Protein AF-0000000073125463 (afdb_homodimer)

Organism: Hermetia illucens (NCBI:txid343691)

Solvent-accessible surface area (backbone atoms only — not comparable to full-atom values): 39031 Å² total; per-residue (Å²): 129,81,50,65,68,53,72,70,48,73,52,80,91,77,78,71,81,51,48,43,25,21,77,52,45,24,38,53,46,69,70,24,28,59,39,28,39,52,67,58,56,46,65,82,36,69,66,45,46,49,49,52,51,44,36,33,44,39,50,26,28,67,40,20,37,83,50,52,45,38,45,70,40,69,13,24,45,64,44,36,55,47,32,54,44,44,43,72,50,44,75,64,38,35,32,32,26,42,26,63,40,42,66,30,52,52,50,45,54,41,37,45,45,51,38,31,43,72,40,80,48,70,35,57,89,66,37,61,74,48,70,64,62,52,49,54,49,42,74,72,61,60,28,51,33,38,38,40,51,36,24,31,65,40,48,13,38,25,47,79,57,52,49,62,49,20,53,52,25,59,73,63,67,22,46,30,35,39,41,24,37,54,25,52,57,33,44,92,58,46,32,55,85,23,47,45,24,31,41,32,29,28,27,15,20,33,51,13,13,66,44,38,40,7,47,36,38,36,24,71,70,43,47,50,53,46,75,64,49,93,62,77,48,45,46,66,94,45,26,59,71,61,49,28,30,48,66,40,35,80,75,53,76,70,44,92,80,73,62,60,29,48,49,59,48,40,12,40,39,44,22,40,25,53,48,47,72,61,30,66,69,53,40,20,48,42,17,39,53,32,31,50,52,42,53,50,50,40,47,58,34,67,47,48,60,51,41,72,54,72,84,35,45,23,38,24,22,46,29,30,41,57,54,88,81,51,54,66,67,56,28,27,47,44,28,32,73,74,64,34,30,45,49,32,64,32,36,72,87,27,50,89,43,26,38,26,41,19,26,22,42,73,45,33,35,66,69,50,38,55,48,49,54,52,43,52,51,51,22,45,53,74,60,32,88,65,86,62,46,71,78,75,87,121,129,80,49,64,67,51,72,70,47,72,52,80,91,75,78,70,81,52,48,44,25,22,75,52,44,22,39,52,46,70,70,24,29,58,41,28,39,53,66,59,56,46,66,83,35,69,64,45,48,49,49,52,52,44,37,31,45,38,49,28,30,66,40,20,37,83,49,50,46,38,44,69,41,68,14,26,45,67,44,37,55,47,32,55,45,43,44,70,49,45,75,65,39,35,33,32,28,41,25,64,39,42,66,32,51,52,50,47,54,43,37,44,46,51,37,31,42,73,42,80,49,69,32,58,88,67,38,62,75,51,71,65,62,52,48,53,48,41,73,73,60,59,26,51,33,38,38,38,51,36,23,32,66,42,48,15,38,24,46,80,57,53,49,63,48,21,53,52,24,59,74,61,66,24,47,32,35,39,40,25,38,55,25,51,57,34,44,92,58,45,33,55,85,22,49,44,22,30,42,30,29,27,27,15,21,30,51,13,13,65,44,40,41,8,46,36,38,36,25,70,70,44,47,49,54,45,75,63,49,92,63,76,47,47,47,65,94,46,26,58,70,60,49,27,30,48,65,40,35,79,75,52,77,70,45,94,79,74,62,60,30,48,49,60,48,38,12,42,39,44,22,41,26,53,48,47,72,61,28,67,70,53,41,21,48,41,17,41,52,32,31,50,52,43,52,51,51,40,46,56,35,67,47,47,60,53,41,74,54,73,84,35,44,23,37,23,22,45,30,30,42,58,54,88,83,52,54,66,65,56,28,27,48,46,28,32,74,75,66,34,30,45,50,31,64,32,36,70,88,27,50,88,43,26,38,27,41,19,27,24,41,74,44,31,35,66,69,50,39,55,48,49,55,52,43,52,52,52,21,44,54,74,60,32,85,66,85,64,46,72,77,76,88,120

Foldseek 3Di:
DDDDDDPVVVDDDDDDDFQEFALDQGAADPQLVVLLPDDFDFCPDPVNLVLQVLLQVLLCQLQVHPFLLKGKAQFFLVSQLLLLLLLQDAAAFEEEFEDQDDVSVVSQVSNVVRRYNYHYQYDDHLDGDDPVSVLVVCVVGLGQEYEEEQADSQRQFGPDVLLVVLVSCVVSVHAYEYECASAGLQADHNCVNSNHAKYKYGCRFQLNADGRMIIMGGHPSSVVSSVPDPDHRPDQSSNSVLVSLCSCSPVDHHDDRDTRGSSSSSSSSSSSVVSVVCDSVNSNVLLQVLQVLLQVLCVLFVWAWSNDDPVGGRSFKTKTFDDPFFDVVQLQCQLCVPPSYGWDAHDGPRHPTTIMTGQHHPCSHNVNSVVVSVSSSVSRVVRGPDHTHDDPPD/DDDDDDPVVVDDDDDDDFQEFALDQGAADPQLVVLLPDDFDFCPDPVNLVLQVLLQVLLCQLQVHPFLLKGKAQFFLVSQLLLLLLLQDAAAFEEEFEAQDDVSVVSQVSNVVRRYNYHYQYDDHLDGDDPVSVLVVCVVGLGQEYEEEQADSQRQFGPDVLLVVLVSCVVSVHAYEYECASAGLQADHNCVNSNHAKYKYGCRFQLNADGRMIIMGGHPSSVVSSVPDPDHRPDQSSNSVLVSLCSCSPVDHHDDRDGRGSSSSSSSSSSSVVSVVCDSVNSNVLLQVLQVLLQVLCVLFVWAWSNDDPVGGRSFKTKTFDDPFFDVVQLQVQLCVPPSYGWDAHDDPRHPTTIMTGQHHPCSHNVNSVVVSVSSSVSRVVRGPDHTHDDPPD

InterPro domains:
  IPR000192 Aminotransferase class V domain [PF00266] (41-335)
  IPR015421 Pyridoxal phosphate-dependent transferase, major domain [G3DSA:3.40.640.10] (29-278)
  IPR015422 Pyridoxal phosphate-dependent transferase, small domain [G3DSA:3.90.1150.10] (15-377)
  IPR015424 Pyridoxal phosphate-dependent transferase [SSF53383] (4-380)
  IPR020578 Aminotransferase class-V, pyridoxal-phosphate binding site [PS00595] (196-216)
  IPR024169 Serine-pyruvate aminotransferase/2-aminoethylphosphonate-pyruvate transaminase [PIRSF000524] (14-380)

Secondary structure (DSSP, 8-state):
--PPPPGGGGSPP-----B--SSSPPPPPHHHHHHHTSPP--TTSHHHHHHHHHHHHHHHHHHT---SEEEEESS-HHHHHHHHHHHH--TT-EEEEEESSHHHHHHHHHHHHTT-EEEEEEPPTT-PPPHHHHHHHHHHH--SEEEEESEETTTTEE---HHHHHHHHHHTT-EEEEE-TTTBTTB---TTTTT-SEEE--TTTTS-PPSS-EEEEE-HHHHHHHHT-SS--S-GGG-HHHHHHHTTSSSPPP-------HHHHHHHHHHHHHHHHH-HHHHHHHHHHHHHHHHHHHHHTT--BS--SGGGB-TTEEEEEPPTT--HHHHHHHHHHHH-B--EE--GGGTTTEEEEE--GGG-SHHHHHHHHHHHHHHHHHH-----------/---PPPGGGGSPP-----B--SSSPPPPPHHHHHHHTSPPPPTTSHHHHHHHHHHHHHHHHHHT---SEEEEESS-HHHHHHHHHHHH--TT-EEEEEESSHHHHHHHHHHHHTT-EEEEEEPPTT-PPPHHHHHHHHHHH--SEEEEESEETTTTEE---HHHHHHHHHHTT-EEEEE-TTTBTTB---TTTTT-SEEE--TTTTS-PPSS-EEEEE-HHHHHHHHT-SS--S-GGG-HHHHHHHTTSSSPPP-------HHHHHHHHHHHHHHHHH-HHHHHHHHHHHHHHHHHHHHHTT--BS--SGGGB-TTEEEEEPPTT--HHHHHHHHHHHH-B--EE--GGGTTTEEEEE--GGG-SHHHHHHHHHHHHHHHHHH--PPPPP----

Radius of gyration: 26.58 Å; Cα contacts (8 Å, |Δi|>4): 1885; chains: 2; bounding box: 55×84×75 Å

Nearest PDB structures (foldseek):
  6mfb-assembly1_B  TM=9.899E-01  e=1.142E-53  Aedes aegypti
  2yob-assembly1_B  TM=9.908E-01  e=1.128E-50  Homo sapiens
  4cbs-assembly1_A-2  TM=9.908E-01  e=1.337E-50  Homo sapiens
  6rv0-assembly1_A-2  TM=9.888E-01  e=7.707E-50  Homo sapiens
  5luc-assembly1_A  TM=9.894E-01  e=1.519E-49  Homo sapiens

Structure (mmCIF, N/CA/C/O backbone):
data_AF-0000000073125463-model_v1
#
loop_
_entity.id
_entity.type
_entity.pdbx_description
1 polymer 'Alanine--glyoxylate aminotransferase'
#
loop_
_atom_site.group_PDB
_atom_site.id
_atom_site.type_symbol
_atom_site.label_atom_id
_atom_site.label_alt_id
_atom_site.label_comp_id
_atom_site.label_asym_id
_atom_site.label_entity_id
_atom_site.label_seq_id
_atom_site.pdbx_PDB_ins_code
_atom_site.Cartn_x
_atom_site.Cartn_y
_atom_site.Cartn_z
_atom_site.occupancy
_atom_site.B_iso_or_equiv
_atom_site.auth_seq_id
_atom_site.auth_comp_id
_atom_site.auth_asym_id
_atom_site.auth_atom_id
_atom_site.pdbx_PDB_model_num
ATOM 1 N N . MET A 1 1 ? -27.359 14.625 9.305 1 57.28 1 MET A N 1
ATOM 2 C CA . MET A 1 1 ? -27.469 13.297 9.906 1 57.28 1 MET A CA 1
ATOM 3 C C . MET A 1 1 ? -26.109 12.828 10.422 1 57.28 1 MET A C 1
ATOM 5 O O . MET A 1 1 ? -25.094 13.031 9.766 1 57.28 1 MET A O 1
ATOM 9 N N . GLU A 1 2 ? -26.125 12.57 11.734 1 86.56 2 GLU A N 1
ATOM 10 C CA . GLU A 1 2 ? -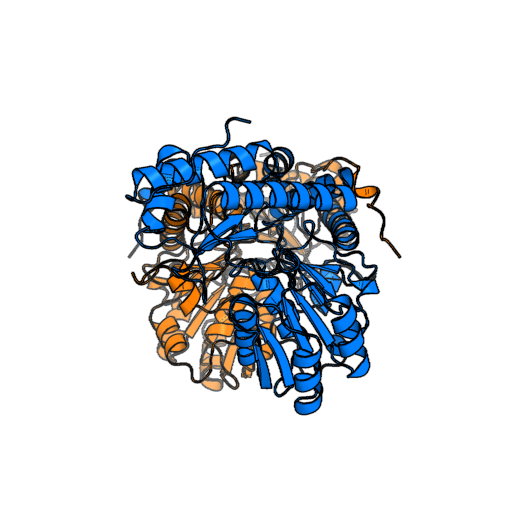24.922 12.094 12.406 1 86.56 2 GLU A CA 1
ATOM 11 C C . GLU A 1 2 ? -24.844 10.57 12.375 1 86.56 2 GLU A C 1
ATOM 13 O O . GLU A 1 2 ? -25.797 9.891 12.758 1 86.56 2 GLU A O 1
ATOM 18 N N . VAL A 1 3 ? -24.062 9.953 11.617 1 95.75 3 VAL A N 1
ATOM 19 C CA . VAL A 1 3 ? -23.766 8.523 11.617 1 95.75 3 VAL A CA 1
ATOM 20 C C . VAL A 1 3 ? -23.312 8.086 13.008 1 95.75 3 VAL A C 1
ATOM 22 O O . VAL A 1 3 ? -22.328 8.602 13.531 1 95.75 3 VAL A O 1
ATOM 25 N N . PRO A 1 4 ? -24.094 7.215 13.633 1 96.75 4 PRO A N 1
ATOM 26 C CA . PRO A 1 4 ? -23.688 6.738 14.953 1 96.75 4 PRO A CA 1
ATOM 27 C C . PRO A 1 4 ? -22.531 5.742 14.883 1 96.75 4 PRO A C 1
ATOM 29 O O . PRO A 1 4 ? -22.281 5.16 13.828 1 96.75 4 PRO A O 1
ATOM 32 N N . PRO A 1 5 ? -21.812 5.551 16 1 96.94 5 PRO A N 1
ATOM 33 C CA . PRO A 1 5 ? -20.797 4.488 16 1 96.94 5 PRO A CA 1
ATOM 34 C C . PRO A 1 5 ? -21.391 3.109 15.727 1 96.94 5 PRO A C 1
ATOM 36 O O . PRO A 1 5 ? -22.438 2.76 16.281 1 96.94 5 PRO A O 1
ATOM 39 N N . PRO A 1 6 ? -20.797 2.361 14.891 1 97.44 6 PRO A N 1
ATOM 40 C CA . PRO A 1 6 ? -21.375 1.062 14.539 1 97.44 6 PRO A CA 1
ATOM 41 C C . PRO A 1 6 ? -21.266 0.039 15.664 1 97.44 6 PRO A C 1
ATOM 43 O O . PRO A 1 6 ? -20.234 -0.056 16.312 1 97.44 6 PRO A O 1
ATOM 46 N N . ALA A 1 7 ? -22.266 -0.805 15.797 1 96.88 7 ALA A N 1
ATOM 47 C CA . ALA A 1 7 ? -22.312 -1.836 16.828 1 96.88 7 ALA A CA 1
ATOM 48 C C . ALA A 1 7 ? -21.297 -2.943 16.547 1 96.88 7 ALA A C 1
ATOM 50 O O . ALA A 1 7 ? -20.781 -3.568 17.484 1 96.88 7 ALA A O 1
ATOM 51 N N . THR A 1 8 ? -20.969 -3.127 15.352 1 96.62 8 THR A N 1
ATOM 52 C CA . THR A 1 8 ? -20.078 -4.215 14.953 1 96.62 8 THR A CA 1
ATOM 53 C C . THR A 1 8 ? -18.688 -4.023 15.531 1 96.62 8 THR A C 1
ATOM 55 O O . THR A 1 8 ? -17.969 -4.996 15.781 1 96.62 8 THR A O 1
ATOM 58 N N . LEU A 1 9 ? -18.328 -2.834 15.805 1 97.5 9 LEU A N 1
ATOM 59 C CA . LEU A 1 9 ? -16.984 -2.543 16.281 1 97.5 9 LEU A CA 1
ATOM 60 C C . LEU A 1 9 ? -16.906 -2.615 17.797 1 97.5 9 LEU A C 1
ATOM 62 O O . LEU A 1 9 ? -15.844 -2.398 18.375 1 97.5 9 LEU A O 1
ATOM 66 N N . ARG A 1 10 ? -18.016 -2.938 18.438 1 96.62 10 ARG A N 1
ATOM 67 C CA . ARG A 1 10 ? -18 -3.164 19.875 1 96.62 10 ARG A CA 1
ATOM 68 C C . ARG A 1 10 ? -17.547 -4.578 20.203 1 96.62 10 ARG A C 1
ATOM 70 O O . ARG A 1 10 ? -17.141 -4.859 21.344 1 96.62 10 ARG A O 1
ATOM 77 N N . LYS A 1 11 ? -17.594 -5.406 19.25 1 96.31 11 LYS A N 1
ATOM 78 C CA . LYS A 1 11 ? -17.156 -6.785 19.438 1 96.31 11 LYS A CA 1
ATOM 79 C C . LYS A 1 11 ? -15.641 -6.898 19.297 1 96.31 11 LYS A C 1
ATOM 81 O O . LYS A 1 11 ? -15.023 -6.148 18.547 1 96.31 11 LYS A O 1
ATOM 86 N N . PRO A 1 12 ? -15.062 -7.82 20.062 1 96.31 12 PRO A N 1
ATOM 87 C CA . PRO A 1 12 ? -13.617 -8.008 19.922 1 96.31 12 PRO A CA 1
ATOM 88 C C . PRO A 1 12 ? -13.211 -8.555 18.562 1 96.31 12 PRO A C 1
ATOM 90 O O . PRO A 1 12 ? -14.008 -9.234 17.906 1 96.31 12 PRO A O 1
ATOM 93 N N . LEU A 1 13 ? -11.984 -8.211 18.141 1 97.38 13 LEU A N 1
ATOM 94 C CA . LEU A 1 13 ? -11.414 -8.797 16.938 1 97.38 13 LEU A CA 1
ATOM 95 C C . LEU A 1 13 ? -11.234 -10.305 17.094 1 97.38 13 LEU A C 1
ATOM 97 O O . LEU A 1 13 ? -10.68 -10.766 18.094 1 97.38 13 LEU A O 1
ATOM 101 N N . MET A 1 14 ? -11.742 -11.008 16.156 1 95 14 MET A N 1
ATOM 102 C CA . MET A 1 14 ? -11.602 -12.461 16.156 1 95 14 MET A CA 1
ATOM 103 C C . MET A 1 14 ? -10.875 -12.93 14.898 1 95 14 MET A C 1
ATOM 105 O O . MET A 1 14 ? -11.367 -12.734 13.781 1 95 14 MET A O 1
ATOM 109 N N . VAL A 1 15 ? -9.75 -13.578 15.125 1 97.62 15 VAL A N 1
ATOM 110 C CA . VAL A 1 15 ? -8.953 -14.07 14.008 1 97.62 15 VAL A CA 1
ATOM 111 C C . VAL A 1 15 ? -8.594 -15.539 14.234 1 97.62 15 VAL A C 1
ATOM 113 O O . VAL A 1 15 ? -7.727 -15.852 15.062 1 97.62 15 VAL A O 1
ATOM 116 N N . PRO A 1 16 ? -9.188 -16.391 13.516 1 97.25 16 PRO A N 1
ATOM 117 C CA . PRO A 1 16 ? -8.812 -17.797 13.656 1 97.25 16 PRO A CA 1
ATOM 118 C C . PRO A 1 16 ? -7.453 -18.109 13.031 1 97.25 16 PRO A C 1
ATOM 120 O O . PRO A 1 16 ? -7.004 -17.406 12.133 1 97.25 16 PRO A O 1
ATOM 123 N N . SER A 1 17 ? -6.832 -19.156 13.555 1 97.19 17 SER A N 1
ATOM 124 C CA . SER A 1 17 ? -5.609 -19.672 12.953 1 97.19 17 SER A CA 1
ATOM 125 C C . SER A 1 17 ? -5.922 -20.688 11.852 1 97.19 17 SER A C 1
ATOM 127 O O . SER A 1 17 ? -6.551 -21.719 12.109 1 97.19 17 SER A O 1
ATOM 129 N N . LYS A 1 18 ? -5.547 -20.391 10.688 1 98.12 18 LYS A N 1
ATOM 130 C CA . LYS A 1 18 ? -5.82 -21.234 9.531 1 98.12 18 LYS A CA 1
ATOM 131 C C . LYS A 1 18 ? -4.527 -21.625 8.812 1 98.12 18 LYS A C 1
ATOM 133 O O . LYS A 1 18 ? -3.521 -20.922 8.914 1 98.12 18 LYS A O 1
ATOM 138 N N . THR A 1 19 ? -4.512 -22.766 8.195 1 98.25 19 THR A N 1
ATOM 139 C CA . THR A 1 19 ? -3.418 -23.172 7.32 1 98.25 19 THR A CA 1
ATOM 140 C C . THR A 1 19 ? -3.674 -22.703 5.887 1 98.25 19 THR A C 1
ATOM 142 O O . THR A 1 19 ? -4.539 -23.25 5.199 1 98.25 19 THR A O 1
ATOM 145 N N . LEU A 1 20 ? -2.885 -21.75 5.461 1 98.38 20 LEU A N 1
ATOM 146 C CA . LEU A 1 20 ? -3.102 -21.094 4.18 1 98.38 20 LEU A CA 1
ATOM 147 C C . LEU A 1 20 ? -2.342 -21.797 3.062 1 98.38 20 LEU A C 1
ATOM 149 O O . LEU A 1 20 ? -1.293 -21.328 2.623 1 98.38 20 LEU A O 1
ATOM 153 N N . MET A 1 21 ? -2.926 -22.828 2.547 1 98.06 21 MET A N 1
ATOM 154 C CA . MET A 1 21 ? -2.262 -23.672 1.551 1 98.06 21 MET A CA 1
ATOM 155 C C . MET A 1 21 ? -2.836 -23.422 0.161 1 98.06 21 MET A C 1
ATOM 157 O O . MET A 1 21 ? -2.916 -24.344 -0.657 1 98.06 21 MET A O 1
ATOM 161 N N . GLY A 1 22 ? -3.389 -22.266 -0.116 1 96.94 22 GLY A N 1
ATOM 162 C CA . GLY A 1 22 ? -3.723 -21.812 -1.459 1 96.94 22 GLY A CA 1
ATOM 163 C C . GLY A 1 22 ? -2.564 -21.141 -2.164 1 96.94 22 GLY A C 1
ATOM 164 O O . GLY A 1 22 ? -1.41 -21.281 -1.758 1 96.94 22 GLY A O 1
ATOM 165 N N . PRO A 1 23 ? -2.854 -20.391 -3.236 1 96.69 23 PRO A N 1
ATOM 166 C CA . PRO A 1 23 ? -1.792 -19.734 -4 1 96.69 23 PRO A CA 1
ATOM 167 C C . PRO A 1 23 ? -1.311 -18.438 -3.344 1 96.69 23 PRO A C 1
ATOM 169 O O . PRO A 1 23 ? -0.677 -17.609 -3.998 1 96.69 23 PRO A O 1
ATOM 172 N N . GLY A 1 24 ? -1.638 -18.203 -2.111 1 94.62 24 GLY A N 1
ATOM 173 C CA . GLY A 1 24 ? -1.271 -17 -1.376 1 94.62 24 GLY A CA 1
ATOM 174 C C . GLY A 1 24 ? -2.471 -16.219 -0.888 1 94.62 24 GLY A C 1
ATOM 175 O O . GLY A 1 24 ? -3.518 -16.203 -1.538 1 94.62 24 GLY A O 1
ATOM 176 N N . PRO A 1 25 ? -2.307 -15.641 0.273 1 97.12 25 PRO A N 1
ATOM 177 C CA . PRO A 1 25 ? -1.099 -15.523 1.094 1 97.12 25 PRO A CA 1
ATOM 178 C C . PRO A 1 25 ? -0.744 -16.828 1.804 1 97.12 25 PRO A C 1
ATOM 180 O O . PRO A 1 25 ? -1.589 -17.719 1.925 1 97.12 25 PRO A O 1
ATOM 183 N N . SER A 1 26 ? 0.52 -16.922 2.148 1 98.25 26 SER A N 1
ATOM 184 C CA . SER A 1 26 ? 0.998 -18.047 2.949 1 98.25 26 SER A CA 1
ATOM 185 C C . SER A 1 26 ? 1.127 -17.656 4.418 1 98.25 26 SER A C 1
ATOM 187 O O . SER A 1 26 ? 1.075 -16.484 4.766 1 98.25 26 SER A O 1
ATOM 189 N N . ASN A 1 27 ? 1.217 -18.656 5.262 1 98.44 27 ASN A N 1
ATOM 190 C CA . ASN A 1 27 ? 1.396 -18.359 6.68 1 98.44 27 ASN A CA 1
ATOM 191 C C . ASN A 1 27 ? 2.721 -17.656 6.945 1 98.44 27 ASN A C 1
ATOM 193 O O . ASN A 1 27 ? 3.727 -17.938 6.293 1 98.44 27 ASN A O 1
ATOM 197 N N . CYS A 1 28 ? 2.678 -16.734 7.848 1 98.31 28 CYS A N 1
ATOM 198 C CA . CYS A 1 28 ? 3.906 -16.141 8.352 1 98.31 28 CYS A CA 1
ATOM 199 C C . CYS A 1 28 ? 4.531 -17 9.445 1 98.31 28 CYS A C 1
ATOM 201 O O . CYS A 1 28 ? 3.82 -17.672 10.188 1 98.31 28 CYS A O 1
ATOM 203 N N . SER A 1 29 ? 5.832 -16.969 9.523 1 98.38 29 SER A N 1
ATOM 204 C CA . SER A 1 29 ? 6.484 -17.594 10.664 1 98.38 29 SER A CA 1
ATOM 205 C C . SER A 1 29 ? 6.211 -16.812 11.953 1 98.38 29 SER A C 1
ATOM 207 O O . SER A 1 29 ? 5.828 -15.648 11.906 1 98.38 29 SER A O 1
ATOM 209 N N . GLN A 1 30 ? 6.445 -17.5 13.078 1 98.06 30 GLN A N 1
ATOM 210 C CA . GLN A 1 30 ? 6.289 -16.812 14.359 1 98.06 30 GLN A CA 1
ATOM 211 C C . GLN A 1 30 ? 7.246 -15.633 14.477 1 98.06 30 GLN A C 1
ATOM 213 O O . GLN A 1 30 ? 6.895 -14.602 15.055 1 98.06 30 GLN A O 1
ATOM 218 N N . ARG A 1 31 ? 8.461 -15.805 13.945 1 98 31 ARG A N 1
ATOM 219 C CA . ARG A 1 31 ? 9.453 -14.734 13.93 1 98 31 ARG A CA 1
ATOM 220 C C . ARG A 1 31 ? 8.914 -13.492 13.234 1 98 31 ARG A C 1
ATOM 222 O O . ARG A 1 31 ? 9.07 -12.375 13.734 1 98 31 ARG A O 1
ATOM 229 N N . VAL A 1 32 ? 8.297 -13.664 12.125 1 98.69 32 VAL A N 1
ATOM 230 C CA . VAL A 1 32 ? 7.715 -12.562 11.359 1 98.69 32 VAL A CA 1
ATOM 231 C C . VAL A 1 32 ? 6.547 -11.961 12.141 1 98.69 32 VAL A C 1
ATOM 233 O O . VAL A 1 32 ? 6.457 -10.742 12.281 1 98.69 32 VAL A O 1
ATOM 236 N N . LEU A 1 33 ? 5.648 -12.797 12.68 1 98.62 33 LEU A N 1
ATOM 237 C CA . LEU A 1 33 ? 4.488 -12.312 13.414 1 98.62 33 LEU A CA 1
ATOM 238 C C . LEU A 1 33 ? 4.918 -11.492 14.633 1 98.62 33 LEU A C 1
ATOM 240 O O . LEU A 1 33 ? 4.34 -10.445 14.914 1 98.62 33 LEU A O 1
ATOM 244 N N . ASP A 1 34 ? 5.914 -11.953 15.305 1 98.25 34 ASP A N 1
ATOM 245 C CA . ASP A 1 34 ? 6.418 -11.25 16.484 1 98.25 34 ASP A CA 1
ATOM 246 C C . ASP A 1 34 ? 6.945 -9.867 16.109 1 98.25 34 ASP A C 1
ATOM 248 O O . ASP A 1 34 ? 6.789 -8.906 16.875 1 98.25 34 ASP A O 1
ATOM 252 N N . ALA A 1 35 ? 7.582 -9.766 14.977 1 98.69 35 ALA A N 1
ATOM 253 C CA . ALA A 1 35 ? 8.18 -8.5 14.547 1 98.69 35 ALA A CA 1
ATOM 254 C C . ALA A 1 35 ? 7.105 -7.449 14.297 1 98.69 35 ALA A C 1
ATOM 256 O O . ALA A 1 35 ? 7.352 -6.25 14.453 1 98.69 35 ALA A O 1
ATOM 257 N N . LEU A 1 36 ? 5.938 -7.863 13.93 1 98.69 36 LEU A N 1
ATOM 258 C CA . LEU A 1 36 ? 4.879 -6.961 13.492 1 98.69 36 LEU A CA 1
ATOM 259 C C . LEU A 1 36 ? 4.336 -6.145 14.656 1 98.69 36 LEU A C 1
ATOM 261 O O . LEU A 1 36 ? 3.768 -5.07 14.461 1 98.69 36 LEU A O 1
ATOM 265 N N . SER A 1 37 ? 4.484 -6.594 15.875 1 97.88 37 SER A N 1
ATOM 266 C CA . SER A 1 37 ? 3.914 -5.926 17.047 1 97.88 37 SER A CA 1
ATOM 267 C C . SER A 1 37 ? 4.895 -4.922 17.641 1 97.88 37 SER A C 1
ATOM 269 O O . SER A 1 37 ? 4.633 -4.34 18.688 1 97.88 37 SER A O 1
ATOM 271 N N . ASN A 1 38 ? 6.102 -4.762 17 1 98.19 38 ASN A N 1
ATOM 272 C CA . ASN A 1 38 ? 7.023 -3.719 17.438 1 98.19 38 ASN A CA 1
ATOM 273 C C . ASN A 1 38 ? 6.398 -2.33 17.312 1 98.19 38 ASN A C 1
ATOM 275 O O . ASN A 1 38 ? 5.5 -2.119 16.5 1 98.19 38 ASN A O 1
ATOM 279 N N . PRO A 1 39 ? 6.891 -1.396 18.156 1 97.38 39 PRO A N 1
ATOM 280 C CA . PRO A 1 39 ? 6.383 -0.027 18.047 1 97.38 39 PRO A CA 1
ATOM 281 C C . PRO A 1 39 ? 6.723 0.617 16.703 1 97.38 39 PRO A C 1
ATOM 283 O O . PRO A 1 39 ? 7.746 0.29 16.094 1 97.38 39 PRO A O 1
ATOM 286 N N . LEU A 1 40 ? 5.906 1.556 16.312 1 97.19 40 LEU A N 1
ATOM 287 C CA . LEU A 1 40 ? 6.133 2.244 15.047 1 97.19 40 LEU A CA 1
ATOM 288 C C . LEU A 1 40 ? 7.371 3.127 15.117 1 97.19 40 LEU A C 1
ATOM 290 O O . LEU A 1 40 ? 7.648 3.73 16.156 1 97.19 40 LEU A O 1
ATOM 294 N N . LEU A 1 41 ? 8.055 3.141 14.094 1 96.06 41 LEU A N 1
ATOM 295 C CA . LEU A 1 41 ? 9.117 4.109 13.883 1 96.06 41 LEU A CA 1
ATOM 296 C C . LEU A 1 41 ? 8.688 5.191 12.898 1 96.06 41 LEU A C 1
ATOM 298 O O . LEU A 1 41 ? 7.852 4.941 12.023 1 96.06 41 LEU A O 1
ATOM 302 N N . GLY A 1 42 ? 9.242 6.363 13.109 1 93.31 42 GLY A N 1
ATOM 303 C CA . GLY A 1 42 ? 9.094 7.344 12.047 1 93.31 42 GLY A CA 1
ATOM 304 C C . GLY A 1 42 ? 9.766 6.926 10.75 1 93.31 42 GLY A C 1
ATOM 305 O O . GLY A 1 42 ? 10.828 6.309 10.766 1 93.31 42 GLY A O 1
ATOM 306 N N . HIS A 1 43 ? 9.18 7.332 9.68 1 84.19 43 HIS A N 1
ATOM 307 C CA . HIS A 1 43 ? 9.602 6.867 8.359 1 84.19 43 HIS A CA 1
ATOM 308 C C . HIS A 1 43 ? 10.961 7.434 7.98 1 84.19 43 HIS A C 1
ATOM 310 O O . HIS A 1 43 ? 11.641 6.891 7.105 1 84.19 43 HIS A O 1
ATOM 316 N N . MET A 1 44 ? 11.391 8.469 8.672 1 86.12 44 MET A N 1
ATOM 317 C CA . MET A 1 44 ? 12.688 9.055 8.344 1 86.12 44 MET A CA 1
ATOM 318 C C . MET A 1 44 ? 13.672 8.859 9.492 1 86.12 44 MET A C 1
ATOM 320 O O . MET A 1 44 ? 14.781 9.398 9.461 1 86.12 44 MET A O 1
ATOM 324 N N . HIS A 1 45 ? 13.297 8.102 10.5 1 93.38 45 HIS A N 1
ATOM 325 C CA . HIS A 1 45 ? 14.219 7.77 11.586 1 93.38 45 HIS A CA 1
ATOM 326 C C . HIS A 1 45 ? 15.375 6.902 11.086 1 93.38 45 HIS A C 1
ATOM 328 O O . HIS A 1 45 ? 15.172 6.023 10.242 1 93.38 45 HIS A O 1
ATOM 334 N N . PRO A 1 46 ? 16.531 7.117 11.633 1 93.94 46 PRO A N 1
ATOM 335 C CA . PRO A 1 46 ? 17.703 6.352 11.18 1 93.94 46 PRO A CA 1
ATOM 336 C C . PRO A 1 46 ? 17.484 4.844 11.273 1 93.94 46 PRO A C 1
ATOM 338 O O . PRO A 1 46 ? 17.938 4.094 10.406 1 93.94 46 PRO A O 1
ATOM 341 N N . GLU A 1 47 ? 16.812 4.398 12.328 1 96.62 47 GLU A N 1
ATOM 342 C CA . GLU A 1 47 ? 16.578 2.969 12.5 1 96.62 47 GLU A CA 1
ATOM 343 C C . GLU A 1 47 ? 15.695 2.42 11.391 1 96.62 47 GLU A C 1
ATOM 345 O O . GLU A 1 47 ? 15.906 1.307 10.906 1 96.62 47 GLU A O 1
ATOM 350 N N . CYS A 1 48 ? 14.703 3.184 10.992 1 96.31 48 CYS A N 1
ATOM 351 C CA . CYS A 1 48 ? 13.836 2.771 9.898 1 96.31 48 CYS A CA 1
ATOM 352 C C . CYS A 1 48 ? 14.617 2.705 8.586 1 96.31 48 CYS A C 1
ATOM 354 O O . CYS A 1 48 ? 14.469 1.749 7.82 1 96.31 48 CYS A O 1
ATOM 356 N N . LEU A 1 49 ? 15.406 3.705 8.344 1 95.19 49 LEU A N 1
ATOM 357 C CA . LEU A 1 49 ? 16.203 3.756 7.129 1 95.19 49 LEU A CA 1
ATOM 358 C C . LEU A 1 49 ? 17.203 2.6 7.086 1 95.19 49 LEU A C 1
ATOM 360 O O . LEU A 1 49 ? 17.4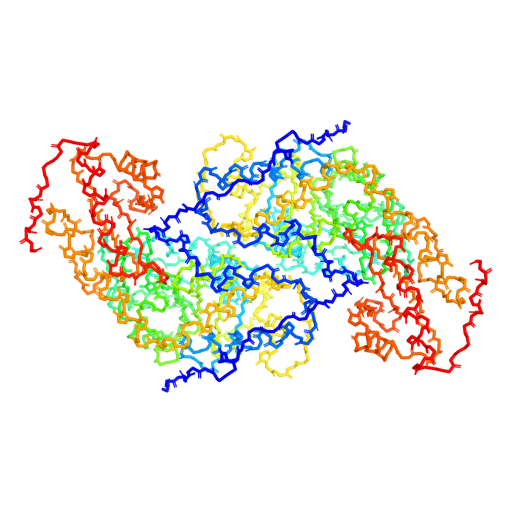84 2.055 6.016 1 95.19 49 LEU A O 1
ATOM 364 N N . GLU A 1 50 ? 17.734 2.254 8.227 1 96.88 50 GLU A N 1
ATOM 365 C CA . GLU A 1 50 ? 18.625 1.107 8.305 1 96.88 50 GLU A CA 1
ATOM 366 C C . GLU A 1 50 ? 17.906 -0.185 7.934 1 96.88 50 GLU A C 1
ATOM 368 O O . GLU A 1 50 ? 18.453 -1.024 7.215 1 96.88 50 GLU A O 1
ATOM 373 N N . ILE A 1 51 ? 16.75 -0.316 8.422 1 98.31 51 ILE A N 1
ATOM 374 C CA . ILE A 1 51 ? 15.945 -1.484 8.086 1 98.31 51 ILE A CA 1
ATOM 375 C C . ILE A 1 51 ? 15.695 -1.525 6.582 1 98.31 51 ILE A C 1
ATOM 377 O O . ILE A 1 51 ? 15.766 -2.59 5.961 1 98.31 51 ILE A O 1
ATOM 381 N N . MET A 1 52 ? 15.391 -0.365 5.996 1 97.94 52 MET A N 1
ATOM 382 C CA . MET A 1 52 ? 15.195 -0.277 4.551 1 97.94 52 MET A CA 1
ATOM 383 C C . MET A 1 52 ? 16.453 -0.7 3.805 1 97.94 52 MET A C 1
ATOM 385 O O . MET A 1 52 ? 16.375 -1.401 2.795 1 97.94 52 MET A O 1
ATOM 389 N N . ASP A 1 53 ? 17.578 -0.311 4.324 1 97.31 53 ASP A N 1
ATOM 390 C CA . ASP A 1 53 ? 18.844 -0.707 3.717 1 97.31 53 ASP A CA 1
ATOM 391 C C . ASP A 1 53 ? 19.031 -2.221 3.777 1 97.31 53 ASP A C 1
ATOM 393 O O . ASP A 1 53 ? 19.469 -2.838 2.803 1 97.31 53 ASP A O 1
ATOM 397 N N . GLU A 1 54 ? 18.766 -2.789 4.906 1 98.62 54 GLU A N 1
ATOM 398 C CA . GLU A 1 54 ? 18.875 -4.234 5.082 1 98.62 54 GLU A CA 1
ATOM 399 C C . GLU A 1 54 ? 17.938 -4.98 4.129 1 98.62 54 GLU A C 1
ATOM 401 O O . GLU A 1 54 ? 18.328 -6.008 3.561 1 98.62 54 GLU A O 1
ATOM 406 N N . ILE A 1 55 ? 16.797 -4.426 3.979 1 98.81 55 ILE A N 1
ATOM 407 C CA . ILE A 1 55 ? 15.812 -5.027 3.088 1 98.81 55 ILE A CA 1
ATOM 408 C C . ILE A 1 55 ? 16.328 -4.988 1.649 1 98.81 55 ILE A C 1
ATOM 410 O O . ILE A 1 55 ? 16.234 -5.98 0.922 1 98.81 55 ILE A O 1
ATOM 414 N N . LYS A 1 56 ? 16.859 -3.854 1.216 1 98.69 56 LYS A N 1
ATOM 415 C CA . LYS A 1 56 ? 17.422 -3.754 -0.13 1 98.69 56 LYS A CA 1
ATOM 416 C C . LYS A 1 56 ? 18.453 -4.848 -0.378 1 98.69 56 LYS A C 1
ATOM 418 O O . LYS A 1 56 ? 18.453 -5.488 -1.43 1 98.69 56 LYS A O 1
ATOM 423 N N . GLU A 1 57 ? 19.281 -5.082 0.584 1 98.56 57 GLU A N 1
ATOM 424 C CA . GLU A 1 57 ? 20.312 -6.109 0.444 1 98.56 57 GLU A CA 1
ATOM 425 C C . GLU A 1 57 ? 19.688 -7.5 0.349 1 98.56 57 GLU A C 1
ATOM 427 O O . GLU A 1 57 ? 20.125 -8.336 -0.441 1 98.56 57 GLU A O 1
ATOM 432 N N . GLY A 1 58 ? 18.719 -7.695 1.149 1 98.75 58 GLY A N 1
ATOM 433 C CA . GLY A 1 58 ? 18.031 -8.969 1.09 1 98.75 58 GLY A CA 1
ATOM 434 C C . GLY A 1 58 ? 17.344 -9.219 -0.244 1 98.75 58 GLY A C 1
ATOM 435 O O . GLY A 1 58 ? 17.375 -10.336 -0.759 1 98.75 58 GLY A O 1
ATOM 436 N N . ILE A 1 59 ? 16.75 -8.195 -0.784 1 98.88 59 ILE A N 1
ATOM 437 C CA . ILE A 1 59 ? 16.078 -8.305 -2.072 1 98.88 59 ILE A CA 1
ATOM 438 C C . ILE A 1 59 ? 17.109 -8.594 -3.168 1 98.88 59 ILE A C 1
ATOM 440 O O . ILE A 1 59 ? 16.859 -9.406 -4.059 1 98.88 59 ILE A O 1
ATOM 444 N N . LYS A 1 60 ? 18.203 -7.914 -3.102 1 98.81 60 LYS A N 1
ATOM 445 C CA . LYS A 1 60 ? 19.25 -8.164 -4.078 1 98.81 60 LYS A CA 1
ATOM 446 C C . LYS A 1 60 ? 19.703 -9.625 -4.043 1 98.81 60 LYS A C 1
ATOM 448 O O . LYS A 1 60 ? 19.922 -10.234 -5.09 1 98.81 60 LYS A O 1
ATOM 453 N N . TYR A 1 61 ? 19.859 -10.156 -2.859 1 98.75 61 TYR A N 1
ATOM 454 C CA . TYR A 1 61 ? 20.219 -11.555 -2.711 1 98.75 61 TYR A CA 1
ATOM 455 C C . TYR A 1 61 ? 19.172 -12.461 -3.332 1 98.75 61 TYR A C 1
ATOM 457 O O . TYR A 1 61 ? 19.484 -13.359 -4.121 1 98.75 61 TYR A O 1
ATOM 465 N N . MET A 1 62 ? 17.891 -12.211 -3.043 1 98.69 62 MET A N 1
ATOM 466 C CA . MET A 1 62 ? 16.797 -13.062 -3.508 1 98.69 62 MET A CA 1
ATOM 467 C C . MET A 1 62 ? 16.672 -13.008 -5.027 1 98.69 62 MET A C 1
ATOM 469 O O . MET A 1 62 ? 16.453 -14.039 -5.672 1 98.69 62 MET A O 1
ATOM 473 N N . PHE A 1 63 ? 16.844 -11.781 -5.613 1 98.81 63 PHE A N 1
ATOM 474 C CA . PHE A 1 63 ? 16.719 -11.609 -7.059 1 98.81 63 PHE A CA 1
ATOM 475 C C . PHE A 1 63 ? 18.031 -12 -7.75 1 98.81 63 PHE A C 1
ATOM 477 O O . PHE A 1 63 ? 18.062 -12.164 -8.969 1 98.81 63 PHE A O 1
ATOM 484 N N . GLN A 1 64 ? 19.141 -12.102 -6.91 1 98.69 64 GLN A N 1
ATOM 485 C CA . GLN A 1 64 ? 20.469 -12.312 -7.465 1 98.69 64 GLN A CA 1
ATOM 486 C C . GLN A 1 64 ? 20.828 -11.219 -8.461 1 98.69 64 GLN A C 1
ATOM 488 O O . GLN A 1 64 ? 21.203 -11.508 -9.602 1 98.69 64 GLN A O 1
ATOM 493 N N . THR A 1 65 ? 20.828 -9.992 -7.926 1 98.69 65 THR A N 1
ATOM 494 C CA . THR A 1 65 ? 21.094 -8.82 -8.75 1 98.69 65 THR A CA 1
ATOM 495 C C . THR A 1 65 ? 21.969 -7.816 -8 1 98.69 65 THR A C 1
ATOM 497 O O . THR A 1 65 ? 21.969 -7.797 -6.77 1 98.69 65 THR A O 1
ATOM 500 N N . LYS A 1 66 ? 22.656 -7.051 -8.734 1 98 66 LYS A N 1
ATOM 501 C CA . LYS A 1 66 ? 23.453 -5.957 -8.188 1 98 66 LYS A CA 1
ATOM 502 C C . LYS A 1 66 ? 22.859 -4.602 -8.555 1 98 66 LYS A C 1
ATOM 504 O O . LYS A 1 66 ? 23.484 -3.562 -8.328 1 98 66 LYS A O 1
ATOM 509 N N . ASN A 1 67 ? 21.672 -4.602 -9.102 1 98.5 67 ASN A N 1
ATOM 510 C CA . ASN A 1 67 ? 21.031 -3.359 -9.516 1 98.5 67 ASN A CA 1
ATOM 511 C C . ASN A 1 67 ? 20.953 -2.355 -8.367 1 98.5 67 ASN A C 1
ATOM 513 O O . ASN A 1 67 ? 20.469 -2.678 -7.285 1 98.5 67 ASN A O 1
ATOM 517 N N . PRO A 1 68 ? 21.359 -1.145 -8.586 1 98 68 PRO A N 1
ATOM 518 C CA . PRO A 1 68 ? 21.188 -0.144 -7.531 1 98 68 PRO A CA 1
ATOM 519 C C . PRO A 1 68 ? 19.719 0.19 -7.254 1 98 68 PRO A C 1
ATOM 521 O O . PRO A 1 68 ? 19.344 0.378 -6.098 1 98 68 PRO A O 1
ATOM 524 N N . ALA A 1 69 ? 18.953 0.26 -8.297 1 98.62 69 ALA A N 1
ATOM 525 C CA . ALA A 1 69 ? 17.531 0.58 -8.148 1 98.62 69 ALA A CA 1
ATOM 526 C C . ALA A 1 69 ? 16.75 -0.643 -7.691 1 98.62 69 ALA A C 1
ATOM 528 O O . ALA A 1 69 ? 15.953 -1.197 -8.453 1 98.62 69 ALA A O 1
ATOM 529 N N . THR A 1 70 ? 17.016 -1.102 -6.504 1 98.81 70 THR A N 1
ATOM 530 C CA . THR A 1 70 ? 16.344 -2.203 -5.824 1 98.81 70 THR A CA 1
ATOM 531 C C . THR A 1 70 ? 15.719 -1.726 -4.52 1 98.81 70 THR A C 1
ATOM 533 O O . THR A 1 70 ? 16.406 -1.21 -3.639 1 98.81 70 THR A O 1
ATOM 536 N N . PHE A 1 71 ? 14.391 -1.815 -4.457 1 98.75 71 PHE A N 1
ATOM 537 C CA . PHE A 1 71 ? 13.664 -1.286 -3.311 1 98.75 71 PHE A CA 1
ATOM 538 C C . PHE A 1 71 ? 12.289 -1.93 -3.197 1 98.75 71 PHE A C 1
ATOM 540 O O . PHE A 1 71 ? 12.078 -3.043 -3.682 1 98.75 71 PHE A O 1
ATOM 547 N N . CYS A 1 72 ? 11.359 -1.289 -2.453 1 98.69 72 CYS A N 1
ATOM 548 C CA . CYS A 1 72 ? 10 -1.805 -2.314 1 98.69 72 CYS A CA 1
ATOM 549 C C . CYS A 1 72 ? 8.977 -0.76 -2.736 1 98.69 72 CYS A C 1
ATOM 551 O O . CYS A 1 72 ? 9.203 0.44 -2.578 1 98.69 72 CYS A O 1
ATOM 553 N N . ILE A 1 73 ? 7.926 -1.326 -3.266 1 97.62 73 ILE A N 1
ATOM 554 C CA . ILE A 1 73 ? 6.707 -0.565 -3.523 1 97.62 73 ILE A CA 1
ATOM 555 C C . ILE A 1 73 ? 5.738 -0.732 -2.355 1 97.62 73 ILE A C 1
ATOM 557 O O . ILE A 1 73 ? 5.5 -1.851 -1.894 1 97.62 73 ILE A O 1
ATOM 561 N N . SER A 1 74 ? 5.219 0.416 -1.845 1 97.88 74 SER A N 1
ATOM 562 C CA . SER A 1 74 ? 4.199 0.357 -0.801 1 97.88 74 SER A CA 1
ATOM 563 C C . SER A 1 74 ? 2.836 -0 -1.378 1 97.88 74 SER A C 1
ATOM 565 O O . SER A 1 74 ? 1.934 0.84 -1.419 1 97.88 74 SER A O 1
ATOM 567 N N . ALA A 1 75 ? 2.643 -1.195 -1.78 1 97.81 75 ALA A N 1
ATOM 568 C CA . ALA A 1 75 ? 1.442 -1.766 -2.387 1 97.81 75 ALA A CA 1
ATOM 569 C C . ALA A 1 75 ? 1.552 -3.285 -2.496 1 97.81 75 ALA A C 1
ATOM 571 O O . ALA A 1 75 ? 2.602 -3.859 -2.199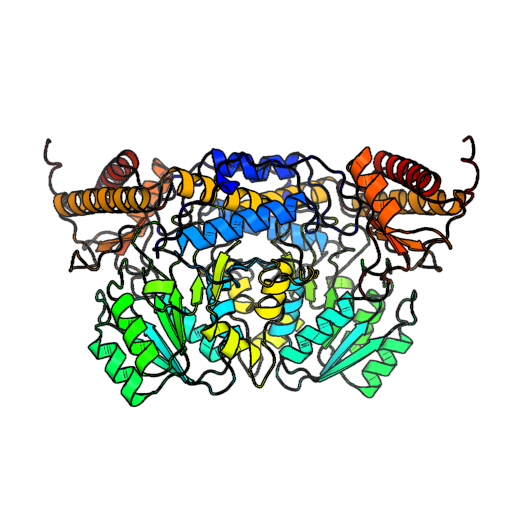 1 97.81 75 ALA A O 1
ATOM 572 N N . SER A 1 76 ? 0.479 -3.93 -2.873 1 96.69 76 SER A N 1
ATOM 573 C CA . SER A 1 76 ? 0.492 -5.375 -3.08 1 96.69 76 SER A CA 1
ATOM 574 C C . SER A 1 76 ? 1.272 -5.746 -4.336 1 96.69 76 SER A C 1
ATOM 576 O O . SER A 1 76 ? 1.775 -4.867 -5.043 1 96.69 76 SER A O 1
ATOM 578 N N . GLY A 1 77 ? 1.39 -7.043 -4.574 1 95.69 77 GLY A N 1
ATOM 579 C CA . GLY A 1 77 ? 2.1 -7.527 -5.75 1 95.69 77 GLY A CA 1
ATOM 580 C C . GLY A 1 77 ? 1.63 -6.879 -7.039 1 95.69 77 GLY A C 1
ATOM 581 O O . GLY A 1 77 ? 2.438 -6.59 -7.922 1 95.69 77 GLY A O 1
ATOM 582 N N . GLN A 1 78 ? 0.38 -6.613 -7.172 1 95.81 78 GLN A N 1
ATOM 583 C CA . GLN A 1 78 ? -0.165 -5.965 -8.359 1 95.81 78 GLN A CA 1
ATOM 584 C C . GLN A 1 78 ? 0.337 -4.527 -8.477 1 95.81 78 GLN A C 1
ATOM 586 O O . GLN A 1 78 ? 0.448 -3.994 -9.586 1 95.81 78 GLN A O 1
ATOM 591 N N . GLY A 1 79 ? 0.612 -3.967 -7.289 1 96.69 79 GLY A N 1
ATOM 592 C CA . GLY A 1 79 ? 1.258 -2.664 -7.324 1 96.69 79 GLY A CA 1
ATOM 593 C C . GLY A 1 79 ? 2.627 -2.695 -7.977 1 96.69 79 GLY A C 1
ATOM 594 O O . GLY A 1 79 ? 3.027 -1.733 -8.633 1 96.69 79 GLY A O 1
ATOM 595 N N . GLY A 1 80 ? 3.375 -3.781 -7.746 1 97.69 80 GLY A N 1
ATOM 596 C CA . GLY A 1 80 ? 4.645 -3.965 -8.43 1 97.69 80 GLY A CA 1
ATOM 597 C C . GLY A 1 80 ? 4.504 -4.078 -9.938 1 97.69 80 GLY A C 1
ATOM 598 O O . GLY A 1 80 ? 5.305 -3.516 -10.688 1 97.69 80 GLY A O 1
ATOM 599 N N . MET A 1 81 ? 3.5 -4.785 -10.359 1 98.5 81 MET A N 1
ATOM 600 C CA . MET A 1 81 ? 3.176 -4.918 -11.773 1 98.5 81 MET A CA 1
ATOM 601 C C . MET A 1 81 ? 2.885 -3.559 -12.398 1 98.5 81 MET A C 1
ATOM 603 O O . MET A 1 81 ? 3.463 -3.209 -13.43 1 98.5 81 MET A O 1
ATOM 607 N N . GLU A 1 82 ? 2.096 -2.779 -11.727 1 97.94 82 GLU A N 1
ATOM 608 C CA . GLU A 1 82 ? 1.728 -1.452 -12.203 1 97.94 82 GLU A CA 1
ATOM 609 C C . GLU A 1 82 ? 2.934 -0.517 -12.219 1 97.94 82 GLU A C 1
ATOM 611 O O . GLU A 1 82 ? 3.088 0.292 -13.141 1 97.94 82 GLU A O 1
ATOM 616 N N . ALA A 1 83 ? 3.676 -0.575 -11.164 1 98.69 83 ALA A N 1
ATOM 617 C CA . ALA A 1 83 ? 4.859 0.276 -11.062 1 98.69 83 ALA A CA 1
ATOM 618 C C . ALA A 1 83 ? 5.828 0.006 -12.203 1 98.69 83 ALA A C 1
ATOM 620 O O . ALA A 1 83 ? 6.398 0.938 -12.781 1 98.69 83 ALA A O 1
ATOM 621 N N . ALA A 1 84 ? 6.027 -1.282 -12.531 1 98.88 84 ALA A N 1
ATOM 622 C CA . ALA A 1 84 ? 6.898 -1.618 -13.656 1 98.88 84 ALA A CA 1
ATOM 623 C C . ALA A 1 84 ? 6.371 -1.016 -14.961 1 98.88 84 ALA A C 1
ATOM 625 O O . ALA A 1 84 ? 7.113 -0.359 -15.695 1 98.88 84 ALA A O 1
ATOM 626 N N . LEU A 1 85 ? 5.094 -1.137 -15.203 1 98.88 85 LEU A N 1
ATOM 627 C CA . LEU A 1 85 ? 4.504 -0.783 -16.484 1 98.88 85 LEU A CA 1
ATOM 628 C C . LEU A 1 85 ? 4.363 0.729 -16.625 1 98.88 85 LEU A C 1
ATOM 630 O O . LEU A 1 85 ? 4.66 1.292 -17.688 1 98.88 85 LEU A O 1
ATOM 634 N N . CYS A 1 86 ? 3.926 1.426 -15.539 1 98.69 86 CYS A N 1
ATOM 635 C CA . CYS A 1 86 ? 3.705 2.863 -15.656 1 98.69 86 CYS A CA 1
ATOM 636 C C . CYS A 1 86 ? 5.027 3.607 -15.82 1 98.69 86 CYS A C 1
ATOM 638 O O . CYS A 1 86 ? 5.062 4.699 -16.391 1 98.69 86 CYS A O 1
ATOM 640 N N . ASN A 1 87 ? 6.102 3.043 -15.359 1 98.94 87 ASN A N 1
ATOM 641 C CA . ASN A 1 87 ? 7.41 3.67 -15.516 1 98.94 87 ASN A CA 1
ATOM 642 C C . ASN A 1 87 ? 7.984 3.43 -16.906 1 98.94 87 ASN A C 1
ATOM 644 O O . ASN A 1 87 ? 8.633 4.309 -17.484 1 98.94 87 ASN A O 1
ATOM 648 N N . LEU A 1 88 ? 7.742 2.277 -17.484 1 98.94 88 LEU A N 1
ATOM 649 C CA . LEU A 1 88 ? 8.438 1.866 -18.703 1 98.94 88 LEU A CA 1
ATOM 650 C C . LEU A 1 88 ? 7.652 2.289 -19.953 1 98.94 88 LEU A C 1
ATOM 652 O O . LEU A 1 88 ? 8.234 2.463 -21.016 1 98.94 88 LEU A O 1
ATOM 656 N N . LEU A 1 89 ? 6.336 2.48 -19.828 1 98.75 89 LEU A N 1
ATOM 657 C CA . LEU A 1 89 ? 5.496 2.664 -21.016 1 98.75 89 LEU A CA 1
ATOM 658 C C . LEU A 1 89 ? 5.059 4.117 -21.156 1 98.75 89 LEU A C 1
ATOM 660 O O . LEU A 1 89 ? 4.789 4.785 -20.141 1 98.75 89 LEU A O 1
ATOM 664 N N . GLU A 1 90 ? 5.039 4.574 -22.297 1 98.19 90 GLU A N 1
ATOM 665 C CA . GLU A 1 90 ? 4.414 5.82 -22.734 1 98.19 90 GLU A CA 1
ATOM 666 C C . GLU A 1 90 ? 3.336 5.559 -23.781 1 98.19 90 GLU A C 1
ATOM 668 O O . GLU A 1 90 ? 3.215 4.441 -24.297 1 98.19 90 GLU A O 1
ATOM 673 N N . ASP A 1 91 ? 2.508 6.578 -24.047 1 97.31 91 ASP A N 1
ATOM 674 C CA . ASP A 1 91 ? 1.43 6.434 -25.031 1 97.31 91 ASP A CA 1
ATOM 675 C C . ASP A 1 91 ? 1.97 5.969 -26.375 1 97.31 91 ASP A C 1
ATOM 677 O O . ASP A 1 91 ? 2.91 6.559 -26.906 1 97.31 91 ASP A O 1
ATOM 681 N N . GLY A 1 92 ? 1.422 4.875 -26.875 1 98.12 92 GLY A N 1
ATOM 682 C CA . GLY A 1 92 ? 1.758 4.414 -28.219 1 98.12 92 GLY A CA 1
ATOM 683 C C . GLY A 1 92 ? 2.869 3.381 -28.234 1 98.12 92 GLY A C 1
ATOM 684 O O . GLY A 1 92 ? 3.082 2.703 -29.234 1 98.12 92 GLY A O 1
ATOM 685 N N . ASP A 1 93 ? 3.566 3.18 -27.141 1 98.69 93 ASP A N 1
ATOM 686 C CA . ASP A 1 93 ? 4.609 2.16 -27.094 1 98.69 93 ASP A CA 1
ATOM 687 C C . ASP A 1 93 ? 4.035 0.771 -27.359 1 98.69 93 ASP A C 1
ATOM 689 O O . ASP A 1 93 ? 2.961 0.429 -26.859 1 98.69 93 ASP A O 1
ATOM 693 N N . VAL A 1 94 ? 4.703 -0.008 -28.172 1 98.88 94 VAL A N 1
ATOM 694 C CA . VAL A 1 94 ? 4.309 -1.398 -28.375 1 98.88 94 VAL A CA 1
ATOM 695 C C . VAL A 1 94 ? 4.797 -2.25 -27.203 1 98.88 94 VAL A C 1
ATOM 697 O O . VAL A 1 94 ? 5.992 -2.264 -26.891 1 98.88 94 VAL A O 1
ATOM 700 N N . ALA A 1 95 ? 3.908 -2.875 -26.531 1 98.88 95 ALA A N 1
ATOM 701 C CA . ALA A 1 95 ? 4.219 -3.773 -25.422 1 98.88 95 ALA A CA 1
ATOM 702 C C . ALA A 1 95 ? 3.643 -5.164 -25.656 1 98.88 95 ALA A C 1
ATOM 704 O O . ALA A 1 95 ? 2.465 -5.305 -25.984 1 98.88 95 ALA A O 1
ATOM 705 N N . ALA A 1 96 ? 4.473 -6.184 -25.547 1 98.88 96 ALA A N 1
ATOM 706 C CA . ALA A 1 96 ? 4.047 -7.566 -25.75 1 98.88 96 ALA A CA 1
ATOM 707 C C . ALA A 1 96 ? 3.947 -8.312 -24.422 1 98.88 96 ALA A C 1
ATOM 709 O O . ALA A 1 96 ? 4.746 -8.086 -23.5 1 98.88 96 ALA A O 1
ATOM 710 N N . PHE A 1 97 ? 3.002 -9.203 -24.375 1 98.88 97 PHE A N 1
ATOM 711 C CA . PHE A 1 97 ? 2.729 -9.969 -23.172 1 98.88 97 PHE A CA 1
ATOM 712 C C . PHE A 1 97 ? 2.637 -11.461 -23.469 1 98.88 97 PHE A C 1
ATOM 714 O O . PHE A 1 97 ? 1.804 -11.883 -24.281 1 98.88 97 PHE A O 1
ATOM 721 N N . GLY A 1 98 ? 3.586 -12.234 -22.891 1 98.69 98 GLY A N 1
ATOM 722 C CA . GLY A 1 98 ? 3.418 -13.68 -22.875 1 98.69 98 GLY A CA 1
ATOM 723 C C . GLY A 1 98 ? 2.416 -14.156 -21.844 1 98.69 98 GLY A C 1
ATOM 724 O O . GLY A 1 98 ? 2.58 -13.898 -20.656 1 98.69 98 GLY A O 1
ATOM 725 N N . VAL A 1 99 ? 1.374 -14.875 -22.281 1 98.25 99 VAL A N 1
ATOM 726 C CA . VAL A 1 99 ? 0.273 -15.211 -21.391 1 98.25 99 VAL A CA 1
ATOM 727 C C . VAL A 1 99 ? 0.188 -16.719 -21.219 1 98.25 99 VAL A C 1
ATOM 729 O O . VAL A 1 99 ? -0.01 -17.453 -22.188 1 98.25 99 VAL A O 1
ATOM 732 N N . THR A 1 100 ? 0.375 -17.141 -19.953 1 97.81 100 THR A N 1
ATOM 733 C CA . THR A 1 100 ? 0.205 -18.547 -19.609 1 97.81 100 THR A CA 1
ATOM 734 C C . THR A 1 100 ? -0.905 -18.719 -18.578 1 97.81 100 THR A C 1
ATOM 736 O O . THR A 1 100 ? -1.234 -19.844 -18.188 1 97.81 100 THR A O 1
ATOM 739 N N . GLY A 1 101 ? -1.484 -17.656 -18.156 1 96.94 101 GLY A N 1
ATOM 740 C CA . GLY A 1 101 ? -2.545 -17.609 -17.172 1 96.94 101 GLY A CA 1
ATOM 741 C C . GLY A 1 101 ? -3.088 -16.219 -16.938 1 96.94 101 GLY A C 1
ATOM 742 O O . GLY A 1 101 ? -2.996 -15.352 -17.812 1 96.94 101 GLY A O 1
ATOM 743 N N . LEU A 1 102 ? -3.691 -16 -15.828 1 96.88 102 LEU A N 1
ATOM 744 C CA . LEU A 1 102 ? -4.445 -14.789 -15.531 1 96.88 102 LEU A CA 1
ATOM 745 C C . LEU A 1 102 ? -3.527 -13.57 -15.477 1 96.88 102 LEU A C 1
ATOM 747 O O . LEU A 1 102 ? -3.914 -12.477 -15.883 1 96.88 102 LEU A O 1
ATOM 751 N N . TRP A 1 103 ? -2.348 -13.711 -14.992 1 97.94 103 TRP A N 1
ATOM 752 C CA . TRP A 1 103 ? -1.53 -12.57 -14.602 1 97.94 103 TRP A CA 1
ATOM 753 C C . TRP A 1 103 ? -0.943 -11.875 -15.828 1 97.94 103 TRP A C 1
ATOM 755 O O . TRP A 1 103 ? -0.723 -10.664 -15.812 1 97.94 103 TRP A O 1
ATOM 765 N N . GLY A 1 104 ? -0.692 -12.625 -16.875 1 98.12 104 GLY A N 1
ATOM 766 C CA . GLY A 1 104 ? -0.332 -11.992 -18.141 1 98.12 104 GLY A CA 1
ATOM 767 C C . GLY A 1 104 ? -1.423 -11.094 -18.688 1 98.12 104 GLY A C 1
ATOM 768 O O . GLY A 1 104 ? -1.143 -10.008 -19.188 1 98.12 104 GLY A O 1
ATOM 769 N N . TYR A 1 105 ? -2.666 -11.578 -18.547 1 97.56 105 TYR A N 1
ATOM 770 C CA . TYR A 1 105 ? -3.807 -10.781 -19 1 97.56 105 TYR A CA 1
ATOM 771 C C . TYR A 1 105 ? -3.961 -9.531 -18.141 1 97.56 105 TYR A C 1
ATOM 773 O O . TYR A 1 105 ? -4.258 -8.453 -18.672 1 97.56 105 TYR A O 1
ATOM 781 N N . ARG A 1 106 ? -3.754 -9.688 -16.891 1 97.94 106 ARG A N 1
ATOM 782 C CA . ARG A 1 106 ? -3.852 -8.562 -15.977 1 97.94 106 ARG A CA 1
ATOM 783 C C . ARG A 1 106 ? -2.842 -7.473 -16.328 1 97.94 106 ARG A C 1
ATOM 785 O O . ARG A 1 106 ? -3.182 -6.289 -16.359 1 97.94 106 ARG A O 1
ATOM 792 N N . ALA A 1 107 ? -1.661 -7.875 -16.578 1 98.75 107 ALA A N 1
ATOM 793 C CA . ALA A 1 107 ? -0.611 -6.938 -16.969 1 98.75 107 ALA A CA 1
ATOM 794 C C . ALA A 1 107 ? -0.962 -6.227 -18.281 1 98.75 107 ALA A C 1
ATOM 796 O O . ALA A 1 107 ? -0.757 -5.016 -18.406 1 98.75 107 ALA A O 1
ATOM 797 N N . ALA A 1 108 ? -1.459 -6.988 -19.219 1 98.75 108 ALA A N 1
ATOM 798 C CA . ALA A 1 108 ? -1.848 -6.414 -20.5 1 98.75 108 ALA A CA 1
ATOM 799 C C . ALA A 1 108 ? -2.945 -5.371 -20.328 1 98.75 108 ALA A C 1
ATOM 801 O O . ALA A 1 108 ? -2.914 -4.316 -20.969 1 98.75 108 ALA A O 1
ATOM 802 N N . GLU A 1 109 ? -3.895 -5.699 -19.453 1 98.12 109 GLU A N 1
ATOM 803 C CA . GLU A 1 109 ? -4.98 -4.766 -19.172 1 98.12 109 GLU A CA 1
ATOM 804 C C . GLU A 1 109 ? -4.449 -3.463 -18.578 1 98.12 109 GLU A C 1
ATOM 806 O O . GLU A 1 109 ? -4.891 -2.377 -18.953 1 98.12 109 GLU A O 1
ATOM 811 N N . MET A 1 110 ? -3.523 -3.559 -17.703 1 98.56 110 MET A N 1
ATOM 812 C CA . MET A 1 110 ? -2.91 -2.385 -17.078 1 98.56 110 MET A CA 1
ATOM 813 C C . MET A 1 110 ? -2.162 -1.557 -18.125 1 98.56 110 MET A C 1
ATOM 815 O O . MET A 1 110 ? -2.262 -0.329 -18.125 1 98.56 110 MET A O 1
ATOM 819 N N . ALA A 1 111 ? -1.437 -2.238 -18.969 1 98.75 111 ALA A N 1
ATOM 820 C CA . ALA A 1 111 ? -0.654 -1.55 -20 1 98.75 111 ALA A CA 1
ATOM 821 C C . ALA A 1 111 ? -1.558 -0.769 -20.938 1 98.75 111 ALA A C 1
ATOM 823 O O . ALA A 1 111 ? -1.212 0.335 -21.375 1 98.75 111 ALA A O 1
ATOM 824 N N . LYS A 1 112 ? -2.699 -1.328 -21.266 1 98.44 112 LYS A N 1
ATOM 825 C CA . LYS A 1 112 ? -3.66 -0.639 -22.125 1 98.44 112 LYS A CA 1
ATOM 826 C C . LYS A 1 112 ? -4.113 0.674 -21.5 1 98.44 112 LYS A C 1
ATOM 828 O O . LYS A 1 112 ? -4.258 1.685 -22.188 1 98.44 112 LYS A O 1
ATOM 833 N N . ARG A 1 113 ? -4.309 0.625 -20.266 1 98.06 113 ARG A N 1
ATOM 834 C CA . ARG A 1 113 ? -4.746 1.815 -19.531 1 98.06 113 ARG A CA 1
ATOM 835 C C . ARG A 1 113 ? -3.678 2.902 -19.578 1 98.06 113 ARG A C 1
ATOM 837 O O . ARG A 1 113 ? -3.994 4.094 -19.547 1 98.06 113 ARG A O 1
ATOM 844 N N . TYR A 1 114 ? -2.441 2.482 -19.672 1 97.69 114 TYR A N 1
ATOM 845 C CA . TYR A 1 114 ? -1.342 3.441 -19.703 1 97.69 114 TYR A CA 1
ATOM 846 C C . TYR A 1 114 ? -1.057 3.883 -21.141 1 97.69 114 TYR A C 1
ATOM 848 O O . TYR A 1 114 ? -0.076 4.586 -21.391 1 97.69 114 TYR A O 1
ATOM 856 N N . GLY A 1 115 ? -1.867 3.408 -22.109 1 97.25 115 GLY A N 1
ATOM 857 C CA . GLY A 1 115 ? -1.813 3.916 -23.484 1 97.25 115 GLY A CA 1
ATOM 858 C C . GLY A 1 115 ? -0.926 3.088 -24.391 1 97.25 115 GLY A C 1
ATOM 859 O O . GLY A 1 115 ? -0.664 3.479 -25.531 1 97.25 115 GLY A O 1
ATOM 860 N N . ALA A 1 116 ? -0.505 1.924 -23.969 1 98.56 116 ALA A N 1
ATOM 861 C CA . ALA A 1 116 ? 0.37 1.083 -24.781 1 98.56 116 ALA A CA 1
ATOM 862 C C . ALA A 1 116 ? -0.412 0.395 -25.906 1 98.56 116 ALA A C 1
ATOM 864 O O . ALA A 1 116 ? -1.625 0.202 -25.797 1 98.56 116 ALA A O 1
ATOM 865 N N . ASP A 1 117 ? 0.275 0.15 -27 1 98.81 117 ASP A N 1
ATOM 866 C CA . ASP A 1 117 ? -0.197 -0.786 -28.031 1 98.81 117 ASP A CA 1
ATOM 867 C C . ASP A 1 117 ? 0.118 -2.227 -27.625 1 98.81 117 ASP A C 1
ATOM 869 O O . ASP A 1 117 ? 1.215 -2.723 -27.891 1 98.81 117 ASP A O 1
ATOM 873 N N . VAL A 1 118 ? -0.876 -2.93 -27.141 1 98.81 118 VAL A N 1
ATOM 874 C CA . VAL A 1 118 ? -0.684 -4.207 -26.469 1 98.81 118 VAL A CA 1
ATOM 875 C C . VAL A 1 118 ? -0.733 -5.344 -27.484 1 98.81 118 VAL A C 1
ATOM 877 O O . VAL A 1 118 ? -1.646 -5.41 -28.312 1 98.81 118 VAL A O 1
ATOM 880 N N . ARG A 1 119 ? 0.246 -6.23 -27.391 1 98.75 119 ARG A N 1
ATOM 881 C CA . ARG A 1 119 ? 0.315 -7.461 -28.172 1 98.75 119 ARG A CA 1
ATOM 882 C C . ARG A 1 119 ? 0.381 -8.688 -27.266 1 98.75 119 ARG A C 1
ATOM 884 O O . ARG A 1 119 ? 1.269 -8.781 -26.422 1 98.75 119 ARG A O 1
ATOM 891 N N . ILE A 1 120 ? -0.503 -9.625 -27.531 1 98.38 120 ILE A N 1
ATOM 892 C CA . ILE A 1 120 ? -0.564 -10.789 -26.656 1 98.38 120 ILE A CA 1
ATOM 893 C C . ILE A 1 120 ? -0.095 -12.023 -27.406 1 98.38 120 ILE A C 1
ATOM 895 O O . ILE A 1 120 ? -0.509 -12.258 -28.547 1 98.38 120 ILE A O 1
ATOM 899 N N . THR A 1 121 ? 0.807 -12.734 -26.875 1 97.81 121 THR A N 1
ATOM 900 C CA . THR A 1 121 ? 1.165 -14.094 -27.266 1 97.81 121 THR A CA 1
ATOM 901 C C . THR A 1 121 ? 0.716 -15.102 -26.219 1 97.81 121 THR A C 1
ATOM 903 O O . THR A 1 121 ? 1.31 -15.188 -25.141 1 97.81 121 THR A O 1
ATOM 906 N N . GLU A 1 122 ? -0.243 -15.836 -26.516 1 96.62 122 GLU A N 1
ATOM 907 C CA . GLU A 1 122 ? -0.847 -16.75 -25.547 1 96.62 122 GLU A CA 1
ATOM 908 C C . GLU A 1 122 ? -0.406 -18.188 -25.797 1 96.62 122 GLU A C 1
ATOM 910 O O . GLU A 1 122 ? -0.403 -18.656 -26.922 1 96.62 122 GLU A O 1
ATOM 915 N N . ALA A 1 123 ? -0.055 -18.859 -24.75 1 95.69 123 ALA A N 1
ATOM 916 C CA . ALA A 1 123 ? 0.257 -20.281 -24.828 1 95.69 123 ALA A CA 1
ATOM 917 C C . ALA A 1 123 ? -1.017 -21.109 -24.906 1 95.69 123 ALA A C 1
ATOM 919 O O . ALA A 1 123 ? -2.1 -20.641 -24.547 1 95.69 123 ALA A O 1
ATOM 920 N N . ARG A 1 124 ? -0.813 -22.328 -25.391 1 91.88 124 ARG A N 1
ATOM 921 C CA . ARG A 1 124 ? -1.92 -23.266 -25.266 1 91.88 124 ARG A CA 1
ATOM 922 C C . ARG A 1 124 ? -2.256 -23.531 -23.797 1 91.88 124 ARG A C 1
ATOM 924 O O . ARG A 1 124 ? -1.376 -23.484 -22.938 1 91.88 124 ARG A O 1
ATOM 931 N N . PHE A 1 125 ? -3.486 -23.797 -23.609 1 89.62 125 PHE A N 1
ATOM 932 C CA . PHE A 1 125 ? -3.979 -23.953 -22.25 1 89.62 125 PHE A CA 1
ATOM 933 C C . PHE A 1 125 ? -3.236 -25.078 -21.531 1 89.62 125 PHE A C 1
ATOM 935 O O . PHE A 1 125 ? -3.119 -26.188 -22.062 1 89.62 125 PHE A O 1
ATOM 942 N N . GLY A 1 126 ? -2.631 -24.766 -20.422 1 92.06 126 GLY A N 1
ATOM 943 C CA . GLY A 1 126 ? -1.9 -25.75 -19.625 1 92.06 126 GLY A CA 1
ATOM 944 C C . GLY A 1 126 ? -0.468 -25.938 -20.094 1 92.06 126 GLY A C 1
ATOM 945 O O . GLY A 1 126 ? 0.242 -26.812 -19.594 1 92.06 126 GLY A O 1
ATOM 946 N N . LYS A 1 127 ? -0.069 -25.078 -21.016 1 96.19 127 LYS A N 1
ATOM 947 C CA . LYS A 1 127 ? 1.295 -25.172 -21.531 1 96.19 127 LYS A CA 1
ATOM 948 C C . LYS A 1 127 ? 2.035 -23.844 -21.359 1 96.19 127 LYS A C 1
ATOM 950 O O . LYS A 1 127 ? 1.42 -22.812 -21.062 1 96.19 127 LYS A O 1
ATOM 955 N N . THR A 1 128 ? 3.344 -23.906 -21.516 1 97.81 128 THR A N 1
ATOM 956 C CA . THR A 1 128 ? 4.18 -22.719 -21.469 1 97.81 128 THR A CA 1
ATOM 957 C C . THR A 1 128 ? 4.449 -22.188 -22.875 1 97.81 128 THR A C 1
ATOM 959 O O . THR A 1 128 ? 4.074 -22.812 -23.859 1 97.81 128 THR A O 1
ATOM 962 N N . LEU A 1 129 ? 4.992 -21.031 -22.969 1 98.19 129 LEU A N 1
ATOM 963 C CA . LEU A 1 129 ? 5.406 -20.453 -24.25 1 98.19 129 LEU A CA 1
ATOM 964 C C . LEU A 1 129 ? 6.754 -21.016 -24.688 1 98.19 129 LEU A C 1
ATOM 966 O O . LEU A 1 129 ? 7.664 -21.172 -23.859 1 98.19 129 LEU A O 1
ATOM 970 N N . THR A 1 130 ? 6.844 -21.359 -25.953 1 97.5 130 THR A N 1
ATOM 971 C CA . THR A 1 130 ? 8.141 -21.719 -26.516 1 97.5 130 THR A CA 1
ATOM 972 C C . THR A 1 130 ? 8.93 -20.484 -26.938 1 97.5 130 THR A C 1
ATOM 974 O O . THR A 1 130 ? 8.359 -19.406 -27.094 1 97.5 130 THR A O 1
ATOM 977 N N . LEU A 1 131 ? 10.195 -20.703 -27.062 1 98 131 LEU A N 1
ATOM 978 C CA . LEU A 1 131 ? 11.023 -19.594 -27.547 1 98 131 LEU A CA 1
ATOM 979 C C . LEU A 1 131 ? 10.578 -19.141 -28.922 1 98 131 LEU A C 1
ATOM 981 O O . LEU A 1 131 ? 10.648 -17.969 -29.25 1 98 131 LEU A O 1
ATOM 985 N N . ASP A 1 132 ? 10.117 -20.078 -29.719 1 97.62 132 ASP A N 1
ATOM 986 C CA . ASP A 1 132 ? 9.656 -19.766 -31.062 1 97.62 132 ASP A CA 1
ATOM 987 C C . ASP A 1 132 ? 8.406 -18.891 -31.031 1 97.62 132 ASP A C 1
ATOM 989 O O . ASP A 1 132 ? 8.258 -17.984 -31.844 1 97.62 132 ASP A O 1
ATOM 993 N N . ASP A 1 133 ? 7.484 -19.203 -30.125 1 96.81 133 ASP A N 1
ATOM 994 C CA . ASP A 1 133 ? 6.301 -18.375 -29.953 1 96.81 133 ASP A CA 1
ATOM 995 C C . ASP A 1 133 ? 6.688 -16.906 -29.719 1 96.81 133 ASP A C 1
ATOM 997 O O . ASP A 1 133 ? 6.105 -16 -30.328 1 96.81 133 ASP A O 1
ATOM 1001 N N . ILE A 1 134 ? 7.672 -16.688 -28.906 1 98.19 134 ILE A N 1
ATOM 1002 C CA . ILE A 1 134 ? 8.086 -15.352 -28.484 1 98.19 134 ILE A CA 1
ATOM 1003 C C . ILE A 1 134 ? 8.852 -14.672 -29.625 1 98.19 134 ILE A C 1
ATOM 1005 O O . ILE A 1 134 ? 8.617 -13.5 -29.922 1 98.19 134 ILE A O 1
ATOM 1009 N N . LYS A 1 135 ? 9.695 -15.438 -30.25 1 98.25 135 LYS A N 1
ATOM 1010 C CA . LYS A 1 135 ? 10.484 -14.898 -31.344 1 98.25 135 LYS A CA 1
ATOM 1011 C C . LYS A 1 135 ? 9.578 -14.391 -32.469 1 98.25 135 LYS A C 1
ATOM 1013 O O . LYS A 1 135 ? 9.82 -13.312 -33.031 1 98.25 135 LYS A O 1
ATOM 1018 N N . GLU A 1 136 ? 8.633 -15.125 -32.781 1 97.88 136 GLU A N 1
ATOM 1019 C CA . GLU A 1 136 ? 7.695 -14.719 -33.844 1 97.88 136 GLU A CA 1
ATOM 1020 C C . GLU A 1 136 ? 7.008 -13.406 -33.469 1 97.88 136 GLU A C 1
ATOM 1022 O O . GLU A 1 136 ? 6.844 -12.531 -34.344 1 97.88 136 GLU A O 1
ATOM 1027 N N . SER A 1 137 ? 6.621 -13.32 -32.281 1 97.56 137 SER A N 1
ATOM 1028 C CA . SER A 1 137 ? 6 -12.086 -31.797 1 97.56 137 SER A CA 1
ATOM 1029 C C . SER A 1 137 ? 6.949 -10.898 -31.922 1 97.56 137 SER A C 1
ATOM 1031 O O . SER A 1 137 ? 6.535 -9.812 -32.344 1 97.56 137 SER A O 1
ATOM 1033 N N . PHE A 1 138 ? 8.188 -11.094 -31.609 1 98.25 138 PHE A N 1
ATOM 1034 C CA . PHE A 1 138 ? 9.18 -10.031 -31.672 1 98.25 138 PHE A CA 1
ATOM 1035 C C . PHE A 1 138 ? 9.422 -9.594 -33.094 1 98.25 138 PHE A C 1
ATOM 1037 O O . PHE A 1 138 ? 9.555 -8.406 -33.375 1 98.25 138 PHE A O 1
ATOM 1044 N N . GLU A 1 139 ? 9.453 -10.57 -34 1 98.12 139 GLU A N 1
ATOM 1045 C CA . GLU A 1 139 ? 9.703 -10.273 -35.406 1 98.12 139 GLU A CA 1
ATOM 1046 C C . GLU A 1 139 ? 8.562 -9.445 -36 1 98.12 139 GLU A C 1
ATOM 1048 O O . GLU A 1 139 ? 8.805 -8.547 -36.812 1 98.12 139 GLU A O 1
ATOM 1053 N N . VAL A 1 140 ? 7.453 -9.688 -35.531 1 98 140 VAL A N 1
ATOM 1054 C CA . VAL A 1 140 ? 6.273 -9.055 -36.094 1 98 140 VAL A CA 1
ATOM 1055 C C . VAL A 1 140 ? 6.043 -7.695 -35.438 1 98 140 VAL A C 1
ATOM 1057 O O . VAL A 1 140 ? 5.773 -6.703 -36.125 1 98 140 VAL A O 1
ATOM 1060 N N . HIS A 1 141 ? 6.242 -7.617 -34.125 1 98.06 141 HIS A N 1
ATOM 1061 C CA . HIS A 1 141 ? 5.707 -6.465 -33.406 1 98.06 141 HIS A CA 1
ATOM 1062 C C . HIS A 1 141 ? 6.824 -5.531 -32.938 1 98.06 141 HIS A C 1
ATOM 1064 O O . HIS A 1 141 ? 6.586 -4.355 -32.656 1 98.06 141 HIS A O 1
ATOM 1070 N N . ARG A 1 142 ? 8.023 -6.023 -32.75 1 98.12 142 ARG A N 1
ATOM 1071 C CA . ARG A 1 142 ? 9.172 -5.25 -32.281 1 98.12 142 ARG A CA 1
ATOM 1072 C C . ARG A 1 142 ? 8.812 -4.461 -31.016 1 98.12 142 ARG A C 1
ATOM 1074 O O . ARG A 1 142 ? 8.922 -3.232 -31 1 98.12 142 ARG A O 1
ATOM 1081 N N . PRO A 1 143 ? 8.461 -5.172 -30 1 98.75 143 PRO A N 1
ATOM 1082 C CA . PRO A 1 143 ? 7.98 -4.48 -28.797 1 98.75 143 PRO A CA 1
ATOM 1083 C C . PRO A 1 143 ? 9.094 -3.756 -28.047 1 98.75 143 PRO A C 1
ATOM 1085 O O . PRO A 1 143 ? 10.227 -4.238 -28 1 98.75 143 PRO A O 1
ATOM 1088 N N . LYS A 1 144 ? 8.734 -2.643 -27.438 1 98.75 144 LYS A N 1
ATOM 1089 C CA . LYS A 1 144 ? 9.617 -1.928 -26.516 1 98.75 144 LYS A CA 1
ATOM 1090 C C . LYS A 1 144 ? 9.781 -2.688 -25.203 1 98.75 144 LYS A C 1
ATOM 1092 O O . LYS A 1 144 ? 10.875 -2.723 -24.641 1 98.75 144 LYS A O 1
ATOM 1097 N N . VAL A 1 145 ? 8.688 -3.236 -24.766 1 98.88 145 VAL A N 1
ATOM 1098 C CA . VAL A 1 145 ? 8.633 -3.969 -23.516 1 98.88 145 VAL A CA 1
ATOM 1099 C C . VAL A 1 145 ? 8.023 -5.352 -23.734 1 98.88 145 VAL A C 1
ATOM 1101 O O . VAL A 1 145 ? 7.066 -5.496 -24.5 1 98.88 145 VAL A O 1
ATOM 1104 N N . PHE A 1 146 ? 8.602 -6.379 -23.141 1 98.94 146 PHE A N 1
ATOM 1105 C CA . PHE A 1 146 ? 8.039 -7.723 -23.094 1 98.94 146 PHE A CA 1
ATOM 1106 C C . PHE A 1 146 ? 7.848 -8.18 -21.656 1 98.94 146 PHE A C 1
ATOM 1108 O O . PHE A 1 146 ? 8.766 -8.094 -20.844 1 98.94 146 PHE A O 1
ATOM 1115 N N . PHE A 1 147 ? 6.637 -8.648 -21.359 1 98.94 147 PHE A N 1
ATOM 1116 C CA . PHE A 1 147 ? 6.254 -9.055 -20.016 1 98.94 147 PHE A CA 1
ATOM 1117 C C . PHE A 1 147 ? 5.973 -10.555 -19.969 1 98.94 147 PHE A C 1
ATOM 1119 O O . PHE A 1 147 ? 5.246 -11.086 -20.812 1 98.94 147 PHE A O 1
ATOM 1126 N N . LEU A 1 148 ? 6.578 -11.203 -18.922 1 98.75 148 LEU A N 1
ATOM 1127 C CA . LEU A 1 148 ? 6.363 -12.625 -18.703 1 98.75 148 LEU A CA 1
ATOM 1128 C C . LEU A 1 148 ? 6.176 -12.93 -17.219 1 98.75 148 LEU A C 1
ATOM 1130 O O . LEU A 1 148 ? 6.734 -12.242 -16.359 1 98.75 148 LEU A O 1
ATOM 1134 N N . VAL A 1 149 ? 5.379 -13.922 -16.969 1 98.75 149 VAL A N 1
ATOM 1135 C CA . VAL A 1 149 ? 5.223 -14.461 -15.625 1 98.75 149 VAL A CA 1
ATOM 1136 C C . VAL A 1 149 ? 6.031 -15.75 -15.484 1 98.75 149 VAL A C 1
ATOM 1138 O O . VAL A 1 149 ? 5.828 -16.703 -16.234 1 98.75 149 VAL A O 1
ATOM 1141 N N . GLN A 1 150 ? 6.949 -15.805 -14.523 1 98.88 150 GLN A N 1
ATOM 1142 C CA . GLN A 1 150 ? 7.738 -17.016 -14.383 1 98.88 150 GLN A CA 1
ATOM 1143 C C . GLN A 1 150 ? 6.895 -18.156 -13.82 1 98.88 150 GLN A C 1
ATOM 1145 O O . GLN A 1 150 ? 6.945 -19.281 -14.32 1 98.88 150 GLN A O 1
ATOM 1150 N N . GLY A 1 151 ? 6.273 -17.891 -12.68 1 98.69 151 GLY A N 1
ATOM 1151 C CA . GLY A 1 151 ? 5.34 -18.828 -12.086 1 98.69 151 GLY A CA 1
ATOM 1152 C C . GLY A 1 151 ? 3.922 -18.281 -12 1 98.69 151 GLY A C 1
ATOM 1153 O O . GLY A 1 151 ? 3.625 -17.438 -11.164 1 98.69 151 GLY A O 1
ATOM 1154 N N . ASP A 1 152 ? 3.02 -18.766 -12.836 1 98.31 152 ASP A N 1
ATOM 1155 C CA . ASP A 1 152 ? 1.639 -18.297 -12.82 1 98.31 152 ASP A CA 1
ATOM 1156 C C . ASP A 1 152 ? 0.785 -19.109 -11.859 1 98.31 152 ASP A C 1
ATOM 1158 O O . ASP A 1 152 ? 0.47 -20.266 -12.125 1 98.31 152 ASP A O 1
ATOM 1162 N N . SER A 1 153 ? 0.355 -18.5 -10.812 1 97.56 153 SER A N 1
ATOM 1163 C CA . SER A 1 153 ? -0.35 -19.203 -9.734 1 97.56 153 SER A CA 1
ATOM 1164 C C . SER A 1 153 ? -1.767 -19.578 -10.156 1 97.56 153 SER A C 1
ATOM 1166 O O . SER A 1 153 ? -2.424 -20.375 -9.492 1 97.56 153 SER A O 1
ATOM 1168 N N . SER A 1 154 ? -2.293 -18.969 -11.25 1 97.12 154 SER A N 1
ATOM 1169 C CA . SER A 1 154 ? -3.641 -19.297 -11.711 1 97.12 154 SER A CA 1
ATOM 1170 C C . SER A 1 154 ? -3.668 -20.625 -12.453 1 97.12 154 SER A C 1
ATOM 1172 O O . SER A 1 154 ? -4.711 -21.281 -12.523 1 97.12 154 SER A O 1
ATOM 1174 N N . THR A 1 155 ? -2.486 -21.062 -12.953 1 97.56 155 THR A N 1
ATOM 1175 C CA . THR A 1 155 ? -2.465 -22.281 -13.75 1 97.56 155 THR A CA 1
ATOM 1176 C C . THR A 1 155 ? -1.474 -23.281 -13.18 1 97.56 155 THR A C 1
ATOM 1178 O O . THR A 1 155 ? -1.508 -24.469 -13.531 1 97.56 155 THR A O 1
ATOM 1181 N N . GLY A 1 156 ? -0.582 -22.812 -12.328 1 98.19 156 GLY A N 1
ATOM 1182 C CA . GLY A 1 156 ? 0.45 -23.703 -11.797 1 98.19 156 GLY A CA 1
ATOM 1183 C C . GLY A 1 156 ? 1.591 -23.922 -12.766 1 98.19 156 GLY A C 1
ATOM 1184 O O . GLY A 1 156 ? 2.363 -24.875 -12.609 1 98.19 156 GLY A O 1
ATOM 1185 N N . LEU A 1 157 ? 1.73 -23.078 -13.797 1 98.5 157 LEU A N 1
ATOM 1186 C CA . LEU A 1 157 ? 2.754 -23.25 -14.82 1 98.5 157 LEU A CA 1
ATOM 1187 C C . LEU A 1 157 ? 4.031 -22.516 -14.438 1 98.5 157 LEU A C 1
ATOM 1189 O O . LEU A 1 157 ? 3.975 -21.406 -13.906 1 98.5 157 LEU A O 1
ATOM 1193 N N . LEU A 1 158 ? 5.137 -23.109 -14.695 1 98.75 158 LEU A N 1
ATOM 1194 C CA . LEU A 1 158 ? 6.465 -22.516 -14.578 1 98.75 158 LEU A CA 1
ATOM 1195 C C . LEU A 1 158 ? 7.066 -22.25 -15.961 1 98.75 158 LEU A C 1
ATOM 1197 O O . LEU A 1 158 ? 7.297 -23.188 -16.719 1 98.75 158 LEU A O 1
ATOM 1201 N N . GLN A 1 159 ? 7.203 -21 -16.297 1 98.56 159 GLN A N 1
ATOM 1202 C CA . GLN A 1 159 ? 7.969 -20.656 -17.5 1 98.56 159 GLN A CA 1
ATOM 1203 C C . GLN A 1 159 ? 9.461 -20.844 -17.266 1 98.56 159 GLN A C 1
ATOM 1205 O O . GLN A 1 159 ? 10.125 -19.969 -16.703 1 98.56 159 GLN A O 1
ATOM 1210 N N . GLY A 1 160 ? 10.062 -21.891 -17.828 1 97.25 160 GLY A N 1
ATOM 1211 C CA . GLY A 1 160 ? 11.391 -22.328 -17.438 1 97.25 160 GLY A CA 1
ATOM 1212 C C . GLY A 1 160 ? 12.484 -21.734 -18.312 1 97.25 160 GLY A C 1
ATOM 1213 O O . GLY A 1 160 ? 13.664 -21.797 -17.969 1 97.25 160 GLY A O 1
ATOM 1214 N N . ASN A 1 161 ? 12.188 -21.047 -19.391 1 97.88 161 ASN A N 1
ATOM 1215 C CA . ASN A 1 161 ? 13.203 -20.594 -20.344 1 97.88 161 ASN A CA 1
ATOM 1216 C C . ASN A 1 161 ? 13.461 -19.094 -20.234 1 97.88 161 ASN A C 1
ATOM 1218 O O . ASN A 1 161 ? 13.656 -18.422 -21.234 1 97.88 161 ASN A O 1
ATOM 1222 N N . ILE A 1 162 ? 13.422 -18.562 -19.016 1 98.62 162 ILE A N 1
ATOM 1223 C CA . ILE A 1 162 ? 13.578 -17.125 -18.781 1 98.62 162 ILE A CA 1
ATOM 1224 C C . ILE A 1 162 ? 14.945 -16.672 -19.297 1 98.62 162 ILE A C 1
ATOM 1226 O O . ILE A 1 162 ? 15.078 -15.578 -19.844 1 98.62 162 ILE A O 1
ATOM 1230 N N . ARG A 1 163 ? 16 -17.531 -19.109 1 98.31 163 ARG A N 1
ATOM 1231 C CA . ARG A 1 163 ? 17.359 -17.188 -19.547 1 98.31 163 ARG A CA 1
ATOM 1232 C C . ARG A 1 163 ? 17.375 -16.953 -21.062 1 98.31 163 ARG A C 1
ATOM 1234 O O . ARG A 1 163 ? 17.891 -15.922 -21.516 1 98.31 163 ARG A O 1
ATOM 1241 N N . GLU A 1 164 ? 16.844 -17.859 -21.797 1 98.69 164 GLU A N 1
ATOM 1242 C CA . GLU A 1 164 ? 16.812 -17.781 -23.25 1 98.69 164 GLU A CA 1
ATOM 1243 C C . GLU A 1 164 ? 15.969 -16.594 -23.719 1 98.69 164 GLU A C 1
ATOM 1245 O O . GLU A 1 164 ? 16.312 -15.93 -24.703 1 98.69 164 GLU A O 1
ATOM 1250 N N . VAL A 1 165 ? 14.906 -16.328 -23.031 1 98.81 165 VAL A N 1
ATOM 1251 C CA . VAL A 1 165 ? 14.047 -15.203 -23.359 1 98.81 165 VAL A CA 1
ATOM 1252 C C . VAL A 1 165 ? 14.797 -13.891 -23.125 1 98.81 165 VAL A C 1
ATOM 1254 O O . VAL A 1 165 ? 14.664 -12.945 -23.906 1 98.81 165 VAL A O 1
ATOM 1257 N N . GLY A 1 166 ? 15.531 -13.812 -22.016 1 98.81 166 GLY A N 1
ATOM 1258 C CA . GLY A 1 166 ? 16.359 -12.641 -21.766 1 98.81 166 GLY A CA 1
ATOM 1259 C C . GLY A 1 166 ? 17.328 -12.344 -22.891 1 98.81 166 GLY A C 1
ATOM 1260 O O . GLY A 1 166 ? 17.484 -11.188 -23.297 1 98.81 166 GLY A O 1
ATOM 1261 N N . GLU A 1 167 ? 17.938 -13.398 -23.422 1 98.75 167 GLU A N 1
ATOM 1262 C CA . GLU A 1 167 ? 18.828 -13.25 -24.562 1 98.75 167 GLU A CA 1
ATOM 1263 C C . GLU A 1 167 ? 18.094 -12.719 -25.781 1 98.75 167 GLU A C 1
ATOM 1265 O O . GLU A 1 167 ? 18.594 -11.867 -26.516 1 98.75 167 GLU A O 1
ATOM 1270 N N . LEU A 1 168 ? 16.953 -13.273 -26.016 1 98.69 168 LEU A N 1
ATOM 1271 C CA . LEU A 1 168 ? 16.125 -12.828 -27.141 1 98.69 168 LEU A CA 1
ATOM 1272 C C . LEU A 1 168 ? 15.758 -11.352 -27 1 98.69 168 LEU A C 1
ATOM 1274 O O . LEU A 1 168 ? 15.773 -10.609 -27.969 1 98.69 168 LEU A O 1
ATOM 1278 N N . CYS A 1 169 ? 15.391 -10.914 -25.781 1 98.81 169 CYS A N 1
ATOM 1279 C CA . CYS A 1 169 ? 15.039 -9.523 -25.516 1 98.81 169 CYS A CA 1
ATOM 1280 C C . CYS A 1 169 ? 16.219 -8.602 -25.828 1 98.81 169 CYS A C 1
ATOM 1282 O O . CYS A 1 169 ? 16.031 -7.5 -26.344 1 98.81 169 CYS A O 1
ATOM 1284 N N . ARG A 1 170 ? 17.453 -9.031 -25.531 1 98.56 170 ARG A N 1
ATOM 1285 C CA . ARG A 1 170 ? 18.641 -8.25 -25.859 1 98.56 170 ARG A CA 1
ATOM 1286 C C . ARG A 1 170 ? 18.797 -8.117 -27.375 1 98.56 170 ARG A C 1
ATOM 1288 O O . ARG A 1 170 ? 19.109 -7.031 -27.875 1 98.56 170 ARG A O 1
ATOM 1295 N N . LYS A 1 171 ? 18.594 -9.188 -28.016 1 98.38 171 LYS A N 1
ATOM 1296 C CA . LYS A 1 171 ? 18.75 -9.211 -29.469 1 98.38 171 LYS A CA 1
ATOM 1297 C C . LYS A 1 171 ? 17.781 -8.234 -30.141 1 98.38 171 LYS A C 1
ATOM 1299 O O . LYS A 1 171 ? 18.141 -7.586 -31.125 1 98.38 171 LYS A O 1
ATOM 1304 N N . TYR A 1 172 ? 16.641 -8.125 -29.609 1 98.38 172 TYR A N 1
ATOM 1305 C CA . TYR A 1 172 ? 15.625 -7.305 -30.234 1 98.38 172 TYR A CA 1
ATOM 1306 C C . TYR A 1 172 ? 15.508 -5.949 -29.547 1 98.38 172 TYR A C 1
ATOM 1308 O O . TYR A 1 172 ? 14.586 -5.18 -29.828 1 98.38 172 TYR A O 1
ATOM 1316 N N . ASN A 1 173 ? 16.375 -5.629 -28.578 1 98.12 173 ASN A N 1
ATOM 1317 C CA . ASN A 1 173 ? 16.406 -4.387 -27.812 1 98.12 173 ASN A CA 1
ATOM 1318 C C . ASN A 1 173 ? 15.07 -4.129 -27.109 1 98.12 173 ASN A C 1
ATOM 1320 O O . ASN A 1 173 ? 14.531 -3.023 -27.188 1 98.12 173 ASN A O 1
ATOM 1324 N N . CYS A 1 174 ? 14.539 -5.156 -26.547 1 98.5 174 CYS A N 1
ATOM 1325 C CA . CYS A 1 174 ? 13.281 -5.152 -25.812 1 98.5 174 CYS A CA 1
ATOM 1326 C C . CYS A 1 174 ? 13.523 -5.195 -24.312 1 98.5 174 CYS A C 1
ATOM 1328 O O . CYS A 1 174 ? 14.359 -5.965 -23.828 1 98.5 174 CYS A O 1
ATOM 1330 N N . ILE A 1 175 ? 12.875 -4.293 -23.547 1 98.94 175 ILE A N 1
ATOM 1331 C CA . ILE A 1 175 ? 12.977 -4.328 -22.094 1 98.94 175 ILE A CA 1
ATOM 1332 C C . ILE A 1 175 ? 12.203 -5.535 -21.562 1 98.94 175 ILE A C 1
ATOM 1334 O O . ILE A 1 175 ? 11.031 -5.73 -21.891 1 98.94 175 ILE A O 1
ATOM 1338 N N . PHE A 1 176 ? 12.859 -6.336 -20.734 1 98.94 176 PHE A N 1
ATOM 1339 C CA . PHE A 1 176 ? 12.297 -7.602 -20.266 1 98.94 176 PHE A CA 1
ATOM 1340 C C . PHE A 1 176 ? 11.797 -7.477 -18.828 1 98.94 176 PHE A C 1
ATOM 1342 O O . PHE A 1 176 ? 12.586 -7.234 -17.922 1 98.94 176 PHE A O 1
ATOM 1349 N N . VAL A 1 177 ? 10.5 -7.617 -18.625 1 99 177 VAL A N 1
ATOM 1350 C CA . VAL A 1 177 ? 9.867 -7.562 -17.297 1 99 177 VAL A CA 1
ATOM 1351 C C . VAL A 1 177 ? 9.383 -8.953 -16.906 1 99 177 VAL A C 1
ATOM 1353 O O . VAL A 1 177 ? 8.656 -9.609 -17.656 1 99 177 VAL A O 1
ATOM 1356 N N . VAL A 1 178 ? 9.758 -9.398 -15.664 1 98.94 178 VAL A N 1
ATOM 1357 C CA . VAL A 1 178 ? 9.359 -10.727 -15.219 1 98.94 178 VAL A CA 1
ATOM 1358 C C . VAL A 1 178 ? 8.633 -10.633 -13.883 1 98.94 178 VAL A C 1
ATOM 1360 O O . VAL A 1 178 ? 9.156 -10.047 -12.93 1 98.94 178 VAL A O 1
ATOM 1363 N N . ASP A 1 179 ? 7.43 -11.156 -13.859 1 98.94 179 ASP A N 1
ATOM 1364 C CA . ASP A 1 179 ? 6.664 -11.359 -12.633 1 98.94 179 ASP A CA 1
ATOM 1365 C C . ASP A 1 179 ? 7.113 -12.633 -11.914 1 98.94 179 ASP A C 1
ATOM 1367 O O . ASP A 1 179 ? 6.953 -13.734 -12.438 1 98.94 179 ASP A O 1
ATOM 1371 N N . THR A 1 180 ? 7.613 -12.445 -10.672 1 98.88 180 THR A N 1
ATOM 1372 C CA . THR A 1 180 ? 8.094 -13.594 -9.914 1 98.88 180 THR A CA 1
ATOM 1373 C C . THR A 1 180 ? 7.305 -13.75 -8.617 1 98.88 180 THR A C 1
ATOM 1375 O O . THR A 1 180 ? 7.809 -14.312 -7.641 1 98.88 180 THR A O 1
ATOM 1378 N N . VAL A 1 181 ? 6.113 -13.289 -8.562 1 98.81 181 VAL A N 1
ATOM 1379 C CA . VAL A 1 181 ? 5.293 -13.203 -7.359 1 98.81 181 VAL A CA 1
ATOM 1380 C C . VAL A 1 181 ? 5.125 -14.594 -6.75 1 98.81 181 VAL A C 1
ATOM 1382 O O . VAL A 1 181 ? 5.34 -14.781 -5.551 1 98.81 181 VAL A O 1
ATOM 1385 N N . ALA A 1 182 ? 4.855 -15.562 -7.547 1 98.5 182 ALA A N 1
ATOM 1386 C CA . ALA A 1 182 ? 4.539 -16.875 -7.012 1 98.5 182 ALA A CA 1
ATOM 1387 C C . ALA A 1 182 ? 5.723 -17.828 -7.164 1 98.5 182 ALA A C 1
ATOM 1389 O O . ALA A 1 182 ? 5.613 -19.031 -6.863 1 98.5 182 ALA A O 1
ATOM 1390 N N . SER A 1 183 ? 6.898 -17.328 -7.66 1 98.69 183 SER A N 1
ATOM 1391 C CA . SER A 1 183 ? 7.965 -18.281 -7.984 1 98.69 183 SER A CA 1
ATOM 1392 C C . SER A 1 183 ? 9.234 -17.969 -7.191 1 98.69 183 SER A C 1
ATOM 1394 O O . SER A 1 183 ? 9.984 -18.891 -6.84 1 98.69 183 SER A O 1
ATOM 1396 N N . LEU A 1 184 ? 9.539 -16.703 -6.855 1 98.69 184 LEU A N 1
ATOM 1397 C CA . LEU A 1 184 ? 10.82 -16.328 -6.27 1 98.69 184 LEU A CA 1
ATOM 1398 C C . LEU A 1 184 ? 11.031 -17.016 -4.93 1 98.69 184 LEU A C 1
ATOM 1400 O O . LEU A 1 184 ? 10.188 -16.922 -4.039 1 98.69 184 LEU A O 1
ATOM 1404 N N . GLY A 1 185 ? 12.133 -17.625 -4.801 1 98 185 GLY A N 1
ATOM 1405 C CA . GLY A 1 185 ? 12.469 -18.375 -3.604 1 98 185 GLY A CA 1
ATOM 1406 C C . GLY A 1 185 ? 12.109 -19.859 -3.707 1 98 185 GLY A C 1
ATOM 1407 O O . GLY A 1 185 ? 12.664 -20.688 -2.979 1 98 185 GLY A O 1
ATOM 1408 N N . GLY A 1 186 ? 11.117 -20.188 -4.594 1 98.25 186 GLY A N 1
ATOM 1409 C CA . GLY A 1 186 ? 10.719 -21.578 -4.809 1 98.25 186 GLY A CA 1
ATOM 1410 C C . GLY A 1 186 ? 11.375 -22.203 -6.027 1 98.25 186 GLY A C 1
ATOM 1411 O O . GLY A 1 186 ? 11.414 -23.422 -6.16 1 98.25 186 GLY A O 1
ATOM 1412 N N . VAL A 1 187 ? 11.82 -21.359 -6.922 1 98 187 VAL A N 1
ATOM 1413 C CA . VAL A 1 187 ? 12.531 -21.781 -8.125 1 98 187 VAL A CA 1
ATOM 1414 C C . VAL A 1 187 ? 13.711 -20.844 -8.375 1 98 187 VAL A C 1
ATOM 1416 O O . VAL A 1 187 ? 13.766 -19.734 -7.84 1 98 187 VAL A O 1
ATOM 1419 N N . GLU A 1 188 ? 14.633 -21.312 -9.133 1 97.62 188 GLU A N 1
ATOM 1420 C CA . GLU A 1 188 ? 15.812 -20.516 -9.445 1 97.62 188 GLU A CA 1
ATOM 1421 C C . GLU A 1 188 ? 15.43 -19.266 -10.25 1 97.62 188 GLU A C 1
ATOM 1423 O O . 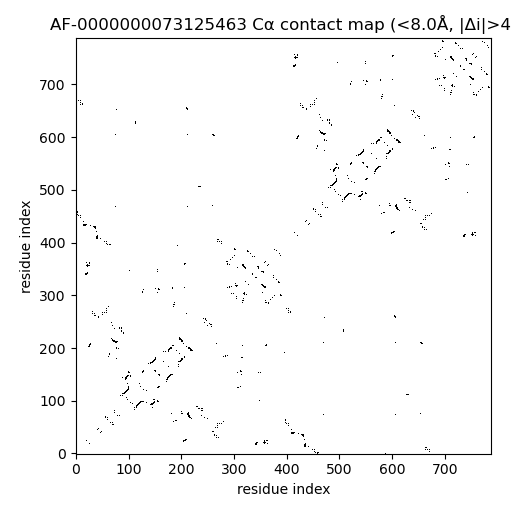GLU A 1 188 ? 14.578 -19.344 -11.141 1 97.62 188 GLU A O 1
ATOM 1428 N N . PHE A 1 189 ? 16.047 -18.188 -9.961 1 98.38 189 PHE A N 1
ATOM 1429 C CA . PHE A 1 189 ? 15.883 -16.922 -10.664 1 98.38 189 PHE A CA 1
ATOM 1430 C C . PHE A 1 189 ? 17.156 -16.078 -10.562 1 98.38 189 PHE A C 1
ATOM 1432 O O . PHE A 1 189 ? 17.578 -15.727 -9.461 1 98.38 189 PHE A O 1
ATOM 1439 N N . LEU A 1 190 ? 17.75 -15.852 -11.648 1 98.62 190 LEU A N 1
ATOM 1440 C CA . LEU A 1 190 ? 18.969 -15.062 -11.719 1 98.62 190 LEU A CA 1
ATOM 1441 C C . LEU A 1 190 ? 18.781 -13.82 -12.586 1 98.62 190 LEU A C 1
ATOM 1443 O O . LEU A 1 190 ? 19.078 -13.836 -13.781 1 98.62 190 LEU A O 1
ATOM 1447 N N . MET A 1 191 ? 18.391 -12.773 -11.938 1 98.75 191 MET A N 1
ATOM 1448 C CA . MET A 1 191 ? 17.922 -11.586 -12.641 1 98.75 191 MET A CA 1
ATOM 1449 C C . MET A 1 191 ? 19.016 -11.031 -13.555 1 98.75 191 MET A C 1
ATOM 1451 O O . MET A 1 191 ? 18.781 -10.812 -14.75 1 98.75 191 MET A O 1
ATOM 1455 N N . ASP A 1 192 ? 20.234 -10.797 -12.984 1 98.62 192 ASP A N 1
ATOM 1456 C CA . ASP A 1 192 ? 21.297 -10.203 -13.781 1 98.62 192 ASP A CA 1
ATOM 1457 C C . ASP A 1 192 ? 21.766 -11.156 -14.883 1 98.62 192 ASP A C 1
ATOM 1459 O O . ASP A 1 192 ? 21.844 -10.773 -16.047 1 98.62 192 ASP A O 1
ATOM 1463 N N . GLU A 1 193 ? 21.969 -12.398 -14.539 1 98.44 193 GLU A N 1
ATOM 1464 C CA . GLU A 1 193 ? 22.469 -13.383 -15.492 1 98.44 193 GLU A CA 1
ATOM 1465 C C . GLU A 1 193 ? 21.469 -13.625 -16.625 1 98.44 193 GLU A C 1
ATOM 1467 O O . GLU A 1 193 ? 21.859 -13.836 -17.766 1 98.44 193 GLU A O 1
ATOM 1472 N N . TRP A 1 194 ? 20.219 -13.625 -16.266 1 98.69 194 TRP A N 1
ATOM 1473 C CA . TRP A 1 194 ? 19.188 -13.938 -17.25 1 98.69 194 TRP A CA 1
ATOM 1474 C C . TRP A 1 194 ? 18.734 -12.68 -17.984 1 98.69 194 TRP A C 1
ATOM 1476 O O . TRP A 1 194 ? 17.75 -12.711 -18.734 1 98.69 194 TRP A O 1
ATOM 1486 N N . LYS A 1 195 ? 19.375 -11.539 -17.734 1 98.69 195 LYS A N 1
ATOM 1487 C CA . LYS A 1 195 ? 19.203 -10.281 -18.453 1 98.69 195 LYS A CA 1
ATOM 1488 C C . LYS A 1 195 ? 17.781 -9.758 -18.281 1 98.69 195 LYS A C 1
ATOM 1490 O O . LYS A 1 195 ? 17.188 -9.25 -19.234 1 98.69 195 LYS A O 1
ATOM 1495 N N . VAL A 1 196 ? 17.219 -10.016 -17.125 1 98.94 196 VAL A N 1
ATOM 1496 C CA . VAL A 1 196 ? 15.922 -9.438 -16.766 1 98.94 196 VAL A CA 1
ATOM 1497 C C . VAL A 1 196 ? 16.094 -7.965 -16.391 1 98.94 196 VAL A C 1
ATOM 1499 O O . VAL A 1 196 ? 16.969 -7.621 -15.586 1 98.94 196 VAL A O 1
ATOM 1502 N N . ASP A 1 197 ? 15.281 -7.078 -16.938 1 98.94 197 ASP A N 1
ATOM 1503 C CA . ASP A 1 197 ? 15.461 -5.645 -16.719 1 98.94 197 ASP A CA 1
ATOM 1504 C C . ASP A 1 197 ? 14.656 -5.16 -15.523 1 98.94 197 ASP A C 1
ATOM 1506 O O . ASP A 1 197 ? 15.047 -4.211 -14.844 1 98.94 197 ASP A O 1
ATOM 1510 N N . VAL A 1 198 ? 13.492 -5.746 -15.344 1 99 198 VAL A N 1
ATOM 1511 C CA . VAL A 1 198 ? 12.664 -5.453 -14.18 1 99 198 VAL A CA 1
ATOM 1512 C C . VAL A 1 198 ? 12.078 -6.746 -13.625 1 99 198 VAL A C 1
ATOM 1514 O O . VAL A 1 198 ? 11.586 -7.586 -14.383 1 99 198 VAL A O 1
ATOM 1517 N N . ALA A 1 199 ? 12.141 -6.926 -12.336 1 98.94 199 ALA A N 1
ATOM 1518 C CA . ALA A 1 199 ? 11.492 -8.031 -11.641 1 98.94 199 ALA A CA 1
ATOM 1519 C C . ALA A 1 199 ? 10.836 -7.559 -10.352 1 98.94 199 ALA A C 1
ATOM 1521 O O . ALA A 1 199 ? 11.32 -6.621 -9.703 1 98.94 199 ALA A O 1
ATOM 1522 N N . PHE A 1 200 ? 9.766 -8.117 -10.016 1 98.94 200 PHE A N 1
ATOM 1523 C CA . PHE A 1 200 ? 9.094 -7.863 -8.742 1 98.94 200 PHE A CA 1
ATOM 1524 C C . PHE A 1 200 ? 8.531 -9.156 -8.164 1 98.94 200 PHE A C 1
ATOM 1526 O O . PHE A 1 200 ? 8.43 -10.164 -8.859 1 98.94 200 PHE A O 1
ATOM 1533 N N . THR A 1 201 ? 8.211 -9.141 -6.887 1 98.75 201 THR A N 1
ATOM 1534 C CA . THR A 1 201 ? 7.637 -10.32 -6.25 1 98.75 201 THR A CA 1
ATOM 1535 C C . THR A 1 201 ? 6.68 -9.922 -5.133 1 98.75 201 THR A C 1
ATOM 1537 O O . THR A 1 201 ? 6.512 -8.734 -4.848 1 98.75 201 THR A O 1
ATOM 1540 N N . GLY A 1 202 ? 5.934 -10.898 -4.656 1 97.5 202 GLY A N 1
ATOM 1541 C CA . GLY A 1 202 ? 5.02 -10.672 -3.547 1 97.5 202 GLY A CA 1
ATOM 1542 C C . GLY A 1 202 ? 5.613 -11.055 -2.203 1 97.5 202 GLY A C 1
ATOM 1543 O O . GLY A 1 202 ? 6.207 -12.125 -2.062 1 97.5 202 GLY A O 1
ATOM 1544 N N . SER A 1 203 ? 5.426 -10.211 -1.245 1 98.38 203 SER A N 1
ATOM 1545 C CA . SER A 1 203 ? 5.957 -10.477 0.088 1 98.38 203 SER A CA 1
ATOM 1546 C C . SER A 1 203 ? 5.227 -11.648 0.746 1 98.38 203 SER A C 1
ATOM 1548 O O . SER A 1 203 ? 5.812 -12.375 1.549 1 98.38 203 SER A O 1
ATOM 1550 N N . GLN A 1 204 ? 3.992 -11.906 0.35 1 98.31 204 GLN A N 1
ATOM 1551 C CA . GLN A 1 204 ? 3.102 -12.781 1.099 1 98.31 204 GLN A CA 1
ATOM 1552 C C . GLN A 1 204 ? 3.074 -14.188 0.492 1 98.31 204 GLN A C 1
ATOM 1554 O O . GLN A 1 204 ? 2.156 -14.961 0.758 1 98.31 204 GLN A O 1
ATOM 1559 N N . LYS A 1 205 ? 3.932 -14.461 -0.348 1 98.25 205 LYS A N 1
ATOM 1560 C CA . LYS A 1 205 ? 3.984 -15.758 -1.021 1 98.25 205 LYS A CA 1
ATOM 1561 C C . LYS A 1 205 ? 5.098 -16.625 -0.451 1 98.25 205 LYS A C 1
ATOM 1563 O O . LYS A 1 205 ? 5.066 -17 0.725 1 98.25 205 LYS A O 1
ATOM 1568 N N . VAL A 1 206 ? 6.184 -16.844 -1.173 1 98.56 206 VAL A N 1
ATOM 1569 C CA . VAL A 1 206 ? 7.266 -17.703 -0.715 1 98.56 206 VAL A CA 1
ATOM 1570 C C . VAL A 1 206 ? 8.031 -17.016 0.415 1 98.56 206 VAL A C 1
ATOM 1572 O O . VAL A 1 206 ? 8.492 -17.672 1.353 1 98.56 206 VAL A O 1
ATOM 1575 N N . LEU A 1 207 ? 8.172 -15.672 0.385 1 98.31 207 LEU A N 1
ATOM 1576 C CA . LEU A 1 207 ? 8.906 -14.945 1.412 1 98.31 207 LEU A CA 1
ATOM 1577 C C . LEU A 1 207 ? 8.219 -15.078 2.768 1 98.31 207 LEU A C 1
ATOM 1579 O O . LEU A 1 207 ? 8.883 -15.031 3.809 1 98.31 207 LEU A O 1
ATOM 1583 N N . GLY A 1 208 ? 6.914 -15.117 2.744 1 98.31 208 GLY A N 1
ATOM 1584 C CA . GLY A 1 208 ? 6.188 -15.391 3.975 1 98.31 208 GLY A CA 1
ATOM 1585 C C . GLY A 1 208 ? 6.023 -14.164 4.852 1 98.31 208 GLY A C 1
ATOM 1586 O O . GLY A 1 208 ? 5.879 -14.281 6.07 1 98.31 208 GLY A O 1
ATOM 1587 N N . ALA A 1 209 ? 6.176 -12.977 4.336 1 98.69 209 ALA A N 1
ATOM 1588 C CA . ALA A 1 209 ? 5.852 -11.719 5.012 1 98.69 209 ALA A CA 1
ATOM 1589 C C . ALA A 1 209 ? 4.418 -11.297 4.727 1 98.69 209 ALA A C 1
ATOM 1591 O O . ALA A 1 209 ? 3.764 -11.852 3.838 1 98.69 209 ALA A O 1
ATOM 1592 N N . PRO A 1 210 ? 3.859 -10.352 5.473 1 98.25 210 PRO A N 1
ATOM 1593 C CA . PRO A 1 210 ? 2.506 -9.875 5.168 1 98.25 210 PRO A CA 1
ATOM 1594 C C . PRO A 1 210 ? 2.416 -9.188 3.809 1 98.25 210 PRO A C 1
ATOM 1596 O O . PRO A 1 210 ? 3.4 -8.609 3.34 1 98.25 210 PRO A O 1
ATOM 1599 N N . PRO A 1 211 ? 1.229 -9.266 3.195 1 98 211 PRO A N 1
ATOM 1600 C CA . PRO A 1 211 ? 1.041 -8.5 1.963 1 98 211 PRO A CA 1
ATOM 1601 C C . PRO A 1 211 ? 1.073 -6.992 2.197 1 98 211 PRO A C 1
ATOM 1603 O O . PRO A 1 211 ? 0.856 -6.531 3.32 1 98 211 PRO A O 1
ATOM 1606 N N . GLY A 1 212 ? 1.301 -6.223 1.151 1 98 212 GLY A N 1
ATOM 1607 C CA . GLY A 1 212 ? 1.209 -4.773 1.219 1 98 212 GLY A CA 1
ATOM 1608 C C . GLY A 1 212 ? 2.531 -4.078 0.951 1 98 212 GLY A C 1
ATOM 1609 O O . GLY A 1 212 ? 2.598 -2.846 0.925 1 98 212 GLY A O 1
ATOM 1610 N N . ILE A 1 213 ? 3.578 -4.805 0.765 1 98.56 213 ILE A N 1
ATOM 1611 C CA . ILE A 1 213 ? 4.898 -4.285 0.422 1 98.56 213 ILE A CA 1
ATOM 1612 C C . ILE A 1 213 ? 5.559 -5.191 -0.612 1 98.56 213 ILE A C 1
ATOM 1614 O O . ILE A 1 213 ? 5.641 -6.406 -0.419 1 98.56 213 ILE A O 1
ATOM 1618 N N . THR A 1 214 ? 6.02 -4.609 -1.713 1 98.69 214 THR A N 1
ATOM 1619 C CA . THR A 1 214 ? 6.406 -5.41 -2.871 1 98.69 214 THR A CA 1
ATOM 1620 C C . THR A 1 214 ? 7.848 -5.121 -3.271 1 98.69 214 THR A C 1
ATOM 1622 O O . THR A 1 214 ? 8.156 -4.023 -3.744 1 98.69 214 THR A O 1
ATOM 1625 N N . PRO A 1 215 ? 8.773 -6.105 -3.146 1 98.88 215 PRO A N 1
ATOM 1626 C CA . PRO A 1 215 ? 10.133 -5.953 -3.676 1 98.88 215 PRO A CA 1
ATOM 1627 C C . PRO A 1 215 ? 10.156 -5.793 -5.195 1 98.88 215 PRO A C 1
ATOM 1629 O O . PRO A 1 215 ? 9.406 -6.465 -5.902 1 98.88 215 PRO A O 1
ATOM 1632 N N . ILE A 1 216 ? 10.992 -4.898 -5.66 1 98.94 216 ILE A N 1
ATOM 1633 C CA . ILE A 1 216 ? 11.133 -4.664 -7.09 1 98.94 216 ILE A CA 1
ATOM 1634 C C . ILE A 1 216 ? 12.555 -4.203 -7.402 1 98.94 216 ILE A C 1
ATOM 1636 O O . ILE A 1 216 ? 13.227 -3.615 -6.551 1 98.94 216 ILE A O 1
ATOM 1640 N N . SER A 1 217 ? 13.047 -4.535 -8.539 1 98.94 217 SER A N 1
ATOM 1641 C CA . SER A 1 217 ? 14.367 -4.125 -8.984 1 98.94 217 SER A CA 1
ATOM 1642 C C . SER A 1 217 ? 14.352 -3.697 -10.453 1 98.94 217 SER A C 1
ATOM 1644 O O . SER A 1 217 ? 13.695 -4.328 -11.281 1 98.94 217 SER A O 1
ATOM 1646 N N . PHE A 1 218 ? 15.016 -2.592 -10.758 1 98.94 218 PHE A N 1
ATOM 1647 C CA . PHE A 1 218 ? 15.188 -2.059 -12.102 1 98.94 218 PHE A CA 1
ATOM 1648 C C . PHE A 1 218 ? 16.656 -2.111 -12.523 1 98.94 218 PHE A C 1
ATOM 1650 O O . PHE A 1 218 ? 17.531 -1.628 -11.805 1 98.94 218 PHE A O 1
ATOM 1657 N N . SER A 1 219 ? 16.938 -2.641 -13.672 1 98.88 219 SER A N 1
ATOM 1658 C CA . SER A 1 219 ? 18.297 -2.656 -14.203 1 98.88 219 SER A CA 1
ATOM 1659 C C . SER A 1 219 ? 18.703 -1.273 -14.688 1 98.88 219 SER A C 1
ATOM 1661 O O . SER A 1 219 ? 17.875 -0.385 -14.852 1 98.88 219 SER A O 1
ATOM 1663 N N . PRO A 1 220 ? 19.984 -1.101 -14.906 1 98.44 220 PRO A N 1
ATOM 1664 C CA . PRO A 1 220 ? 20.438 0.157 -15.508 1 98.44 220 PRO A CA 1
ATOM 1665 C C . PRO A 1 220 ? 19.766 0.427 -16.859 1 98.44 220 PRO A C 1
ATOM 1667 O O . PRO A 1 220 ? 19.469 1.579 -17.188 1 98.44 220 PRO A O 1
ATOM 1670 N N . ARG A 1 221 ? 19.531 -0.585 -17.656 1 98.69 221 ARG A N 1
ATOM 1671 C CA . ARG A 1 221 ? 18.859 -0.44 -18.938 1 98.69 221 ARG A CA 1
ATOM 1672 C C . ARG A 1 221 ? 17.438 0.069 -18.75 1 98.69 221 ARG A C 1
ATOM 1674 O O . ARG A 1 221 ? 16.984 0.96 -19.484 1 98.69 221 ARG A O 1
ATOM 1681 N N . ALA A 1 222 ? 16.734 -0.499 -17.781 1 98.88 222 ALA A N 1
ATOM 1682 C CA . ALA A 1 222 ? 15.383 -0.037 -17.484 1 98.88 222 ALA A CA 1
ATOM 1683 C C . ALA A 1 222 ? 15.398 1.406 -16.984 1 98.88 222 ALA A C 1
ATOM 1685 O O . ALA A 1 222 ? 14.57 2.219 -17.406 1 98.88 222 ALA A O 1
ATOM 1686 N N . MET A 1 223 ? 16.328 1.701 -16.125 1 98.75 223 MET A N 1
ATOM 1687 C CA . MET A 1 223 ? 16.422 3.057 -15.578 1 98.75 223 MET A CA 1
ATOM 1688 C C . MET A 1 223 ? 16.75 4.059 -16.688 1 98.75 223 MET A C 1
ATOM 1690 O O . MET A 1 223 ? 16.281 5.199 -16.656 1 98.75 223 MET A O 1
ATOM 1694 N N . HIS A 1 224 ? 17.562 3.619 -17.625 1 98.69 224 HIS A N 1
ATOM 1695 C CA . HIS A 1 224 ? 17.875 4.48 -18.766 1 98.69 224 HIS A CA 1
ATOM 1696 C C . HIS A 1 224 ? 16.594 4.836 -19.531 1 98.69 224 HIS A C 1
ATOM 1698 O O . HIS A 1 224 ? 16.391 5.996 -19.891 1 98.69 224 HIS A O 1
ATOM 1704 N N . VAL A 1 225 ? 15.766 3.895 -19.766 1 98.75 225 VAL A N 1
ATOM 1705 C CA . VAL A 1 225 ? 14.492 4.125 -20.438 1 98.75 225 VAL A CA 1
ATOM 1706 C C . VAL A 1 225 ? 13.648 5.109 -19.625 1 98.75 225 VAL A C 1
ATOM 1708 O O . VAL A 1 225 ? 13.078 6.051 -20.172 1 98.75 225 VAL A O 1
ATOM 1711 N N . ILE A 1 226 ? 13.602 4.941 -18.328 1 98.75 226 ILE A N 1
ATOM 1712 C CA . ILE A 1 226 ? 12.781 5.75 -17.422 1 98.75 226 ILE A CA 1
ATOM 1713 C C . ILE A 1 226 ? 13.312 7.184 -17.391 1 98.75 226 ILE A C 1
ATOM 1715 O O . ILE A 1 226 ? 12.531 8.141 -17.469 1 98.75 226 ILE A O 1
ATOM 1719 N N . ASN A 1 227 ? 14.578 7.332 -17.344 1 98.12 227 ASN A N 1
ATOM 1720 C CA . ASN A 1 227 ? 15.211 8.641 -17.266 1 98.12 227 ASN A CA 1
ATOM 1721 C C . ASN A 1 227 ? 15.07 9.414 -18.578 1 98.12 227 ASN A C 1
ATOM 1723 O O . ASN A 1 227 ? 15.219 10.641 -18.594 1 98.12 227 ASN A O 1
ATOM 1727 N N . ASN A 1 228 ? 14.82 8.719 -19.688 1 98.25 228 ASN A N 1
ATOM 1728 C CA . ASN A 1 228 ? 14.789 9.359 -21 1 98.25 228 ASN A CA 1
ATOM 1729 C C . ASN A 1 228 ? 13.383 9.375 -21.594 1 98.25 228 ASN A C 1
ATOM 1731 O O . ASN A 1 228 ? 13.211 9.484 -22.797 1 98.25 228 ASN A O 1
ATOM 1735 N N . ARG A 1 229 ? 12.445 9.195 -20.781 1 98.12 229 ARG A N 1
ATOM 1736 C CA . ARG A 1 229 ? 11.047 9.305 -21.188 1 98.12 229 ARG A CA 1
ATOM 1737 C C . ARG A 1 229 ? 10.758 10.68 -21.781 1 98.12 229 ARG A C 1
ATOM 1739 O O . ARG A 1 229 ? 11.367 11.672 -21.391 1 98.12 229 ARG A O 1
ATOM 1746 N N . ASN A 1 230 ? 9.742 10.711 -22.656 1 97.38 230 ASN A N 1
ATOM 1747 C CA . ASN A 1 230 ? 9.281 11.977 -23.219 1 97.38 230 ASN A CA 1
ATOM 1748 C C . ASN A 1 230 ? 8.203 12.625 -22.344 1 97.38 230 ASN A C 1
ATOM 1750 O O . ASN A 1 230 ? 7.941 13.82 -22.469 1 97.38 230 ASN A O 1
ATOM 1754 N N . SER A 1 231 ? 7.598 11.867 -21.562 1 96.44 231 SER A N 1
ATOM 1755 C CA . SER A 1 231 ? 6.547 12.32 -20.656 1 96.44 231 SER A CA 1
ATOM 1756 C C . SER A 1 231 ? 6.832 11.883 -19.219 1 96.44 231 SER A C 1
ATOM 1758 O O . SER A 1 231 ? 7.598 10.945 -18.984 1 96.44 231 SER A O 1
ATOM 1760 N N . ARG A 1 232 ? 6.262 12.516 -18.266 1 96.12 232 ARG A N 1
ATOM 1761 C CA . ARG A 1 232 ? 6.434 12.125 -16.875 1 96.12 232 ARG A CA 1
ATOM 1762 C C . ARG A 1 232 ? 5.777 10.773 -16.609 1 96.12 232 ARG A C 1
ATOM 1764 O O . ARG A 1 232 ? 4.805 10.406 -17.266 1 96.12 232 ARG A O 1
ATOM 1771 N N . VAL A 1 233 ? 6.352 10.062 -15.664 1 98.31 233 VAL A N 1
ATOM 1772 C CA . VAL A 1 233 ? 5.668 8.875 -15.18 1 98.31 233 VAL A CA 1
ATOM 1773 C C . VAL A 1 233 ? 4.27 9.242 -14.695 1 98.31 233 VAL A C 1
ATOM 1775 O O . VAL A 1 233 ? 4.113 10.141 -13.859 1 98.31 233 VAL A O 1
ATOM 1778 N N . LYS A 1 234 ? 3.289 8.609 -15.148 1 97.5 234 LYS A N 1
ATOM 1779 C CA . LYS A 1 234 ? 1.903 9 -14.906 1 97.5 234 LYS A CA 1
ATOM 1780 C C . LYS A 1 234 ? 1.556 8.898 -13.422 1 97.5 234 LYS A C 1
ATOM 1782 O O . LYS A 1 234 ? 0.748 9.68 -12.914 1 97.5 234 LYS A O 1
ATOM 1787 N N . VAL A 1 235 ? 2.127 7.926 -12.773 1 98.44 235 VAL A N 1
ATOM 1788 C CA . VAL A 1 235 ? 1.803 7.691 -11.367 1 98.44 235 VAL A CA 1
ATOM 1789 C C . VAL A 1 235 ? 2.932 8.219 -10.484 1 98.44 235 VAL A C 1
ATOM 1791 O O . VAL A 1 235 ? 3.988 7.59 -10.375 1 98.44 235 VAL A O 1
ATOM 1794 N N . TYR A 1 236 ? 2.688 9.328 -9.805 1 98.38 236 TYR A N 1
ATOM 1795 C CA . TYR A 1 236 ? 3.686 9.922 -8.93 1 98.38 236 TYR A CA 1
ATOM 1796 C C . TYR A 1 236 ? 4.121 8.93 -7.852 1 98.38 236 TYR A C 1
ATOM 1798 O O . TYR A 1 236 ? 5.316 8.773 -7.594 1 98.38 236 TYR A O 1
ATOM 1806 N N . TYR A 1 237 ? 3.199 8.234 -7.242 1 98.19 237 TYR A N 1
ATOM 1807 C CA . TYR A 1 237 ? 3.369 7.328 -6.113 1 98.19 237 TYR A CA 1
ATOM 1808 C C . TYR A 1 237 ? 4.305 6.18 -6.477 1 98.19 237 TYR A C 1
ATOM 1810 O O . TYR A 1 237 ? 4.996 5.637 -5.613 1 98.19 237 TYR A O 1
ATOM 1818 N N . TRP A 1 238 ? 4.395 5.879 -7.801 1 98.5 238 TRP A N 1
ATOM 1819 C CA . TRP A 1 238 ? 5.168 4.723 -8.234 1 98.5 238 TRP A CA 1
ATOM 1820 C C . TRP A 1 238 ? 6.309 5.148 -9.156 1 98.5 238 TRP A C 1
ATOM 1822 O O . TRP A 1 238 ? 6.906 4.312 -9.844 1 98.5 238 TRP A O 1
ATOM 1832 N N . ASP A 1 239 ? 6.598 6.43 -9.172 1 98.44 239 ASP A N 1
ATOM 1833 C CA . ASP A 1 239 ? 7.719 6.941 -9.953 1 98.44 239 ASP A CA 1
ATOM 1834 C C . ASP A 1 239 ? 9.039 6.355 -9.461 1 98.44 239 ASP A C 1
ATOM 1836 O O . ASP A 1 239 ? 9.5 6.688 -8.367 1 98.44 239 ASP A O 1
ATOM 1840 N N . ALA A 1 240 ? 9.656 5.613 -10.32 1 98.5 240 ALA A N 1
ATOM 1841 C CA . ALA A 1 240 ? 10.828 4.84 -9.922 1 98.5 240 ALA A CA 1
ATOM 1842 C C . ALA A 1 240 ? 11.984 5.758 -9.531 1 98.5 240 ALA A C 1
ATOM 1844 O O . ALA A 1 240 ? 12.781 5.426 -8.656 1 98.5 240 ALA A O 1
ATOM 1845 N N . ILE A 1 241 ? 12.086 6.879 -10.172 1 97.25 241 ILE A N 1
ATOM 1846 C CA . ILE A 1 241 ? 13.156 7.824 -9.867 1 97.25 241 ILE A CA 1
ATOM 1847 C C . ILE A 1 241 ? 12.977 8.359 -8.445 1 97.25 241 ILE A C 1
ATOM 1849 O O . ILE A 1 241 ? 13.93 8.375 -7.664 1 97.25 241 ILE A O 1
ATOM 1853 N N . LEU A 1 242 ? 11.773 8.758 -8.117 1 96.81 242 LEU A N 1
ATOM 1854 C CA . LEU A 1 242 ? 11.484 9.297 -6.797 1 96.81 242 LEU A CA 1
ATOM 1855 C C . LEU A 1 242 ? 11.633 8.227 -5.727 1 96.81 242 LEU A C 1
ATOM 1857 O O . LEU A 1 242 ? 12.148 8.492 -4.637 1 96.81 242 LEU A O 1
ATOM 1861 N N . LEU A 1 243 ? 11.164 7.031 -6.035 1 97.75 243 LEU A N 1
ATOM 1862 C CA . LEU A 1 243 ? 11.25 5.938 -5.07 1 97.75 243 LEU A CA 1
ATOM 1863 C C . LEU A 1 243 ? 12.703 5.531 -4.84 1 97.75 243 LEU A C 1
ATOM 1865 O O . LEU A 1 243 ? 13.086 5.18 -3.719 1 97.75 243 LEU A O 1
ATOM 1869 N N . ALA A 1 244 ? 13.492 5.535 -5.918 1 97.31 244 ALA A N 1
ATOM 1870 C CA . ALA A 1 244 ? 14.914 5.234 -5.762 1 97.31 244 ALA A CA 1
ATOM 1871 C C . ALA A 1 244 ? 15.578 6.238 -4.824 1 97.31 244 ALA A C 1
ATOM 1873 O O . ALA A 1 244 ? 16.484 5.879 -4.066 1 97.31 244 ALA A O 1
ATOM 1874 N N . ASP A 1 245 ? 15.133 7.48 -4.863 1 95.88 245 ASP A N 1
ATOM 1875 C CA . ASP A 1 245 ? 15.648 8.492 -3.951 1 95.88 245 ASP A CA 1
ATOM 1876 C C . ASP A 1 245 ? 15.164 8.242 -2.523 1 95.88 245 ASP A C 1
ATOM 1878 O O . ASP A 1 245 ? 15.93 8.383 -1.57 1 95.88 245 ASP A O 1
ATOM 1882 N N . LEU A 1 246 ? 13.93 7.91 -2.398 1 95.88 246 LEU A N 1
ATOM 1883 C CA . LEU A 1 246 ? 13.383 7.594 -1.084 1 95.88 246 LEU A CA 1
ATOM 1884 C C . LEU A 1 246 ? 14.18 6.469 -0.42 1 95.88 246 LEU A C 1
ATOM 1886 O O . LEU A 1 246 ? 14.422 6.512 0.787 1 95.88 246 LEU A O 1
ATOM 1890 N N . TRP A 1 247 ? 14.586 5.512 -1.231 1 97.31 247 TRP A N 1
ATOM 1891 C CA . TRP A 1 247 ? 15.273 4.328 -0.72 1 97.31 247 TRP A CA 1
ATOM 1892 C C . TRP A 1 247 ? 16.781 4.492 -0.812 1 97.31 247 TRP A C 1
ATOM 1894 O O . TRP A 1 247 ? 17.531 3.539 -0.579 1 97.31 247 TRP A O 1
ATOM 1904 N N . LYS A 1 248 ? 17.25 5.637 -1.251 1 95.75 248 LYS A N 1
ATOM 1905 C CA . LYS A 1 248 ? 18.672 5.992 -1.322 1 95.75 248 LYS A CA 1
ATOM 1906 C C . LYS A 1 248 ? 19.438 5.004 -2.195 1 95.75 248 LYS A C 1
ATOM 1908 O O . LYS A 1 248 ? 20.5 4.52 -1.806 1 95.75 248 LYS A O 1
ATOM 1913 N N . CYS A 1 249 ? 18.906 4.793 -3.334 1 96.69 249 CYS A N 1
ATOM 1914 C CA . CYS A 1 249 ? 19.484 3.768 -4.203 1 96.69 249 CYS A CA 1
ATOM 1915 C C . CYS A 1 249 ? 20.719 4.285 -4.91 1 96.69 249 CYS A C 1
ATOM 1917 O O . CYS A 1 249 ? 21.578 3.5 -5.32 1 96.69 249 CYS A O 1
ATOM 1919 N N . PHE A 1 250 ? 20.859 5.602 -5.074 1 93.75 250 PHE A N 1
ATOM 1920 C CA . PHE A 1 250 ? 21.953 6.137 -5.883 1 93.75 250 PHE A CA 1
ATOM 1921 C C . PHE A 1 250 ? 22.859 7.039 -5.043 1 93.75 250 PHE A C 1
ATOM 1923 O O . PHE A 1 250 ? 23.641 7.805 -5.59 1 93.75 250 PHE A O 1
ATOM 1930 N N . GLY A 1 251 ? 22.719 7.043 -3.764 1 86.5 251 GLY A N 1
ATOM 1931 C CA . GLY A 1 251 ? 23.625 7.773 -2.883 1 86.5 251 GLY A CA 1
ATOM 1932 C C . GLY A 1 251 ? 23.234 9.234 -2.727 1 86.5 251 GLY A C 1
ATOM 1933 O O . GLY A 1 251 ? 23.938 9.992 -2.051 1 86.5 251 GLY A O 1
ATOM 1934 N N . ARG A 1 252 ? 22.172 9.68 -3.316 1 85.25 252 ARG A N 1
ATOM 1935 C CA . ARG A 1 252 ? 21.672 11.039 -3.146 1 85.25 252 ARG A CA 1
ATOM 1936 C C . ARG A 1 252 ? 20.938 11.188 -1.822 1 85.25 252 ARG A C 1
ATOM 1938 O O . ARG A 1 252 ? 20.578 10.195 -1.187 1 85.25 252 ARG A O 1
ATOM 1945 N N . PRO A 1 253 ? 20.766 12.445 -1.416 1 83.44 253 PRO A N 1
ATOM 1946 C CA . PRO A 1 253 ? 20.016 12.641 -0.17 1 83.44 253 PRO A CA 1
ATOM 1947 C C . PRO A 1 253 ? 18.609 12.062 -0.226 1 83.44 253 PRO A C 1
ATOM 1949 O O . PRO A 1 253 ? 17.938 12.156 -1.26 1 83.44 253 PRO A O 1
ATOM 1952 N N . GLN A 1 254 ? 18.297 11.555 0.898 1 83 254 GLN A N 1
ATOM 1953 C CA . GLN A 1 254 ? 16.953 10.961 1.016 1 83 254 GLN A CA 1
ATOM 1954 C C . GLN A 1 254 ? 15.875 12.039 0.976 1 83 254 GLN A C 1
ATOM 1956 O O . GLN A 1 254 ? 15.992 13.07 1.642 1 83 254 GLN A O 1
ATOM 1961 N N . VAL A 1 255 ? 14.953 11.836 0.176 1 83.31 255 VAL A N 1
ATOM 1962 C CA . VAL A 1 255 ? 13.844 12.773 0.032 1 83.31 255 VAL A CA 1
ATOM 1963 C C . VAL A 1 255 ? 12.547 12.109 0.487 1 83.31 255 VAL A C 1
ATOM 1965 O O . VAL A 1 255 ? 12.32 10.93 0.214 1 83.31 255 VAL A O 1
ATOM 1968 N N . TYR A 1 256 ? 11.789 12.914 1.208 1 88.06 256 TYR A N 1
ATOM 1969 C CA . TYR A 1 256 ? 10.477 12.398 1.589 1 88.06 256 TYR A CA 1
ATOM 1970 C C . TYR A 1 256 ? 9.586 12.219 0.367 1 88.06 256 TYR A C 1
ATOM 1972 O O . TYR A 1 256 ? 9.453 13.125 -0.45 1 88.06 256 TYR A O 1
ATOM 1980 N N . HIS A 1 257 ? 9.039 11.062 0.214 1 94.44 257 HIS A N 1
ATOM 1981 C CA . HIS A 1 257 ? 8.094 10.742 -0.849 1 94.44 257 HIS A CA 1
ATOM 1982 C C . HIS A 1 257 ? 6.727 10.391 -0.28 1 94.44 257 HIS A C 1
ATOM 1984 O O . HIS A 1 257 ? 5.742 11.086 -0.539 1 94.44 257 HIS A O 1
ATOM 1990 N N . HIS A 1 258 ? 6.672 9.406 0.532 1 95.81 258 HIS A N 1
ATOM 1991 C CA . HIS A 1 258 ? 5.488 8.992 1.277 1 95.81 258 HIS A CA 1
ATOM 1992 C C . HIS A 1 258 ? 5.875 8.25 2.553 1 95.81 258 HIS A C 1
ATOM 1994 O O . HIS A 1 258 ? 7.055 7.965 2.779 1 95.81 258 HIS A O 1
ATOM 2000 N N . THR A 1 259 ? 4.867 8.031 3.381 1 96.19 259 THR A N 1
ATOM 2001 C CA . THR A 1 259 ? 5.109 7.301 4.621 1 96.19 259 THR A CA 1
ATOM 2002 C C . THR A 1 259 ? 5.082 5.797 4.379 1 96.19 259 THR A C 1
ATOM 2004 O O . THR A 1 259 ? 4.012 5.195 4.266 1 96.19 259 THR A O 1
ATOM 2007 N N . VAL A 1 260 ? 6.258 5.168 4.391 1 97 260 VAL A N 1
ATOM 2008 C CA . VAL A 1 260 ? 6.359 3.717 4.27 1 97 260 VAL A CA 1
ATOM 2009 C C . VAL A 1 260 ? 5.914 3.055 5.57 1 97 260 VAL A C 1
ATOM 2011 O O . VAL A 1 260 ? 6.121 3.605 6.656 1 97 260 VAL A O 1
ATOM 2014 N N . SER A 1 261 ? 5.324 1.916 5.496 1 98.06 261 SER A N 1
ATOM 2015 C CA . SER A 1 261 ? 4.859 1.209 6.684 1 98.06 261 SER A CA 1
ATOM 2016 C C . SER A 1 261 ? 6.012 0.523 7.406 1 98.06 261 SER A C 1
ATOM 2018 O O . SER A 1 261 ? 6.492 -0.525 6.969 1 98.06 261 SER A O 1
ATOM 2020 N N . ALA A 1 262 ? 6.41 1.085 8.5 1 98.25 262 ALA A N 1
ATOM 2021 C CA . ALA A 1 262 ? 7.453 0.45 9.297 1 98.25 262 ALA A CA 1
ATOM 2022 C C . ALA A 1 262 ? 7.051 -0.965 9.703 1 98.25 262 ALA A C 1
ATOM 2024 O O . ALA A 1 262 ? 7.891 -1.868 9.742 1 98.25 262 ALA A O 1
ATOM 2025 N N . THR A 1 263 ? 5.785 -1.152 9.984 1 98.69 263 THR A N 1
ATOM 2026 C CA . THR A 1 263 ? 5.25 -2.451 10.375 1 98.69 263 THR A CA 1
ATOM 2027 C C . THR A 1 263 ? 5.523 -3.496 9.297 1 98.69 263 THR A C 1
ATOM 2029 O O . THR A 1 263 ? 6.039 -4.578 9.586 1 98.69 263 THR A O 1
ATOM 2032 N N . LEU A 1 264 ? 5.203 -3.145 8.086 1 98.75 264 LEU A N 1
ATOM 2033 C CA . LEU A 1 264 ? 5.414 -4.082 6.988 1 98.75 264 LEU A CA 1
ATOM 2034 C C . LEU A 1 264 ? 6.902 -4.254 6.703 1 98.75 264 LEU A C 1
ATOM 2036 O O . LEU A 1 264 ? 7.34 -5.34 6.305 1 98.75 264 LEU A O 1
ATOM 2040 N N . LEU A 1 265 ? 7.672 -3.184 6.957 1 98.81 265 LEU A N 1
ATOM 2041 C CA . LEU A 1 265 ? 9.125 -3.307 6.832 1 98.81 265 LEU A CA 1
ATOM 2042 C C . LEU A 1 265 ? 9.664 -4.336 7.816 1 98.81 265 LEU A C 1
ATOM 2044 O O . LEU A 1 265 ? 10.5 -5.172 7.453 1 98.81 265 LEU A O 1
ATOM 2048 N N . TYR A 1 266 ? 9.18 -4.34 9.07 1 98.81 266 TYR A N 1
ATOM 2049 C CA . TYR A 1 266 ? 9.625 -5.289 10.086 1 98.81 266 TYR A CA 1
ATOM 2050 C C . TYR A 1 266 ? 9.406 -6.723 9.625 1 98.81 266 TYR A C 1
ATOM 2052 O O . TYR A 1 266 ? 10.312 -7.555 9.703 1 98.81 266 TYR A O 1
ATOM 2060 N N . GLY A 1 267 ? 8.188 -6.914 9.156 1 98.88 267 GLY A N 1
ATOM 2061 C CA . GLY A 1 267 ? 7.844 -8.258 8.719 1 98.88 267 GLY A CA 1
ATOM 2062 C C . GLY A 1 267 ? 8.688 -8.734 7.547 1 98.88 267 GLY A C 1
ATOM 2063 O O . GLY A 1 267 ? 9.18 -9.859 7.551 1 98.88 267 GLY A O 1
ATOM 2064 N N . LEU A 1 268 ? 8.828 -7.867 6.57 1 98.88 268 LEU A N 1
ATOM 2065 C CA . LEU A 1 268 ? 9.594 -8.234 5.383 1 98.88 268 LEU A CA 1
ATOM 2066 C C . LEU A 1 268 ? 11.062 -8.461 5.734 1 98.88 268 LEU A C 1
ATOM 2068 O O . LEU A 1 268 ? 11.688 -9.391 5.219 1 98.88 268 LEU A O 1
ATOM 2072 N N . ARG A 1 269 ? 11.625 -7.594 6.582 1 98.94 269 ARG A N 1
ATOM 2073 C CA . ARG A 1 269 ? 13.016 -7.742 6.992 1 98.94 269 ARG A CA 1
ATOM 2074 C C . ARG A 1 269 ? 13.258 -9.109 7.625 1 98.94 269 ARG A C 1
ATOM 2076 O O . ARG A 1 269 ? 14.227 -9.789 7.285 1 98.94 269 ARG A O 1
ATOM 2083 N N . GLU A 1 270 ? 12.383 -9.5 8.531 1 98.88 270 GLU A N 1
ATOM 2084 C CA . GLU A 1 270 ? 12.562 -10.773 9.211 1 98.88 270 GLU A CA 1
ATOM 2085 C C . GLU A 1 270 ? 12.359 -11.945 8.258 1 98.88 270 GLU A C 1
ATOM 2087 O O . GLU A 1 270 ? 13.023 -12.977 8.383 1 98.88 270 GLU A O 1
ATOM 2092 N N . ALA A 1 271 ? 11.43 -11.812 7.348 1 98.88 271 ALA A N 1
ATOM 2093 C CA . ALA A 1 271 ? 11.242 -12.844 6.336 1 98.88 271 ALA A CA 1
ATOM 2094 C C . ALA A 1 271 ? 12.5 -13.016 5.488 1 98.88 271 ALA A C 1
ATOM 2096 O O . ALA A 1 271 ? 12.93 -14.148 5.227 1 98.88 271 ALA A O 1
ATOM 2097 N N . LEU A 1 272 ? 13.039 -11.898 5.055 1 98.88 272 LEU A N 1
ATOM 2098 C CA . LEU A 1 272 ? 14.266 -11.93 4.27 1 98.88 272 LEU A CA 1
ATOM 2099 C C . LEU A 1 272 ? 15.422 -12.508 5.082 1 98.88 272 LEU A C 1
ATOM 2101 O O . LEU A 1 272 ? 16.234 -13.273 4.555 1 98.88 272 LEU A O 1
ATOM 2105 N N . ALA A 1 273 ? 15.484 -12.117 6.344 1 98.81 273 ALA A N 1
ATOM 2106 C CA . ALA A 1 273 ? 16.531 -12.664 7.215 1 98.81 273 ALA A CA 1
ATOM 2107 C C . ALA A 1 273 ? 16.422 -14.188 7.293 1 98.81 273 ALA A C 1
ATOM 2109 O O . ALA A 1 273 ? 17.438 -14.883 7.215 1 98.81 273 ALA A O 1
ATOM 2110 N N . SER A 1 274 ? 15.25 -14.695 7.441 1 98.31 274 SER A N 1
ATOM 2111 C CA . SER A 1 274 ? 15.031 -16.141 7.5 1 98.31 274 SER A CA 1
ATOM 2112 C C . SER A 1 274 ? 15.469 -16.812 6.203 1 98.31 274 SER A C 1
ATOM 2114 O O . SER A 1 274 ? 16.094 -17.875 6.23 1 98.31 274 SER A O 1
ATOM 2116 N N . ALA A 1 275 ? 15.102 -16.234 5.066 1 98.06 275 ALA A N 1
ATOM 2117 C CA . ALA A 1 275 ? 15.484 -16.781 3.768 1 98.06 275 ALA A CA 1
ATOM 2118 C C . ALA A 1 275 ? 17 -16.797 3.607 1 98.06 275 ALA A C 1
ATOM 2120 O O . ALA A 1 275 ? 17.562 -17.766 3.092 1 98.06 275 ALA A O 1
ATOM 2121 N N . CYS A 1 276 ? 17.609 -15.734 4.062 1 97.56 276 CYS A N 1
ATOM 2122 C CA . CYS A 1 276 ? 19.062 -15.633 3.967 1 97.56 276 CYS A CA 1
ATOM 2123 C C . CYS A 1 276 ? 19.75 -16.672 4.848 1 97.56 276 CYS A C 1
ATOM 2125 O O . CYS A 1 276 ? 20.75 -17.266 4.457 1 97.56 276 CYS A O 1
ATOM 2127 N N . GLU A 1 277 ? 19.203 -16.891 6.012 1 97.56 277 GLU A N 1
ATOM 2128 C CA . GLU A 1 277 ? 19.75 -17.891 6.93 1 97.56 277 GLU A CA 1
ATOM 2129 C C . GLU A 1 277 ? 19.656 -19.297 6.332 1 97.56 277 GLU A C 1
ATOM 2131 O O . GLU A 1 277 ? 20.594 -20.094 6.465 1 97.56 277 GLU A O 1
ATOM 2136 N N . GLN A 1 278 ? 18.609 -19.562 5.684 1 96.69 278 GLN A N 1
ATOM 2137 C CA . GLN A 1 278 ? 18.406 -20.859 5.07 1 96.69 278 GLN A CA 1
ATOM 2138 C C . GLN A 1 278 ? 19.25 -21.016 3.811 1 96.69 278 GLN A C 1
ATOM 2140 O O . GLN A 1 278 ? 19.766 -22.094 3.529 1 96.69 278 GLN A O 1
ATOM 2145 N N . GLY A 1 279 ? 19.359 -19.922 3.016 1 96.94 279 GLY A N 1
ATOM 2146 C CA . GLY A 1 279 ? 20.047 -19.953 1.738 1 96.94 279 GLY A CA 1
ATOM 2147 C C . GLY A 1 279 ? 19.156 -20.297 0.573 1 96.94 279 GLY A C 1
ATOM 2148 O O . GLY A 1 279 ? 18.266 -21.156 0.702 1 96.94 279 GLY A O 1
ATOM 2149 N N . LEU A 1 280 ? 19.422 -19.75 -0.538 1 97.06 280 LEU A N 1
ATOM 2150 C CA . LEU A 1 280 ? 18.562 -19.875 -1.706 1 97.06 280 LEU A CA 1
ATOM 2151 C C . LEU A 1 280 ? 18.516 -21.312 -2.203 1 97.06 280 LEU A C 1
ATOM 2153 O O . LEU A 1 280 ? 17.453 -21.828 -2.557 1 97.06 280 LEU A O 1
ATOM 2157 N N . LYS A 1 281 ? 19.625 -21.969 -2.275 1 97 281 LYS A N 1
ATOM 2158 C CA . LYS A 1 281 ? 19.688 -23.344 -2.768 1 97 281 LYS A CA 1
ATOM 2159 C C . LYS A 1 281 ? 18.828 -24.266 -1.904 1 97 281 LYS A C 1
ATOM 2161 O O . LYS A 1 281 ? 18.094 -25.109 -2.426 1 97 281 LYS A O 1
ATOM 2166 N N . SER A 1 282 ? 18.984 -24.078 -0.609 1 97.69 282 SER A N 1
ATOM 2167 C CA . SER A 1 282 ? 18.219 -24.891 0.332 1 97.69 282 SER A CA 1
ATOM 2168 C C . SER A 1 282 ? 16.734 -24.562 0.248 1 97.69 282 SER A C 1
ATOM 2170 O O . SER A 1 282 ? 15.891 -25.469 0.307 1 97.69 282 SER A O 1
ATOM 2172 N N . LEU A 1 283 ? 16.406 -23.344 0.152 1 97.75 283 LEU A N 1
ATOM 2173 C CA . LEU A 1 283 ? 15.023 -22.906 0.021 1 97.75 283 LEU A CA 1
ATOM 2174 C C . LEU A 1 283 ? 14.367 -23.531 -1.211 1 97.75 283 LEU A C 1
ATOM 2176 O O . LEU A 1 283 ? 13.266 -24.062 -1.129 1 97.75 283 LEU A O 1
ATOM 2180 N N . ILE A 1 284 ? 15.062 -23.469 -2.316 1 98.38 284 ILE A N 1
ATOM 2181 C CA . ILE A 1 284 ? 14.555 -23.969 -3.584 1 98.38 284 ILE A CA 1
ATOM 2182 C C . ILE A 1 284 ? 14.406 -25.5 -3.508 1 98.38 284 ILE A C 1
ATOM 2184 O O . ILE A 1 284 ? 13.391 -26.047 -3.924 1 98.38 284 ILE A O 1
ATOM 2188 N N . ARG A 1 285 ? 15.352 -26.109 -2.959 1 98.19 285 ARG A N 1
ATOM 2189 C CA . ARG A 1 285 ? 15.32 -27.562 -2.826 1 98.19 285 ARG A CA 1
ATOM 2190 C C . ARG A 1 285 ? 14.133 -28.016 -1.982 1 98.19 285 ARG A C 1
ATOM 2192 O O . ARG A 1 285 ? 13.43 -28.969 -2.344 1 98.19 285 ARG A O 1
ATOM 2199 N N . ARG A 1 286 ? 13.914 -27.375 -0.894 1 98.25 286 ARG A N 1
ATOM 2200 C CA . ARG A 1 286 ? 12.812 -27.703 -0 1 98.25 286 ARG A CA 1
ATOM 2201 C C . ARG A 1 286 ? 11.469 -27.594 -0.718 1 98.25 286 ARG A C 1
ATOM 2203 O O . ARG A 1 286 ? 10.617 -28.469 -0.594 1 98.25 286 ARG A O 1
ATOM 2210 N N . HIS A 1 287 ? 11.32 -26.531 -1.457 1 98.69 287 HIS A N 1
ATOM 2211 C CA . HIS A 1 287 ? 10.078 -26.328 -2.195 1 98.69 287 HIS A CA 1
ATOM 2212 C C . HIS A 1 287 ? 9.906 -27.391 -3.275 1 98.69 287 HIS A C 1
ATOM 2214 O O . HIS A 1 287 ? 8.812 -27.922 -3.463 1 98.69 287 HIS A O 1
ATOM 2220 N N . THR A 1 288 ? 10.953 -27.719 -3.936 1 98.25 288 THR A N 1
ATOM 2221 C CA . THR A 1 288 ? 10.922 -28.703 -5.004 1 98.25 288 THR A CA 1
ATOM 2222 C C . THR A 1 288 ? 10.617 -30.094 -4.441 1 98.25 288 THR A C 1
ATOM 2224 O O . THR A 1 288 ? 9.805 -30.828 -5.008 1 98.25 288 THR A O 1
ATOM 2227 N N . GLU A 1 289 ? 11.211 -30.422 -3.365 1 98.56 289 GLU A N 1
ATOM 2228 C CA . GLU A 1 289 ? 10.992 -31.719 -2.736 1 98.56 289 GLU A CA 1
ATOM 2229 C C . GLU A 1 289 ? 9.547 -31.859 -2.26 1 98.56 289 GLU A C 1
ATOM 2231 O O . GLU A 1 289 ? 8.93 -32.906 -2.459 1 98.56 289 GLU A O 1
ATOM 2236 N N . CYS A 1 290 ? 9.102 -30.859 -1.606 1 98.81 290 CYS A N 1
ATOM 2237 C CA . CYS A 1 290 ? 7.723 -30.875 -1.139 1 98.81 290 CYS A CA 1
ATOM 2238 C C . CYS A 1 290 ? 6.75 -30.969 -2.309 1 98.81 290 CYS A C 1
ATOM 2240 O O . CYS A 1 290 ? 5.758 -31.703 -2.238 1 98.81 290 CYS A O 1
ATOM 2242 N N . ALA A 1 291 ? 7.055 -30.266 -3.357 1 98.75 291 ALA A N 1
ATOM 2243 C CA . ALA A 1 291 ? 6.203 -30.297 -4.539 1 98.75 291 ALA A CA 1
ATOM 2244 C C . ALA A 1 291 ? 6.164 -31.688 -5.156 1 98.75 291 ALA A C 1
ATOM 2246 O O . ALA A 1 291 ? 5.098 -32.188 -5.543 1 98.75 291 ALA A O 1
ATOM 2247 N N . PHE A 1 292 ? 7.297 -32.25 -5.234 1 98.31 292 PHE A N 1
ATOM 2248 C CA . PHE A 1 292 ? 7.383 -33.594 -5.789 1 98.31 292 PHE A CA 1
ATOM 2249 C C . PHE A 1 292 ? 6.559 -34.562 -4.965 1 98.31 292 PHE A C 1
ATOM 2251 O O . PHE A 1 292 ? 5.824 -35.406 -5.516 1 98.31 292 PHE A O 1
ATOM 2258 N N . ARG A 1 293 ? 6.668 -34.469 -3.695 1 98.62 293 ARG A N 1
ATOM 2259 C CA . ARG A 1 293 ? 5.922 -35.344 -2.799 1 98.62 293 ARG A CA 1
ATOM 2260 C C . ARG A 1 293 ? 4.418 -35.125 -2.959 1 98.62 293 ARG A C 1
ATOM 2262 O O . ARG A 1 293 ? 3.658 -36.094 -2.996 1 98.62 293 ARG A O 1
ATOM 2269 N N . LEU A 1 294 ? 4.016 -33.938 -3.025 1 98.81 294 LEU A N 1
ATOM 2270 C CA . LEU A 1 294 ? 2.598 -33.625 -3.209 1 98.81 294 LEU A CA 1
ATOM 2271 C C . LEU A 1 294 ? 2.086 -34.219 -4.523 1 98.81 294 LEU A C 1
ATOM 2273 O O . LEU A 1 294 ? 1.035 -34.844 -4.555 1 98.81 294 LEU A O 1
ATOM 2277 N N . GLN A 1 295 ? 2.816 -33.969 -5.621 1 98.75 295 GLN A N 1
ATOM 2278 C CA . GLN A 1 295 ? 2.428 -34.438 -6.945 1 98.75 295 GLN A CA 1
ATOM 2279 C C . GLN A 1 295 ? 2.338 -35.938 -6.992 1 98.75 295 GLN A C 1
ATOM 2281 O O . GLN A 1 295 ? 1.385 -36.5 -7.543 1 98.75 295 GLN A O 1
ATOM 2286 N N . LYS A 1 296 ? 3.311 -36.531 -6.395 1 98.31 296 LYS A N 1
ATOM 2287 C CA . LYS A 1 296 ? 3.293 -38 -6.336 1 98.31 296 LYS A CA 1
ATOM 2288 C C . LYS A 1 296 ? 2.074 -38.5 -5.57 1 98.31 296 LYS A C 1
ATOM 2290 O O . LYS A 1 296 ? 1.401 -39.438 -6.008 1 98.31 296 LYS A O 1
ATOM 2295 N N . GLY A 1 297 ? 1.792 -37.875 -4.445 1 98.44 297 GLY A N 1
ATOM 2296 C CA . GLY A 1 297 ? 0.628 -38.25 -3.662 1 98.44 297 GLY A CA 1
ATOM 2297 C C . GLY A 1 297 ? -0.68 -38.062 -4.41 1 98.44 297 GLY A C 1
ATOM 2298 O O . GLY A 1 297 ? -1.587 -38.875 -4.285 1 98.44 297 GLY A O 1
ATOM 2299 N N . ILE A 1 298 ? -0.789 -37.031 -5.133 1 98.44 298 ILE A N 1
ATOM 2300 C CA . ILE A 1 298 ? -1.979 -36.75 -5.926 1 98.44 298 ILE A CA 1
ATOM 2301 C C . ILE A 1 298 ? -2.168 -37.844 -6.98 1 98.44 298 ILE A C 1
ATOM 2303 O O . ILE A 1 298 ? -3.273 -38.344 -7.152 1 98.44 298 ILE A O 1
ATOM 2307 N N . ILE A 1 299 ? -1.105 -38.156 -7.656 1 97.75 299 ILE A N 1
ATOM 2308 C CA . ILE A 1 299 ? -1.138 -39.156 -8.703 1 97.75 299 ILE A CA 1
ATOM 2309 C C . ILE A 1 299 ? -1.462 -40.531 -8.086 1 97.75 299 ILE A C 1
ATOM 2311 O O . ILE A 1 299 ? -2.273 -41.281 -8.633 1 97.75 299 ILE A O 1
ATOM 2315 N N . ASP A 1 300 ? -0.868 -40.75 -6.961 1 97.38 300 ASP A N 1
ATOM 2316 C CA . ASP A 1 300 ? -1.112 -42.031 -6.273 1 97.38 300 ASP A CA 1
ATOM 2317 C C . ASP A 1 300 ? -2.578 -42.156 -5.867 1 97.38 300 ASP A C 1
ATOM 2319 O O . ASP A 1 300 ? -3.109 -43.25 -5.785 1 97.38 300 ASP A O 1
ATOM 2323 N N . MET A 1 301 ? -3.242 -41.031 -5.629 1 96.25 301 MET A N 1
ATOM 2324 C CA . MET A 1 301 ? -4.652 -41 -5.254 1 96.25 301 MET A CA 1
ATOM 2325 C C . MET A 1 301 ? -5.547 -41.25 -6.461 1 96.25 301 MET A C 1
ATOM 2327 O O . MET A 1 301 ? -6.734 -41.531 -6.312 1 96.25 301 MET A O 1
ATOM 2331 N N . GLY A 1 302 ? -4.961 -41.188 -7.66 1 96.44 302 GLY A N 1
ATOM 2332 C CA . GLY A 1 302 ? -5.727 -41.375 -8.883 1 96.44 302 GLY A CA 1
ATOM 2333 C C . GLY A 1 302 ? -6.195 -40.094 -9.5 1 96.44 302 GLY A C 1
ATOM 2334 O O . GLY A 1 302 ? -7.012 -40.094 -10.43 1 96.44 302 GLY A O 1
ATOM 2335 N N . LEU A 1 303 ? -5.746 -39.031 -8.961 1 97.75 303 LEU A N 1
ATOM 2336 C CA . LEU A 1 303 ? -6.098 -37.75 -9.508 1 97.75 303 LEU A CA 1
ATOM 2337 C C . LEU A 1 303 ? -5.102 -37.312 -10.578 1 97.75 303 LEU A C 1
ATOM 2339 O O . LEU A 1 303 ? -4.02 -37.875 -10.695 1 97.75 303 LEU A O 1
ATOM 2343 N N . GLU A 1 304 ? -5.508 -36.344 -11.352 1 97.81 304 GLU A N 1
ATOM 2344 C CA . GLU A 1 304 ? -4.684 -35.844 -12.453 1 97.81 304 GLU A CA 1
ATOM 2345 C C . GLU A 1 304 ? -4.195 -34.438 -12.188 1 97.81 304 GLU A C 1
ATOM 2347 O O . GLU A 1 304 ? -4.953 -33.594 -11.695 1 97.81 304 GLU A O 1
ATOM 2352 N N . LEU A 1 305 ? -2.971 -34.25 -12.5 1 98.31 305 LEU A N 1
ATOM 2353 C CA . LEU A 1 305 ? -2.424 -32.906 -12.438 1 98.31 305 LEU A CA 1
ATOM 2354 C C . LEU A 1 305 ? -2.82 -32.094 -13.672 1 98.31 305 LEU A C 1
ATOM 2356 O O . LEU A 1 305 ? -2.93 -32.656 -14.773 1 98.31 305 LEU A O 1
ATOM 2360 N N . PHE A 1 306 ? -3.043 -30.828 -13.516 1 98 306 PHE A N 1
ATOM 2361 C CA . PHE A 1 306 ? -3.469 -29.953 -14.602 1 98 306 PHE A CA 1
ATOM 2362 C C . PHE A 1 306 ? -2.338 -29.75 -15.602 1 98 306 PHE A C 1
ATOM 2364 O O . PHE A 1 306 ? -2.568 -29.75 -16.812 1 98 306 PHE A O 1
ATOM 2371 N N . VAL A 1 307 ? -1.11 -29.469 -15.086 1 98.06 307 VAL A N 1
ATOM 2372 C CA . VAL A 1 307 ? 0.07 -29.312 -15.922 1 98.06 307 VAL A CA 1
ATOM 2373 C C . VAL A 1 307 ? 0.67 -30.672 -16.25 1 98.06 307 VAL A C 1
ATOM 2375 O O . VAL A 1 307 ? 1.184 -31.359 -15.367 1 98.06 307 VAL A O 1
ATOM 2378 N N . ASP A 1 308 ? 0.683 -31.016 -17.469 1 96 308 ASP A N 1
ATOM 2379 C CA . ASP A 1 308 ? 1.037 -32.375 -17.891 1 96 308 ASP A CA 1
ATOM 2380 C C . ASP A 1 308 ? 2.545 -32.594 -17.812 1 96 308 ASP A C 1
ATOM 2382 O O . ASP A 1 308 ? 2.996 -33.625 -17.281 1 96 308 ASP A O 1
ATOM 2386 N N . ASN A 1 309 ? 3.289 -31.656 -18.359 1 96.56 309 ASN A N 1
ATOM 2387 C CA . ASN A 1 309 ? 4.742 -31.797 -18.375 1 96.56 309 ASN A CA 1
ATOM 2388 C C . ASN A 1 309 ? 5.352 -31.469 -17.016 1 96.56 309 ASN A C 1
ATOM 2390 O O . ASN A 1 309 ? 5.277 -30.328 -16.547 1 96.56 309 ASN A O 1
ATOM 2394 N N . PRO A 1 310 ? 5.992 -32.406 -16.328 1 97.06 310 PRO A N 1
ATOM 2395 C CA . PRO A 1 310 ? 6.547 -32.156 -14.992 1 97.06 310 PRO A CA 1
ATOM 2396 C C . PRO A 1 310 ? 7.535 -31 -14.969 1 97.06 310 PRO A C 1
ATOM 2398 O O . PRO A 1 310 ? 7.625 -30.281 -13.961 1 97.06 310 PRO A O 1
ATOM 2401 N N . ARG A 1 311 ? 8.18 -30.75 -16.047 1 96.25 311 ARG A N 1
ATOM 2402 C CA . ARG A 1 311 ? 9.195 -29.703 -16.094 1 96.25 311 ARG A CA 1
ATOM 2403 C C . ARG A 1 311 ? 8.547 -28.328 -16.062 1 96.25 311 ARG A C 1
ATOM 2405 O O . ARG A 1 311 ? 9.211 -27.328 -15.773 1 96.25 311 ARG A O 1
ATOM 2412 N N . ASP A 1 312 ? 7.262 -28.281 -16.391 1 98.25 312 ASP A N 1
ATOM 2413 C CA . ASP A 1 312 ? 6.543 -27.016 -16.453 1 98.25 312 ASP A CA 1
ATOM 2414 C C . ASP A 1 312 ? 5.703 -26.781 -15.203 1 98.25 312 ASP A C 1
ATOM 2416 O O . ASP A 1 312 ? 4.922 -25.828 -15.141 1 98.25 312 ASP A O 1
ATOM 2420 N N . ARG A 1 313 ? 5.887 -27.688 -14.203 1 98.62 313 ARG A N 1
ATOM 2421 C CA . ARG A 1 313 ? 5.078 -27.562 -12.992 1 98.62 313 ARG A CA 1
ATOM 2422 C C . ARG A 1 313 ? 5.742 -26.625 -11.992 1 98.62 313 ARG A C 1
ATOM 2424 O O . ARG A 1 313 ? 6.922 -26.781 -11.672 1 98.62 313 ARG A O 1
ATOM 2431 N N . LEU A 1 314 ? 4.992 -25.641 -11.555 1 98.75 314 LEU A N 1
ATOM 2432 C CA . LEU A 1 314 ? 5.449 -24.688 -10.547 1 98.75 314 LEU A CA 1
ATOM 2433 C C . LEU A 1 314 ? 5.535 -25.344 -9.172 1 98.75 314 LEU A C 1
ATOM 2435 O O . LEU A 1 314 ? 4.539 -25.859 -8.664 1 98.75 314 LEU A O 1
ATOM 2439 N N . PRO A 1 315 ? 6.672 -25.359 -8.555 1 98.75 315 PRO A N 1
ATOM 2440 C CA . PRO A 1 315 ? 6.816 -26.031 -7.262 1 98.75 315 PRO A CA 1
ATOM 2441 C C . PRO A 1 315 ? 5.98 -25.375 -6.164 1 98.75 315 PRO A C 1
ATOM 2443 O O . PRO A 1 315 ? 5.574 -26.047 -5.211 1 98.75 315 PRO A O 1
ATOM 2446 N N . THR A 1 316 ? 5.656 -24.125 -6.297 1 98.81 316 THR A N 1
ATOM 2447 C CA . THR A 1 316 ? 5.031 -23.375 -5.219 1 98.81 316 THR A CA 1
ATOM 2448 C C . THR A 1 316 ? 3.51 -23.5 -5.285 1 98.81 316 THR A C 1
ATOM 2450 O O . THR A 1 316 ? 2.814 -23.188 -4.316 1 98.81 316 THR A O 1
ATOM 2453 N N . VAL A 1 317 ? 2.979 -23.891 -6.457 1 98.81 317 VAL A N 1
ATOM 2454 C CA . VAL A 1 317 ? 1.538 -24.062 -6.613 1 98.81 317 VAL A CA 1
ATOM 2455 C C . VAL A 1 317 ? 1.254 -25.281 -7.484 1 98.81 317 VAL A C 1
ATOM 2457 O O . VAL A 1 317 ? 1.623 -25.312 -8.664 1 98.81 317 VAL A O 1
ATOM 2460 N N . THR A 1 318 ? 0.615 -26.219 -6.945 1 98.69 318 THR A N 1
ATOM 2461 C CA . THR A 1 318 ? 0.205 -27.406 -7.691 1 98.69 318 THR A CA 1
ATOM 2462 C C . THR A 1 318 ? -1.269 -27.328 -8.078 1 98.69 318 THR A C 1
ATOM 2464 O O . THR A 1 318 ? -2.127 -27.094 -7.223 1 98.69 318 THR A O 1
ATOM 2467 N N . THR A 1 319 ? -1.519 -27.484 -9.344 1 98.62 319 THR A N 1
ATOM 2468 C CA . THR A 1 319 ? -2.893 -27.469 -9.836 1 98.62 319 THR A CA 1
ATOM 2469 C C . THR A 1 319 ? -3.35 -28.891 -10.18 1 98.62 319 THR A C 1
ATOM 2471 O O . THR A 1 319 ? -2.627 -29.625 -10.844 1 98.62 319 THR A O 1
ATOM 2474 N N . ILE A 1 320 ? -4.5 -29.219 -9.641 1 98.69 320 ILE A N 1
ATOM 2475 C CA . ILE A 1 320 ? -5.074 -30.547 -9.781 1 98.69 320 ILE A CA 1
ATOM 2476 C C . ILE A 1 320 ? -6.406 -30.469 -10.523 1 98.69 320 ILE A C 1
ATOM 2478 O O . ILE A 1 320 ? -7.293 -29.703 -10.133 1 98.69 320 ILE A O 1
ATOM 2482 N N . LYS A 1 321 ? -6.59 -31.297 -11.539 1 98.12 321 LYS A N 1
ATOM 2483 C CA . LYS A 1 321 ? -7.863 -31.297 -12.258 1 98.12 321 LYS A CA 1
ATOM 2484 C C . LYS A 1 321 ? -9 -31.75 -11.352 1 98.12 321 LYS A C 1
ATOM 2486 O O . LYS A 1 321 ? -8.852 -32.719 -10.602 1 98.12 321 LYS A O 1
ATOM 2491 N N . ILE A 1 322 ? -10.062 -31.031 -11.438 1 97.88 322 ILE A N 1
ATOM 2492 C CA . ILE A 1 322 ? -11.25 -31.469 -10.703 1 97.88 322 ILE A CA 1
ATOM 2493 C C . ILE A 1 322 ? -11.852 -32.688 -11.375 1 97.88 322 ILE A C 1
ATOM 2495 O O . ILE A 1 322 ? -12.219 -32.656 -12.555 1 97.88 322 ILE A O 1
ATOM 2499 N N . PRO A 1 323 ? -11.992 -33.75 -10.633 1 96.12 323 PRO A N 1
ATOM 2500 C CA . PRO A 1 323 ? -12.594 -34.906 -11.242 1 96.12 323 PRO A CA 1
ATOM 2501 C C . PRO A 1 323 ? -14.07 -34.719 -11.594 1 96.12 323 PRO A C 1
ATOM 2503 O O . PRO A 1 323 ? -14.75 -33.906 -10.961 1 96.12 323 PRO A O 1
ATOM 2506 N N . LYS A 1 324 ? -14.477 -35.531 -12.57 1 94.56 324 LYS A N 1
ATOM 2507 C CA . LYS A 1 324 ? -15.898 -35.5 -12.914 1 94.56 324 LYS A CA 1
ATOM 2508 C C . LYS A 1 324 ? -16.766 -35.844 -11.711 1 94.56 324 LYS A C 1
ATOM 2510 O O . LYS A 1 324 ? -16.469 -36.781 -10.977 1 94.56 324 LYS A O 1
ATOM 2515 N N . GLY A 1 325 ? -17.734 -35.031 -11.508 1 93.94 325 GLY A N 1
ATOM 2516 C CA . GLY A 1 325 ? -18.688 -35.281 -10.438 1 93.94 325 GLY A CA 1
ATOM 2517 C C . GLY A 1 325 ? -18.297 -34.656 -9.117 1 93.94 325 GLY A C 1
ATOM 2518 O O . GLY A 1 325 ? -19.031 -34.719 -8.141 1 93.94 325 GLY A O 1
ATOM 2519 N N . VAL A 1 326 ? -17.203 -34.062 -9.047 1 96.38 326 VAL A N 1
ATOM 2520 C CA . VAL A 1 326 ? -16.734 -33.438 -7.816 1 96.38 326 VAL A CA 1
ATOM 2521 C C . VAL A 1 326 ? -17.031 -31.938 -7.871 1 96.38 326 VAL A C 1
ATOM 2523 O O . VAL A 1 326 ? -16.703 -31.266 -8.859 1 96.38 326 VAL A O 1
ATOM 2526 N N . ASP A 1 327 ? -17.688 -31.438 -6.875 1 96.69 327 ASP A N 1
ATOM 2527 C CA . ASP A 1 327 ? -17.859 -30 -6.668 1 96.69 327 ASP A CA 1
ATOM 2528 C C . ASP A 1 327 ? -16.719 -29.422 -5.848 1 96.69 327 ASP A C 1
ATOM 2530 O O . ASP A 1 327 ? -16.656 -29.594 -4.629 1 96.69 327 ASP A O 1
ATOM 2534 N N . TRP A 1 328 ? -15.852 -28.656 -6.5 1 96.69 328 TRP A N 1
ATOM 2535 C CA . TRP A 1 328 ? -14.641 -28.188 -5.832 1 96.69 328 TRP A CA 1
ATOM 2536 C C . TRP A 1 328 ? -14.969 -27.312 -4.633 1 96.69 328 TRP A C 1
ATOM 2538 O O . TRP A 1 328 ? -14.227 -27.297 -3.646 1 96.69 328 TRP A O 1
ATOM 2548 N N . GLN A 1 329 ? -16.078 -26.578 -4.676 1 96.69 329 GLN A N 1
ATOM 2549 C CA . GLN A 1 329 ? -16.453 -25.703 -3.574 1 96.69 329 GLN A CA 1
ATOM 2550 C C . GLN A 1 329 ? -16.797 -26.5 -2.32 1 96.69 329 GLN A C 1
ATOM 2552 O O . GLN A 1 329 ? -16.484 -26.078 -1.204 1 96.69 329 GLN A O 1
ATOM 2557 N N . GLN A 1 330 ? -17.438 -27.594 -2.518 1 98 330 GLN A N 1
ATOM 2558 C CA . GLN A 1 330 ? -17.766 -28.453 -1.382 1 98 330 GLN A CA 1
ATOM 2559 C C . GLN A 1 330 ? -16.5 -29.031 -0.75 1 98 330 GLN A C 1
ATOM 2561 O O . GLN A 1 330 ? -16.422 -29.141 0.474 1 98 330 GLN A O 1
ATOM 2566 N N . VAL A 1 331 ? -15.594 -29.406 -1.619 1 98.25 331 VAL A N 1
ATOM 2567 C CA . VAL A 1 331 ? -14.32 -29.938 -1.138 1 98.25 331 VAL A CA 1
ATOM 2568 C C . VAL A 1 331 ? -13.594 -28.875 -0.322 1 98.25 331 VAL A C 1
ATOM 2570 O O . VAL A 1 331 ? -13.141 -29.141 0.794 1 98.25 331 VAL A O 1
ATOM 2573 N N . SER A 1 332 ? -13.484 -27.703 -0.885 1 97.75 332 SER A N 1
ATOM 2574 C CA . SER A 1 332 ? -12.812 -26.594 -0.224 1 97.75 332 SER A CA 1
ATOM 2575 C C . SER A 1 332 ? -13.5 -26.234 1.086 1 97.75 332 SER A C 1
ATOM 2577 O O . SER A 1 332 ? -12.836 -25.984 2.096 1 97.75 332 SER A O 1
ATOM 2579 N N . ARG A 1 333 ? -14.805 -26.172 1.116 1 97.56 333 ARG A N 1
ATOM 2580 C CA . ARG A 1 333 ? -15.57 -25.828 2.311 1 97.56 333 ARG A CA 1
ATOM 2581 C C . ARG A 1 333 ? -15.375 -26.875 3.4 1 97.56 333 ARG A C 1
ATOM 2583 O O . ARG A 1 333 ? -15.266 -26.547 4.582 1 97.56 333 ARG A O 1
ATOM 2590 N N . TYR A 1 334 ? -15.398 -28.141 3.004 1 98.31 334 TYR A N 1
ATOM 2591 C CA . TYR A 1 334 ? -15.172 -29.219 3.953 1 98.31 334 TYR A CA 1
ATOM 2592 C C . TYR A 1 334 ? -13.828 -29.078 4.645 1 98.31 334 TYR A C 1
ATOM 2594 O O . TYR A 1 334 ? -13.742 -29.141 5.871 1 98.31 334 TYR A O 1
ATOM 2602 N N . ALA A 1 335 ? -12.812 -28.906 3.83 1 98.5 335 ALA A N 1
ATOM 2603 C CA . ALA A 1 335 ? -11.461 -28.766 4.352 1 98.5 335 ALA A CA 1
ATOM 2604 C C . ALA A 1 335 ? -11.359 -27.578 5.305 1 98.5 335 ALA A C 1
ATOM 2606 O O . ALA A 1 335 ? -10.727 -27.672 6.363 1 98.5 335 ALA A O 1
ATOM 2607 N N . MET A 1 336 ? -11.977 -26.469 4.988 1 98 336 MET A N 1
ATOM 2608 C CA . MET A 1 336 ? -11.922 -25.25 5.793 1 98 336 MET A CA 1
ATOM 2609 C C . MET A 1 336 ? -12.703 -25.422 7.094 1 98 336 MET A C 1
ATOM 2611 O O . MET A 1 336 ? -12.211 -25.078 8.172 1 98 336 MET A O 1
ATOM 2615 N N . LYS A 1 337 ? -13.883 -25.938 7.016 1 97.5 337 LYS A N 1
ATOM 2616 C CA . LYS A 1 337 ? -14.758 -26.047 8.172 1 97.5 337 LYS A CA 1
ATOM 2617 C C . LYS A 1 337 ? -14.195 -27.031 9.195 1 97.5 337 LYS A C 1
ATOM 2619 O O . LYS A 1 337 ? -14.211 -26.766 10.398 1 97.5 337 LYS A O 1
ATOM 2624 N N . LYS A 1 338 ? -13.695 -28.109 8.703 1 98.19 338 LYS A N 1
ATOM 2625 C CA . LYS A 1 338 ? -13.297 -29.172 9.609 1 98.19 338 LYS A CA 1
ATOM 2626 C C . LYS A 1 338 ? -11.852 -29.016 10.062 1 98.19 338 LYS A C 1
ATOM 2628 O O . LYS A 1 338 ? -11.508 -29.344 11.195 1 98.19 338 LYS A O 1
ATOM 2633 N N . TYR A 1 339 ? -10.992 -28.469 9.188 1 98.19 339 TYR A N 1
ATOM 2634 C CA . TYR A 1 339 ? -9.562 -28.516 9.484 1 98.19 339 TYR A CA 1
ATOM 2635 C C . TYR A 1 339 ? -8.961 -27.125 9.477 1 98.19 339 TYR A C 1
ATOM 2637 O O . TYR A 1 339 ? -7.781 -26.938 9.789 1 98.19 339 TYR A O 1
ATOM 2645 N N . PHE A 1 340 ? -9.703 -26.031 9.117 1 98.06 340 PHE A N 1
ATOM 2646 C CA . PHE A 1 340 ? -9.172 -24.688 8.922 1 98.06 340 PHE A CA 1
ATOM 2647 C C . PHE A 1 340 ? -8.023 -24.688 7.926 1 98.06 340 PHE A C 1
ATOM 2649 O O . PHE A 1 340 ? -6.988 -24.062 8.156 1 98.06 340 PHE A O 1
ATOM 2656 N N . PHE A 1 341 ? -8.289 -25.5 6.871 1 98.31 341 PHE A N 1
ATOM 2657 C CA . PHE A 1 341 ? -7.277 -25.75 5.852 1 98.31 341 PHE A CA 1
ATOM 2658 C C . PHE A 1 341 ? -7.746 -25.25 4.492 1 98.31 341 PHE A C 1
ATOM 2660 O O . PHE A 1 341 ? -8.82 -25.641 4.02 1 98.31 341 PHE A O 1
ATOM 2667 N N . GLU A 1 342 ? -6.895 -24.5 3.85 1 97.69 342 GLU A N 1
ATOM 2668 C CA . GLU A 1 342 ? -7.305 -23.844 2.609 1 97.69 342 GLU A CA 1
ATOM 2669 C C . GLU A 1 342 ? -6.93 -24.688 1.395 1 97.69 342 GLU A C 1
ATOM 2671 O O . GLU A 1 342 ? -5.766 -25.062 1.228 1 97.69 342 GLU A O 1
ATOM 2676 N N . ILE A 1 343 ? -7.828 -25 0.583 1 97.06 343 ILE A N 1
ATOM 2677 C CA . ILE A 1 343 ? -7.699 -25.484 -0.782 1 97.06 343 ILE A CA 1
ATOM 2678 C C . ILE A 1 343 ? -8.438 -24.562 -1.742 1 97.06 343 ILE A C 1
ATOM 2680 O O . ILE A 1 343 ? -9.641 -24.344 -1.613 1 97.06 343 ILE A O 1
ATOM 2684 N N . SER A 1 344 ? -7.734 -24.031 -2.693 1 96.81 344 SER A N 1
ATOM 2685 C CA . SER A 1 344 ? -8.32 -23 -3.549 1 96.81 344 SER A CA 1
ATOM 2686 C C . SER A 1 344 ? -8.797 -23.594 -4.875 1 96.81 344 SER A C 1
ATOM 2688 O O . SER A 1 344 ? -8.312 -24.641 -5.301 1 96.81 344 SER A O 1
ATOM 2690 N N . GLY A 1 345 ? -9.758 -22.891 -5.465 1 95.56 345 GLY A N 1
ATOM 2691 C CA . GLY A 1 345 ? -10.18 -23.203 -6.816 1 95.56 345 GLY A CA 1
ATOM 2692 C C . GLY A 1 345 ? -9.398 -22.453 -7.883 1 95.56 345 GLY A C 1
ATOM 2693 O O . GLY A 1 345 ? -8.469 -21.719 -7.57 1 95.56 345 GLY A O 1
ATOM 2694 N N . GLY A 1 346 ? -9.875 -22.688 -9.102 1 94.56 346 GLY A N 1
ATOM 2695 C CA . GLY A 1 346 ? -9.227 -22.031 -10.219 1 94.56 346 GLY A CA 1
ATOM 2696 C C . GLY A 1 346 ? -9.484 -20.547 -10.273 1 94.56 346 GLY A C 1
ATOM 2697 O O . GLY A 1 346 ? -10.344 -20.031 -9.555 1 94.56 346 GLY A O 1
ATOM 2698 N N . LEU A 1 347 ? -8.797 -19.859 -11.07 1 91.81 347 LEU A N 1
ATOM 2699 C CA . LEU A 1 347 ? -8.859 -18.406 -11.25 1 91.81 347 LEU A CA 1
ATOM 2700 C C . LEU A 1 347 ? -8.664 -18.031 -12.719 1 91.81 347 LEU A C 1
ATOM 2702 O O . LEU A 1 347 ? -7.789 -18.578 -13.391 1 91.81 347 LEU A O 1
ATOM 2706 N N . GLY A 1 348 ? -9.469 -17.109 -13.07 1 90.75 348 GLY A N 1
ATOM 2707 C CA . GLY A 1 348 ? -9.383 -16.75 -14.477 1 90.75 348 GLY A CA 1
ATOM 2708 C C . GLY A 1 348 ? -9.711 -17.891 -15.414 1 90.75 348 GLY A C 1
ATOM 2709 O O . GLY A 1 348 ? -10.766 -18.516 -15.297 1 90.75 348 GLY A O 1
ATOM 2710 N N . PRO A 1 349 ? -8.719 -18.281 -16.234 1 88.31 349 PRO A N 1
ATOM 2711 C CA . PRO A 1 349 ? -8.969 -19.328 -17.234 1 88.31 349 PRO A CA 1
ATOM 2712 C C . PRO A 1 349 ? -9.148 -20.703 -16.594 1 88.31 349 PRO A C 1
ATOM 2714 O O . PRO A 1 349 ? -9.703 -21.609 -17.234 1 88.31 349 PRO A O 1
ATOM 2717 N N . SER A 1 350 ? -8.758 -20.844 -15.375 1 93.19 350 SER A N 1
ATOM 2718 C CA . SER A 1 350 ? -8.789 -22.172 -14.75 1 93.19 350 SER A CA 1
ATOM 2719 C C . SER A 1 350 ? -10 -22.312 -13.828 1 93.19 350 SER A C 1
ATOM 2721 O O . SER A 1 350 ? -10.117 -23.297 -13.109 1 93.19 350 SER A O 1
ATOM 2723 N N . VAL A 1 351 ? -10.891 -21.328 -13.852 1 93 351 VAL A N 1
ATOM 2724 C CA . VAL A 1 351 ? -12.062 -21.359 -12.984 1 93 351 VAL A CA 1
ATOM 2725 C C . VAL A 1 351 ? -12.844 -22.641 -13.211 1 93 351 VAL A C 1
ATOM 2727 O O . VAL A 1 351 ? -13.07 -23.047 -14.352 1 93 351 VAL A O 1
ATOM 2730 N N . ASP A 1 352 ? -13.109 -23.359 -12.156 1 94.75 352 ASP A N 1
ATOM 2731 C CA . ASP A 1 352 ? -13.93 -24.562 -12.102 1 94.75 352 ASP A CA 1
ATOM 2732 C C . ASP A 1 352 ? -13.227 -25.75 -12.766 1 94.75 352 ASP A C 1
ATOM 2734 O O . ASP A 1 352 ? -13.844 -26.766 -13.055 1 94.75 352 ASP A O 1
ATOM 2738 N N . LEU A 1 353 ? -11.914 -25.562 -13 1 96.38 353 LEU A N 1
ATOM 2739 C CA . LEU A 1 353 ? -11.188 -26.641 -13.688 1 96.38 353 LEU A CA 1
ATOM 2740 C C . LEU A 1 353 ? -10.195 -27.312 -12.742 1 96.38 353 LEU A C 1
ATOM 2742 O O . LEU A 1 353 ? -9.836 -28.469 -12.938 1 96.38 353 LEU A O 1
ATOM 2746 N N . VAL A 1 354 ? -9.82 -26.578 -11.703 1 98.12 354 VAL A N 1
ATOM 2747 C CA . VAL A 1 354 ? -8.711 -27.125 -10.938 1 98.12 354 VAL A CA 1
ATOM 2748 C C . VAL A 1 354 ? -8.891 -26.812 -9.453 1 98.12 354 VAL A C 1
ATOM 2750 O O . VAL A 1 354 ? -9.578 -25.859 -9.094 1 98.12 354 VAL A O 1
ATOM 2753 N N . PHE A 1 355 ? -8.273 -27.656 -8.625 1 98.25 355 PHE A N 1
ATOM 2754 C CA . PHE A 1 355 ? -7.82 -27.281 -7.289 1 98.25 355 PHE A CA 1
ATOM 2755 C C . PHE A 1 355 ? -6.434 -26.641 -7.348 1 98.25 355 PHE A C 1
ATOM 2757 O O . PHE A 1 355 ? -5.617 -27 -8.195 1 98.25 355 PHE A O 1
ATOM 2764 N N . ARG A 1 356 ? -6.199 -25.75 -6.504 1 98.44 356 ARG A N 1
ATOM 2765 C CA . ARG A 1 356 ? -4.855 -25.219 -6.352 1 98.44 356 ARG A CA 1
ATOM 2766 C C . ARG A 1 356 ? -4.367 -25.359 -4.914 1 98.44 356 ARG A C 1
ATOM 2768 O O . ARG A 1 356 ? -5.008 -24.859 -3.982 1 98.44 356 ARG A O 1
ATOM 2775 N N . ILE A 1 357 ? -3.283 -26 -4.738 1 98.75 357 ILE A N 1
ATOM 2776 C CA . ILE A 1 357 ? -2.627 -26.156 -3.445 1 98.75 357 ILE A CA 1
ATOM 2777 C C . ILE A 1 357 ? -1.267 -25.469 -3.475 1 98.75 357 ILE A C 1
ATOM 2779 O O . ILE A 1 357 ? -0.438 -25.734 -4.344 1 98.75 357 ILE A O 1
ATOM 2783 N N . GLY A 1 358 ? -1.09 -24.578 -2.545 1 98.56 358 GLY A N 1
ATOM 2784 C CA . GLY A 1 358 ? 0.142 -23.812 -2.48 1 98.56 358 GLY A CA 1
ATOM 2785 C C . GLY A 1 358 ? 1.142 -24.359 -1.484 1 98.56 358 GLY A C 1
ATOM 2786 O O . GLY A 1 358 ? 0.765 -24.797 -0.391 1 98.56 358 GLY A O 1
ATOM 2787 N N . LEU A 1 359 ? 2.348 -24.453 -1.871 1 98.56 359 LEU A N 1
ATOM 2788 C CA . LEU A 1 359 ? 3.514 -24.734 -1.044 1 98.56 359 LEU A CA 1
ATOM 2789 C C . LEU A 1 359 ? 4.492 -23.578 -1.054 1 98.56 359 LEU A C 1
ATOM 2791 O O . LEU A 1 359 ? 5.43 -23.547 -1.853 1 98.56 359 LEU A O 1
ATOM 2795 N N . MET A 1 360 ? 4.281 -22.641 -0.124 1 98.25 360 MET A N 1
ATOM 2796 C CA . MET A 1 360 ? 5.051 -21.406 -0.16 1 98.25 360 MET A CA 1
ATOM 2797 C C . MET A 1 360 ? 5.629 -21.078 1.216 1 98.25 360 MET A C 1
ATOM 2799 O O . MET A 1 360 ? 4.883 -20.922 2.184 1 98.25 360 MET A O 1
ATOM 2803 N N . GLY A 1 361 ? 6.898 -20.906 1.252 1 97.19 361 GLY A N 1
ATOM 2804 C CA . GLY A 1 361 ? 7.566 -20.484 2.475 1 97.19 361 GLY A CA 1
ATOM 2805 C C . GLY A 1 361 ? 7.359 -21.438 3.629 1 97.19 361 GLY A C 1
ATOM 2806 O O . GLY A 1 361 ? 7.633 -22.641 3.502 1 97.19 361 GLY A O 1
ATOM 2807 N N . GLU A 1 362 ? 6.746 -20.969 4.637 1 96.62 362 GLU A N 1
ATOM 2808 C CA . GLU A 1 362 ? 6.516 -21.719 5.867 1 96.62 362 GLU A CA 1
ATOM 2809 C C . GLU A 1 362 ? 5.637 -22.938 5.617 1 96.62 362 GLU A C 1
ATOM 2811 O O . GLU A 1 362 ? 5.633 -23.875 6.41 1 96.62 362 GLU A O 1
ATOM 2816 N N . ASN A 1 363 ? 4.984 -22.922 4.523 1 98.31 363 ASN A N 1
ATOM 2817 C CA . ASN A 1 363 ? 4.008 -23.969 4.266 1 98.31 363 ASN A CA 1
ATOM 2818 C C . ASN A 1 363 ? 4.613 -25.094 3.432 1 98.31 363 ASN A C 1
ATOM 2820 O O . ASN A 1 363 ? 3.98 -26.141 3.24 1 98.31 363 ASN A O 1
ATOM 2824 N N . ALA A 1 364 ? 5.82 -24.922 2.977 1 98.62 364 ALA A N 1
ATOM 2825 C CA . ALA A 1 364 ? 6.48 -25.953 2.18 1 98.62 364 ALA A CA 1
ATOM 2826 C C . ALA A 1 364 ? 7.27 -26.906 3.07 1 98.62 364 ALA A C 1
ATOM 2828 O O . ALA A 1 364 ? 8.5 -26.922 3.047 1 98.62 364 ALA A O 1
ATOM 2829 N N . THR A 1 365 ? 6.574 -27.766 3.809 1 98.38 365 THR A N 1
ATOM 2830 C CA . THR A 1 365 ? 7.168 -28.797 4.637 1 98.38 365 THR A CA 1
ATOM 2831 C C . THR A 1 365 ? 6.527 -30.156 4.348 1 98.38 365 THR A C 1
ATOM 2833 O O . THR A 1 365 ? 5.395 -30.219 3.867 1 98.38 365 THR A O 1
ATOM 2836 N N . ILE A 1 366 ? 7.234 -31.156 4.688 1 98.12 366 ILE A N 1
ATOM 2837 C CA . ILE A 1 366 ? 6.762 -32.5 4.449 1 98.12 366 ILE A CA 1
ATOM 2838 C C . ILE A 1 366 ? 5.488 -32.75 5.254 1 98.12 366 ILE A C 1
ATOM 2840 O O . ILE A 1 366 ? 4.547 -33.375 4.754 1 98.12 366 ILE A O 1
ATOM 2844 N N . GLU A 1 367 ? 5.441 -32.25 6.449 1 98.25 367 GLU A N 1
ATOM 2845 C CA . GLU A 1 367 ? 4.289 -32.438 7.324 1 98.25 367 GLU A CA 1
ATOM 2846 C C . GLU A 1 367 ? 3.039 -31.781 6.723 1 98.25 367 GLU A C 1
ATOM 2848 O O . GLU A 1 367 ? 1.956 -32.375 6.758 1 98.25 367 GLU A O 1
ATOM 2853 N N . LYS A 1 368 ? 3.199 -30.672 6.172 1 98.44 368 LYS A N 1
ATOM 2854 C CA . LYS A 1 368 ? 2.053 -29.984 5.59 1 98.44 368 LYS A CA 1
ATOM 2855 C C . LYS A 1 368 ? 1.603 -30.656 4.297 1 98.44 368 LYS A C 1
ATOM 2857 O O . LYS A 1 368 ? 0.411 -30.672 3.979 1 98.44 368 LYS A O 1
ATOM 2862 N N . VAL A 1 369 ? 2.559 -31.188 3.582 1 98.75 369 VAL A N 1
ATOM 2863 C CA . VAL A 1 369 ? 2.223 -31.938 2.375 1 98.75 369 VAL A CA 1
ATOM 2864 C C . VAL A 1 369 ? 1.365 -33.156 2.738 1 98.75 369 VAL A C 1
ATOM 2866 O O . VAL A 1 369 ? 0.322 -33.375 2.125 1 98.75 369 VAL A O 1
ATOM 2869 N N . ASP A 1 370 ? 1.807 -33.844 3.744 1 98.5 370 ASP A N 1
ATOM 2870 C CA . ASP A 1 370 ? 1.066 -35.031 4.176 1 98.5 370 ASP A CA 1
ATOM 2871 C C . ASP A 1 370 ? -0.33 -34.656 4.668 1 98.5 370 ASP A C 1
ATOM 2873 O O . ASP A 1 370 ? -1.3 -35.375 4.402 1 98.5 370 ASP A O 1
ATOM 2877 N N . LEU A 1 371 ? -0.398 -33.594 5.344 1 98.56 371 LEU A N 1
ATOM 2878 C CA . LEU A 1 371 ? -1.683 -33.094 5.824 1 98.56 371 LEU A CA 1
ATOM 2879 C C . LEU A 1 371 ? -2.594 -32.719 4.66 1 98.56 371 LEU A C 1
ATOM 2881 O O . LEU A 1 371 ? -3.787 -33.031 4.676 1 98.56 371 LEU A O 1
ATOM 2885 N N . ALA A 1 372 ? -2.059 -32.062 3.67 1 98.75 372 ALA A N 1
ATOM 2886 C CA . ALA A 1 372 ? -2.824 -31.672 2.492 1 98.75 372 ALA A CA 1
ATOM 2887 C C . ALA A 1 372 ? -3.391 -32.906 1.772 1 98.75 372 ALA A C 1
ATOM 2889 O O . ALA A 1 372 ? -4.559 -32.906 1.368 1 98.75 372 ALA A O 1
ATOM 2890 N N . LEU A 1 373 ? -2.547 -33.875 1.623 1 98.56 373 LEU A N 1
ATOM 2891 C CA . LEU A 1 373 ? -2.971 -35.094 0.94 1 98.56 373 LEU A CA 1
ATOM 2892 C C . LEU A 1 373 ? -4.082 -35.812 1.717 1 98.56 373 LEU A C 1
ATOM 2894 O O . LEU A 1 373 ? -5.062 -36.25 1.128 1 98.56 373 LEU A O 1
ATOM 2898 N N . LYS A 1 374 ? -3.906 -35.844 3.002 1 98.38 374 LYS A N 1
ATOM 2899 C CA . LYS A 1 374 ? -4.91 -36.469 3.863 1 98.38 374 LYS A CA 1
ATOM 2900 C C . LYS A 1 374 ? -6.242 -35.719 3.775 1 98.38 374 LYS A C 1
ATOM 2902 O O . LYS A 1 374 ? -7.289 -36.344 3.6 1 98.38 374 LYS A O 1
ATOM 2907 N N . ILE A 1 375 ? -6.199 -34.438 3.885 1 98.56 375 ILE A N 1
ATOM 2908 C CA . ILE A 1 375 ? -7.402 -33.625 3.928 1 98.56 375 ILE A CA 1
ATOM 2909 C C . ILE A 1 375 ? -8.086 -33.625 2.561 1 98.56 375 ILE A C 1
ATOM 2911 O O . ILE A 1 375 ? -9.312 -33.719 2.469 1 98.56 375 ILE A O 1
ATOM 2915 N N . LEU A 1 376 ? -7.301 -33.531 1.463 1 98.38 376 LEU A N 1
ATOM 2916 C CA . LEU A 1 376 ? -7.863 -33.562 0.118 1 98.38 376 LEU A CA 1
ATOM 2917 C C . LEU A 1 376 ? -8.609 -34.875 -0.119 1 98.38 376 LEU A C 1
ATOM 2919 O O . LEU A 1 376 ? -9.742 -34.875 -0.62 1 98.38 376 LEU A O 1
ATOM 2923 N N . ARG A 1 377 ? -7.996 -35.969 0.27 1 97.81 377 ARG A N 1
ATOM 2924 C CA . ARG A 1 377 ? -8.617 -37.281 0.132 1 97.81 377 ARG A CA 1
ATOM 2925 C C . ARG A 1 377 ? -9.93 -37.344 0.909 1 97.81 377 ARG A C 1
ATOM 2927 O O . ARG A 1 377 ? -10.969 -37.719 0.359 1 97.81 377 ARG A O 1
ATOM 2934 N N . GLU A 1 378 ? -9.852 -36.969 2.16 1 97.81 378 GLU A N 1
ATOM 2935 C CA . GLU A 1 378 ? -11.031 -37.031 3.025 1 97.81 378 GLU A CA 1
ATOM 2936 C C . GLU A 1 378 ? -12.148 -36.125 2.496 1 97.81 378 GLU A C 1
ATOM 2938 O O . GLU A 1 378 ? -13.312 -36.531 2.484 1 97.81 378 GLU A O 1
ATOM 2943 N N . ALA A 1 379 ? -11.797 -34.938 2.1 1 98.25 379 ALA A N 1
ATOM 2944 C CA . ALA A 1 379 ? -12.789 -34 1.614 1 98.25 379 ALA A CA 1
ATOM 2945 C C . ALA A 1 379 ? -13.484 -34.5 0.358 1 98.25 379 ALA A C 1
ATOM 2947 O O . ALA A 1 379 ? -14.703 -34.406 0.23 1 98.25 379 ALA A O 1
ATOM 2948 N N . ILE A 1 380 ? -12.703 -35.031 -0.588 1 97.69 380 ILE A N 1
ATOM 2949 C CA . ILE A 1 380 ? -13.266 -35.562 -1.828 1 97.69 380 ILE A CA 1
ATOM 2950 C C . ILE A 1 380 ? -14.195 -36.719 -1.521 1 97.69 380 ILE A C 1
ATOM 2952 O O . ILE A 1 380 ? -15.312 -36.781 -2.029 1 97.69 380 ILE A O 1
ATOM 2956 N N . LEU A 1 381 ? -13.797 -37.594 -0.646 1 96.81 381 LEU A N 1
ATOM 2957 C CA . LEU A 1 381 ? -14.57 -38.781 -0.335 1 96.81 381 LEU A CA 1
ATOM 2958 C C . LEU A 1 381 ? -15.852 -38.438 0.405 1 96.81 381 LEU A C 1
ATOM 2960 O O . LEU A 1 381 ? -16.875 -39.125 0.248 1 96.81 381 LEU A O 1
ATOM 2964 N N . ASN A 1 382 ? -15.852 -37.406 1.144 1 96.81 382 ASN A N 1
ATOM 2965 C CA . ASN A 1 382 ? -17.016 -37.031 1.947 1 96.81 382 ASN A CA 1
ATOM 2966 C C . ASN A 1 382 ? -17.953 -36.125 1.179 1 96.81 382 ASN A C 1
ATOM 2968 O O . ASN A 1 382 ? -19.078 -35.875 1.623 1 96.81 382 ASN A O 1
ATOM 2972 N N . THR A 1 383 ? -17.516 -35.656 0.063 1 97 383 THR A N 1
ATOM 2973 C CA . THR A 1 383 ? -18.344 -34.688 -0.649 1 97 383 THR A CA 1
ATOM 2974 C C . THR A 1 383 ? -18.703 -35.219 -2.041 1 97 383 THR A C 1
ATOM 2976 O O . THR A 1 383 ? -19.328 -34.5 -2.834 1 97 383 THR A O 1
ATOM 2979 N N . SER A 1 384 ? -18.266 -36.281 -2.379 1 94.62 384 SER A N 1
ATOM 2980 C CA . SER A 1 384 ? -18.547 -36.844 -3.688 1 94.62 384 SER A CA 1
ATOM 2981 C C . SER A 1 384 ? -18.578 -38.375 -3.625 1 94.62 384 SER A C 1
ATOM 2983 O O . SER A 1 384 ? -18.281 -38.969 -2.582 1 94.62 384 SER A O 1
ATOM 2985 N N . ASN A 1 385 ? -18.922 -39.031 -4.773 1 92.69 385 ASN A N 1
ATOM 2986 C CA . ASN A 1 385 ? -19.031 -40.469 -4.828 1 92.69 385 ASN A CA 1
ATOM 2987 C C . ASN A 1 385 ? -17.891 -41.094 -5.637 1 92.69 385 ASN A C 1
ATOM 2989 O O . ASN A 1 385 ? -17.922 -42.25 -5.98 1 92.69 385 ASN A O 1
ATOM 2993 N N . ILE A 1 386 ? -16.922 -40.312 -5.805 1 90.62 386 ILE A N 1
ATOM 2994 C CA . ILE A 1 386 ? -15.859 -40.844 -6.656 1 90.62 386 ILE A CA 1
ATOM 2995 C C . ILE A 1 386 ? -14.984 -41.812 -5.852 1 90.62 386 ILE A C 1
ATOM 2997 O O . ILE A 1 386 ? -14.953 -41.75 -4.621 1 90.62 386 ILE A O 1
ATOM 3001 N N . LYS A 1 387 ? -14.375 -42.719 -6.566 1 90.19 387 LYS A N 1
ATOM 3002 C CA . LYS A 1 387 ? -13.438 -43.656 -5.945 1 90.19 387 LYS A CA 1
ATOM 3003 C C . LYS A 1 387 ? -12 -43.219 -6.141 1 90.19 387 LYS A C 1
ATOM 3005 O O . LYS A 1 387 ? -11.617 -42.781 -7.234 1 90.19 387 LYS A O 1
ATOM 3010 N N . LEU A 1 388 ? -11.281 -43.156 -5.07 1 92.06 388 LEU A N 1
ATOM 3011 C CA . LEU A 1 388 ? -9.852 -42.844 -5.105 1 92.06 388 LEU A CA 1
ATOM 3012 C C . LEU A 1 388 ? -9.023 -44.094 -4.887 1 92.06 388 LEU A C 1
ATOM 3014 O O . LEU A 1 388 ? -9.523 -45.094 -4.324 1 92.06 388 LEU A O 1
ATOM 3018 N N . ASN A 1 389 ? -7.84 -44.062 -5.434 1 90.5 389 ASN A N 1
ATOM 3019 C CA . ASN A 1 389 ? -6.957 -45.188 -5.188 1 90.5 389 ASN A CA 1
ATOM 3020 C C . ASN A 1 389 ? -6.684 -45.375 -3.699 1 90.5 389 ASN A C 1
ATOM 3022 O O . ASN A 1 389 ? -6.652 -44.406 -2.943 1 90.5 389 ASN A O 1
ATOM 3026 N N . GLU A 1 390 ? -6.621 -46.656 -3.336 1 79.5 390 GLU A N 1
ATOM 3027 C CA . GLU A 1 390 ? -6.328 -46.938 -1.934 1 79.5 390 GLU A CA 1
ATOM 3028 C C . GLU A 1 390 ? -4.93 -46.438 -1.556 1 79.5 390 GLU A C 1
ATOM 3030 O O . GLU A 1 390 ? -4.02 -46.438 -2.387 1 79.5 390 GLU A O 1
ATOM 3035 N N . ARG A 1 391 ? -4.77 -45.75 -0.366 1 67.69 391 ARG A N 1
ATOM 3036 C CA . ARG A 1 391 ? -3.486 -45.281 0.128 1 67.69 391 ARG A CA 1
ATOM 3037 C C . ARG A 1 391 ? -2.449 -46.375 0.141 1 67.69 391 ARG A C 1
ATOM 3039 O O . ARG A 1 391 ? -2.73 -47.5 0.596 1 67.69 391 ARG A O 1
ATOM 3046 N N . SER A 1 392 ? -1.452 -46.344 -0.738 1 49.47 392 SER A N 1
ATOM 3047 C CA . SER A 1 392 ? -0.428 -47.375 -0.64 1 49.47 392 SER A CA 1
ATOM 3048 C C . SER A 1 392 ? 0.121 -47.5 0.779 1 49.47 392 SER A C 1
ATOM 3050 O O . SER A 1 392 ? 0.296 -46.469 1.457 1 49.47 392 SER A O 1
ATOM 3052 N N . LYS A 1 393 ? -0.299 -48.438 1.586 1 43.34 393 LYS A N 1
ATOM 3053 C CA . LYS A 1 393 ? 0.321 -48.812 2.857 1 43.34 393 LYS A CA 1
ATOM 3054 C C . LYS A 1 393 ? 1.839 -48.656 2.789 1 43.34 393 LYS A C 1
ATOM 3056 O O . LYS A 1 393 ? 2.527 -49.562 2.301 1 43.34 393 LYS A O 1
ATOM 3061 N N . ILE A 1 394 ? 2.477 -47.438 2.371 1 33.91 394 ILE A N 1
ATOM 3062 C CA . ILE A 1 394 ? 3.875 -47.562 2.773 1 33.91 394 ILE A CA 1
ATOM 3063 C C . ILE A 1 394 ? 4.012 -47.25 4.262 1 33.91 394 ILE A C 1
ATOM 3065 O O . ILE A 1 394 ? 3.426 -46.281 4.758 1 33.91 394 ILE A O 1
ATOM 3069 N N . MET B 1 1 ? 27.516 -14.109 -11.562 1 56.91 1 MET B N 1
ATOM 3070 C CA . MET B 1 1 ? 27.859 -13.734 -10.195 1 56.91 1 MET B CA 1
ATOM 3071 C C . MET B 1 1 ? 26.672 -13.945 -9.258 1 56.91 1 MET B C 1
ATOM 3073 O O . MET B 1 1 ? 25.531 -13.641 -9.617 1 56.91 1 MET B O 1
ATOM 3077 N N . GLU B 1 2 ? 26.938 -14.805 -8.289 1 86.56 2 GLU B N 1
ATOM 3078 C CA . GLU B 1 2 ? 25.938 -15.117 -7.273 1 86.56 2 GLU B CA 1
ATOM 3079 C C . GLU B 1 2 ? 26 -14.141 -6.105 1 86.56 2 GLU B C 1
ATOM 3081 O O . GLU B 1 2 ? 27.078 -13.891 -5.559 1 86.56 2 GLU B O 1
ATOM 3086 N N . VAL B 1 3 ? 25.141 -13.258 -5.918 1 96 3 VAL B N 1
ATOM 3087 C CA . VAL B 1 3 ? 25 -12.375 -4.766 1 96 3 VAL B CA 1
ATOM 3088 C C . VAL B 1 3 ? 24.891 -13.211 -3.488 1 96 3 VAL B C 1
ATOM 3090 O O . VAL B 1 3 ? 23.984 -14.039 -3.354 1 96 3 VAL B O 1
ATOM 3093 N N . PRO B 1 4 ? 25.891 -13.062 -2.617 1 96.81 4 PRO B N 1
ATOM 3094 C CA . PRO B 1 4 ? 25.812 -13.812 -1.362 1 96.81 4 PRO B CA 1
ATOM 3095 C C . PRO B 1 4 ? 24.766 -13.242 -0.396 1 96.81 4 PRO B C 1
ATOM 3097 O O . PRO B 1 4 ? 24.359 -12.094 -0.539 1 96.81 4 PRO B O 1
ATOM 3100 N N . PRO B 1 5 ? 24.328 -14.055 0.582 1 97.06 5 PRO B N 1
ATOM 3101 C CA . PRO B 1 5 ? 23.453 -13.477 1.605 1 97.06 5 PRO B CA 1
ATOM 3102 C C . PRO B 1 5 ? 24.109 -12.336 2.373 1 97.06 5 PRO B C 1
ATOM 3104 O O . PRO B 1 5 ? 25.281 -12.445 2.764 1 97.06 5 PRO B O 1
ATOM 3107 N N . PRO B 1 6 ? 23.438 -11.281 2.57 1 97.56 6 PRO B N 1
ATOM 3108 C CA . PRO B 1 6 ? 24.047 -10.125 3.229 1 97.56 6 PRO B CA 1
ATOM 3109 C C . PRO B 1 6 ? 24.281 -10.352 4.719 1 97.56 6 PRO B C 1
ATOM 3111 O O . PRO B 1 6 ? 23.422 -10.891 5.41 1 97.56 6 PRO B O 1
ATOM 3114 N N . ALA B 1 7 ? 25.359 -9.82 5.23 1 96.94 7 ALA B N 1
ATOM 3115 C CA . ALA B 1 7 ? 25.719 -9.953 6.637 1 96.94 7 ALA B CA 1
ATOM 3116 C C . ALA B 1 7 ? 24.797 -9.133 7.527 1 96.94 7 ALA B C 1
ATOM 3118 O O . ALA B 1 7 ? 24.547 -9.5 8.68 1 96.94 7 ALA B O 1
ATOM 3119 N N . THR B 1 8 ? 24.234 -8.133 7.008 1 96.81 8 THR B N 1
ATOM 3120 C CA . THR B 1 8 ? 23.406 -7.227 7.781 1 96.81 8 THR B CA 1
ATOM 3121 C C . THR B 1 8 ? 22.141 -7.941 8.281 1 96.81 8 THR B C 1
ATOM 3123 O O . THR B 1 8 ? 21.594 -7.586 9.328 1 96.81 8 THR B O 1
ATOM 3126 N N . LEU B 1 9 ? 21.75 -8.938 7.602 1 97.62 9 LEU B N 1
ATOM 3127 C CA . LEU B 1 9 ? 20.5 -9.617 7.949 1 97.62 9 LEU B CA 1
ATOM 3128 C C . LEU B 1 9 ? 20.766 -10.75 8.938 1 97.62 9 LEU B C 1
ATOM 3130 O O . LEU B 1 9 ? 19.828 -11.445 9.352 1 97.62 9 LEU B O 1
ATOM 3134 N N . ARG B 1 10 ? 22 -10.922 9.344 1 96.75 10 ARG B N 1
ATOM 3135 C CA . ARG B 1 10 ? 22.328 -11.875 10.398 1 96.75 10 ARG B CA 1
ATOM 3136 C C . ARG B 1 10 ? 22.094 -11.273 11.773 1 96.75 10 ARG B C 1
ATOM 3138 O O . ARG B 1 10 ? 21.984 -12.008 12.766 1 96.75 10 ARG B O 1
ATOM 3145 N N . LYS B 1 11 ? 22.016 -10.016 11.82 1 96.38 11 LYS B N 1
ATOM 3146 C CA . LYS B 1 11 ? 21.781 -9.328 13.078 1 96.38 11 LYS B CA 1
ATOM 3147 C C . LYS B 1 11 ? 20.281 -9.297 13.414 1 96.38 11 LYS B C 1
ATOM 3149 O O . LYS B 1 11 ? 19.453 -9.273 12.516 1 96.38 11 LYS B O 1
ATOM 3154 N N . PRO B 1 12 ? 19.984 -9.336 14.703 1 96.31 12 PRO B N 1
ATOM 3155 C CA . PRO B 1 12 ? 18.562 -9.266 15.07 1 96.31 12 PRO B CA 1
ATOM 3156 C C . PRO B 1 12 ? 17.938 -7.906 14.75 1 96.31 12 PRO B C 1
ATOM 3158 O O . PRO B 1 12 ? 18.641 -6.895 14.703 1 96.31 12 PRO B O 1
ATOM 3161 N N . LEU B 1 13 ? 16.625 -7.926 14.484 1 97.38 13 LEU B N 1
ATOM 3162 C CA . LEU B 1 13 ? 15.867 -6.688 14.32 1 97.38 13 LEU B CA 1
ATOM 3163 C C . LEU B 1 13 ? 15.875 -5.867 15.609 1 97.38 13 LEU B C 1
ATOM 3165 O O . LEU B 1 13 ? 15.594 -6.398 16.688 1 97.38 13 LEU B O 1
ATOM 3169 N N . MET B 1 14 ? 16.25 -4.668 15.484 1 94.94 14 MET B N 1
ATOM 3170 C CA . MET B 1 14 ? 16.25 -3.752 16.625 1 94.94 14 MET B CA 1
ATOM 3171 C C . MET B 1 14 ? 15.328 -2.564 16.375 1 94.94 14 MET B C 1
ATOM 3173 O O . MET B 1 14 ? 15.547 -1.786 15.438 1 94.94 14 MET B O 1
ATOM 3177 N N . VAL B 1 15 ? 14.344 -2.447 17.25 1 97.62 15 VAL B N 1
ATOM 3178 C CA . VAL B 1 15 ? 13.383 -1.36 17.109 1 97.62 15 VAL B CA 1
ATOM 3179 C C . VAL B 1 15 ? 13.227 -0.639 18.453 1 97.62 15 VAL B C 1
ATOM 3181 O O . VAL B 1 15 ? 12.586 -1.155 19.375 1 97.62 15 VAL B O 1
ATOM 3184 N N . PRO B 1 16 ? 13.734 0.517 18.531 1 97.25 16 PRO B N 1
ATOM 3185 C CA . PRO B 1 16 ? 13.547 1.269 19.781 1 97.25 16 PRO B CA 1
ATOM 3186 C C . PRO B 1 16 ? 12.125 1.803 19.938 1 97.25 16 PRO B C 1
ATOM 3188 O O . PRO B 1 16 ? 11.422 1.994 18.938 1 97.25 16 PRO B O 1
ATOM 3191 N N . SER B 1 17 ? 11.742 2.008 21.172 1 97.19 17 SER B N 1
ATOM 3192 C CA . SER B 1 17 ? 10.477 2.674 21.469 1 97.19 17 SER B CA 1
ATOM 3193 C C . SER B 1 17 ? 10.648 4.188 21.516 1 97.19 17 SER B C 1
ATOM 3195 O O . SER B 1 17 ? 11.414 4.707 22.328 1 97.19 17 SER B O 1
ATOM 3197 N N . LYS B 1 18 ? 10.008 4.859 20.656 1 98.12 18 LYS B N 1
ATOM 3198 C CA . LYS B 1 18 ? 10.109 6.312 20.547 1 98.12 18 LYS B CA 1
ATOM 3199 C C . LYS B 1 18 ? 8.742 6.973 20.703 1 98.12 18 LYS B C 1
ATOM 3201 O O . LYS B 1 18 ? 7.711 6.344 20.438 1 98.12 18 LYS B O 1
ATOM 3206 N N . THR B 1 19 ? 8.711 8.164 21.188 1 98.25 19 THR B N 1
ATOM 3207 C CA . THR B 1 19 ? 7.5 8.984 21.203 1 98.25 19 THR B CA 1
ATOM 3208 C C . THR B 1 19 ? 7.398 9.812 19.922 1 98.25 19 THR B C 1
ATOM 3210 O O . THR B 1 19 ? 8.148 10.781 19.75 1 98.25 19 THR B O 1
ATOM 3213 N N . LEU B 1 20 ? 6.441 9.453 19.094 1 98.38 20 LEU B N 1
ATOM 3214 C CA . LEU B 1 20 ? 6.316 10.039 17.766 1 98.38 20 LEU B CA 1
ATOM 3215 C C . LEU B 1 20 ? 5.41 11.266 17.797 1 98.38 20 LEU B C 1
ATOM 3217 O O . LEU B 1 20 ? 4.25 11.195 17.391 1 98.38 20 LEU B O 1
ATOM 3221 N N . MET B 1 21 ? 5.977 12.375 18.141 1 98.06 21 MET B N 1
ATOM 3222 C CA . MET B 1 21 ? 5.199 13.602 18.328 1 98.06 21 MET B CA 1
ATOM 3223 C C . MET B 1 21 ? 5.434 14.562 17.156 1 98.06 21 MET B C 1
ATOM 3225 O O . MET B 1 21 ? 5.418 15.781 17.344 1 98.06 21 MET B O 1
ATOM 3229 N N . GLY B 1 22 ? 5.809 14.102 16 1 97 22 GLY B N 1
ATOM 3230 C CA . GLY B 1 22 ? 5.805 14.883 14.766 1 97 22 GLY B CA 1
ATOM 3231 C C . GLY B 1 22 ? 4.465 14.867 14.055 1 97 22 GLY B C 1
ATOM 3232 O O . GLY B 1 22 ? 3.441 14.531 14.656 1 97 22 GLY B O 1
ATOM 3233 N N . PRO B 1 23 ? 4.441 15.242 12.781 1 96.69 23 PRO B N 1
ATOM 3234 C CA . PRO B 1 23 ? 3.184 15.297 12.039 1 96.69 23 PRO B CA 1
ATOM 3235 C C . PRO B 1 23 ? 2.727 13.922 11.547 1 96.69 23 PRO B C 1
ATOM 3237 O O . PRO B 1 23 ? 1.888 13.828 10.648 1 96.69 23 PRO B O 1
ATOM 3240 N N . GLY B 1 24 ? 3.283 12.867 12.047 1 94.56 24 GLY B N 1
ATOM 3241 C CA . GLY B 1 24 ? 2.959 11.5 11.648 1 94.56 24 GLY B CA 1
ATOM 3242 C C . GLY B 1 24 ? 4.148 10.742 11.094 1 94.56 24 GLY B C 1
ATOM 3243 O O . GLY B 1 24 ? 5.027 11.336 10.461 1 94.56 24 GLY B O 1
ATOM 3244 N N . PRO B 1 25 ? 4.176 9.469 11.398 1 97.12 25 PRO B N 1
ATOM 3245 C CA . PRO B 1 25 ? 3.164 8.648 12.062 1 97.12 25 PRO B CA 1
ATOM 3246 C C . PRO B 1 25 ? 3.1 8.898 13.57 1 97.12 25 PRO B C 1
ATOM 3248 O O . PRO B 1 25 ? 4.039 9.453 14.148 1 97.12 25 PRO B O 1
ATOM 3251 N N . SER B 1 26 ? 1.953 8.578 14.109 1 98.25 26 SER B N 1
ATOM 3252 C CA . SER B 1 26 ? 1.771 8.625 15.555 1 98.25 26 SER B CA 1
ATOM 3253 C C . SER B 1 26 ? 1.92 7.246 16.188 1 98.25 26 SER B C 1
ATOM 3255 O O . SER B 1 26 ? 1.925 6.234 15.477 1 98.25 26 SER B O 1
ATOM 3257 N N . ASN B 1 27 ? 2.113 7.223 17.469 1 98.44 27 ASN B N 1
ATOM 3258 C CA . ASN B 1 27 ? 2.209 5.934 18.156 1 98.44 27 ASN B CA 1
ATOM 3259 C C . ASN B 1 27 ? 0.904 5.148 18.047 1 98.44 27 ASN B C 1
ATOM 3261 O O . ASN B 1 27 ? -0.181 5.73 18.094 1 98.44 27 ASN B O 1
ATOM 3265 N N . CYS B 1 28 ? 1.043 3.879 17.891 1 98.31 28 CYS B N 1
ATOM 3266 C CA . CYS B 1 28 ? -0.106 2.986 18 1 98.31 28 CYS B CA 1
ATOM 3267 C C . CYS B 1 28 ? -0.397 2.631 19.453 1 98.31 28 CYS B C 1
ATOM 3269 O O . CYS B 1 28 ? 0.518 2.566 20.266 1 98.31 28 CYS B O 1
ATOM 3271 N N . SER B 1 29 ? -1.644 2.422 19.75 1 98.38 29 SER B N 1
ATOM 3272 C CA . SER B 1 29 ? -1.976 1.876 21.062 1 98.38 29 SER B CA 1
ATOM 3273 C C . SER B 1 29 ? -1.514 0.428 21.188 1 98.38 29 SER B C 1
ATOM 3275 O O . SER B 1 29 ? -1.266 -0.242 20.188 1 98.38 29 SER B O 1
ATOM 3277 N N . GLN B 1 30 ? -1.438 -0.034 22.438 1 98.06 30 GLN B N 1
ATOM 3278 C CA . GLN B 1 30 ? -1.08 -1.431 22.656 1 98.06 30 GLN B CA 1
ATOM 3279 C C . GLN B 1 30 ? -2.104 -2.369 22.031 1 98.06 30 GLN B C 1
ATOM 3281 O O . GLN B 1 30 ? -1.743 -3.43 21.516 1 98.06 30 GLN B O 1
ATOM 3286 N N . ARG B 1 31 ? -3.383 -1.973 22.094 1 97.94 31 ARG B N 1
ATOM 3287 C CA . ARG B 1 31 ? -4.457 -2.742 21.484 1 97.94 31 ARG B CA 1
ATOM 3288 C C . ARG B 1 31 ? -4.203 -2.945 19.984 1 97.94 31 ARG B C 1
ATOM 3290 O O . ARG B 1 31 ? -4.367 -4.051 19.469 1 97.94 31 ARG B O 1
ATOM 3297 N N . VAL B 1 32 ? -3.826 -1.919 19.312 1 98.69 32 VAL B N 1
ATOM 3298 C CA . VAL B 1 32 ? -3.533 -1.974 17.891 1 98.69 32 VAL B CA 1
ATOM 3299 C C . VAL B 1 32 ? -2.295 -2.832 17.641 1 98.69 32 VAL B C 1
ATOM 3301 O O . VAL B 1 32 ? -2.299 -3.709 16.781 1 98.69 32 VAL B O 1
ATOM 3304 N N . LEU B 1 33 ? -1.218 -2.623 18.422 1 98.62 33 LEU B N 1
ATOM 3305 C CA . LEU B 1 33 ? 0.018 -3.379 18.25 1 98.62 33 LEU B CA 1
ATOM 3306 C C . LEU B 1 33 ? -0.224 -4.871 18.453 1 98.62 33 LEU B C 1
ATOM 3308 O O . LEU B 1 33 ? 0.287 -5.695 17.688 1 98.62 33 LEU B O 1
ATOM 3312 N N . ASP B 1 34 ? -1.012 -5.199 19.422 1 98.25 34 ASP B N 1
ATOM 3313 C CA . ASP B 1 34 ? -1.32 -6.598 19.703 1 98.25 34 ASP B CA 1
ATOM 3314 C C . ASP B 1 34 ? -2.053 -7.246 18.531 1 98.25 34 ASP B C 1
ATOM 3316 O O . ASP B 1 34 ? -1.835 -8.422 18.234 1 98.25 34 ASP B O 1
ATOM 3320 N N . ALA B 1 35 ? -2.92 -6.504 17.906 1 98.69 35 ALA B N 1
ATOM 3321 C CA . ALA B 1 35 ? -3.715 -7.035 16.812 1 98.69 35 ALA B CA 1
ATOM 3322 C C . ALA B 1 35 ? -2.83 -7.406 15.625 1 98.69 35 ALA B C 1
ATOM 3324 O O . ALA B 1 35 ? -3.156 -8.312 14.859 1 98.69 35 ALA B O 1
ATOM 3325 N N . LEU B 1 36 ? -1.729 -6.75 15.477 1 98.69 36 LEU B N 1
ATOM 3326 C CA . LEU B 1 36 ? -0.886 -6.879 14.289 1 98.69 36 LEU B CA 1
AT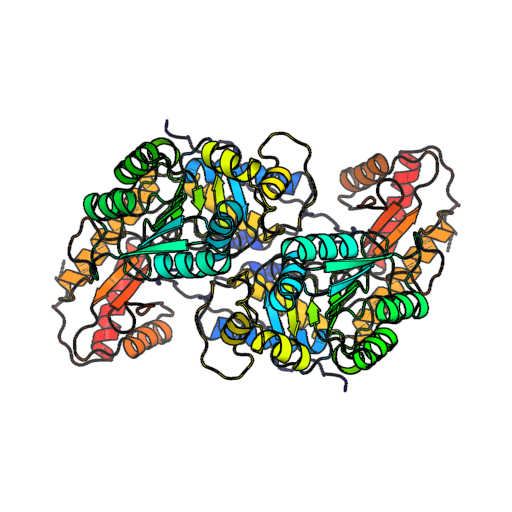OM 3327 C C . LEU B 1 36 ? -0.193 -8.234 14.258 1 98.69 36 LEU B C 1
ATOM 3329 O O . LEU B 1 36 ? 0.208 -8.711 13.195 1 98.69 36 LEU B O 1
ATOM 3333 N N . SER B 1 37 ? -0.027 -8.898 15.383 1 97.94 37 SER B N 1
ATOM 3334 C CA . SER B 1 37 ? 0.706 -10.156 15.453 1 97.94 37 SER B CA 1
ATOM 3335 C C . SER B 1 37 ? -0.224 -11.352 15.258 1 97.94 37 SER B C 1
ATOM 3337 O O . SER B 1 37 ? 0.196 -12.5 15.391 1 97.94 37 SER B O 1
ATOM 3339 N N . ASN B 1 38 ? -1.55 -11.086 14.992 1 98.25 38 ASN B N 1
ATOM 3340 C CA . ASN B 1 38 ? -2.459 -12.172 14.656 1 98.25 38 ASN B CA 1
ATOM 3341 C C . ASN B 1 38 ? -2.02 -12.898 13.391 1 98.25 38 ASN B C 1
ATOM 3343 O O . ASN B 1 38 ? -1.344 -12.312 12.539 1 98.25 38 ASN B O 1
ATOM 3347 N N . PRO B 1 39 ? -2.414 -14.195 13.289 1 97.44 39 PRO B N 1
ATOM 3348 C CA . PRO B 1 39 ? -2.082 -14.93 12.062 1 97.44 39 PRO B CA 1
ATOM 3349 C C . PRO B 1 39 ? -2.762 -14.344 10.828 1 97.44 39 PRO B C 1
ATOM 3351 O O . PRO B 1 39 ? -3.857 -13.789 10.922 1 97.44 39 PRO B O 1
ATOM 3354 N N . LEU B 1 40 ? -2.139 -14.555 9.703 1 97.31 40 LEU B N 1
ATOM 3355 C CA . LEU B 1 40 ? -2.695 -14.047 8.453 1 97.31 40 LEU B CA 1
ATOM 3356 C C . LEU B 1 40 ? -3.977 -14.789 8.086 1 97.31 40 LEU B C 1
ATOM 3358 O O . LEU B 1 40 ? -4.082 -15.992 8.312 1 97.31 40 LEU B O 1
ATOM 3362 N N . LEU B 1 41 ? -4.855 -14.07 7.613 1 96.19 41 LEU B N 1
ATOM 3363 C CA . LEU B 1 41 ? -6.035 -14.633 6.965 1 96.19 41 LEU B CA 1
ATOM 3364 C C . LEU B 1 41 ? -5.93 -14.523 5.449 1 96.19 41 LEU B C 1
ATOM 3366 O O . LEU B 1 41 ? -5.281 -13.609 4.934 1 96.19 41 LEU B O 1
ATOM 3370 N N . GLY B 1 42 ? -6.543 -15.5 4.777 1 93.38 42 GLY B N 1
ATOM 3371 C CA . GLY B 1 42 ? -6.719 -15.297 3.35 1 93.38 42 GLY B CA 1
ATOM 3372 C C . GLY B 1 42 ? -7.605 -14.109 3.021 1 93.38 42 GLY B C 1
ATOM 3373 O O . GLY B 1 42 ? -8.578 -13.836 3.73 1 93.38 42 GLY B O 1
ATOM 3374 N N . HIS B 1 43 ? -7.312 -13.492 1.941 1 84.5 43 HIS B N 1
ATOM 3375 C CA . HIS B 1 43 ? -7.945 -12.227 1.584 1 84.5 43 HIS B CA 1
ATOM 3376 C C . HIS B 1 43 ? -9.414 -12.43 1.214 1 84.5 43 HIS B C 1
ATOM 3378 O O . HIS B 1 43 ? -10.203 -11.492 1.251 1 84.5 43 HIS B O 1
ATOM 3384 N N . MET B 1 44 ? -9.781 -13.656 0.918 1 86.12 44 MET B N 1
ATOM 3385 C CA . MET B 1 44 ? -11.172 -13.898 0.549 1 86.12 44 MET B CA 1
ATOM 3386 C C . MET B 1 44 ? -11.875 -14.758 1.602 1 86.12 44 MET B C 1
ATOM 3388 O O . MET B 1 44 ? -13.016 -15.188 1.403 1 86.12 44 MET B O 1
ATOM 3392 N N . HIS B 1 45 ? -11.211 -15.008 2.717 1 93.38 45 HIS B N 1
ATOM 3393 C CA . HIS B 1 45 ? -11.844 -15.727 3.82 1 93.38 45 HIS B CA 1
ATOM 3394 C C . HIS B 1 45 ? -12.984 -14.906 4.426 1 93.38 45 HIS B C 1
ATOM 3396 O O . HIS B 1 45 ? -12.883 -13.688 4.547 1 93.38 45 HIS B O 1
ATOM 3402 N N . PRO B 1 46 ? -14.016 -15.578 4.848 1 93.94 46 PRO B N 1
ATOM 3403 C CA . PRO B 1 46 ? -15.172 -14.867 5.406 1 93.94 46 PRO B CA 1
ATOM 3404 C C . PRO B 1 46 ? -14.789 -13.961 6.578 1 93.94 46 PRO B C 1
ATOM 3406 O O . PRO B 1 46 ? -15.344 -12.867 6.719 1 93.94 46 PRO B O 1
ATOM 3409 N N . GLU B 1 47 ? -13.867 -14.422 7.418 1 96.56 47 GLU B N 1
ATOM 3410 C CA . GLU B 1 47 ? -13.461 -13.617 8.562 1 96.56 47 GLU B CA 1
ATOM 3411 C C . GLU B 1 47 ? -12.773 -12.328 8.117 1 96.56 47 GLU B C 1
ATOM 3413 O O . GLU B 1 47 ? -12.969 -11.273 8.727 1 96.56 47 GLU B O 1
ATOM 3418 N N . CYS B 1 48 ? -11.977 -12.406 7.082 1 96.31 48 CYS B N 1
ATOM 3419 C CA . CYS B 1 48 ? -11.328 -11.219 6.547 1 96.31 48 CYS B CA 1
ATOM 3420 C C . CYS B 1 48 ? -12.352 -10.25 5.965 1 96.31 48 CYS B C 1
ATOM 3422 O O . CYS B 1 48 ? -12.273 -9.047 6.203 1 96.31 48 CYS B O 1
ATOM 3424 N N . LEU B 1 49 ? -13.273 -10.781 5.23 1 95.19 49 LEU B N 1
ATOM 3425 C CA . LEU B 1 49 ? -14.312 -9.961 4.625 1 95.19 49 LEU B CA 1
ATOM 3426 C C . LEU B 1 49 ? -15.172 -9.297 5.695 1 95.19 49 LEU B C 1
ATOM 3428 O O . LEU B 1 49 ? -15.617 -8.164 5.52 1 95.19 49 LEU B O 1
ATOM 3432 N N . GLU B 1 50 ? -15.414 -10 6.762 1 96.81 50 GLU B N 1
ATOM 3433 C CA . GLU B 1 50 ? -16.156 -9.422 7.879 1 96.81 50 GLU B CA 1
ATOM 3434 C C . GLU B 1 50 ? -15.406 -8.242 8.492 1 96.81 50 GLU B C 1
ATOM 3436 O O . GLU B 1 50 ? -16 -7.219 8.812 1 96.81 50 GLU B O 1
ATOM 3441 N N . ILE B 1 51 ? -14.164 -8.422 8.633 1 98.31 51 ILE B N 1
ATOM 3442 C CA . ILE B 1 51 ? -13.336 -7.34 9.156 1 98.31 51 ILE B CA 1
ATOM 3443 C C . ILE B 1 51 ? -13.406 -6.137 8.219 1 98.31 51 ILE B C 1
ATOM 3445 O O . ILE B 1 51 ? -13.5 -4.996 8.672 1 98.31 51 ILE B O 1
ATOM 3449 N N . MET B 1 52 ? -13.352 -6.402 6.91 1 97.88 52 MET B N 1
ATOM 3450 C CA . MET B 1 52 ? -13.477 -5.332 5.926 1 97.88 52 MET B CA 1
ATOM 3451 C C . MET B 1 52 ? -14.812 -4.621 6.062 1 97.88 52 MET B C 1
ATOM 3453 O O . MET B 1 52 ? -14.883 -3.393 5.973 1 97.88 52 MET B O 1
ATOM 3457 N N . ASP B 1 53 ? -15.828 -5.371 6.32 1 97.25 53 ASP B N 1
ATOM 3458 C CA . ASP B 1 53 ? -17.141 -4.781 6.523 1 97.25 53 ASP B CA 1
ATOM 3459 C C . ASP B 1 53 ? -17.172 -3.885 7.762 1 97.25 53 ASP B C 1
ATOM 3461 O O . ASP B 1 53 ? -17.734 -2.791 7.73 1 97.25 53 ASP B O 1
ATOM 3465 N N . GLU B 1 54 ? -16.609 -4.355 8.82 1 98.62 54 GLU B N 1
ATOM 3466 C CA . GLU B 1 54 ? -16.531 -3.584 10.055 1 98.62 54 GLU B CA 1
ATOM 3467 C C . GLU B 1 54 ? -15.758 -2.287 9.852 1 98.62 54 GLU B C 1
ATOM 3469 O O . GLU B 1 54 ? -16.141 -1.238 10.375 1 98.62 54 GLU B O 1
ATOM 3474 N N . ILE B 1 55 ? -14.734 -2.414 9.094 1 98.81 55 ILE B N 1
ATOM 3475 C CA . ILE B 1 55 ? -13.906 -1.25 8.805 1 98.81 55 ILE B CA 1
ATOM 3476 C C . ILE B 1 55 ? -14.711 -0.225 8.008 1 98.81 55 ILE B C 1
ATOM 3478 O O . ILE B 1 55 ? -14.672 0.972 8.305 1 98.81 55 ILE B O 1
ATOM 3482 N N . LYS B 1 56 ? -15.438 -0.67 6.992 1 98.69 56 LYS B N 1
ATOM 3483 C CA . LYS B 1 56 ? -16.281 0.24 6.215 1 98.69 56 LYS B CA 1
ATOM 3484 C C . LYS B 1 56 ? -17.234 1.02 7.121 1 98.69 56 LYS B C 1
ATOM 3486 O O . LYS B 1 56 ? -17.375 2.232 6.969 1 98.69 56 LYS B O 1
ATOM 3491 N N . GLU B 1 57 ? -17.797 0.352 8.062 1 98.56 57 GLU B N 1
ATOM 3492 C CA . GLU B 1 57 ? -18.719 1.011 8.984 1 98.56 57 GLU B CA 1
ATOM 3493 C C . GLU B 1 57 ? -17.984 2.031 9.859 1 98.56 57 GLU B C 1
ATOM 3495 O O . GLU B 1 57 ? -18.516 3.121 10.109 1 98.56 57 GLU B O 1
ATOM 3500 N N . GLY B 1 58 ? -16.875 1.644 10.289 1 98.75 58 GLY B N 1
ATOM 3501 C CA . GLY B 1 58 ? -16.078 2.57 11.078 1 98.75 58 GLY B CA 1
ATOM 3502 C C . GLY B 1 58 ? -15.68 3.816 10.312 1 98.75 58 GLY B C 1
ATOM 3503 O O . GLY B 1 58 ? -15.695 4.922 10.859 1 98.75 58 GLY B O 1
ATOM 3504 N N . ILE B 1 59 ? -15.32 3.639 9.078 1 98.88 59 ILE B N 1
ATOM 3505 C CA . ILE B 1 59 ? -14.93 4.762 8.234 1 98.88 59 ILE B CA 1
ATOM 3506 C C . ILE B 1 59 ? -16.125 5.68 8.008 1 98.88 59 ILE B C 1
ATOM 3508 O O . ILE B 1 59 ? -15.992 6.906 8.039 1 98.88 59 ILE B O 1
ATOM 3512 N N . LYS B 1 60 ? -17.25 5.09 7.766 1 98.81 60 LYS B N 1
ATOM 3513 C CA . LYS B 1 60 ? -18.453 5.891 7.586 1 98.81 60 LYS B CA 1
ATOM 3514 C C . LYS B 1 60 ? -18.734 6.746 8.82 1 98.81 60 LYS B C 1
ATOM 3516 O O . LYS B 1 60 ? -19.109 7.914 8.695 1 98.81 60 LYS B O 1
ATOM 3521 N N . TYR B 1 61 ? -18.578 6.16 9.977 1 98.81 61 TYR B N 1
ATOM 3522 C CA . TYR B 1 61 ? -18.766 6.902 11.219 1 98.81 61 TYR B CA 1
ATOM 3523 C C . TYR B 1 61 ? -17.781 8.062 11.312 1 98.81 61 TYR B C 1
ATOM 3525 O O . TYR B 1 61 ? -18.172 9.195 11.586 1 98.81 61 TYR B O 1
ATOM 3533 N N . MET B 1 62 ? -16.5 7.801 11.016 1 98.69 62 MET B N 1
ATOM 3534 C CA . MET B 1 62 ? -15.453 8.812 11.156 1 98.69 62 MET B CA 1
ATOM 3535 C C . MET B 1 62 ? -15.664 9.953 10.172 1 98.69 62 MET B C 1
ATOM 3537 O O . MET B 1 62 ? -15.477 11.117 10.516 1 98.69 62 MET B O 1
ATOM 3541 N N . PHE B 1 63 ? -16.062 9.602 8.914 1 98.81 63 PHE B N 1
ATOM 3542 C CA . PHE B 1 63 ? -16.281 10.609 7.879 1 98.81 63 PHE B CA 1
ATOM 3543 C C . PHE B 1 63 ? -17.656 11.258 8.031 1 98.81 63 PHE B C 1
ATOM 3545 O O . PHE B 1 63 ? -17.922 12.297 7.426 1 98.81 63 PHE B O 1
ATOM 3552 N N . GLN B 1 64 ? -18.547 10.57 8.844 1 98.75 64 GLN B N 1
ATOM 3553 C CA . GLN B 1 64 ? -19.938 10.992 8.953 1 98.75 64 GLN B CA 1
ATOM 3554 C C . GLN B 1 64 ? -20.609 11.023 7.586 1 98.75 64 GLN B C 1
ATOM 3556 O O . GLN B 1 64 ? -21.172 12.047 7.188 1 98.75 64 GLN B O 1
ATOM 3561 N N . THR B 1 65 ? -20.609 9.836 6.973 1 98.75 65 THR B N 1
ATOM 3562 C CA . THR B 1 65 ? -21.172 9.695 5.633 1 98.75 65 THR B CA 1
ATOM 3563 C C . THR B 1 65 ? -21.953 8.391 5.504 1 98.75 65 THR B C 1
ATOM 3565 O O . THR B 1 65 ? -21.703 7.438 6.242 1 98.75 65 THR B O 1
ATOM 3568 N N . LYS B 1 66 ? -22.875 8.398 4.617 1 98 66 LYS B N 1
ATOM 3569 C CA . LYS B 1 66 ? -23.625 7.199 4.285 1 98 66 LYS B CA 1
ATOM 3570 C C . LYS B 1 66 ? -23.266 6.684 2.896 1 98 66 LYS B C 1
ATOM 3572 O O . LYS B 1 66 ? -23.922 5.785 2.369 1 98 66 LYS B O 1
ATOM 3577 N N . ASN B 1 67 ? -22.234 7.219 2.312 1 98.5 67 ASN B N 1
ATOM 3578 C CA . ASN B 1 67 ? -21.812 6.812 0.974 1 98.5 67 ASN B CA 1
ATOM 3579 C C . ASN B 1 67 ? -21.609 5.305 0.885 1 98.5 67 ASN B C 1
ATOM 3581 O O . ASN B 1 67 ? -20.859 4.73 1.685 1 98.5 67 ASN B O 1
ATOM 3585 N N . PRO B 1 68 ? -22.156 4.66 -0.084 1 97.94 68 PRO B N 1
ATOM 3586 C CA . PRO B 1 68 ? -21.875 3.232 -0.244 1 97.94 68 PRO B CA 1
ATOM 3587 C C . PRO B 1 68 ? -20.422 2.959 -0.642 1 97.94 68 PRO B C 1
ATOM 3589 O O . PRO B 1 68 ? -19.812 1.996 -0.163 1 97.94 68 PRO B O 1
ATOM 3592 N N . ALA B 1 69 ? -19.906 3.791 -1.495 1 98.62 69 ALA B N 1
ATOM 3593 C CA . ALA B 1 69 ? -18.531 3.613 -1.947 1 98.62 69 ALA B CA 1
ATOM 3594 C C . ALA B 1 69 ? -17.531 4.121 -0.903 1 98.62 69 ALA B C 1
ATOM 3596 O O . ALA B 1 69 ? -16.859 5.133 -1.115 1 98.62 69 ALA B O 1
ATOM 3597 N N . THR B 1 70 ? -17.516 3.484 0.221 1 98.81 70 THR B N 1
ATOM 3598 C CA . THR B 1 70 ? -16.594 3.73 1.335 1 98.81 70 THR B CA 1
ATOM 3599 C C . THR B 1 70 ? -15.758 2.494 1.628 1 98.81 70 THR B C 1
ATOM 3601 O O . THR B 1 70 ? -16.297 1.423 1.916 1 98.81 70 THR B O 1
ATOM 3604 N N . PHE B 1 71 ? -14.438 2.637 1.45 1 98.75 71 PHE B N 1
ATOM 3605 C CA . PHE B 1 71 ? -13.547 1.495 1.589 1 98.75 71 PHE B CA 1
ATOM 3606 C C . PHE B 1 71 ? -12.117 1.956 1.857 1 98.75 71 PHE B C 1
ATOM 3608 O O . PHE B 1 71 ? -11.898 3.064 2.354 1 98.75 71 PHE B O 1
ATOM 3615 N N . CYS B 1 72 ? -11.125 1.066 1.643 1 98.69 72 CYS B N 1
ATOM 3616 C CA . CYS B 1 72 ? -9.727 1.425 1.833 1 98.69 72 CYS B CA 1
ATOM 3617 C C . CYS B 1 72 ? -8.922 1.187 0.56 1 98.69 72 CYS B C 1
ATOM 3619 O O . CYS B 1 72 ? -9.234 0.278 -0.213 1 98.69 72 CYS B O 1
ATOM 3621 N N . ILE B 1 73 ? -7.961 2.059 0.445 1 97.62 73 ILE B N 1
ATOM 3622 C CA . ILE B 1 73 ? -6.91 1.895 -0.553 1 97.62 73 ILE B CA 1
ATOM 3623 C C . ILE B 1 73 ? -5.703 1.203 0.078 1 97.62 73 ILE B C 1
ATOM 3625 O O . ILE B 1 73 ? -5.262 1.582 1.165 1 97.62 73 ILE B O 1
ATOM 3629 N N . SER B 1 74 ? -5.199 0.138 -0.608 1 97.88 74 SER B N 1
ATOM 3630 C CA . SER B 1 74 ? -3.982 -0.523 -0.145 1 97.88 74 SER B CA 1
ATOM 3631 C C . SER B 1 74 ? -2.742 0.284 -0.509 1 97.88 74 SER B C 1
ATOM 3633 O O . SER B 1 74 ? -1.953 -0.129 -1.362 1 97.88 74 SER B O 1
ATOM 3635 N N . ALA B 1 75 ? -2.527 1.38 0.122 1 97.75 75 ALA B N 1
ATOM 3636 C CA . ALA B 1 75 ? -1.431 2.326 -0.063 1 97.75 75 ALA B CA 1
ATOM 3637 C C . ALA B 1 75 ? -1.405 3.363 1.058 1 97.75 75 ALA B C 1
ATOM 3639 O O . ALA B 1 75 ? -2.299 3.389 1.906 1 97.75 75 ALA B O 1
ATOM 3640 N N . SER B 1 76 ? -0.375 4.176 1.097 1 96.56 76 SER B N 1
ATOM 3641 C CA . SER B 1 76 ? -0.283 5.25 2.08 1 96.56 76 SER B CA 1
ATOM 3642 C C . SER B 1 76 ? -1.271 6.367 1.771 1 96.56 76 SER B C 1
ATOM 3644 O O . SER B 1 76 ? -2 6.305 0.777 1 96.56 76 SER B O 1
ATOM 3646 N N . GLY B 1 77 ? -1.303 7.359 2.645 1 95.5 77 GLY B N 1
ATOM 3647 C CA . GLY B 1 77 ? -2.193 8.492 2.451 1 95.5 77 GLY B CA 1
ATOM 3648 C C . GLY B 1 77 ? -2.072 9.117 1.075 1 95.5 77 GLY B C 1
ATOM 3649 O O . GLY B 1 77 ? -3.074 9.531 0.486 1 95.5 77 GLY B O 1
ATOM 3650 N N . GLN B 1 78 ? -0.906 9.172 0.529 1 95.62 78 GLN B N 1
ATOM 3651 C CA . GLN B 1 78 ? -0.692 9.727 -0.803 1 95.62 78 GLN B CA 1
ATOM 3652 C C . GLN B 1 78 ? -1.351 8.859 -1.872 1 95.62 78 GLN B C 1
ATOM 3654 O O . GLN B 1 78 ? -1.75 9.359 -2.926 1 95.62 78 GLN B O 1
ATOM 3659 N N . GLY B 1 79 ? -1.428 7.559 -1.524 1 96.56 79 GLY B N 1
ATOM 3660 C CA . GLY B 1 79 ? -2.195 6.695 -2.41 1 96.56 79 GLY B CA 1
ATOM 3661 C C . GLY B 1 79 ? -3.66 7.078 -2.492 1 96.56 79 GLY B C 1
ATOM 3662 O O . GLY B 1 79 ? -4.289 6.926 -3.541 1 96.56 79 GLY B O 1
ATOM 3663 N N . GLY B 1 80 ? -4.219 7.52 -1.36 1 97.62 80 GLY B N 1
ATOM 3664 C CA . GLY B 1 80 ? -5.582 8.031 -1.364 1 97.62 80 GLY B CA 1
ATOM 3665 C C . GLY B 1 80 ? -5.754 9.266 -2.223 1 97.62 80 GLY B C 1
ATOM 3666 O O . GLY B 1 80 ? -6.75 9.406 -2.934 1 97.62 80 GLY B O 1
ATOM 3667 N N . MET B 1 81 ? -4.797 10.141 -2.146 1 98.44 81 MET B N 1
ATOM 3668 C CA . MET B 1 81 ? -4.773 11.352 -2.969 1 98.44 81 MET B CA 1
ATOM 3669 C C . MET B 1 81 ? -4.758 11 -4.453 1 98.44 81 MET B C 1
ATOM 3671 O O . MET B 1 81 ? -5.574 11.508 -5.223 1 98.44 81 MET B O 1
ATOM 3675 N N . GLU B 1 82 ? -3.932 10.062 -4.812 1 97.88 82 GLU B N 1
ATOM 3676 C CA . GLU B 1 82 ? -3.811 9.625 -6.199 1 97.88 82 GLU B CA 1
ATOM 3677 C C . GLU B 1 82 ? -5.082 8.922 -6.672 1 97.88 82 GLU B C 1
ATOM 3679 O O . GLU B 1 82 ? -5.508 9.102 -7.812 1 97.88 82 GLU B O 1
ATOM 3684 N N . ALA B 1 83 ? -5.566 8.07 -5.828 1 98.62 83 ALA B N 1
ATOM 3685 C CA . ALA B 1 83 ? -6.781 7.332 -6.168 1 98.62 83 ALA B CA 1
ATOM 3686 C C . ALA B 1 83 ? -7.941 8.281 -6.449 1 98.62 83 ALA B C 1
ATOM 3688 O O . ALA B 1 83 ? -8.711 8.07 -7.391 1 98.62 83 ALA B O 1
ATOM 3689 N N . ALA B 1 84 ? -8.07 9.328 -5.621 1 98.88 84 ALA B N 1
ATOM 3690 C CA . ALA B 1 84 ? -9.125 10.312 -5.863 1 98.88 84 ALA B CA 1
ATOM 3691 C C . ALA B 1 84 ? -8.945 10.977 -7.227 1 98.88 84 ALA B C 1
ATOM 3693 O O . ALA B 1 84 ? -9.891 11.047 -8.016 1 98.88 84 ALA B O 1
ATOM 3694 N N . LEU B 1 85 ? -7.746 11.383 -7.555 1 98.88 85 LEU B N 1
ATOM 3695 C CA . LEU B 1 85 ? -7.484 12.203 -8.734 1 98.88 85 LEU B CA 1
ATOM 3696 C C . LEU B 1 85 ? -7.527 11.359 -10 1 98.88 85 LEU B C 1
ATOM 3698 O O . LEU B 1 85 ? -8.094 11.781 -11.008 1 98.88 85 LEU B O 1
ATOM 3702 N N . CYS B 1 86 ? -6.949 10.125 -9.969 1 98.69 86 CYS B N 1
ATOM 3703 C CA . CYS B 1 86 ? -6.902 9.328 -11.188 1 98.69 86 CYS B CA 1
ATOM 3704 C C . CYS B 1 86 ? -8.297 8.844 -11.578 1 98.69 86 CYS B C 1
ATOM 3706 O O . CYS B 1 86 ? -8.562 8.578 -12.75 1 98.69 86 CYS B O 1
ATOM 3708 N N . ASN B 1 87 ? -9.188 8.742 -10.641 1 98.94 87 ASN B N 1
ATOM 3709 C CA . ASN B 1 87 ? -10.555 8.328 -10.938 1 98.94 87 ASN B CA 1
ATOM 3710 C C . ASN B 1 87 ? -11.383 9.492 -11.477 1 98.94 87 ASN B C 1
ATOM 3712 O O . ASN B 1 87 ? -12.227 9.297 -12.359 1 98.94 87 ASN B O 1
ATOM 3716 N N . LEU B 1 88 ? -11.156 10.695 -10.992 1 98.94 88 LEU B N 1
ATOM 3717 C CA . LEU B 1 88 ? -12.047 11.812 -11.273 1 98.94 88 LEU B CA 1
ATOM 3718 C C . LEU B 1 88 ? -11.586 12.578 -12.516 1 98.94 88 LEU B C 1
ATOM 3720 O O . LEU B 1 88 ? -12.391 13.234 -13.18 1 98.94 88 LEU B O 1
ATOM 3724 N N . LEU B 1 89 ? -10.305 12.508 -12.867 1 98.75 89 LEU B N 1
ATOM 3725 C CA . LEU B 1 89 ? -9.758 13.375 -13.906 1 98.75 89 LEU B CA 1
ATOM 3726 C C . LEU B 1 89 ? -9.508 12.602 -15.195 1 98.75 89 LEU B C 1
ATOM 3728 O O . LEU B 1 89 ? -9.094 11.438 -15.156 1 98.75 89 LEU B O 1
ATOM 3732 N N . GLU B 1 90 ? -9.773 13.188 -16.25 1 98.12 90 GLU B N 1
ATOM 3733 C CA . GLU B 1 90 ? -9.391 12.797 -17.594 1 98.12 90 GLU B CA 1
ATOM 3734 C C . GLU B 1 90 ? -8.539 13.875 -18.266 1 98.12 90 GLU B C 1
ATOM 3736 O O . GLU B 1 90 ? -8.414 14.984 -17.75 1 98.12 90 GLU B O 1
ATOM 3741 N N . ASP B 1 91 ? -7.898 13.508 -19.391 1 97.31 91 ASP B N 1
ATOM 3742 C CA . ASP B 1 91 ? -7.047 14.453 -20.094 1 97.31 91 ASP B CA 1
ATOM 3743 C C . ASP B 1 91 ? -7.812 15.727 -20.453 1 97.31 91 ASP B C 1
ATOM 3745 O O . ASP B 1 91 ? -8.898 15.664 -21.031 1 97.31 91 ASP B O 1
ATOM 3749 N N . GLY B 1 92 ? -7.273 16.875 -20.031 1 98.12 92 GLY B N 1
ATOM 3750 C CA . GLY B 1 92 ? -7.836 18.156 -20.406 1 98.12 92 GLY B CA 1
ATOM 3751 C C . GLY B 1 92 ? -8.812 18.703 -19.391 1 98.12 92 GLY B C 1
ATOM 3752 O O . GLY B 1 92 ? -9.164 19.891 -19.438 1 98.12 92 GLY B O 1
ATOM 3753 N N . ASP B 1 93 ? -9.242 17.938 -18.438 1 98.69 93 ASP B N 1
ATOM 3754 C CA . ASP B 1 93 ? -10.141 18.422 -17.391 1 98.69 93 ASP B CA 1
ATOM 3755 C C . ASP B 1 93 ? -9.5 19.578 -16.625 1 98.69 93 ASP B C 1
ATOM 3757 O O . ASP B 1 93 ? -8.312 19.516 -16.281 1 98.69 93 ASP B O 1
ATOM 3761 N N . VAL B 1 94 ? -10.242 20.625 -16.359 1 98.88 94 VAL B N 1
ATOM 3762 C CA . VAL B 1 94 ? -9.758 21.703 -15.508 1 98.88 94 VAL B CA 1
ATOM 3763 C C . VAL B 1 94 ? -9.898 21.297 -14.039 1 98.88 94 VAL B C 1
ATOM 3765 O O . VAL B 1 94 ? -10.992 20.938 -13.594 1 98.88 94 VAL B O 1
ATOM 3768 N N . ALA B 1 95 ? -8.828 21.266 -13.344 1 98.88 95 ALA B N 1
ATOM 3769 C CA . ALA B 1 95 ? -8.805 20.953 -11.914 1 98.88 95 ALA B CA 1
ATOM 3770 C C . ALA B 1 95 ? -8.156 22.078 -11.117 1 98.88 95 ALA B C 1
ATOM 3772 O O . ALA B 1 95 ? -7.066 22.547 -11.461 1 98.88 95 ALA B O 1
ATOM 3773 N N . ALA B 1 96 ? -8.828 22.562 -10.094 1 98.88 96 ALA B N 1
ATOM 3774 C CA . ALA B 1 96 ? -8.328 23.641 -9.242 1 98.88 96 ALA B CA 1
ATOM 3775 C C . ALA B 1 96 ? -7.871 23.109 -7.891 1 98.88 96 ALA B C 1
ATOM 3777 O O . ALA B 1 96 ? -8.477 22.172 -7.344 1 98.88 96 ALA B O 1
ATOM 3778 N N . PHE B 1 97 ? -6.855 23.734 -7.383 1 98.88 97 PHE B N 1
ATOM 3779 C CA . PHE B 1 97 ? -6.258 23.328 -6.121 1 98.88 97 PHE B CA 1
ATOM 3780 C C . PHE B 1 97 ? -6.086 24.516 -5.188 1 98.88 97 PHE B C 1
ATOM 3782 O O . PHE B 1 97 ? -5.406 25.484 -5.523 1 98.88 97 PHE B O 1
ATOM 3789 N N . GLY B 1 98 ? -6.801 24.469 -4.035 1 98.69 98 GLY B N 1
ATOM 3790 C CA . GLY B 1 98 ? -6.492 25.391 -2.955 1 98.69 98 GLY B CA 1
ATOM 3791 C C . GLY B 1 98 ? -5.25 25 -2.174 1 98.69 98 GLY B C 1
ATOM 3792 O O . GLY B 1 98 ? -5.18 23.906 -1.617 1 98.69 98 GLY B O 1
ATOM 3793 N N . VAL B 1 99 ? -4.262 25.891 -2.111 1 98.25 99 VAL B N 1
ATOM 3794 C CA . VAL B 1 99 ? -2.969 25.531 -1.545 1 98.25 99 VAL B CA 1
ATOM 3795 C C . VAL B 1 99 ? -2.697 26.375 -0.299 1 98.25 99 VAL B C 1
ATOM 3797 O O . VAL B 1 99 ? -2.641 27.609 -0.37 1 98.25 99 VAL B O 1
ATOM 3800 N N . THR B 1 100 ? -2.564 25.672 0.83 1 97.81 100 THR B N 1
ATOM 3801 C CA . THR B 1 100 ? -2.184 26.312 2.08 1 97.81 100 THR B CA 1
ATOM 3802 C C . THR B 1 100 ? -0.871 25.734 2.607 1 97.81 100 THR B C 1
ATOM 3804 O O . THR B 1 100 ? -0.357 26.203 3.633 1 97.81 100 THR B O 1
ATOM 3807 N N . GLY B 1 101 ? -0.327 24.797 1.913 1 97 101 GLY B N 1
ATOM 3808 C CA . GLY B 1 101 ? 0.907 24.109 2.264 1 97 101 GLY B CA 1
ATOM 3809 C C . GLY B 1 101 ? 1.349 23.109 1.221 1 97 101 GLY B C 1
ATOM 3810 O O . GLY B 1 101 ? 0.993 23.219 0.046 1 97 101 GLY B O 1
ATOM 3811 N N . LEU B 1 102 ? 2.146 22.188 1.601 1 96.88 102 LEU B N 1
ATOM 3812 C CA . LEU B 1 102 ? 2.82 21.266 0.691 1 96.88 102 LEU B CA 1
ATOM 3813 C C . LEU B 1 102 ? 1.814 20.359 -0.012 1 96.88 102 LEU B C 1
ATOM 3815 O O . LEU B 1 102 ? 1.991 20.016 -1.184 1 96.88 102 LEU B O 1
ATOM 3819 N N . TRP B 1 103 ? 0.792 19.953 0.633 1 97.94 103 TRP B N 1
ATOM 3820 C CA . TRP B 1 103 ? -0.034 18.844 0.166 1 97.94 103 TRP B CA 1
ATOM 3821 C C . TRP B 1 103 ? -0.936 19.281 -0.983 1 97.94 103 TRP B C 1
ATOM 3823 O O . TRP B 1 103 ? -1.271 18.484 -1.859 1 97.94 103 TRP B O 1
ATOM 3833 N N . GLY B 1 104 ? -1.333 20.547 -0.992 1 98.12 104 GLY B N 1
ATOM 3834 C CA . GLY B 1 104 ? -2.012 21.078 -2.164 1 98.12 104 GLY B CA 1
ATOM 3835 C C . GLY B 1 104 ? -1.157 21.031 -3.418 1 98.12 104 GLY B C 1
ATOM 3836 O O . GLY B 1 104 ? -1.645 20.688 -4.496 1 98.12 104 GLY B O 1
ATOM 3837 N N . TYR B 1 105 ? 0.129 21.359 -3.234 1 97.56 105 TYR B N 1
ATOM 3838 C CA . TYR B 1 105 ? 1.065 21.312 -4.352 1 97.56 105 TYR B CA 1
ATOM 3839 C C . TYR B 1 105 ? 1.271 19.875 -4.828 1 97.56 105 TYR B C 1
ATOM 3841 O O . TYR B 1 105 ? 1.34 19.625 -6.031 1 97.56 105 TYR B O 1
ATOM 3849 N N . ARG B 1 106 ? 1.353 19 -3.904 1 97.94 106 ARG B N 1
ATOM 3850 C CA . ARG B 1 106 ? 1.528 17.594 -4.234 1 97.94 106 ARG B CA 1
ATOM 3851 C C . ARG B 1 106 ? 0.364 17.078 -5.07 1 97.94 106 ARG B C 1
ATOM 3853 O O . ARG B 1 106 ? 0.569 16.375 -6.062 1 97.94 106 ARG B O 1
ATOM 3860 N N . ALA B 1 107 ? -0.803 17.406 -4.656 1 98.75 107 ALA B N 1
ATOM 3861 C CA . ALA B 1 107 ? -1.999 16.984 -5.391 1 98.75 107 ALA B CA 1
ATOM 3862 C C . ALA B 1 107 ? -2.002 17.578 -6.801 1 98.75 107 ALA B C 1
ATOM 3864 O O . ALA B 1 107 ? -2.348 16.891 -7.762 1 98.75 107 ALA B O 1
ATOM 3865 N N . ALA B 1 108 ? -1.646 18.844 -6.895 1 98.75 108 ALA B N 1
ATOM 3866 C CA . ALA B 1 108 ? -1.597 19.5 -8.195 1 98.75 108 ALA B CA 1
ATOM 3867 C C . ALA B 1 108 ? -0.596 18.812 -9.125 1 98.75 108 ALA B C 1
ATOM 3869 O O . ALA B 1 108 ? -0.866 18.625 -10.312 1 98.75 108 ALA B O 1
ATOM 3870 N N . GLU B 1 109 ? 0.543 18.438 -8.539 1 98.12 109 GLU B N 1
ATOM 3871 C CA . GLU B 1 109 ? 1.564 17.734 -9.312 1 98.12 109 GLU B CA 1
ATOM 3872 C C . GLU B 1 109 ? 1.043 16.406 -9.836 1 98.12 109 GLU B C 1
ATOM 3874 O O . GLU B 1 109 ? 1.292 16.047 -10.992 1 98.12 109 GLU B O 1
ATOM 3879 N N . MET B 1 110 ? 0.341 15.695 -9.039 1 98.5 110 MET B N 1
ATOM 3880 C CA . MET B 1 110 ? -0.243 14.414 -9.438 1 98.5 110 MET B CA 1
ATOM 3881 C C . MET B 1 110 ? -1.272 14.609 -10.547 1 98.5 110 MET B C 1
ATOM 3883 O O . MET B 1 110 ? -1.3 13.844 -11.508 1 98.5 110 MET B O 1
ATOM 3887 N N . ALA B 1 111 ? -2.086 15.625 -10.375 1 98.75 111 ALA B N 1
ATOM 3888 C CA . ALA B 1 111 ? -3.133 15.891 -11.359 1 98.75 111 ALA B CA 1
ATOM 3889 C C . ALA B 1 111 ? -2.533 16.203 -12.727 1 98.75 111 ALA B C 1
ATOM 3891 O O . ALA B 1 111 ? -3.072 15.805 -13.758 1 98.75 111 ALA B O 1
ATOM 3892 N N . LYS B 1 112 ? -1.435 16.938 -12.742 1 98.44 112 LYS B N 1
ATOM 3893 C CA . LYS B 1 112 ? -0.752 17.25 -14 1 98.44 112 LYS B CA 1
ATOM 3894 C C . LYS B 1 112 ? -0.312 15.977 -14.719 1 98.44 112 LYS B C 1
ATOM 3896 O O . LYS B 1 112 ? -0.42 15.883 -15.945 1 98.44 112 LYS B O 1
ATOM 3901 N N . ARG B 1 113 ? 0.137 15.07 -13.969 1 98.06 113 ARG B N 1
ATOM 3902 C CA . ARG B 1 113 ? 0.596 13.805 -14.531 1 98.06 113 ARG B CA 1
ATOM 3903 C C . ARG B 1 113 ? -0.562 13.039 -15.164 1 98.06 113 ARG B C 1
ATOM 3905 O O . ARG B 1 113 ? -0.368 12.289 -16.125 1 98.06 113 ARG B O 1
ATOM 3912 N N . TYR B 1 114 ? -1.742 13.258 -14.641 1 97.69 114 TYR B N 1
ATOM 3913 C CA . TYR B 1 114 ? -2.916 12.57 -15.164 1 97.69 114 TYR B CA 1
ATOM 3914 C C . TYR B 1 114 ? -3.539 13.359 -16.312 1 97.69 114 TYR B C 1
ATOM 3916 O O . TYR B 1 114 ? -4.621 13.016 -16.797 1 97.69 114 TYR B O 1
ATOM 3924 N N . GLY B 1 115 ? -2.914 14.492 -16.719 1 97.25 115 GLY B N 1
ATOM 3925 C CA . GLY B 1 115 ? -3.307 15.211 -17.922 1 97.25 115 GLY B CA 1
ATOM 3926 C C . GLY B 1 115 ? -4.281 16.344 -17.641 1 97.25 115 GLY B C 1
ATOM 3927 O O . GLY B 1 115 ? -4.816 16.938 -18.578 1 97.25 115 GLY B O 1
ATOM 3928 N N . ALA B 1 116 ? -4.477 16.719 -16.422 1 98.56 116 ALA B N 1
ATOM 3929 C CA . ALA B 1 116 ? -5.414 17.781 -16.078 1 98.56 116 ALA B CA 1
ATOM 3930 C C . ALA B 1 116 ? -4.824 19.156 -16.391 1 98.56 116 ALA B C 1
ATOM 3932 O O . ALA B 1 116 ? -3.602 19.312 -16.438 1 98.56 116 ALA B O 1
ATOM 3933 N N . ASP B 1 117 ? -5.707 20.078 -16.719 1 98.81 117 ASP B N 1
ATOM 3934 C CA . ASP B 1 117 ? -5.371 21.5 -16.719 1 98.81 117 ASP B CA 1
ATOM 3935 C C . ASP B 1 117 ? -5.449 22.078 -15.312 1 98.81 117 ASP B C 1
ATOM 3937 O O . ASP B 1 117 ? -6.52 22.484 -14.859 1 98.81 117 ASP B O 1
ATOM 3941 N N . VAL B 1 118 ? -4.305 22.266 -14.695 1 98.81 118 VAL B N 1
ATOM 3942 C CA . VAL B 1 118 ? -4.215 22.531 -13.266 1 98.81 118 VAL B CA 1
ATOM 3943 C C . VAL B 1 118 ? -4.266 24.031 -13.016 1 98.81 118 VAL B C 1
ATOM 3945 O O . VAL B 1 118 ? -3.545 24.797 -13.664 1 98.81 118 VAL B O 1
ATOM 3948 N N . ARG B 1 119 ? -5.113 24.438 -12.078 1 98.75 119 ARG B N 1
ATOM 3949 C CA . ARG B 1 119 ? -5.219 25.812 -11.594 1 98.75 119 ARG B CA 1
ATOM 3950 C C . ARG B 1 119 ? -4.973 25.875 -10.094 1 98.75 119 ARG B C 1
ATOM 3952 O O . ARG B 1 119 ? -5.648 25.203 -9.312 1 98.75 119 ARG B O 1
ATOM 3959 N N . ILE B 1 120 ? -4.074 26.766 -9.719 1 98.38 120 ILE B N 1
ATOM 3960 C CA . ILE B 1 120 ? -3.709 26.844 -8.312 1 98.38 120 ILE B CA 1
ATOM 3961 C C . ILE B 1 120 ? -4.199 28.156 -7.719 1 98.38 120 ILE B C 1
ATOM 3963 O O . ILE B 1 120 ? -4.012 29.219 -8.312 1 98.38 120 ILE B O 1
ATOM 3967 N N . THR B 1 121 ? -4.891 28.109 -6.66 1 97.88 121 THR B N 1
ATOM 3968 C CA . THR B 1 121 ? -5.188 29.234 -5.785 1 97.88 121 THR B CA 1
ATOM 3969 C C . THR B 1 121 ? -4.426 29.109 -4.469 1 97.88 121 THR B C 1
ATOM 3971 O O . THR B 1 121 ? -4.773 28.281 -3.621 1 97.88 121 THR B O 1
ATOM 3974 N N . GLU B 1 122 ? -3.486 29.906 -4.289 1 96.62 122 GLU B N 1
ATOM 3975 C CA . GLU B 1 122 ? -2.604 29.797 -3.131 1 96.62 122 GLU B CA 1
ATOM 3976 C C . GLU B 1 122 ? -2.939 30.859 -2.086 1 96.62 122 GLU B C 1
ATOM 3978 O O . GLU B 1 122 ? -3.135 32.031 -2.42 1 96.62 122 GLU B O 1
ATOM 3983 N N . ALA B 1 123 ? -2.99 30.453 -0.87 1 95.69 12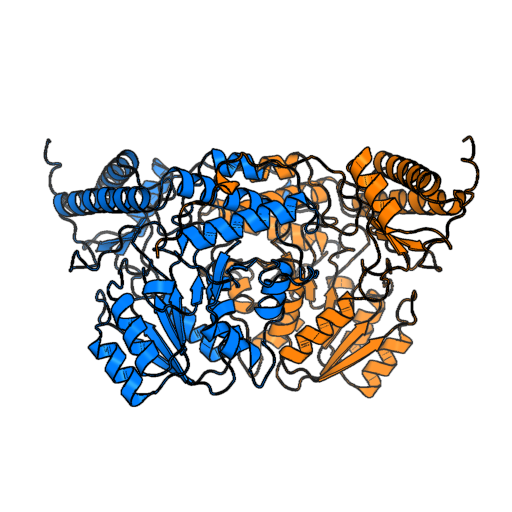3 ALA B N 1
ATOM 3984 C CA . ALA B 1 123 ? -3.168 31.391 0.235 1 95.69 123 ALA B CA 1
ATOM 3985 C C . ALA B 1 123 ? -1.862 32.125 0.556 1 95.69 123 ALA B C 1
ATOM 3987 O O . ALA B 1 123 ? -0.782 31.656 0.181 1 95.69 123 ALA B O 1
ATOM 3988 N N . ARG B 1 124 ? -2.045 33.219 1.244 1 92.06 124 ARG B N 1
ATOM 3989 C CA . ARG B 1 124 ? -0.847 33.844 1.808 1 92.06 124 ARG B CA 1
ATOM 3990 C C . ARG B 1 124 ? -0.182 32.938 2.822 1 92.06 124 ARG B C 1
ATOM 3992 O O . ARG B 1 124 ? -0.859 32.156 3.502 1 92.06 124 ARG B O 1
ATOM 3999 N N . PHE B 1 125 ? 1.081 33.094 2.885 1 89.62 125 PHE B N 1
ATOM 4000 C CA . PHE B 1 125 ? 1.864 32.188 3.729 1 89.62 125 PHE B CA 1
ATOM 4001 C C . PHE B 1 125 ? 1.41 32.281 5.18 1 89.62 125 PHE B C 1
ATOM 4003 O O . PHE B 1 125 ? 1.305 33.375 5.738 1 89.62 125 PHE B O 1
ATOM 4010 N N . GLY B 1 126 ? 1.022 31.172 5.738 1 92.12 126 GLY B N 1
ATOM 4011 C CA . GLY B 1 126 ? 0.578 31.109 7.121 1 92.12 126 GLY B CA 1
ATOM 4012 C C . GLY B 1 126 ? -0.894 31.438 7.289 1 92.12 126 GLY B C 1
ATOM 4013 O O . GLY B 1 126 ? -1.39 31.531 8.414 1 92.12 126 GLY B O 1
ATOM 4014 N N . LYS B 1 127 ? -1.564 31.562 6.156 1 96.19 127 LYS B N 1
ATOM 4015 C CA . LYS B 1 127 ? -2.99 31.875 6.199 1 96.19 127 LYS B CA 1
ATOM 4016 C C . LYS B 1 127 ? -3.807 30.812 5.453 1 96.19 127 LYS B C 1
ATOM 4018 O O . LYS B 1 127 ? -3.252 30.016 4.707 1 96.19 127 LYS B O 1
ATOM 4023 N N . THR B 1 128 ? -5.105 30.844 5.691 1 97.81 128 THR B N 1
ATOM 4024 C CA . THR B 1 128 ? -6.027 29.969 4.984 1 97.81 128 THR B CA 1
ATOM 4025 C C . THR B 1 128 ? -6.641 30.672 3.783 1 97.81 128 THR B C 1
ATOM 4027 O O . THR B 1 128 ? -6.418 31.875 3.586 1 97.81 128 THR B O 1
ATOM 4030 N N . LEU B 1 129 ? -7.301 29.953 2.959 1 98.19 129 LEU B N 1
ATOM 4031 C CA . LEU B 1 129 ? -8.031 30.531 1.833 1 98.19 129 LEU B CA 1
ATOM 4032 C C . LEU B 1 129 ? -9.383 31.078 2.281 1 98.19 129 LEU B C 1
ATOM 4034 O O . LEU B 1 129 ? -10.07 30.469 3.088 1 98.19 129 LEU B O 1
ATOM 4038 N N . THR B 1 130 ? -9.703 32.281 1.772 1 97.44 130 THR B N 1
ATOM 4039 C CA . THR B 1 130 ? -11.039 32.812 1.992 1 97.44 130 THR B CA 1
ATOM 4040 C C . THR B 1 130 ? -12.023 32.25 0.957 1 97.44 130 THR B C 1
ATOM 4042 O O . THR B 1 130 ? -11.602 31.734 -0.083 1 97.44 130 THR B O 1
ATOM 4045 N N . LEU B 1 131 ? -13.266 32.344 1.311 1 98 131 LEU B N 1
ATOM 4046 C CA . LEU B 1 131 ? -14.281 31.938 0.348 1 98 131 LEU B CA 1
ATOM 4047 C C . LEU B 1 131 ? -14.188 32.75 -0.933 1 98 131 LEU B C 1
ATOM 4049 O O . LEU B 1 131 ? -14.438 32.25 -2.025 1 98 131 LEU B O 1
ATOM 4053 N N . ASP B 1 132 ? -13.805 34 -0.801 1 97.62 132 ASP B N 1
ATOM 4054 C CA . ASP B 1 132 ? -13.68 34.875 -1.954 1 97.62 132 ASP B CA 1
ATOM 4055 C C . ASP B 1 132 ? -12.547 34.438 -2.869 1 97.62 132 ASP B C 1
ATOM 4057 O O . ASP B 1 132 ? -12.672 34.5 -4.094 1 97.62 132 ASP B O 1
ATOM 4061 N N . ASP B 1 133 ? -11.422 34 -2.277 1 96.81 133 ASP B N 1
ATOM 4062 C CA . ASP B 1 133 ? -10.32 33.469 -3.064 1 96.81 133 ASP B CA 1
ATOM 4063 C C . ASP B 1 133 ? -10.789 32.344 -3.959 1 96.81 133 ASP B C 1
ATOM 4065 O O . ASP B 1 133 ? -10.445 32.281 -5.141 1 96.81 133 ASP B O 1
ATOM 4069 N N . ILE B 1 134 ? -11.602 31.469 -3.432 1 98.19 134 ILE B N 1
ATOM 4070 C CA . ILE B 1 134 ? -12.047 30.266 -4.109 1 98.19 134 ILE B CA 1
ATOM 4071 C C . ILE B 1 134 ? -13.102 30.609 -5.156 1 98.19 134 ILE B C 1
ATOM 4073 O O . ILE B 1 134 ? -13.055 30.125 -6.285 1 98.19 134 ILE B O 1
ATOM 4077 N N . LYS B 1 135 ? -13.969 31.5 -4.77 1 98.25 135 LYS B N 1
ATOM 4078 C CA . LYS B 1 135 ? -15.023 31.922 -5.684 1 98.25 135 LYS B CA 1
ATOM 4079 C C . LYS B 1 135 ? -14.438 32.562 -6.945 1 98.25 135 LYS B C 1
ATOM 4081 O O . LYS B 1 135 ? -14.898 32.281 -8.055 1 98.25 135 LYS B O 1
ATOM 4086 N N . GLU B 1 136 ? -13.508 33.375 -6.777 1 97.88 136 GLU B N 1
ATOM 4087 C CA . GLU B 1 136 ? -12.859 34 -7.922 1 97.88 136 GLU B CA 1
ATOM 4088 C C . GLU B 1 136 ? -12.242 32.969 -8.852 1 97.88 136 GLU B C 1
ATOM 4090 O O . GLU B 1 136 ? -12.352 33.062 -10.078 1 97.88 136 GLU B O 1
ATOM 4095 N N . SER B 1 137 ? -11.625 32 -8.266 1 97.56 137 SER B N 1
ATOM 4096 C CA . SER B 1 137 ? -11.047 30.922 -9.047 1 97.56 137 SER B CA 1
ATOM 4097 C C . SER B 1 137 ? -12.117 30.188 -9.836 1 97.56 137 SER B C 1
ATOM 4099 O O . SER B 1 137 ? -11.914 29.844 -11.008 1 97.56 137 SER B O 1
ATOM 4101 N N . PHE B 1 138 ? -13.227 29.922 -9.227 1 98.25 138 PHE B N 1
ATOM 4102 C CA . PHE B 1 138 ? -14.312 29.203 -9.875 1 98.25 138 PHE B CA 1
ATOM 4103 C C . PHE B 1 138 ? -14.898 30 -11.031 1 98.25 138 PHE B C 1
ATOM 4105 O O . PHE B 1 138 ? -15.211 29.438 -12.086 1 98.25 138 PHE B O 1
ATOM 4112 N N . GLU B 1 139 ? -15.016 31.297 -10.812 1 98.12 139 GLU B N 1
ATOM 4113 C CA . GLU B 1 139 ? -15.586 32.156 -11.844 1 98.12 139 GLU B CA 1
ATOM 4114 C C . GLU B 1 139 ? -14.695 32.219 -13.078 1 98.12 139 GLU B C 1
ATOM 4116 O O . GLU B 1 139 ? -15.188 32.219 -14.211 1 98.12 139 GLU B O 1
ATOM 4121 N N . VAL B 1 140 ? -13.484 32.125 -12.844 1 98 140 VAL B N 1
ATOM 4122 C CA . VAL B 1 140 ? -12.523 32.281 -13.93 1 98 140 VAL B CA 1
ATOM 4123 C C . VAL B 1 140 ? -12.297 30.938 -14.609 1 98 140 VAL B C 1
ATOM 4125 O O . VAL B 1 140 ? -12.281 30.844 -15.844 1 98 140 VAL B O 1
ATOM 4128 N N . HIS B 1 141 ? -12.227 29.844 -13.828 1 98.06 141 HIS B N 1
ATOM 4129 C CA . HIS B 1 141 ? -11.672 28.625 -14.391 1 98.06 141 HIS B CA 1
ATOM 4130 C C . HIS B 1 141 ? -12.758 27.562 -14.586 1 98.06 141 HIS B C 1
ATOM 4132 O O . HIS B 1 141 ? -12.586 26.641 -15.375 1 98.06 141 HIS B O 1
ATOM 4138 N N . ARG B 1 142 ? -13.82 27.609 -13.844 1 98.12 142 ARG B N 1
ATOM 4139 C CA . ARG B 1 142 ? -14.914 26.656 -13.906 1 98.12 142 ARG B CA 1
ATOM 4140 C C . ARG B 1 142 ? -14.383 25.219 -13.82 1 98.12 142 ARG B C 1
ATOM 4142 O O . ARG B 1 142 ? -14.609 24.422 -14.727 1 98.12 142 ARG B O 1
ATOM 4149 N N . PRO B 1 143 ? -13.758 24.922 -12.734 1 98.75 143 PRO B N 1
ATOM 4150 C CA . PRO B 1 143 ? -13.102 23.609 -12.633 1 98.75 143 PRO B CA 1
ATOM 4151 C C . PRO B 1 143 ? -14.102 22.469 -12.5 1 98.75 143 PRO B C 1
ATOM 4153 O O . PRO B 1 143 ? -15.148 22.609 -11.859 1 98.75 143 PRO B O 1
ATOM 4156 N N . LYS B 1 144 ? -13.734 21.328 -13.055 1 98.75 144 LYS B N 1
ATOM 4157 C CA . LYS B 1 144 ? -14.469 20.078 -12.859 1 98.75 144 LYS B CA 1
ATOM 4158 C C . LYS B 1 144 ? -14.273 19.547 -11.445 1 98.75 144 LYS B C 1
ATOM 4160 O O . LYS B 1 144 ? -15.203 19.016 -10.836 1 98.75 144 LYS B O 1
ATOM 4165 N N . VAL B 1 145 ? -13.055 19.672 -10.984 1 98.88 145 VAL B N 1
ATOM 4166 C CA . VAL B 1 145 ? -12.656 19.172 -9.672 1 98.88 145 VAL B CA 1
ATOM 4167 C C . VAL B 1 145 ? -11.984 20.281 -8.883 1 98.88 145 VAL B C 1
ATOM 4169 O O . VAL B 1 145 ? -11.203 21.062 -9.438 1 98.88 145 VAL B O 1
ATOM 4172 N N . PHE B 1 146 ? -12.32 20.438 -7.605 1 98.94 146 PHE B N 1
ATOM 4173 C CA . PHE B 1 146 ? -11.625 21.312 -6.668 1 98.94 146 PHE B CA 1
ATOM 4174 C C . PHE B 1 146 ? -11.086 20.516 -5.484 1 98.94 146 PHE B C 1
ATOM 4176 O O . PHE B 1 146 ? -11.82 19.734 -4.863 1 98.94 146 PHE B O 1
ATOM 4183 N N . PHE B 1 147 ? -9.805 20.703 -5.215 1 98.94 147 PHE B N 1
ATOM 4184 C CA . PHE B 1 147 ? -9.102 19.969 -4.164 1 98.94 147 PHE B CA 1
ATOM 4185 C C . PHE B 1 147 ? -8.672 20.906 -3.045 1 98.94 147 PHE B C 1
ATOM 4187 O O . PHE B 1 147 ? -8.094 21.969 -3.305 1 98.94 147 PHE B O 1
ATOM 4194 N N . LEU B 1 148 ? -8.969 20.469 -1.788 1 98.75 148 LEU B N 1
ATOM 4195 C CA . LEU B 1 148 ? -8.57 21.234 -0.612 1 98.75 148 LEU B CA 1
ATOM 4196 C C . LEU B 1 148 ? -8.055 20.312 0.487 1 98.75 148 LEU B C 1
ATOM 4198 O O . LEU B 1 148 ? -8.492 19.156 0.602 1 98.75 148 LEU B O 1
ATOM 4202 N N . VAL B 1 149 ? -7.121 20.828 1.228 1 98.75 149 VAL B N 1
ATOM 4203 C CA . VAL B 1 149 ? -6.637 20.141 2.428 1 98.75 149 VAL B CA 1
ATOM 4204 C C . VAL B 1 149 ? -7.266 20.781 3.666 1 98.75 149 VAL B C 1
ATOM 4206 O O . VAL B 1 149 ? -7.129 21.984 3.893 1 98.75 149 VAL B O 1
ATOM 4209 N N . GLN B 1 150 ? -7.934 20 4.488 1 98.88 150 GLN B N 1
ATOM 4210 C CA . GLN B 1 150 ? -8.547 20.578 5.676 1 98.88 150 GLN B CA 1
ATOM 4211 C C . GLN B 1 150 ? -7.496 20.953 6.711 1 98.88 150 GLN B C 1
ATOM 4213 O O . GLN B 1 150 ? -7.539 22.047 7.277 1 98.88 150 GLN B O 1
ATOM 4218 N N . GLY B 1 151 ? -6.676 19.969 7.062 1 98.69 151 GLY B N 1
ATOM 4219 C CA . GLY B 1 151 ? -5.543 20.203 7.941 1 98.69 151 GLY B CA 1
ATOM 4220 C C . GLY B 1 151 ? -4.207 19.938 7.277 1 98.69 151 GLY B C 1
ATOM 4221 O O . GLY B 1 151 ? -3.826 18.781 7.07 1 98.69 151 GLY B O 1
ATOM 4222 N N . ASP B 1 152 ? -3.457 20.969 6.961 1 98.31 152 ASP B N 1
ATOM 4223 C CA . ASP B 1 152 ? -2.16 20.797 6.312 1 98.31 152 ASP B CA 1
ATOM 4224 C C . ASP B 1 152 ? -1.044 20.656 7.344 1 98.31 152 ASP B C 1
ATOM 4226 O O . ASP B 1 152 ? -0.682 21.641 8.008 1 98.31 152 ASP B O 1
ATOM 4230 N N . SER B 1 153 ? -0.461 19.516 7.418 1 97.56 153 SER B N 1
ATOM 4231 C CA . SER B 1 153 ? 0.523 19.203 8.445 1 97.56 153 SER B CA 1
ATOM 4232 C C . SER B 1 153 ? 1.848 19.922 8.18 1 97.56 153 SER B C 1
ATOM 4234 O O . SER B 1 153 ? 2.707 19.984 9.062 1 97.56 153 SER B O 1
ATOM 4236 N N . SER B 1 154 ? 2.068 20.422 6.949 1 97.19 154 SER B N 1
ATOM 4237 C CA . SER B 1 154 ? 3.314 21.125 6.633 1 97.19 154 SER B CA 1
ATOM 4238 C C . SER B 1 154 ? 3.316 22.531 7.199 1 97.19 154 SER B C 1
ATOM 4240 O O . SER B 1 154 ? 4.379 23.109 7.43 1 97.19 154 SER B O 1
ATOM 4242 N N . THR B 1 155 ? 2.104 23.078 7.469 1 97.62 155 THR B N 1
ATOM 4243 C CA . THR B 1 155 ? 2.033 24.453 7.918 1 97.62 155 THR B CA 1
ATOM 4244 C C . THR B 1 155 ? 1.295 24.562 9.25 1 97.62 155 THR B C 1
ATOM 4246 O O . THR B 1 155 ? 1.372 25.578 9.93 1 97.62 155 THR B O 1
ATOM 4249 N N . GLY B 1 156 ? 0.56 23.5 9.602 1 98.19 156 GLY B N 1
ATOM 4250 C CA . GLY B 1 156 ? -0.242 23.562 10.812 1 98.19 156 GLY B CA 1
ATOM 4251 C C . GLY B 1 156 ? -1.535 24.328 10.641 1 98.19 156 GLY B C 1
ATOM 4252 O O . GLY B 1 156 ? -2.164 24.719 11.625 1 98.19 156 GLY B O 1
ATOM 4253 N N . LEU B 1 157 ? -1.973 24.578 9.406 1 98.5 157 LEU B N 1
ATOM 4254 C CA . LEU B 1 157 ? -3.17 25.359 9.133 1 98.5 157 LEU B CA 1
ATOM 4255 C C . LEU B 1 157 ? -4.402 24.469 9.062 1 98.5 157 LEU B C 1
ATOM 4257 O O . LEU B 1 157 ? -4.348 23.359 8.523 1 98.5 157 LEU B O 1
ATOM 4261 N N . LEU B 1 158 ? -5.477 24.938 9.594 1 98.75 158 LEU B N 1
ATOM 4262 C CA . LEU B 1 158 ? -6.805 24.328 9.484 1 98.75 158 LEU B CA 1
ATOM 4263 C C . LEU B 1 158 ? -7.707 25.172 8.586 1 98.75 158 LEU B C 1
ATOM 4265 O O . LEU B 1 158 ? -7.996 26.328 8.891 1 98.75 158 LEU B O 1
ATOM 4269 N N . GLN B 1 159 ? -8.047 24.609 7.445 1 98.56 159 GLN B N 1
ATOM 4270 C CA . GLN B 1 159 ? -9.078 25.234 6.621 1 98.56 159 GLN B CA 1
ATOM 4271 C C . GLN B 1 159 ? -10.461 25.016 7.223 1 98.56 159 GLN B C 1
ATOM 4273 O O . GLN B 1 159 ? -11.07 23.969 7.035 1 98.56 159 GLN B O 1
ATOM 4278 N N . GLY B 1 160 ? -11.055 26.047 7.809 1 97.19 160 GLY B N 1
ATOM 4279 C CA . GLY B 1 160 ? -12.234 25.891 8.656 1 97.19 160 GLY B CA 1
ATOM 4280 C C . GLY B 1 160 ? -13.539 26.078 7.902 1 97.19 160 GLY B C 1
ATOM 4281 O O . GLY B 1 160 ? -14.609 25.75 8.414 1 97.19 160 GLY B O 1
ATOM 4282 N N . ASN B 1 161 ? -13.539 26.5 6.668 1 97.88 161 ASN B N 1
ATOM 4283 C CA . ASN B 1 161 ? -14.773 26.844 5.965 1 97.88 161 ASN B CA 1
ATOM 4284 C C . ASN B 1 161 ? -15.148 25.781 4.938 1 97.88 161 ASN B C 1
ATOM 4286 O O . ASN B 1 161 ? -15.625 26.109 3.848 1 97.88 161 ASN B O 1
ATOM 4290 N N . ILE B 1 162 ? -14.906 24.5 5.246 1 98.69 162 ILE B N 1
ATOM 4291 C CA . ILE B 1 162 ? -15.164 23.406 4.32 1 98.69 162 ILE B CA 1
ATOM 4292 C C . ILE B 1 162 ? -16.641 23.375 3.951 1 98.69 162 ILE B C 1
ATOM 4294 O O . ILE B 1 162 ? -17 23.094 2.803 1 98.69 162 ILE B O 1
ATOM 4298 N N . ARG B 1 163 ? -17.547 23.656 4.938 1 98.31 163 ARG B N 1
ATOM 4299 C CA . ARG B 1 163 ? -18.984 23.656 4.691 1 98.31 163 ARG B CA 1
ATOM 4300 C C . ARG B 1 163 ? -19.344 24.656 3.598 1 98.31 163 ARG B C 1
ATOM 4302 O O . ARG B 1 163 ? -20.047 24.297 2.641 1 98.31 163 ARG B O 1
ATOM 4309 N N . GLU B 1 164 ? -18.891 25.859 3.74 1 98.69 164 GLU B N 1
ATOM 4310 C CA . GLU B 1 164 ? -19.172 26.922 2.781 1 98.69 164 GLU B CA 1
ATOM 4311 C C . GLU B 1 164 ? -18.578 26.609 1.415 1 98.69 164 GLU B C 1
ATOM 4313 O O . GLU B 1 164 ? -19.172 26.906 0.382 1 98.69 164 GLU B O 1
ATOM 4318 N N . VAL B 1 165 ? -17.422 26.016 1.409 1 98.81 165 VAL B N 1
ATOM 4319 C CA . VAL B 1 165 ? -16.766 25.641 0.157 1 98.81 165 VAL B CA 1
ATOM 4320 C C . VAL B 1 165 ? -17.578 24.562 -0.545 1 98.81 165 VAL B C 1
ATOM 4322 O O . VAL B 1 165 ? -17.719 24.562 -1.771 1 98.81 165 VAL B O 1
ATOM 4325 N N . GLY B 1 166 ? -18.078 23.578 0.227 1 98.88 166 GLY B N 1
ATOM 4326 C CA . GLY B 1 166 ? -18.938 22.562 -0.348 1 98.88 166 GLY B CA 1
ATOM 4327 C C . GLY B 1 166 ? -20.156 23.156 -1.058 1 98.88 166 GLY B C 1
ATOM 4328 O O . GLY B 1 166 ? -20.516 22.703 -2.148 1 98.88 166 GLY B O 1
ATOM 4329 N N . GLU B 1 167 ? -20.75 24.156 -0.442 1 98.75 167 GLU B N 1
ATOM 4330 C CA . GLU B 1 167 ? -21.875 24.844 -1.062 1 98.75 167 GLU B CA 1
ATOM 4331 C C . GLU B 1 167 ? -21.453 25.516 -2.367 1 98.75 167 GLU B C 1
ATOM 4333 O O . GLU B 1 167 ? -22.203 25.484 -3.354 1 98.75 167 GLU B O 1
ATOM 4338 N N . LEU B 1 168 ? -20.344 26.156 -2.328 1 98.69 168 LEU B N 1
ATOM 4339 C CA . LEU B 1 168 ? -19.812 26.828 -3.52 1 98.69 168 LEU B CA 1
ATOM 4340 C C . LEU B 1 168 ? -19.578 25.812 -4.641 1 98.69 168 LEU B C 1
ATOM 4342 O O . LEU B 1 168 ? -19.875 26.094 -5.805 1 98.69 168 LEU B O 1
ATOM 4346 N N . CYS B 1 169 ? -19.016 24.641 -4.312 1 98.81 169 CYS B N 1
ATOM 4347 C CA . CYS B 1 169 ? -18.766 23.594 -5.297 1 98.81 169 CYS B CA 1
ATOM 4348 C C . CYS B 1 169 ? -20.062 23.125 -5.941 1 98.81 169 CYS B C 1
ATOM 4350 O O . CYS B 1 169 ? -20.094 22.844 -7.141 1 98.81 169 CYS B O 1
ATOM 4352 N N . ARG B 1 170 ? -21.156 23.047 -5.176 1 98.56 170 ARG B N 1
ATOM 4353 C CA . ARG B 1 170 ? -22.453 22.688 -5.723 1 98.56 170 ARG B CA 1
ATOM 4354 C C . ARG B 1 170 ? -22.953 23.734 -6.711 1 98.56 170 ARG B C 1
ATOM 4356 O O . ARG B 1 170 ? -23.453 23.406 -7.785 1 98.56 170 ARG B O 1
ATOM 4363 N N . LYS B 1 171 ? -22.766 24.938 -6.328 1 98.38 171 LYS B N 1
ATOM 4364 C CA . LYS B 1 171 ? -23.219 26.047 -7.16 1 98.38 171 LYS B CA 1
ATOM 4365 C C . LYS B 1 171 ? -22.516 26.031 -8.516 1 98.38 171 LYS B C 1
ATOM 4367 O O . LYS B 1 171 ? -23.141 26.344 -9.539 1 98.38 171 LYS B O 1
ATOM 4372 N N . TYR B 1 172 ? -21.312 25.672 -8.516 1 98.38 172 TYR B N 1
ATOM 4373 C CA . TYR B 1 172 ? -20.531 25.734 -9.742 1 98.38 172 TYR B CA 1
ATOM 4374 C C . TYR B 1 172 ? -20.422 24.359 -10.383 1 98.38 172 TYR B C 1
ATOM 4376 O O . TYR B 1 172 ? -19.656 24.172 -11.336 1 98.38 172 TYR B O 1
ATOM 4384 N N . ASN B 1 173 ? -21.094 23.312 -9.852 1 98.12 173 ASN B N 1
ATOM 4385 C CA . ASN B 1 173 ? -21.094 21.938 -10.336 1 98.12 173 ASN B CA 1
ATOM 4386 C C . ASN B 1 173 ? -19.672 21.375 -10.398 1 98.12 173 ASN B C 1
ATOM 4388 O O . ASN B 1 173 ? -19.266 20.781 -11.398 1 98.12 173 ASN B O 1
ATOM 4392 N N . CYS B 1 174 ? -18.938 21.641 -9.367 1 98.44 174 CYS B N 1
ATOM 4393 C CA . CYS B 1 174 ? -17.547 21.219 -9.188 1 98.44 174 CYS B CA 1
ATOM 4394 C C . CYS B 1 174 ? -17.469 20.062 -8.195 1 98.44 174 CYS B C 1
ATOM 4396 O O . CYS B 1 174 ? -18.109 20.094 -7.141 1 98.44 174 CYS B O 1
ATOM 4398 N N . ILE B 1 175 ? -16.766 18.984 -8.555 1 98.94 175 ILE B N 1
ATOM 4399 C CA . ILE B 1 175 ? -16.547 17.875 -7.625 1 98.94 175 ILE B CA 1
ATOM 4400 C C . ILE B 1 175 ? -15.562 18.297 -6.535 1 98.94 175 ILE B C 1
ATOM 4402 O O . ILE B 1 175 ? -14.477 18.797 -6.832 1 98.94 175 ILE B O 1
ATOM 4406 N N . PHE B 1 176 ? -15.945 18.125 -5.285 1 98.94 176 PHE B N 1
ATOM 4407 C CA . PHE B 1 176 ? -15.18 18.625 -4.152 1 98.94 176 PHE B CA 1
ATOM 4408 C C . PHE B 1 176 ? -14.406 17.5 -3.48 1 98.94 176 PHE B C 1
ATOM 4410 O O . PHE B 1 176 ? -15 16.562 -2.939 1 98.94 176 PHE B O 1
ATOM 4417 N N . VAL B 1 177 ? -13.086 17.547 -3.516 1 99 177 VAL B N 1
ATOM 4418 C CA . VAL B 1 177 ? -12.195 16.578 -2.893 1 99 177 VAL B CA 1
ATOM 4419 C C . VAL B 1 177 ? -11.5 17.203 -1.686 1 99 177 VAL B C 1
ATOM 4421 O O . VAL B 1 177 ? -10.883 18.266 -1.799 1 99 177 VAL B O 1
ATOM 4424 N N . VAL B 1 178 ? -11.547 16.5 -0.517 1 98.94 178 VAL B N 1
ATOM 4425 C CA . VAL B 1 178 ? -10.938 17.047 0.688 1 98.94 178 VAL B CA 1
ATOM 4426 C C . VAL B 1 178 ? -9.953 16.031 1.275 1 98.94 178 VAL B C 1
ATOM 4428 O O . VAL B 1 178 ? -10.312 14.883 1.518 1 98.94 178 VAL B O 1
ATOM 4431 N N . ASP B 1 179 ? -8.734 16.469 1.436 1 98.94 179 ASP B N 1
ATOM 4432 C CA . ASP B 1 179 ? -7.711 15.742 2.178 1 98.94 179 ASP B CA 1
ATOM 4433 C C . ASP B 1 179 ? -7.871 15.953 3.682 1 98.94 179 ASP B C 1
ATOM 4435 O O . ASP B 1 179 ? -7.719 17.062 4.18 1 98.94 179 ASP B O 1
ATOM 4439 N N . THR B 1 180 ? -8.102 14.844 4.391 1 98.88 180 THR B N 1
ATOM 4440 C CA . THR B 1 180 ? -8.289 14.938 5.836 1 98.88 180 THR B CA 1
ATOM 4441 C C . THR B 1 180 ? -7.234 14.125 6.578 1 98.88 180 THR B C 1
ATOM 4443 O O . THR B 1 180 ? -7.465 13.68 7.703 1 98.88 180 THR B O 1
ATOM 4446 N N . VAL B 1 181 ? -6.113 13.906 6.004 1 98.81 181 VAL B N 1
ATOM 4447 C CA . VAL B 1 181 ? -5.07 13.008 6.496 1 98.81 181 VAL B CA 1
ATOM 4448 C C . VAL B 1 181 ? -4.637 13.445 7.895 1 98.81 181 VAL B C 1
ATOM 4450 O O . VAL B 1 181 ? -4.57 12.617 8.812 1 98.81 181 VAL B O 1
ATOM 4453 N N . ALA B 1 182 ? -4.457 14.703 8.102 1 98.5 182 ALA B N 1
ATOM 4454 C CA . ALA B 1 182 ? -3.902 15.164 9.367 1 98.5 182 ALA B CA 1
ATOM 4455 C C . ALA B 1 182 ? -4.988 15.766 10.258 1 98.5 182 ALA B C 1
ATOM 4457 O O . ALA B 1 182 ? -4.695 16.312 11.32 1 98.5 182 ALA B O 1
ATOM 4458 N N . SER B 1 183 ? -6.285 15.703 9.82 1 98.69 183 SER B N 1
ATOM 4459 C CA . SER B 1 183 ? -7.297 16.438 10.57 1 98.69 183 SER B CA 1
ATOM 4460 C C . SER B 1 183 ? -8.391 15.516 11.086 1 98.69 183 SER B C 1
ATOM 4462 O O . SER B 1 183 ? -8.961 15.75 12.156 1 98.69 183 SER B O 1
ATOM 4464 N N . LEU B 1 184 ? -8.75 14.414 10.383 1 98.69 184 LEU B N 1
ATOM 4465 C CA . LEU B 1 184 ? -9.906 13.602 10.719 1 98.69 184 LEU B CA 1
ATOM 4466 C C . LEU B 1 184 ? -9.758 12.984 12.109 1 98.69 184 LEU B C 1
ATOM 4468 O O . LEU B 1 184 ? -8.758 12.336 12.398 1 98.69 184 LEU B O 1
ATOM 4472 N N . GLY B 1 185 ? -10.734 13.18 12.891 1 98 185 GLY B N 1
ATOM 4473 C CA . GLY B 1 185 ? -10.727 12.703 14.266 1 98 185 GLY B CA 1
ATOM 4474 C C . GLY B 1 185 ? -10.25 13.75 15.258 1 98 185 GLY B C 1
ATOM 4475 O O . GLY B 1 185 ? -10.539 13.664 16.453 1 98 185 GLY B O 1
ATOM 4476 N N . GLY B 1 186 ? -9.445 14.742 14.758 1 98.25 186 GLY B N 1
ATOM 4477 C CA . GLY B 1 186 ? -8.969 15.82 15.602 1 98.25 186 GLY B CA 1
ATOM 4478 C C . GLY B 1 186 ? -9.797 17.094 15.484 1 98.25 186 GLY B C 1
ATOM 4479 O O . GLY B 1 186 ? -9.727 17.969 16.344 1 98.25 186 GLY B O 1
ATOM 4480 N N . VAL B 1 187 ? -10.5 17.203 14.391 1 98 187 VAL B N 1
ATOM 4481 C CA . VAL B 1 187 ? -11.406 18.312 14.133 1 98 187 VAL B CA 1
ATOM 4482 C C . VAL B 1 187 ? -12.703 17.797 13.516 1 98 187 VAL B C 1
ATOM 4484 O O . VAL B 1 187 ? -12.75 16.672 13.008 1 98 187 VAL B O 1
ATOM 4487 N N . GLU B 1 188 ? -13.719 18.578 13.609 1 97.62 188 GLU B N 1
ATOM 4488 C CA . GLU B 1 188 ? -15.008 18.188 13.055 1 97.62 188 GLU B CA 1
ATOM 4489 C C . GLU B 1 188 ? -14.93 18.047 11.531 1 97.62 188 GLU B C 1
ATOM 4491 O O . GLU B 1 188 ? -14.289 18.859 10.867 1 97.62 188 GLU B O 1
ATOM 4496 N N . PHE B 1 189 ? -15.578 17.078 11.008 1 98.38 189 PHE B N 1
ATOM 4497 C CA . PHE B 1 189 ? -15.703 16.828 9.578 1 98.38 189 PHE B CA 1
ATOM 4498 C C . PHE B 1 189 ? -17 16.094 9.266 1 98.38 189 PHE B C 1
ATOM 4500 O O . PHE B 1 189 ? -17.219 14.977 9.758 1 98.38 189 PHE B O 1
ATOM 4507 N N . LEU B 1 190 ? -17.812 16.719 8.555 1 98.69 190 LEU B N 1
ATOM 4508 C CA . LEU B 1 190 ? -19.109 16.156 8.164 1 98.69 190 LEU B CA 1
ATOM 4509 C C . LEU B 1 190 ? -19.219 16.047 6.652 1 98.69 190 LEU B C 1
ATOM 4511 O O . LEU B 1 190 ? -19.781 16.938 6 1 98.69 190 LEU B O 1
ATOM 4515 N N . MET B 1 191 ? -18.828 14.914 6.152 1 98.75 191 MET B N 1
ATOM 4516 C CA . MET B 1 191 ? -18.641 14.75 4.711 1 98.75 191 MET B CA 1
ATOM 4517 C C . MET B 1 191 ? -19.953 14.992 3.969 1 98.75 191 MET B C 1
ATOM 4519 O O . MET B 1 191 ? -20 15.789 3.027 1 98.75 191 MET B O 1
ATOM 4523 N N . ASP B 1 192 ? -21.031 14.281 4.398 1 98.62 192 ASP B N 1
ATOM 4524 C CA . ASP B 1 192 ? -22.297 14.406 3.688 1 98.62 192 ASP B CA 1
ATOM 4525 C C . ASP B 1 192 ? -22.891 15.812 3.848 1 98.62 192 ASP B C 1
ATOM 4527 O O . ASP B 1 192 ? -23.25 16.453 2.863 1 98.62 192 ASP B O 1
ATOM 4531 N N . GLU B 1 193 ? -22.891 16.312 5.051 1 98.44 193 GLU B N 1
ATOM 4532 C CA . GLU B 1 193 ? -23.484 17.625 5.332 1 98.44 193 GLU B CA 1
ATOM 4533 C C . GLU B 1 193 ? -22.719 18.734 4.617 1 98.44 193 GLU B C 1
ATOM 4535 O O . GLU B 1 193 ? -23.328 19.719 4.168 1 98.44 193 GLU B O 1
ATOM 4540 N N . TRP B 1 194 ? -21.438 18.594 4.559 1 98.69 194 TRP B N 1
ATOM 4541 C CA . TRP B 1 194 ? -20.594 19.641 3.98 1 98.69 194 TRP B CA 1
ATOM 4542 C C . TRP B 1 194 ? -20.453 19.453 2.475 1 98.69 194 TRP B C 1
ATOM 4544 O O . TRP B 1 194 ? -19.656 20.141 1.835 1 98.69 194 TRP B O 1
ATOM 4554 N N . LYS B 1 195 ? -21.141 18.469 1.9 1 98.69 195 LYS B N 1
ATOM 4555 C CA . LYS B 1 195 ? -21.25 18.234 0.462 1 98.69 195 LYS B CA 1
ATOM 4556 C C . LYS B 1 195 ? -19.875 17.906 -0.141 1 98.69 195 LYS B C 1
ATOM 4558 O O . LYS B 1 195 ? -19.562 18.375 -1.235 1 98.69 195 LYS B O 1
ATOM 4563 N N . VAL B 1 196 ? -19.062 17.25 0.645 1 98.94 196 VAL B N 1
ATOM 4564 C CA . VAL B 1 196 ? -17.781 16.734 0.141 1 98.94 196 VAL B CA 1
ATOM 4565 C C . VAL B 1 196 ? -18.016 15.5 -0.719 1 98.94 196 VAL B C 1
ATOM 4567 O O . VAL B 1 196 ? -18.734 14.578 -0.308 1 98.94 196 VAL B O 1
ATOM 4570 N N . ASP B 1 197 ? -17.438 15.438 -1.901 1 98.94 197 ASP B N 1
ATOM 4571 C CA . ASP B 1 197 ? -17.703 14.352 -2.836 1 98.94 197 ASP B CA 1
ATOM 4572 C C . ASP B 1 197 ? -16.703 13.211 -2.646 1 98.94 197 ASP B C 1
ATOM 4574 O O . ASP B 1 197 ? -17.047 12.047 -2.879 1 98.94 197 ASP B O 1
ATOM 4578 N N . VAL B 1 198 ? -15.492 13.555 -2.328 1 99 198 VAL B N 1
ATOM 4579 C CA . VAL B 1 198 ? -14.469 12.562 -2.023 1 99 198 VAL B CA 1
ATOM 4580 C C . VAL B 1 198 ? -13.648 13.016 -0.816 1 99 198 VAL B C 1
ATOM 4582 O O . VAL B 1 198 ? -13.25 14.18 -0.729 1 99 198 VAL B O 1
ATOM 4585 N N . ALA B 1 199 ? -13.422 12.141 0.115 1 98.94 199 ALA B N 1
ATOM 4586 C CA . ALA B 1 199 ? -12.531 12.375 1.251 1 98.94 199 ALA B CA 1
ATOM 4587 C C . ALA B 1 199 ? -11.664 11.156 1.527 1 98.94 199 ALA B C 1
ATOM 4589 O O . ALA B 1 199 ? -12.086 10.016 1.3 1 98.94 199 ALA B O 1
ATOM 4590 N N . PHE B 1 200 ? -10.5 11.359 1.934 1 98.94 200 PHE B N 1
ATOM 4591 C CA . PHE B 1 200 ? -9.602 10.297 2.369 1 98.94 200 PHE B CA 1
ATOM 4592 C C . PHE B 1 200 ? -8.805 10.727 3.59 1 98.94 200 PHE B C 1
ATOM 4594 O O . PHE B 1 200 ? -8.758 11.914 3.922 1 98.94 200 PHE B O 1
ATOM 4601 N N . THR B 1 201 ? -8.219 9.781 4.285 1 98.75 201 THR B N 1
ATOM 4602 C CA . THR B 1 201 ? -7.406 10.102 5.453 1 98.75 201 THR B CA 1
ATOM 4603 C C . THR B 1 201 ? -6.273 9.086 5.617 1 98.75 201 THR B C 1
ATOM 4605 O O . THR B 1 201 ? -6.164 8.141 4.84 1 98.75 201 THR B O 1
ATOM 4608 N N . GLY B 1 202 ? -5.359 9.406 6.5 1 97.56 202 GLY B N 1
ATOM 4609 C CA . GLY B 1 202 ? -4.258 8.508 6.812 1 97.56 202 GLY B CA 1
ATOM 4610 C C . GLY B 1 202 ? -4.508 7.66 8.047 1 97.56 202 GLY B C 1
ATOM 4611 O O . GLY B 1 202 ? -4.953 8.172 9.078 1 97.56 202 GLY B O 1
ATOM 4612 N N . SER B 1 203 ? -4.203 6.41 7.938 1 98.38 203 SER B N 1
ATOM 4613 C CA . SER B 1 203 ? -4.406 5.504 9.062 1 98.38 203 SER B CA 1
ATOM 4614 C C . SER B 1 203 ? -3.445 5.816 10.211 1 98.38 203 SER B C 1
ATOM 4616 O O . SER B 1 203 ? -3.771 5.602 11.375 1 98.38 203 SER B O 1
ATOM 4618 N N . GLN B 1 204 ? -2.299 6.414 9.906 1 98.25 204 GLN B N 1
ATOM 4619 C CA . GLN B 1 204 ? -1.19 6.488 10.852 1 98.25 204 GLN B CA 1
ATOM 4620 C C . GLN B 1 204 ? -1.153 7.844 11.555 1 98.25 204 GLN B C 1
ATOM 4622 O O . GLN B 1 204 ? -0.131 8.227 12.125 1 98.25 204 GLN B O 1
ATOM 4627 N N . LYS B 1 205 ? -2.139 8.578 11.422 1 98.25 205 LYS B N 1
ATOM 4628 C CA . LYS B 1 205 ? -2.203 9.914 12.016 1 98.25 205 LYS B CA 1
ATOM 4629 C C . LYS B 1 205 ? -3.078 9.914 13.266 1 98.25 205 LYS B C 1
ATOM 4631 O O . LYS B 1 205 ? -2.762 9.25 14.258 1 98.25 205 LYS B O 1
ATOM 4636 N N . VAL B 1 206 ? -4.262 10.492 13.227 1 98.56 206 VAL B N 1
ATOM 4637 C CA . VAL B 1 206 ? -5.129 10.578 14.398 1 98.56 206 VAL B CA 1
ATOM 4638 C C . VAL B 1 206 ? -5.703 9.203 14.719 1 98.56 206 VAL B C 1
ATOM 4640 O O . VAL B 1 206 ? -5.883 8.859 15.891 1 98.56 206 VAL B O 1
ATOM 4643 N N . LEU B 1 207 ? -5.988 8.359 13.695 1 98.31 207 LEU B N 1
ATOM 4644 C CA . LEU B 1 207 ? -6.559 7.039 13.914 1 98.31 207 LEU B CA 1
ATOM 4645 C C . LEU B 1 207 ? -5.594 6.148 14.688 1 98.31 207 LEU B C 1
ATOM 4647 O O . LEU B 1 207 ? -6.02 5.258 15.43 1 98.31 207 LEU B O 1
ATOM 4651 N N . GLY B 1 208 ? -4.32 6.332 14.438 1 98.25 208 GLY B N 1
ATOM 4652 C CA . GLY B 1 208 ? -3.328 5.637 15.234 1 98.25 208 GLY B CA 1
ATOM 4653 C C . GLY B 1 208 ? -3.105 4.199 14.797 1 98.25 208 GLY B C 1
ATOM 4654 O O . GLY B 1 208 ? -2.693 3.357 15.594 1 98.25 208 GLY B O 1
ATOM 4655 N N . ALA B 1 209 ? -3.479 3.828 13.609 1 98.62 209 ALA B N 1
ATOM 4656 C CA . ALA B 1 209 ? -3.15 2.545 12.992 1 98.62 209 ALA B CA 1
ATOM 4657 C C . ALA B 1 209 ? -1.856 2.637 12.188 1 98.62 209 ALA B C 1
ATOM 4659 O O . ALA B 1 209 ? -1.353 3.734 11.938 1 98.62 209 ALA B O 1
ATOM 4660 N N . PRO B 1 210 ? -1.254 1.522 11.805 1 98.25 210 PRO B N 1
ATOM 4661 C CA . PRO B 1 210 ? -0.05 1.588 10.969 1 98.25 210 PRO B CA 1
ATOM 4662 C C . PRO B 1 210 ? -0.315 2.197 9.594 1 98.25 210 PRO B C 1
ATOM 4664 O O . PRO B 1 210 ? -1.427 2.088 9.07 1 98.25 210 PRO B O 1
ATOM 4667 N N . PRO B 1 211 ? 0.714 2.832 9.039 1 98 211 PRO B N 1
ATOM 4668 C CA . PRO B 1 211 ? 0.563 3.311 7.664 1 98 211 PRO B CA 1
ATOM 4669 C C . PRO B 1 211 ? 0.428 2.17 6.66 1 98 211 PRO B C 1
ATOM 4671 O O . PRO B 1 211 ? 0.82 1.037 6.945 1 98 211 PRO B O 1
ATOM 4674 N N . GLY B 1 212 ? -0.082 2.465 5.473 1 98 212 GLY B N 1
ATOM 4675 C CA . GLY B 1 212 ? -0.124 1.502 4.383 1 98 212 GLY B CA 1
ATOM 4676 C C . GLY B 1 212 ? -1.535 1.131 3.969 1 98 212 GLY B C 1
ATOM 4677 O O . GLY B 1 212 ? -1.729 0.355 3.029 1 98 212 GLY B O 1
ATOM 4678 N N . ILE B 1 213 ? -2.521 1.642 4.633 1 98.56 213 ILE B N 1
ATOM 4679 C CA . ILE B 1 213 ? -3.928 1.438 4.305 1 98.56 213 ILE B CA 1
ATOM 4680 C C . ILE B 1 213 ? -4.699 2.74 4.512 1 98.56 213 ILE B C 1
ATOM 4682 O O . ILE B 1 213 ? -4.613 3.359 5.574 1 98.56 213 ILE B O 1
ATOM 4686 N N . THR B 1 214 ? -5.441 3.16 3.496 1 98.69 214 THR B N 1
ATOM 4687 C CA . THR B 1 214 ? -5.984 4.516 3.484 1 98.69 214 THR B CA 1
ATOM 4688 C C . THR B 1 214 ? -7.5 4.488 3.326 1 98.69 214 THR B C 1
ATOM 4690 O O . THR B 1 214 ? -8.016 4.125 2.266 1 98.69 214 THR B O 1
ATOM 4693 N N . PRO B 1 215 ? -8.281 4.934 4.355 1 98.88 215 PRO B N 1
ATOM 4694 C CA . PRO B 1 215 ? -9.727 5.098 4.199 1 98.88 215 PRO B CA 1
ATOM 4695 C C . PRO B 1 215 ? -10.094 6.156 3.16 1 98.88 215 PRO B C 1
ATOM 4697 O O . PRO B 1 215 ? -9.445 7.203 3.086 1 98.88 215 PRO B O 1
ATOM 4700 N N . ILE B 1 216 ? -11.094 5.855 2.369 1 98.94 216 ILE B N 1
ATOM 4701 C CA . ILE B 1 216 ? -11.555 6.789 1.351 1 98.94 216 ILE B CA 1
ATOM 4702 C C . ILE B 1 216 ? -13.047 6.594 1.107 1 98.94 216 ILE B C 1
ATOM 4704 O O . ILE B 1 216 ? -13.578 5.5 1.316 1 98.94 216 ILE B O 1
ATOM 4708 N N . SER B 1 217 ? -13.727 7.625 0.774 1 98.94 217 SER B N 1
ATOM 4709 C CA . SER B 1 217 ? -15.156 7.57 0.468 1 98.94 217 SER B CA 1
ATOM 4710 C C . SER B 1 217 ? -15.492 8.422 -0.752 1 98.94 217 SER B C 1
ATOM 4712 O O . SER B 1 217 ? -14.961 9.523 -0.912 1 98.94 217 SER B O 1
ATOM 4714 N N . PHE B 1 218 ? -16.312 7.883 -1.652 1 98.94 218 PHE B N 1
ATOM 4715 C CA . PHE B 1 218 ? -16.812 8.555 -2.842 1 98.94 218 PHE B CA 1
ATOM 4716 C C . PHE B 1 218 ? -18.328 8.758 -2.748 1 98.94 218 PHE B C 1
ATOM 4718 O O . PHE B 1 218 ? -19.062 7.812 -2.5 1 98.94 218 PHE B O 1
ATOM 4725 N N . SER B 1 219 ? -18.781 9.953 -2.977 1 98.88 219 SER B N 1
ATOM 4726 C CA . SER B 1 219 ? -20.203 10.227 -2.998 1 98.88 219 SER B CA 1
ATOM 4727 C C . SER B 1 219 ? -20.859 9.688 -4.266 1 98.88 219 SER B C 1
ATOM 4729 O O . SER B 1 219 ? -20.172 9.328 -5.223 1 98.88 219 SER B O 1
ATOM 4731 N N . PRO B 1 220 ? -22.172 9.602 -4.262 1 98.44 220 PRO B N 1
ATOM 4732 C CA . PRO B 1 220 ? -22.859 9.227 -5.5 1 98.44 220 PRO B CA 1
ATOM 4733 C C . PRO B 1 220 ? -22.516 10.156 -6.664 1 98.44 220 PRO B C 1
ATOM 4735 O O . PRO B 1 220 ? -22.406 9.703 -7.809 1 98.44 220 PRO B O 1
ATOM 4738 N N . ARG B 1 221 ? -22.359 11.438 -6.414 1 98.69 221 ARG B N 1
ATOM 4739 C CA . ARG B 1 221 ? -22 12.398 -7.449 1 98.69 221 ARG B CA 1
ATOM 4740 C C . ARG B 1 221 ? -20.625 12.078 -8.023 1 98.69 221 ARG B C 1
ATOM 4742 O O . ARG B 1 221 ? -20.422 12.117 -9.242 1 98.69 221 ARG B O 1
ATOM 4749 N N . ALA B 1 222 ? -19.688 11.773 -7.145 1 98.88 222 ALA B N 1
ATOM 4750 C CA . ALA B 1 222 ? -18.344 11.383 -7.602 1 98.88 222 ALA B CA 1
ATOM 4751 C C . ALA B 1 222 ? -18.406 10.086 -8.406 1 98.88 222 ALA B C 1
ATOM 4753 O O . ALA B 1 222 ? -17.766 9.977 -9.461 1 98.88 222 ALA B O 1
ATOM 4754 N N . MET B 1 223 ? -19.156 9.141 -7.914 1 98.75 223 MET B N 1
ATOM 4755 C CA . MET B 1 223 ? -19.266 7.859 -8.609 1 98.75 223 MET B CA 1
ATOM 4756 C C . MET B 1 223 ? -19.922 8.039 -9.977 1 98.75 223 MET B C 1
ATOM 4758 O O . MET B 1 223 ? -19.578 7.332 -10.922 1 98.75 223 MET B O 1
ATOM 4762 N N . HIS B 1 224 ? -20.875 8.938 -10.031 1 98.69 224 HIS B N 1
ATOM 4763 C CA . HIS B 1 224 ? -21.484 9.234 -11.32 1 98.69 224 HIS B CA 1
ATOM 4764 C C . HIS B 1 224 ? -20.453 9.727 -12.328 1 98.69 224 HIS B C 1
ATOM 4766 O O . HIS B 1 224 ? -20.453 9.289 -13.484 1 98.69 224 HIS B O 1
ATOM 4772 N N . VAL B 1 225 ? -19.594 10.594 -11.922 1 98.75 225 VAL B N 1
ATOM 4773 C CA . VAL B 1 225 ? -18.516 11.086 -12.773 1 98.75 225 VAL B CA 1
ATOM 4774 C C . VAL B 1 225 ? -17.625 9.922 -13.211 1 98.75 225 VAL B C 1
ATOM 4776 O O . VAL B 1 225 ? -17.281 9.805 -14.391 1 98.75 225 VAL B O 1
ATOM 4779 N N . ILE B 1 226 ? -17.297 9.039 -12.297 1 98.75 226 ILE B N 1
ATOM 4780 C CA . ILE B 1 226 ? -16.391 7.926 -12.547 1 98.75 226 ILE B CA 1
ATOM 4781 C C . ILE B 1 226 ? -17.031 6.938 -13.516 1 98.75 226 ILE B C 1
ATOM 4783 O O . ILE B 1 226 ? -16.391 6.461 -14.453 1 98.75 226 ILE B O 1
ATOM 4787 N N . ASN B 1 227 ? -18.281 6.68 -13.336 1 98.06 227 ASN B N 1
ATOM 4788 C CA . ASN B 1 227 ? -19.016 5.719 -14.156 1 98.06 227 ASN B CA 1
ATOM 4789 C C . ASN B 1 227 ? -19.234 6.242 -15.57 1 98.06 227 ASN B C 1
ATOM 4791 O O . ASN B 1 227 ? -19.5 5.465 -16.484 1 98.06 227 ASN B O 1
ATOM 4795 N N . ASN B 1 228 ? -19.141 7.57 -15.766 1 98.25 228 ASN B N 1
ATOM 4796 C CA . ASN B 1 228 ? -19.453 8.164 -17.062 1 98.25 228 ASN B CA 1
ATOM 4797 C C . ASN B 1 228 ? -18.219 8.75 -17.719 1 98.25 228 ASN B C 1
ATOM 4799 O O . ASN B 1 228 ? -18.312 9.633 -18.578 1 98.25 228 ASN B O 1
ATOM 4803 N N . ARG B 1 229 ? -17.125 8.328 -17.297 1 98.12 229 ARG B N 1
ATOM 4804 C CA . ARG B 1 229 ? -15.859 8.727 -17.922 1 98.12 229 ARG B CA 1
ATOM 4805 C C . ARG B 1 229 ? -15.836 8.336 -19.391 1 98.12 229 ARG B C 1
ATOM 4807 O O . ARG B 1 229 ? -16.453 7.344 -19.797 1 98.12 229 ARG B O 1
ATOM 4814 N N . ASN B 1 230 ? -15.031 9.078 -20.156 1 97.38 230 ASN B N 1
ATOM 4815 C CA . ASN B 1 230 ? -14.836 8.758 -21.562 1 97.38 230 ASN B CA 1
ATOM 4816 C C . ASN B 1 230 ? -13.664 7.797 -21.766 1 97.38 230 ASN B C 1
ATOM 4818 O O . ASN B 1 230 ? -13.539 7.168 -22.812 1 97.38 230 ASN B O 1
ATOM 4822 N N . SER B 1 231 ? -12.844 7.723 -20.844 1 96.44 231 SER B N 1
ATOM 4823 C CA . SER B 1 231 ? -11.672 6.844 -20.859 1 96.44 231 SER B CA 1
ATOM 4824 C C . SER B 1 231 ? -11.602 5.992 -19.594 1 96.44 231 SER B C 1
ATOM 4826 O O . SER B 1 231 ? -12.203 6.336 -18.562 1 96.44 231 SER B O 1
ATOM 4828 N N . ARG B 1 232 ? -10.914 4.93 -19.625 1 96.12 232 ARG B N 1
ATOM 4829 C CA . ARG B 1 232 ? -10.742 4.094 -18.438 1 96.12 232 ARG B CA 1
ATOM 4830 C C . ARG B 1 232 ? -9.914 4.812 -17.375 1 96.12 232 ARG B C 1
ATOM 4832 O O . ARG B 1 232 ? -9.07 5.648 -17.703 1 96.12 232 ARG B O 1
ATOM 4839 N N . VAL B 1 233 ? -10.203 4.488 -16.141 1 98.31 233 VAL B N 1
ATOM 4840 C CA . VAL B 1 233 ? -9.312 4.945 -15.078 1 98.31 233 VAL B CA 1
ATOM 4841 C C . VAL B 1 233 ? -7.891 4.477 -15.359 1 98.31 233 VAL B C 1
ATOM 4843 O O . VAL B 1 233 ? -7.652 3.287 -15.57 1 98.31 233 VAL B O 1
ATOM 4846 N N . LYS B 1 234 ? -6.965 5.328 -15.359 1 97.5 234 LYS B N 1
ATOM 4847 C CA . LYS B 1 234 ? -5.605 5.035 -15.805 1 97.5 234 LYS B CA 1
ATOM 4848 C C . LYS B 1 234 ? -4.941 4 -14.898 1 97.5 234 LYS B C 1
ATOM 4850 O O . LYS B 1 234 ? -4.137 3.191 -15.359 1 97.5 234 LYS B O 1
ATOM 4855 N N . VAL B 1 235 ? -5.254 4.066 -13.633 1 98.5 235 VAL B N 1
ATOM 4856 C CA . VAL B 1 235 ? -4.617 3.172 -12.672 1 98.5 235 VAL B CA 1
ATOM 4857 C C . VAL B 1 235 ? -5.582 2.045 -12.297 1 98.5 235 VAL B C 1
ATOM 4859 O O . VAL B 1 235 ? -6.527 2.256 -11.539 1 98.5 235 VAL B O 1
ATOM 4862 N N . TYR B 1 236 ? -5.316 0.846 -12.797 1 98.38 236 TYR B N 1
ATOM 4863 C CA . TYR B 1 236 ? -6.16 -0.309 -12.508 1 98.38 236 TYR B CA 1
ATOM 4864 C C . TYR B 1 236 ? -6.254 -0.551 -11 1 98.38 236 TYR B C 1
ATOM 4866 O O . TYR B 1 236 ? -7.344 -0.776 -10.469 1 98.38 236 TYR B O 1
ATOM 4874 N N . TYR B 1 237 ? -5.164 -0.483 -10.289 1 98.19 237 TYR B N 1
ATOM 4875 C CA . TYR B 1 237 ? -5 -0.787 -8.875 1 98.19 237 TYR B CA 1
ATOM 4876 C C . TYR B 1 237 ? -5.871 0.123 -8.016 1 98.19 237 TYR B C 1
ATOM 4878 O O . TYR B 1 237 ? -6.301 -0.263 -6.93 1 98.19 237 TYR B O 1
ATOM 4886 N N . TRP B 1 238 ? -6.203 1.317 -8.578 1 98.5 238 TRP B N 1
ATOM 4887 C CA . TRP B 1 238 ? -6.934 2.305 -7.789 1 98.5 238 TRP B CA 1
ATOM 4888 C C . TRP B 1 238 ? -8.281 2.623 -8.43 1 98.5 238 TRP B C 1
ATOM 4890 O O . TRP B 1 238 ? -8.922 3.615 -8.078 1 98.5 238 TRP B O 1
ATOM 4900 N N . ASP B 1 239 ? -8.695 1.79 -9.359 1 98.44 239 ASP B N 1
ATOM 4901 C CA . ASP B 1 239 ? -10.008 1.953 -9.984 1 98.44 239 ASP B CA 1
ATOM 4902 C C . ASP B 1 239 ? -11.125 1.815 -8.961 1 98.44 239 ASP B C 1
ATOM 4904 O O . ASP B 1 239 ? -11.383 0.721 -8.453 1 98.44 239 ASP B O 1
ATOM 4908 N N . ALA B 1 240 ? -11.836 2.881 -8.789 1 98.5 240 ALA B N 1
ATOM 4909 C CA . ALA B 1 240 ? -12.812 2.945 -7.703 1 98.5 240 ALA B CA 1
ATOM 4910 C C . ALA B 1 240 ? -13.945 1.948 -7.926 1 98.5 240 ALA B C 1
ATOM 4912 O O . ALA B 1 240 ? -14.5 1.408 -6.969 1 98.5 240 ALA B O 1
ATOM 4913 N N . ILE B 1 241 ? -14.289 1.726 -9.156 1 97.19 241 ILE B N 1
ATOM 4914 C CA . ILE B 1 241 ? -15.359 0.783 -9.461 1 97.19 241 ILE B CA 1
ATOM 4915 C C . ILE B 1 241 ? -14.945 -0.626 -9.047 1 97.19 241 ILE B C 1
ATOM 4917 O O . ILE B 1 241 ? -15.703 -1.334 -8.383 1 97.19 241 ILE B O 1
ATOM 4921 N N . LEU B 1 242 ? -13.75 -1.019 -9.406 1 96.81 242 LEU B N 1
ATOM 4922 C CA . LEU B 1 242 ? -13.242 -2.344 -9.078 1 96.81 242 LEU B CA 1
ATOM 4923 C C . LEU B 1 242 ? -13.047 -2.496 -7.574 1 96.81 242 LEU B C 1
ATOM 4925 O O . LEU B 1 242 ? -13.344 -3.551 -7.008 1 96.81 242 LEU B O 1
ATOM 4929 N N . LEU B 1 243 ? -12.547 -1.458 -6.949 1 97.75 243 LEU B N 1
ATOM 4930 C CA . LEU B 1 243 ? -12.312 -1.511 -5.508 1 97.75 243 LEU B CA 1
ATOM 4931 C C . LEU B 1 243 ? -13.633 -1.575 -4.746 1 97.75 243 LEU B C 1
ATOM 4933 O O . LEU B 1 243 ? -13.727 -2.246 -3.717 1 97.75 243 LEU B O 1
ATOM 4937 N N . ALA B 1 244 ? -14.625 -0.824 -5.238 1 97.31 244 ALA B N 1
ATOM 4938 C CA . ALA B 1 244 ? -15.938 -0.897 -4.609 1 97.31 244 ALA B CA 1
ATOM 4939 C C . ALA B 1 244 ? -16.5 -2.318 -4.668 1 97.31 244 ALA B C 1
ATOM 4941 O O . ALA B 1 244 ? -17.188 -2.762 -3.742 1 97.31 244 ALA B O 1
ATOM 4942 N N . ASP B 1 245 ? -16.188 -3.027 -5.734 1 95.88 245 ASP B N 1
ATOM 4943 C CA . ASP B 1 245 ? -16.609 -4.422 -5.852 1 95.88 245 ASP B CA 1
ATOM 4944 C C . ASP B 1 245 ? -15.812 -5.309 -4.895 1 95.88 245 ASP B C 1
ATOM 4946 O O . ASP B 1 245 ? -16.375 -6.207 -4.262 1 95.88 245 ASP B O 1
ATOM 4950 N N . LEU B 1 246 ? -14.555 -5.066 -4.824 1 95.88 246 LEU B N 1
ATOM 4951 C CA . LEU B 1 246 ? -13.711 -5.82 -3.902 1 95.88 246 LEU B CA 1
ATOM 4952 C C . LEU B 1 246 ? -14.227 -5.695 -2.473 1 95.88 246 LEU B C 1
ATOM 4954 O O . LEU B 1 246 ? -14.211 -6.672 -1.719 1 95.88 246 LEU B O 1
ATOM 4958 N N . TRP B 1 247 ? -14.703 -4.508 -2.139 1 97.31 247 TRP B N 1
ATOM 4959 C CA . TRP B 1 247 ? -15.141 -4.219 -0.776 1 97.31 247 TRP B CA 1
ATOM 4960 C C . TRP B 1 247 ? -16.641 -4.406 -0.638 1 97.31 247 TRP B C 1
ATOM 4962 O O . TRP B 1 247 ? -17.234 -4.059 0.392 1 97.31 247 TRP B O 1
ATOM 4972 N N . LYS B 1 248 ? -17.312 -4.844 -1.694 1 95.75 248 LYS B N 1
ATOM 4973 C CA . LYS B 1 248 ? -18.734 -5.152 -1.709 1 95.75 248 LYS B CA 1
ATOM 4974 C C . LYS B 1 248 ? -19.562 -3.934 -1.318 1 95.75 248 LYS B C 1
ATOM 4976 O O . LYS B 1 248 ? -20.469 -4.035 -0.487 1 95.75 248 LYS B O 1
ATOM 4981 N N . CYS B 1 249 ? -19.266 -2.875 -1.961 1 96.62 249 CYS B N 1
ATOM 4982 C CA . CYS B 1 249 ? -19.906 -1.617 -1.582 1 96.62 249 CYS B CA 1
ATOM 4983 C C . CYS B 1 249 ? -21.312 -1.527 -2.146 1 96.62 249 CYS B C 1
ATOM 4985 O O . CYS B 1 249 ? -22.156 -0.801 -1.613 1 96.62 249 CYS B O 1
ATOM 4987 N N . PHE B 1 250 ? -21.609 -2.254 -3.221 1 93.62 250 PHE B N 1
ATOM 4988 C CA . PHE B 1 250 ? -22.891 -2.088 -3.893 1 93.62 250 PHE B CA 1
ATOM 4989 C C . PHE B 1 250 ? -23.688 -3.393 -3.881 1 93.62 250 PHE B C 1
ATOM 4991 O O . PHE B 1 250 ? -24.656 -3.547 -4.629 1 93.62 250 PHE B O 1
ATOM 4998 N N . GLY B 1 251 ? -23.297 -4.355 -3.131 1 86.38 251 GLY B N 1
ATOM 4999 C CA . GLY B 1 251 ? -24.047 -5.59 -2.969 1 86.38 251 GLY B CA 1
ATOM 5000 C C . GLY B 1 251 ? -23.781 -6.598 -4.074 1 86.38 251 GLY B C 1
ATOM 5001 O O . GLY B 1 251 ? -24.391 -7.668 -4.098 1 86.38 251 GLY B O 1
ATOM 5002 N N . ARG B 1 252 ? -22.922 -6.316 -5 1 85.25 252 ARG B N 1
ATOM 5003 C CA . ARG B 1 252 ? -22.531 -7.254 -6.047 1 85.25 252 ARG B CA 1
ATOM 5004 C C . ARG B 1 252 ? -21.562 -8.297 -5.516 1 85.25 252 ARG B C 1
ATOM 5006 O O . ARG B 1 252 ? -20.984 -8.117 -4.441 1 85.25 252 ARG B O 1
ATOM 5013 N N . PRO B 1 253 ? -21.438 -9.383 -6.266 1 83.38 253 PRO B N 1
ATOM 5014 C CA . PRO B 1 253 ? -20.469 -10.391 -5.82 1 83.38 253 PRO B CA 1
ATOM 5015 C C . PRO B 1 253 ? -19.047 -9.844 -5.711 1 83.38 253 PRO B C 1
ATOM 5017 O O . PRO B 1 253 ? -18.625 -9.039 -6.543 1 83.38 253 PRO B O 1
ATOM 5020 N N . GLN B 1 254 ? -18.453 -10.352 -4.703 1 83.38 254 GLN B N 1
ATOM 5021 C CA . GLN B 1 254 ? -17.078 -9.938 -4.461 1 83.38 254 GLN B CA 1
ATOM 5022 C C . GLN B 1 254 ? -16.141 -10.484 -5.535 1 83.38 254 GLN B C 1
ATOM 5024 O O . GLN B 1 254 ? -16.219 -11.656 -5.895 1 83.38 254 GLN B O 1
ATOM 5029 N N . VAL B 1 255 ? -15.391 -9.641 -6.055 1 83.44 255 VAL B N 1
ATOM 5030 C CA . VAL B 1 255 ? -14.438 -10.016 -7.094 1 83.44 255 VAL B CA 1
ATOM 5031 C C . VAL B 1 255 ? -13.016 -9.805 -6.586 1 83.44 255 VAL B C 1
ATOM 5033 O O . VAL B 1 255 ? -12.727 -8.82 -5.895 1 83.44 255 VAL B O 1
ATOM 5036 N N . TYR B 1 256 ? -12.195 -10.797 -6.934 1 88.19 256 TYR B N 1
ATOM 5037 C CA . TYR B 1 256 ? -10.789 -10.625 -6.578 1 88.19 256 TYR B CA 1
ATOM 5038 C C . TYR B 1 256 ? -10.164 -9.484 -7.367 1 88.19 256 TYR B C 1
ATOM 5040 O O . TYR B 1 256 ? -10.305 -9.422 -8.594 1 88.19 256 TYR B O 1
ATOM 5048 N N . HIS B 1 257 ? -9.547 -8.578 -6.688 1 94.56 257 HIS B N 1
ATOM 5049 C CA . HIS B 1 257 ? -8.82 -7.469 -7.289 1 94.56 257 HIS B CA 1
ATOM 5050 C C . HIS B 1 257 ? -7.336 -7.543 -6.961 1 94.56 257 HIS B C 1
ATOM 5052 O O . HIS B 1 257 ? -6.504 -7.707 -7.859 1 94.56 257 HIS B O 1
ATOM 5058 N N . HIS B 1 258 ? -7.012 -7.539 -5.73 1 95.88 258 HIS B N 1
ATOM 5059 C CA . HIS B 1 258 ? -5.664 -7.727 -5.207 1 95.88 258 HIS B CA 1
ATOM 5060 C C . HIS B 1 258 ? -5.695 -8.266 -3.783 1 95.88 258 HIS B C 1
ATOM 5062 O O . HIS B 1 258 ? -6.766 -8.375 -3.18 1 95.88 258 HIS B O 1
ATOM 5068 N N . THR B 1 259 ? -4.516 -8.656 -3.326 1 96.31 259 THR B N 1
ATOM 5069 C CA . THR B 1 259 ? -4.414 -9.164 -1.963 1 96.31 259 THR B CA 1
ATOM 5070 C C . THR B 1 259 ? -4.293 -8.016 -0.965 1 96.31 259 THR B C 1
ATOM 5072 O O . THR B 1 259 ? -3.217 -7.434 -0.811 1 96.31 259 THR B O 1
ATOM 5075 N N . VAL B 1 260 ? -5.371 -7.746 -0.234 1 97 260 VAL B N 1
ATOM 5076 C CA . VAL B 1 260 ? -5.348 -6.738 0.821 1 97 260 VAL B CA 1
ATOM 5077 C C . VAL B 1 260 ? -4.578 -7.27 2.027 1 97 260 VAL B C 1
ATOM 5079 O O . VAL B 1 260 ? -4.613 -8.469 2.316 1 97 260 VAL B O 1
ATOM 5082 N N . SER B 1 261 ? -3.895 -6.438 2.729 1 98.06 261 SER B N 1
ATOM 5083 C CA . SER B 1 261 ? -3.119 -6.852 3.893 1 98.06 261 SER B CA 1
ATOM 5084 C C . SER B 1 261 ? -4.02 -7.086 5.102 1 98.06 261 SER B C 1
ATOM 5086 O O . SER B 1 261 ? -4.473 -6.133 5.738 1 98.06 261 SER B O 1
ATOM 5088 N N . ALA B 1 262 ? -4.234 -8.312 5.422 1 98.25 262 ALA B N 1
ATOM 5089 C CA . ALA B 1 262 ? -5.016 -8.633 6.613 1 98.25 262 ALA B CA 1
ATOM 5090 C C . ALA B 1 262 ? -4.395 -8 7.859 1 98.25 262 ALA B C 1
ATOM 5092 O O . ALA B 1 262 ? -5.109 -7.543 8.758 1 98.25 262 ALA B O 1
ATOM 5093 N N . THR B 1 263 ? -3.088 -7.969 7.902 1 98.69 263 THR B N 1
ATOM 5094 C CA . THR B 1 263 ? -2.354 -7.391 9.023 1 98.69 263 THR B CA 1
ATOM 5095 C C . THR B 1 263 ? -2.742 -5.93 9.227 1 98.69 263 THR B C 1
ATOM 5097 O O . THR B 1 263 ? -3.074 -5.52 10.336 1 98.69 263 THR B O 1
ATOM 5100 N N . LEU B 1 264 ? -2.721 -5.199 8.148 1 98.75 264 LEU B N 1
ATOM 5101 C CA . LEU B 1 264 ? -3.066 -3.783 8.242 1 98.75 264 LEU B CA 1
ATOM 5102 C C . LEU B 1 264 ? -4.555 -3.604 8.516 1 98.75 264 LEU B C 1
ATOM 5104 O O . LEU B 1 264 ? -4.957 -2.658 9.195 1 98.75 264 LEU B O 1
ATOM 5108 N N . LEU B 1 265 ? -5.367 -4.551 8.023 1 98.81 265 LEU B N 1
ATOM 5109 C CA . LEU B 1 265 ? -6.789 -4.527 8.344 1 98.81 265 LEU B CA 1
ATOM 5110 C C . LEU B 1 265 ? -7.004 -4.684 9.844 1 98.81 265 LEU B C 1
ATOM 5112 O O . LEU B 1 265 ? -7.809 -3.959 10.438 1 98.81 265 LEU B O 1
ATOM 5116 N N . TYR B 1 266 ? -6.258 -5.59 10.508 1 98.88 266 TYR B N 1
ATOM 5117 C CA . TYR B 1 266 ? -6.387 -5.812 11.945 1 98.88 266 TYR B CA 1
ATOM 5118 C C . TYR B 1 266 ? -6.125 -4.523 12.719 1 98.88 266 TYR B C 1
ATOM 5120 O O . TYR B 1 266 ? -6.91 -4.152 13.594 1 98.88 266 TYR B O 1
ATOM 5128 N N . GLY B 1 267 ? -5.023 -3.922 12.32 1 98.88 267 GLY B N 1
ATOM 5129 C CA . GLY B 1 267 ? -4.648 -2.697 13.016 1 98.88 267 GLY B CA 1
ATOM 5130 C C . GLY B 1 267 ? -5.664 -1.584 12.844 1 98.88 267 GLY B C 1
ATOM 5131 O O . GLY B 1 267 ? -6.035 -0.919 13.812 1 98.88 267 GLY B O 1
ATOM 5132 N N . LEU B 1 268 ? -6.098 -1.402 11.617 1 98.88 268 LEU B N 1
ATOM 5133 C CA . LEU B 1 268 ? -7.059 -0.341 11.336 1 98.88 268 LEU B CA 1
ATOM 5134 C C . LEU B 1 268 ? -8.391 -0.61 12.039 1 98.88 268 LEU B C 1
ATOM 5136 O O . LEU B 1 268 ? -9.016 0.311 12.562 1 98.88 268 LEU B O 1
ATOM 5140 N N . ARG B 1 269 ? -8.844 -1.868 12.008 1 98.94 269 ARG B N 1
ATOM 5141 C CA . ARG B 1 269 ? -10.094 -2.225 12.664 1 98.94 269 ARG B CA 1
ATOM 5142 C C . ARG B 1 269 ? -10.055 -1.863 14.148 1 98.94 269 ARG B C 1
ATOM 5144 O O . ARG B 1 269 ? -11 -1.267 14.664 1 98.94 269 ARG B O 1
ATOM 5151 N N . GLU B 1 270 ? -8.977 -2.219 14.805 1 98.88 270 GLU B N 1
ATOM 5152 C CA . GLU B 1 270 ? -8.875 -1.95 16.234 1 98.88 270 GLU B CA 1
ATOM 5153 C C . GLU B 1 270 ? -8.758 -0.454 16.516 1 98.88 270 GLU B C 1
ATOM 5155 O O . GLU B 1 270 ? -9.273 0.039 17.516 1 98.88 270 GLU B O 1
ATOM 5160 N N . ALA B 1 271 ? -8.062 0.244 15.656 1 98.88 271 ALA B N 1
ATOM 5161 C CA . ALA B 1 271 ? -7.992 1.696 15.797 1 98.88 271 ALA B CA 1
ATOM 5162 C C . ALA B 1 271 ? -9.375 2.33 15.68 1 98.88 271 ALA B C 1
ATOM 5164 O O . ALA B 1 271 ? -9.734 3.201 16.469 1 98.88 271 ALA B O 1
ATOM 5165 N N . LEU B 1 272 ? -10.102 1.896 14.672 1 98.88 272 LEU B N 1
ATOM 5166 C CA . LEU B 1 272 ? -11.461 2.393 14.477 1 98.88 272 LEU B CA 1
ATOM 5167 C C . LEU B 1 272 ? -12.352 2.023 15.656 1 98.88 272 LEU B C 1
ATOM 5169 O O . LEU B 1 272 ? -13.18 2.828 16.094 1 98.88 272 LEU B O 1
ATOM 5173 N N . ALA B 1 273 ? -12.188 0.796 16.141 1 98.81 273 ALA B N 1
ATOM 5174 C CA . ALA B 1 273 ? -12.953 0.372 17.312 1 98.81 273 ALA B CA 1
ATOM 5175 C C . ALA B 1 273 ? -12.688 1.286 18.5 1 98.81 273 ALA B C 1
ATOM 5177 O O . ALA B 1 273 ? -13.625 1.686 19.203 1 98.81 273 ALA B O 1
ATOM 5178 N N . SER B 1 274 ? -11.469 1.621 18.719 1 98.31 274 SER B N 1
ATOM 5179 C CA . SER B 1 274 ? -11.102 2.514 19.812 1 98.31 274 SER B CA 1
ATOM 5180 C C . SER B 1 274 ? -11.727 3.893 19.641 1 98.31 274 SER B C 1
ATOM 5182 O O . SER B 1 274 ? -12.219 4.484 20.609 1 98.31 274 SER B O 1
ATOM 5184 N N . ALA B 1 275 ? -11.672 4.426 18.438 1 98.06 275 ALA B N 1
ATOM 5185 C CA . ALA B 1 275 ? -12.258 5.73 18.141 1 98.06 275 ALA B CA 1
ATOM 5186 C C . ALA B 1 275 ? -13.766 5.715 18.391 1 98.06 275 ALA B C 1
ATOM 5188 O O . ALA B 1 275 ? -14.328 6.668 18.938 1 98.06 275 ALA B O 1
ATOM 5189 N N . CYS B 1 276 ? -14.383 4.625 17.969 1 97.56 276 CYS B N 1
ATOM 5190 C CA . CYS B 1 276 ? -15.82 4.484 18.141 1 97.56 276 CYS B CA 1
ATOM 5191 C C . CYS B 1 276 ? -16.188 4.402 19.625 1 97.56 276 CYS B C 1
ATOM 5193 O O . CYS B 1 276 ? -17.203 4.973 20.047 1 97.56 276 CYS B O 1
ATOM 5195 N N . GLU B 1 277 ? -15.398 3.717 20.391 1 97.56 277 GLU B N 1
ATOM 5196 C CA . GLU B 1 277 ? -15.633 3.596 21.828 1 97.56 277 GLU B CA 1
ATOM 5197 C C . GLU B 1 277 ? -15.531 4.953 22.516 1 97.56 277 GLU B C 1
ATOM 5199 O O . GLU B 1 277 ? -16.328 5.266 23.406 1 97.56 277 GLU B O 1
ATOM 5204 N N . GLN B 1 278 ? -14.609 5.707 22.094 1 96.69 278 GLN B N 1
ATOM 5205 C CA . GLN B 1 278 ? -14.414 7.027 22.672 1 96.69 278 GLN B CA 1
ATOM 5206 C C . GLN B 1 278 ? -15.484 8.008 22.203 1 96.69 278 GLN B C 1
ATOM 5208 O O . GLN B 1 278 ? -15.938 8.859 22.969 1 96.69 278 GLN B O 1
ATOM 5213 N N . GLY B 1 279 ? -15.867 7.914 20.922 1 96.94 279 GLY B N 1
ATOM 5214 C CA . GLY B 1 279 ? -16.812 8.836 20.297 1 96.94 279 GLY B CA 1
ATOM 5215 C C . GLY B 1 279 ? -16.141 10.047 19.672 1 96.94 279 GLY B C 1
ATOM 5216 O O . GLY B 1 279 ? -15.172 10.578 20.219 1 96.94 279 GLY B O 1
ATOM 5217 N N . LEU B 1 280 ? -16.703 10.516 18.641 1 97.06 280 LEU B N 1
ATOM 5218 C CA . LEU B 1 280 ? -16.109 11.578 17.844 1 97.06 280 LEU B CA 1
ATOM 5219 C C . LEU B 1 280 ? -16.031 12.883 18.625 1 97.06 280 LEU B C 1
ATOM 5221 O O . LEU B 1 280 ? -15.016 13.586 18.578 1 97.06 280 LEU B O 1
ATOM 5225 N N . LYS B 1 281 ? -17.047 13.242 19.328 1 97 281 LYS B N 1
ATOM 5226 C CA . LYS B 1 281 ? -17.078 14.484 20.094 1 97 281 LYS B CA 1
ATOM 5227 C C . LYS B 1 281 ? -15.969 14.5 21.141 1 97 281 LYS B C 1
ATOM 5229 O O . LYS B 1 281 ? -15.273 15.5 21.312 1 97 281 LYS B O 1
ATOM 5234 N N . SER B 1 282 ? -15.859 13.359 21.828 1 97.69 282 SER B N 1
ATOM 5235 C CA . SER B 1 282 ? -14.828 13.234 22.844 1 97.69 282 SER B CA 1
ATOM 5236 C C . SER B 1 282 ? -13.43 13.242 22.234 1 97.69 282 SER B C 1
ATOM 5238 O O . SER B 1 282 ? -12.516 13.852 22.781 1 97.69 282 SER B O 1
ATOM 5240 N N . LEU B 1 283 ? -13.258 12.578 21.172 1 97.81 283 LEU B N 1
ATOM 5241 C CA . LEU B 1 283 ? -11.984 12.539 20.469 1 97.81 283 LEU B CA 1
ATOM 5242 C C . LEU B 1 283 ? -11.555 13.938 20.062 1 97.81 283 LEU B C 1
ATOM 5244 O O . LEU B 1 283 ? -10.406 14.336 20.281 1 97.81 283 LEU B O 1
ATOM 5248 N N . ILE B 1 284 ? -12.469 14.68 19.484 1 98.38 284 ILE B N 1
ATOM 5249 C CA . ILE B 1 284 ? -12.195 16.031 19 1 98.38 284 ILE B CA 1
ATOM 5250 C C . ILE B 1 284 ? -11.883 16.938 20.172 1 98.38 284 ILE B C 1
ATOM 5252 O O . ILE B 1 284 ? -10.922 17.719 20.141 1 98.38 284 ILE B O 1
ATOM 5256 N N . ARG B 1 285 ? -12.617 16.828 21.188 1 98.19 285 ARG B N 1
ATOM 5257 C CA . ARG B 1 285 ? -12.414 17.641 22.375 1 98.19 285 ARG B CA 1
ATOM 5258 C C . ARG B 1 285 ? -11.039 17.406 22.984 1 98.19 285 ARG B C 1
ATOM 5260 O O . ARG B 1 285 ? -10.336 18.359 23.344 1 98.19 285 ARG B O 1
ATOM 5267 N N . ARG B 1 286 ? -10.664 16.172 23.094 1 98.25 286 ARG B N 1
ATOM 5268 C CA . ARG B 1 286 ? -9.367 15.82 23.656 1 98.25 286 ARG B CA 1
ATOM 5269 C C . ARG B 1 286 ? -8.227 16.422 22.859 1 98.25 286 ARG B C 1
ATOM 5271 O O . ARG B 1 286 ? -7.277 16.969 23.422 1 98.25 286 ARG B O 1
ATOM 5278 N N . HIS B 1 287 ? -8.336 16.328 21.562 1 98.69 287 HIS B N 1
ATOM 5279 C CA . HIS B 1 287 ? -7.305 16.906 20.703 1 98.69 287 HIS B CA 1
ATOM 5280 C C . HIS B 1 287 ? -7.262 18.422 20.828 1 98.69 287 HIS B C 1
ATOM 5282 O O . HIS B 1 287 ? -6.184 19.016 20.891 1 98.69 287 HIS B O 1
ATOM 5288 N N . THR B 1 288 ? -8.383 19.031 20.891 1 98.25 288 THR B N 1
ATOM 5289 C CA . THR B 1 288 ? -8.477 20.484 21 1 98.25 288 THR B CA 1
ATOM 5290 C C . THR B 1 288 ? -7.918 20.969 22.328 1 98.25 288 THR B C 1
ATOM 5292 O O . THR B 1 288 ? -7.176 21.953 22.375 1 98.25 288 THR B O 1
ATOM 5295 N N . GLU B 1 289 ? -8.234 20.281 23.359 1 98.56 289 GLU B N 1
ATOM 5296 C CA . GLU B 1 289 ? -7.758 20.641 24.688 1 98.56 289 GLU B CA 1
ATOM 5297 C C . GLU B 1 289 ? -6.242 20.516 24.781 1 98.56 289 GLU B C 1
ATOM 5299 O O . GLU B 1 289 ? -5.57 21.391 25.328 1 98.56 289 GLU B O 1
ATOM 5304 N N . CYS B 1 290 ? -5.77 19.422 24.312 1 98.81 290 CYS B N 1
ATOM 5305 C CA . CYS B 1 290 ? -4.324 19.219 24.312 1 98.81 290 CYS B CA 1
ATOM 5306 C C . CYS B 1 290 ? -3.619 20.281 23.484 1 98.81 290 CYS B C 1
ATOM 5308 O O . CYS B 1 290 ? -2.564 20.781 23.875 1 98.81 290 CYS B O 1
ATOM 5310 N N . ALA B 1 291 ? -4.215 20.594 22.359 1 98.75 291 ALA B N 1
ATOM 5311 C CA . ALA B 1 291 ? -3.633 21.609 21.484 1 98.75 291 ALA B CA 1
ATOM 5312 C C . ALA B 1 291 ? -3.584 22.969 22.172 1 98.75 291 ALA B C 1
ATOM 5314 O O . ALA B 1 291 ? -2.582 23.688 22.078 1 98.75 291 ALA B O 1
ATOM 5315 N N . PHE B 1 292 ? -4.641 23.281 22.797 1 98.31 292 PHE B N 1
ATOM 5316 C CA . PHE B 1 292 ? -4.703 24.547 23.5 1 98.31 292 PHE B CA 1
ATOM 5317 C C . PHE B 1 292 ? -3.629 24.625 24.578 1 98.31 292 PHE B C 1
ATOM 5319 O O . PHE B 1 292 ? -2.949 25.641 24.719 1 98.31 292 PHE B O 1
ATOM 5326 N N . ARG B 1 293 ? -3.486 23.562 25.281 1 98.62 293 ARG B N 1
ATOM 5327 C CA . ARG B 1 293 ? -2.484 23.5 26.344 1 98.62 293 ARG B CA 1
ATOM 5328 C C . ARG B 1 293 ? -1.077 23.656 25.781 1 98.62 293 ARG B C 1
ATOM 5330 O O . ARG B 1 293 ? -0.247 24.375 26.328 1 98.62 293 ARG B O 1
ATOM 5337 N N . LEU B 1 294 ? -0.816 22.984 24.719 1 98.81 294 LEU B N 1
ATOM 5338 C CA . LEU B 1 294 ? 0.491 23.078 24.078 1 98.81 294 LEU B CA 1
ATOM 5339 C C . LEU B 1 294 ? 0.771 24.5 23.625 1 98.81 294 LEU B C 1
ATOM 5341 O O . LEU B 1 294 ? 1.851 25.031 23.875 1 98.81 294 LEU B O 1
ATOM 5345 N N . GLN B 1 295 ? -0.196 25.109 22.938 1 98.75 295 GLN B N 1
ATOM 5346 C CA . GLN B 1 295 ? -0.053 26.453 22.406 1 98.75 295 GLN B CA 1
ATOM 5347 C C . GLN B 1 295 ? 0.18 27.469 23.516 1 98.75 295 GLN B C 1
ATOM 5349 O O . GLN B 1 295 ? 1.047 28.344 23.406 1 98.75 295 GLN B O 1
ATOM 5354 N N . LYS B 1 296 ? -0.585 27.297 24.531 1 98.31 296 LYS B N 1
ATOM 5355 C CA . LYS B 1 296 ? -0.407 28.172 25.688 1 98.31 296 LYS B CA 1
ATOM 5356 C C . LYS B 1 296 ? 0.992 28.031 26.281 1 98.31 296 LYS B C 1
ATOM 5358 O O . LYS B 1 296 ? 1.646 29.031 26.594 1 98.31 296 LYS B O 1
ATOM 5363 N N . GLY B 1 297 ? 1.446 26.797 26.406 1 98.44 297 GLY B N 1
ATOM 5364 C CA . GLY B 1 297 ? 2.781 26.547 26.922 1 98.44 297 GLY B CA 1
ATOM 5365 C C . GLY B 1 297 ? 3.877 27.141 26.062 1 98.44 297 GLY B C 1
ATOM 5366 O O . GLY B 1 297 ? 4.867 27.656 26.578 1 98.44 297 GLY B O 1
ATOM 5367 N N . ILE B 1 298 ? 3.719 27.047 24.812 1 98.44 298 ILE B N 1
ATOM 5368 C CA . ILE B 1 298 ? 4.68 27.594 23.859 1 98.44 298 ILE B CA 1
ATOM 5369 C C . ILE B 1 298 ? 4.746 29.109 24.016 1 98.44 298 ILE B C 1
ATOM 5371 O O . ILE B 1 298 ? 5.836 29.688 24.078 1 98.44 298 ILE B O 1
ATOM 5375 N N . ILE B 1 299 ? 3.604 29.719 24.062 1 97.75 299 ILE B N 1
ATOM 5376 C CA . ILE B 1 299 ? 3.512 31.172 24.203 1 97.75 299 ILE B CA 1
ATOM 5377 C C . ILE B 1 299 ? 4.098 31.594 25.547 1 97.75 299 ILE B C 1
ATOM 5379 O O . ILE B 1 299 ? 4.84 32.562 25.609 1 97.75 299 ILE B O 1
ATOM 5383 N N . ASP B 1 300 ? 3.787 30.828 26.531 1 97.38 300 ASP B N 1
ATOM 5384 C CA . ASP B 1 300 ? 4.297 31.125 27.859 1 97.38 300 ASP B CA 1
ATOM 5385 C C . ASP B 1 300 ? 5.824 31.047 27.891 1 97.38 300 ASP B C 1
ATOM 5387 O O . ASP B 1 300 ? 6.469 31.734 28.688 1 97.38 300 ASP B O 1
ATOM 5391 N N . MET B 1 301 ? 6.395 30.219 27.031 1 96.25 301 MET B N 1
ATOM 5392 C CA . MET B 1 301 ? 7.84 30.047 26.938 1 96.25 301 MET B CA 1
ATOM 5393 C C . MET B 1 301 ? 8.477 31.219 26.203 1 96.25 301 MET B C 1
ATOM 5395 O O . MET B 1 301 ? 9.695 31.406 26.25 1 96.25 301 MET B O 1
ATOM 5399 N N . GLY B 1 302 ? 7.664 32.062 25.578 1 96.44 302 GLY B N 1
ATOM 5400 C CA . GLY B 1 302 ? 8.164 33.188 24.812 1 96.44 302 GLY B CA 1
ATOM 5401 C C . GLY B 1 302 ? 8.359 32.875 23.344 1 96.44 302 GLY B C 1
ATOM 5402 O O . GLY B 1 302 ? 8.953 33.688 22.609 1 96.44 302 GLY B O 1
ATOM 5403 N N . LEU B 1 303 ? 7.922 31.766 22.969 1 97.75 303 LEU B N 1
ATOM 5404 C CA . LEU B 1 303 ? 8.016 31.391 21.562 1 97.75 303 LEU B CA 1
ATOM 5405 C C . LEU B 1 303 ? 6.773 31.828 20.797 1 97.75 303 LEU B C 1
ATOM 5407 O O . LEU B 1 303 ? 5.762 32.188 21.391 1 97.75 303 LEU B O 1
ATOM 5411 N N . GLU B 1 304 ? 6.914 31.844 19.5 1 97.81 304 GLU B N 1
ATOM 5412 C CA . GLU B 1 304 ? 5.828 32.281 18.625 1 97.81 304 GLU B CA 1
ATOM 5413 C C . GLU B 1 304 ? 5.27 31.141 17.812 1 97.81 304 GLU B C 1
ATOM 5415 O O . GLU B 1 304 ? 6.023 30.312 17.297 1 97.81 304 GLU B O 1
ATOM 5420 N N . LEU B 1 305 ? 3.994 31.141 17.734 1 98.31 305 LEU B N 1
ATOM 5421 C CA . LEU B 1 305 ? 3.342 30.188 16.859 1 98.31 305 LEU B CA 1
ATOM 5422 C C . LEU B 1 305 ? 3.385 30.656 15.414 1 98.31 305 LEU B C 1
ATOM 5424 O O . LEU B 1 305 ? 3.314 31.859 15.148 1 98.31 305 LEU B O 1
ATOM 5428 N N . PHE B 1 306 ? 3.506 29.75 14.484 1 98 306 PHE B N 1
ATOM 5429 C CA . PHE B 1 306 ? 3.6 30.078 13.062 1 98 306 PHE B CA 1
ATOM 5430 C C . PHE B 1 306 ? 2.27 30.594 12.539 1 98 306 PHE B C 1
ATOM 5432 O O . PHE B 1 306 ? 2.238 31.547 11.75 1 98 306 PHE B O 1
ATOM 5439 N N . VAL B 1 307 ? 1.164 29.906 12.914 1 98.06 307 VAL B N 1
ATOM 5440 C CA . VAL B 1 307 ? -0.178 30.328 12.523 1 98.06 307 VAL B CA 1
ATOM 5441 C C . VAL B 1 307 ? -0.693 31.391 13.5 1 98.06 307 VAL B C 1
ATOM 5443 O O . VAL B 1 307 ? -0.938 31.094 14.672 1 98.06 307 VAL B O 1
ATOM 5446 N N . ASP B 1 308 ? -0.92 32.531 13.031 1 96 308 ASP B N 1
ATOM 5447 C CA . ASP B 1 308 ? -1.225 33.688 13.875 1 96 308 ASP B CA 1
ATOM 5448 C C . ASP B 1 308 ? -2.65 33.594 14.422 1 96 308 ASP B C 1
ATOM 5450 O O . ASP B 1 308 ? -2.875 33.812 15.617 1 96 308 ASP B O 1
ATOM 5454 N N . ASN B 1 309 ? -3.582 33.344 13.531 1 96.56 309 ASN B N 1
ATOM 5455 C CA . ASN B 1 309 ? -4.984 33.312 13.93 1 96.56 309 ASN B CA 1
ATOM 5456 C C . ASN B 1 309 ? -5.32 31.984 14.633 1 96.56 309 ASN B C 1
ATOM 5458 O O . ASN B 1 309 ? -5.266 30.922 14.023 1 96.56 309 ASN B O 1
ATOM 5462 N N . PRO B 1 310 ? -5.707 32 15.891 1 97.06 310 PRO B N 1
ATOM 5463 C CA . PRO B 1 310 ? -5.988 30.766 16.641 1 97.06 310 PRO B CA 1
ATOM 5464 C C . PRO B 1 310 ? -7.055 29.906 15.969 1 97.06 310 PRO B C 1
ATOM 5466 O O . PRO B 1 310 ? -7 28.672 16.047 1 97.06 310 PRO B O 1
ATOM 5469 N N . ARG B 1 311 ? -7.941 30.516 15.266 1 96.31 311 ARG B N 1
ATOM 5470 C CA . ARG B 1 311 ? -9.039 29.781 14.648 1 96.31 311 ARG B CA 1
ATOM 5471 C C . ARG B 1 311 ? -8.539 28.938 13.477 1 96.31 311 ARG B C 1
ATOM 5473 O O . ARG B 1 311 ? -9.227 28.016 13.031 1 96.31 311 ARG B O 1
ATOM 5480 N N . ASP B 1 312 ? -7.371 29.297 12.977 1 98.25 312 ASP B N 1
ATOM 5481 C CA . ASP B 1 312 ? -6.816 28.625 11.812 1 98.25 312 ASP B CA 1
ATOM 5482 C C . ASP B 1 312 ? -5.758 27.609 12.219 1 98.25 312 ASP B C 1
ATOM 5484 O O . ASP B 1 312 ? -5.078 27.031 11.367 1 98.25 312 ASP B O 1
ATOM 5488 N N . ARG B 1 313 ? -5.633 27.391 13.555 1 98.62 313 ARG B N 1
ATOM 5489 C CA . ARG B 1 313 ? -4.605 26.469 14.023 1 98.62 313 ARG B CA 1
ATOM 5490 C C . ARG B 1 313 ? -5.129 25.031 14.055 1 98.62 313 ARG B C 1
ATOM 5492 O O . ARG B 1 313 ? -6.199 24.766 14.609 1 98.62 313 ARG B O 1
ATOM 5499 N N . LEU B 1 314 ? -4.41 24.156 13.422 1 98.75 314 LEU B N 1
ATOM 5500 C CA . LEU B 1 314 ? -4.734 22.734 13.398 1 98.75 314 LEU B CA 1
ATOM 5501 C C . LEU B 1 314 ? -4.461 22.094 14.758 1 98.75 314 LEU B C 1
ATOM 5503 O O . LEU B 1 314 ? -3.328 22.125 15.242 1 98.75 314 LEU B O 1
ATOM 5507 N N . PRO B 1 315 ? -5.434 21.516 15.383 1 98.75 315 PRO B N 1
ATOM 5508 C CA . PRO B 1 315 ? -5.23 20.938 16.703 1 98.75 315 PRO B CA 1
ATOM 5509 C C . PRO B 1 315 ? -4.254 19.766 16.703 1 98.75 315 PRO B C 1
ATOM 5511 O O . PRO B 1 315 ? -3.59 19.5 17.703 1 98.75 315 PRO B O 1
ATOM 5514 N N . THR B 1 316 ? -4.094 19.094 15.586 1 98.81 316 THR B N 1
ATOM 5515 C CA . THR B 1 316 ? -3.33 17.859 15.531 1 98.81 316 THR B CA 1
ATOM 5516 C C . THR B 1 316 ? -1.855 18.141 15.266 1 98.81 316 THR B C 1
ATOM 5518 O O . THR B 1 316 ? -1.005 17.266 15.469 1 98.81 316 THR B O 1
ATOM 5521 N N . VAL B 1 317 ? -1.553 19.344 14.742 1 98.81 317 VAL B N 1
ATOM 5522 C CA . VAL B 1 317 ? -0.168 19.719 14.469 1 98.81 317 VAL B CA 1
ATOM 5523 C C . VAL B 1 317 ? 0.047 21.188 14.82 1 98.81 317 VAL B C 1
ATOM 5525 O O . VAL B 1 317 ? -0.557 22.078 14.203 1 98.81 317 VAL B O 1
ATOM 5528 N N . THR B 1 318 ? 0.877 21.438 15.727 1 98.69 318 THR B N 1
ATOM 5529 C CA . THR B 1 318 ? 1.237 22.797 16.094 1 98.69 318 THR B CA 1
ATOM 5530 C C . THR B 1 318 ? 2.578 23.188 15.484 1 98.69 318 THR B C 1
ATOM 5532 O O . THR B 1 318 ? 3.572 22.484 15.648 1 98.69 318 THR B O 1
ATOM 5535 N N . THR B 1 319 ? 2.57 24.281 14.781 1 98.62 319 THR B N 1
ATOM 5536 C CA . THR B 1 319 ? 3.801 24.797 14.188 1 98.62 319 THR B CA 1
ATOM 5537 C C . THR B 1 319 ? 4.316 26 14.961 1 98.62 319 THR B C 1
ATOM 5539 O O . THR B 1 319 ? 3.547 26.906 15.281 1 98.62 319 THR B O 1
ATOM 5542 N N . ILE B 1 320 ? 5.578 25.922 15.305 1 98.69 320 ILE B N 1
ATOM 5543 C CA . ILE B 1 320 ? 6.242 26.938 16.109 1 98.69 320 ILE B CA 1
ATOM 5544 C C . ILE B 1 320 ? 7.371 27.578 15.32 1 98.69 320 ILE B C 1
ATOM 5546 O O . ILE B 1 320 ? 8.242 26.891 14.781 1 98.69 320 ILE B O 1
ATOM 5550 N N . LYS B 1 321 ? 7.422 28.891 15.297 1 98.19 321 LYS B N 1
ATOM 5551 C CA . LYS B 1 321 ? 8.508 29.578 14.594 1 98.19 321 LYS B CA 1
ATOM 5552 C C . LYS B 1 321 ? 9.852 29.297 15.258 1 98.19 321 LYS B C 1
ATOM 5554 O O . LYS B 1 321 ? 9.961 29.312 16.484 1 98.19 321 LYS B O 1
ATOM 5559 N N . ILE B 1 322 ? 10.789 29 14.43 1 97.88 322 ILE B N 1
ATOM 5560 C CA . ILE B 1 322 ? 12.141 28.844 14.945 1 97.88 322 ILE B CA 1
ATOM 5561 C C . ILE B 1 322 ? 12.711 30.203 15.352 1 97.88 322 ILE B C 1
ATOM 5563 O O . ILE B 1 322 ? 12.805 31.109 14.516 1 97.88 322 ILE B O 1
ATOM 5567 N N . PRO B 1 323 ? 13.109 30.297 16.578 1 96.12 323 PRO B N 1
ATOM 5568 C CA . PRO B 1 323 ? 13.688 31.578 16.984 1 96.12 323 PRO B CA 1
ATOM 5569 C C . PRO B 1 323 ? 15.031 31.875 16.297 1 96.12 323 PRO B C 1
ATOM 5571 O O . PRO B 1 323 ? 15.742 30.938 15.922 1 96.12 323 PRO B O 1
ATOM 5574 N N . LYS B 1 324 ? 15.297 33.188 16.25 1 94.56 324 LYS B N 1
ATOM 5575 C CA . LYS B 1 324 ? 16.609 33.562 15.711 1 94.56 324 LYS B CA 1
ATOM 5576 C C . LYS B 1 324 ? 17.734 32.938 16.531 1 94.56 324 LYS B C 1
ATOM 5578 O O . LYS B 1 324 ? 17.703 32.969 17.75 1 94.56 324 LYS B O 1
ATOM 5583 N N . GLY B 1 325 ? 18.641 32.375 15.828 1 93.94 325 GLY B N 1
ATOM 5584 C CA . GLY B 1 325 ? 19.812 31.812 16.469 1 93.94 325 GLY B CA 1
ATOM 5585 C C . GLY B 1 325 ? 19.641 30.359 16.859 1 93.94 325 GLY B C 1
ATOM 5586 O O . GLY B 1 325 ? 20.578 29.734 17.359 1 93.94 325 GLY B O 1
ATOM 5587 N N . VAL B 1 326 ? 18.547 29.828 16.688 1 96.44 326 VAL B N 1
ATOM 5588 C CA . VAL B 1 326 ? 18.281 28.438 17.047 1 96.44 326 VAL B CA 1
ATOM 5589 C C . VAL B 1 326 ? 18.391 27.547 15.805 1 96.44 326 VAL B C 1
ATOM 5591 O O . VAL B 1 326 ? 17.812 27.859 14.766 1 96.44 326 VAL B O 1
ATOM 5594 N N . ASP B 1 327 ? 19.203 26.531 15.891 1 96.75 327 ASP B N 1
ATOM 5595 C CA . ASP B 1 327 ? 19.281 25.484 14.875 1 96.75 327 ASP B CA 1
ATOM 5596 C C . ASP B 1 327 ? 18.266 24.375 15.172 1 96.75 327 ASP B C 1
ATOM 5598 O O . ASP B 1 327 ? 18.5 23.547 16.062 1 96.75 327 ASP B O 1
ATOM 5602 N N . TRP B 1 328 ? 17.234 24.297 14.375 1 96.69 328 TRP B N 1
ATOM 5603 C CA . TRP B 1 328 ? 16.141 23.375 14.688 1 96.69 328 TRP B CA 1
ATOM 5604 C C . TRP B 1 328 ? 16.625 21.922 14.672 1 96.69 328 TRP B C 1
ATOM 5606 O O . TRP B 1 328 ? 16.109 21.078 15.414 1 96.69 328 TRP B O 1
ATOM 5616 N N . GLN B 1 329 ? 17.609 21.609 13.852 1 96.75 329 GLN B N 1
ATOM 5617 C CA . GLN B 1 329 ? 18.125 20.25 13.766 1 96.75 329 GLN B CA 1
ATOM 5618 C C . GLN B 1 329 ? 18.797 19.828 15.07 1 96.75 329 GLN B C 1
ATOM 5620 O O . GLN B 1 329 ? 18.703 18.672 15.484 1 96.75 329 GLN B O 1
ATOM 5625 N N . GLN B 1 330 ? 19.5 20.734 15.641 1 98 330 GLN B N 1
ATOM 5626 C CA . GLN B 1 330 ? 20.156 20.438 16.922 1 98 330 GLN B CA 1
ATOM 5627 C C . GLN B 1 330 ? 19.109 20.203 18.016 1 98 330 GLN B C 1
ATOM 5629 O O . GLN B 1 330 ? 19.297 19.312 18.859 1 98 330 GLN B O 1
ATOM 5634 N N . VAL B 1 331 ? 18.078 21.016 17.969 1 98.25 331 VAL B N 1
ATOM 5635 C CA . VAL B 1 331 ? 17 20.859 18.938 1 98.25 331 VAL B CA 1
ATOM 5636 C C . VAL B 1 331 ? 16.359 19.484 18.781 1 98.25 331 VAL B C 1
ATOM 5638 O O . VAL B 1 331 ? 16.188 18.75 19.75 1 98.25 331 VAL B O 1
ATOM 5641 N N . SER B 1 332 ? 16.016 19.156 17.562 1 97.81 332 SER B N 1
ATOM 5642 C CA . SER B 1 332 ? 15.391 17.875 17.25 1 97.81 332 SER B CA 1
ATOM 5643 C C . SER B 1 332 ? 16.297 16.719 17.625 1 97.81 332 SER B C 1
ATOM 5645 O O . SER B 1 332 ? 15.844 15.719 18.188 1 97.81 332 SER B O 1
ATOM 5647 N N . ARG B 1 333 ? 17.562 16.781 17.312 1 97.62 333 ARG B N 1
ATOM 5648 C CA . ARG B 1 333 ? 18.531 15.734 17.625 1 97.62 333 ARG B CA 1
ATOM 5649 C C . ARG B 1 333 ? 18.688 15.547 19.125 1 97.62 333 ARG B C 1
ATOM 5651 O O . ARG B 1 333 ? 18.797 14.414 19.609 1 97.62 333 ARG B O 1
ATOM 5658 N N . TYR B 1 334 ? 18.75 16.656 19.828 1 98.31 334 TYR B N 1
ATOM 5659 C CA . TYR B 1 334 ? 18.844 16.594 21.281 1 98.31 334 TYR B CA 1
ATOM 5660 C C . TYR B 1 334 ? 17.656 15.836 21.875 1 98.31 334 TYR B C 1
ATOM 5662 O O . TYR B 1 334 ? 17.844 14.93 22.703 1 98.31 334 TYR B O 1
ATOM 5670 N N . ALA B 1 335 ? 16.484 16.25 21.484 1 98.56 335 ALA B N 1
ATOM 5671 C CA . ALA B 1 335 ? 15.258 15.617 21.969 1 98.56 335 ALA B CA 1
ATOM 5672 C C . ALA B 1 335 ? 15.25 14.117 21.656 1 98.56 335 ALA B C 1
ATOM 5674 O O . ALA B 1 335 ? 14.867 13.305 22.516 1 98.56 335 ALA B O 1
ATOM 5675 N N . MET B 1 336 ? 15.672 13.719 20.5 1 98.06 336 MET B N 1
ATOM 5676 C CA . MET B 1 336 ? 15.664 12.328 20.062 1 98.06 336 MET B CA 1
ATOM 5677 C C . MET B 1 336 ? 16.719 11.516 20.812 1 98.06 336 MET B C 1
ATOM 5679 O O . MET B 1 336 ? 16.422 10.422 21.297 1 98.06 336 MET B O 1
ATOM 5683 N N . LYS B 1 337 ? 17.891 12.023 20.906 1 97.56 337 LYS B N 1
ATOM 5684 C CA . LYS B 1 337 ? 19.016 11.297 21.516 1 97.56 337 LYS B CA 1
ATOM 5685 C C . LYS B 1 337 ? 18.781 11.078 23 1 97.56 337 LYS B C 1
ATOM 5687 O O . LYS B 1 337 ? 19.016 9.984 23.516 1 97.56 337 LYS B O 1
ATOM 5692 N N . LYS B 1 338 ? 18.281 12.086 23.625 1 98.19 338 LYS B N 1
ATOM 5693 C CA . LYS B 1 338 ? 18.188 12.031 25.094 1 98.19 338 LYS B CA 1
ATOM 5694 C C . LYS B 1 338 ? 16.859 11.43 25.547 1 98.19 338 LYS B C 1
ATOM 5696 O O . LYS B 1 338 ? 16.797 10.742 26.562 1 98.19 338 LYS B O 1
ATOM 5701 N N . TYR B 1 339 ? 15.797 11.672 24.797 1 98.19 339 TYR B N 1
ATOM 5702 C CA . TYR B 1 339 ? 14.477 11.328 25.312 1 98.19 339 TYR B CA 1
ATOM 5703 C C . TYR B 1 339 ? 13.75 10.391 24.359 1 98.19 339 TYR B C 1
ATOM 5705 O O . TYR B 1 339 ? 12.648 9.914 24.656 1 98.19 339 TYR B O 1
ATOM 5713 N N . PHE B 1 340 ? 14.281 10.062 23.141 1 98.06 340 PHE B N 1
ATOM 5714 C CA . PHE B 1 340 ? 13.594 9.297 22.109 1 98.06 340 PHE B CA 1
ATOM 5715 C C . PHE B 1 340 ? 12.266 9.953 21.75 1 98.06 340 PHE B C 1
ATOM 5717 O O . PHE B 1 340 ? 11.25 9.266 21.609 1 98.06 340 PHE B O 1
ATOM 5724 N N . PHE B 1 341 ? 12.391 11.297 21.688 1 98.31 341 PHE B N 1
ATOM 5725 C CA . PHE B 1 341 ? 11.211 12.133 21.469 1 98.31 341 PHE B CA 1
ATOM 5726 C C . PHE B 1 341 ? 11.328 12.906 20.156 1 98.31 341 PHE B C 1
ATOM 5728 O O . PHE B 1 341 ? 12.312 13.609 19.938 1 98.31 341 PHE B O 1
ATOM 5735 N N . GLU B 1 342 ? 10.289 12.828 19.375 1 97.75 342 GLU B N 1
ATOM 5736 C CA . GLU B 1 342 ? 10.352 13.406 18.031 1 97.75 342 GLU B CA 1
ATOM 5737 C C . GLU B 1 342 ? 9.82 14.836 18.031 1 97.75 342 GLU B C 1
ATOM 5739 O O . GLU B 1 342 ? 8.688 15.086 18.453 1 97.75 342 GLU B O 1
ATOM 5744 N N . ILE B 1 343 ? 10.555 15.742 17.578 1 97.19 343 ILE B N 1
ATOM 5745 C CA . ILE B 1 343 ? 10.188 17.094 17.156 1 97.19 343 ILE B CA 1
ATOM 5746 C C . ILE B 1 343 ? 10.602 17.312 15.703 1 97.19 343 ILE B C 1
ATOM 5748 O O . ILE B 1 343 ? 11.781 17.203 15.367 1 97.19 343 ILE B O 1
ATOM 5752 N N . SER B 1 344 ? 9.672 17.625 14.867 1 96.88 344 SER B N 1
ATOM 5753 C CA . SER B 1 344 ? 9.953 17.688 13.438 1 96.88 344 SER B CA 1
ATOM 5754 C C . SER B 1 344 ? 10.195 19.125 12.977 1 96.88 344 SER B C 1
ATOM 5756 O O . SER B 1 344 ? 9.742 20.062 13.633 1 96.88 344 SER B O 1
ATOM 5758 N N . GLY B 1 345 ? 10.938 19.219 11.867 1 95.62 345 GLY B N 1
ATOM 5759 C CA . GLY B 1 345 ? 11.102 20.5 11.203 1 95.62 345 GLY B CA 1
ATOM 5760 C C . GLY B 1 345 ? 10.039 20.766 10.148 1 95.62 345 GLY B C 1
ATOM 5761 O O . GLY B 1 345 ? 9.125 19.969 9.969 1 95.62 345 GLY B O 1
ATOM 5762 N N . GLY B 1 346 ? 10.266 21.906 9.5 1 94.62 346 GLY B N 1
ATOM 5763 C CA . GLY B 1 346 ? 9.328 22.281 8.453 1 94.62 346 GLY B CA 1
ATOM 5764 C C . GLY B 1 346 ? 9.43 21.406 7.223 1 94.62 346 GLY B C 1
ATOM 5765 O O . GLY B 1 346 ? 10.367 20.625 7.078 1 94.62 346 GLY B O 1
ATOM 5766 N N . LEU B 1 347 ? 8.508 21.5 6.355 1 91.88 347 LEU B N 1
ATOM 5767 C CA . LEU B 1 347 ? 8.383 20.719 5.125 1 91.88 347 LEU B CA 1
ATOM 5768 C C . LEU B 1 347 ? 7.848 21.578 3.99 1 91.88 347 LEU B C 1
ATOM 5770 O O . LEU B 1 347 ? 6.898 22.344 4.18 1 91.88 347 LEU B O 1
ATOM 5774 N N . GLY B 1 348 ? 8.461 21.359 2.898 1 90.81 348 GLY B N 1
ATOM 5775 C CA . GLY B 1 348 ? 8.039 22.188 1.784 1 90.81 348 GLY B CA 1
ATOM 5776 C C . GLY B 1 348 ? 8.266 23.672 2.023 1 90.81 348 GLY B C 1
ATOM 5777 O O . GLY B 1 348 ? 9.383 24.078 2.352 1 90.81 348 GLY B O 1
ATOM 5778 N N . PRO B 1 349 ? 7.18 24.453 2.027 1 88.38 349 PRO B N 1
ATOM 5779 C CA . PRO B 1 349 ? 7.309 25.891 2.18 1 88.38 349 PRO B CA 1
ATOM 5780 C C . PRO B 1 349 ? 7.762 26.312 3.58 1 88.38 349 PRO B C 1
ATOM 5782 O O . PRO B 1 349 ? 8.258 27.422 3.773 1 88.38 349 PRO B O 1
ATOM 5785 N N . SER B 1 350 ? 7.656 25.422 4.516 1 93.12 350 SER B N 1
ATOM 5786 C CA . SER B 1 350 ? 7.957 25.781 5.895 1 93.12 350 SER B CA 1
ATOM 5787 C C . SER B 1 350 ? 9.336 25.281 6.309 1 93.12 350 SER B C 1
ATOM 5789 O O . SER B 1 350 ? 9.711 25.391 7.48 1 93.12 350 SER B O 1
ATOM 5791 N N . VAL B 1 351 ? 10.102 24.781 5.348 1 93.06 351 VAL B N 1
ATOM 5792 C CA . VAL B 1 351 ? 11.43 24.25 5.648 1 93.06 351 VAL B CA 1
ATOM 5793 C C . VAL B 1 351 ? 12.273 25.312 6.336 1 93.06 351 VAL B C 1
ATOM 5795 O O . VAL B 1 351 ? 12.281 26.469 5.906 1 93.06 351 VAL B O 1
ATOM 5798 N N . ASP B 1 352 ? 12.82 24.984 7.473 1 94.69 352 ASP B N 1
ATOM 5799 C CA . ASP B 1 352 ? 13.75 25.797 8.25 1 94.69 352 ASP B CA 1
ATOM 5800 C C . ASP B 1 352 ? 13.039 26.984 8.906 1 94.69 352 ASP B C 1
ATOM 5802 O O . ASP B 1 352 ? 13.688 27.906 9.391 1 94.69 352 ASP B O 1
ATOM 5806 N N . LEU B 1 353 ? 11.703 26.922 8.898 1 96.31 353 LEU B N 1
ATOM 5807 C CA . LEU B 1 353 ? 10.961 28.047 9.461 1 96.31 353 LEU B CA 1
ATOM 5808 C C . LEU B 1 353 ? 10.266 27.641 10.758 1 96.31 353 LEU B C 1
ATOM 5810 O O . LEU B 1 353 ? 9.992 28.5 11.602 1 96.31 353 LEU B O 1
ATOM 5814 N N . VAL B 1 354 ? 10.039 26.344 10.898 1 98.12 354 VAL B N 1
ATOM 5815 C CA . VAL B 1 354 ? 9.18 26 12.023 1 98.12 354 VAL B CA 1
ATOM 5816 C C . VAL B 1 354 ? 9.641 24.688 12.648 1 98.12 354 VAL B C 1
ATOM 5818 O O . VAL B 1 354 ? 10.281 23.875 11.984 1 98.12 354 VAL B O 1
ATOM 5821 N N . PHE B 1 355 ? 9.297 24.531 13.93 1 98.25 355 PHE B N 1
ATOM 5822 C CA . PHE B 1 355 ? 9.102 23.219 14.539 1 98.25 355 PHE B CA 1
ATOM 5823 C C . PHE B 1 355 ? 7.68 22.719 14.312 1 98.25 355 PHE B C 1
ATOM 5825 O O . PHE B 1 355 ? 6.742 23.516 14.242 1 98.25 355 PHE B O 1
ATOM 5832 N N . ARG B 1 356 ? 7.539 21.484 14.203 1 98.44 356 ARG B N 1
ATOM 5833 C CA . ARG B 1 356 ? 6.211 20.891 14.164 1 98.44 356 ARG B CA 1
ATOM 5834 C C . ARG B 1 356 ? 6.055 19.828 15.25 1 98.44 356 ARG B C 1
ATOM 5836 O O . ARG B 1 356 ? 6.824 18.859 15.297 1 98.44 356 ARG B O 1
ATOM 5843 N N . ILE B 1 357 ? 5.105 20 16.078 1 98.75 357 ILE B N 1
ATOM 5844 C CA . ILE B 1 357 ? 4.754 19.047 17.109 1 98.75 357 ILE B CA 1
ATOM 5845 C C . ILE B 1 357 ? 3.357 18.484 16.859 1 98.75 357 ILE B C 1
ATOM 5847 O O . ILE B 1 357 ? 2.395 19.25 16.719 1 98.75 357 ILE B O 1
ATOM 5851 N N . GLY B 1 358 ? 3.299 17.188 16.781 1 98.56 358 GLY B N 1
ATOM 5852 C CA . GLY B 1 358 ? 2.039 16.531 16.5 1 98.56 358 GLY B CA 1
ATOM 5853 C C . GLY B 1 358 ? 1.332 16.016 17.734 1 98.56 358 GLY B C 1
ATOM 5854 O O . GLY B 1 358 ? 1.973 15.492 18.656 1 98.56 358 GLY B O 1
ATOM 5855 N N . LEU B 1 359 ? 0.087 16.25 17.828 1 98.56 359 LEU B N 1
ATOM 5856 C CA . LEU B 1 359 ? -0.844 15.68 18.797 1 98.56 359 LEU B CA 1
ATOM 5857 C C . LEU B 1 359 ? -1.913 14.844 18.094 1 98.56 359 LEU B C 1
ATOM 5859 O O . LEU B 1 359 ? -2.994 15.344 17.781 1 98.56 359 LEU B O 1
ATOM 5863 N N . MET B 1 360 ? -1.62 13.555 17.922 1 98.25 360 MET B N 1
ATOM 5864 C CA . MET B 1 360 ? -2.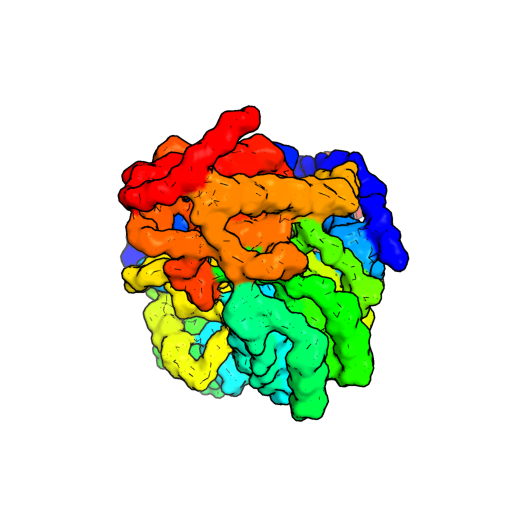502 12.719 17.109 1 98.25 360 MET B CA 1
ATOM 5865 C C . MET B 1 360 ? -2.803 11.406 17.812 1 98.25 360 MET B C 1
ATOM 5867 O O . MET B 1 360 ? -1.89 10.633 18.125 1 98.25 360 MET B O 1
ATOM 5871 N N . GLY B 1 361 ? -4.051 11.141 17.969 1 97.19 361 GLY B N 1
ATOM 5872 C CA . GLY B 1 361 ? -4.48 9.867 18.531 1 97.19 361 GLY B CA 1
ATOM 5873 C C . GLY B 1 361 ? -3.938 9.609 19.922 1 97.19 361 GLY B C 1
ATOM 5874 O O . GLY B 1 361 ? -4.105 10.438 20.812 1 97.19 361 GLY B O 1
ATOM 5875 N N . GLU B 1 362 ? -3.176 8.602 20.031 1 96.62 362 GLU B N 1
ATOM 5876 C CA . GLU B 1 362 ? -2.613 8.156 21.312 1 96.62 362 GLU B CA 1
ATOM 5877 C C . GLU B 1 362 ? -1.69 9.211 21.906 1 96.62 362 GLU B C 1
ATOM 5879 O O . GLU B 1 362 ? -1.429 9.203 23.109 1 96.62 362 GLU B O 1
ATOM 5884 N N . ASN B 1 363 ? -1.286 10.102 21.094 1 98.31 363 ASN B N 1
ATOM 5885 C CA . ASN B 1 363 ? -0.286 11.07 21.531 1 98.31 363 ASN B CA 1
ATOM 5886 C C . ASN B 1 363 ? -0.933 12.359 22.016 1 98.31 363 ASN B C 1
ATOM 5888 O O . ASN B 1 363 ? -0.255 13.234 22.578 1 98.31 363 ASN B O 1
ATOM 5892 N N . ALA B 1 364 ? -2.217 12.477 21.859 1 98.62 364 ALA B N 1
ATOM 5893 C CA . ALA B 1 364 ? -2.924 13.672 22.312 1 98.62 364 ALA B CA 1
ATOM 5894 C C . ALA B 1 364 ? -3.406 13.523 23.75 1 98.62 364 ALA B C 1
ATOM 5896 O O . ALA B 1 364 ? -4.609 13.422 24 1 98.62 364 ALA B O 1
ATOM 5897 N N . THR B 1 365 ? -2.484 13.57 24.703 1 98.38 365 THR B N 1
ATOM 5898 C CA . THR B 1 365 ? -2.783 13.531 26.125 1 98.38 365 THR B CA 1
ATOM 5899 C C . THR B 1 365 ? -2.084 14.68 26.844 1 98.38 365 THR B C 1
ATOM 5901 O O . THR B 1 365 ? -1.077 15.203 26.375 1 98.38 365 THR B O 1
ATOM 5904 N N . ILE B 1 366 ? -2.6 14.977 27.969 1 98.19 366 ILE B N 1
ATOM 5905 C CA . ILE B 1 366 ? -2.053 16.062 28.766 1 98.19 366 ILE B CA 1
ATOM 5906 C C . ILE B 1 366 ? -0.618 15.742 29.172 1 98.19 366 ILE B C 1
ATOM 5908 O O . ILE B 1 366 ? 0.254 16.609 29.141 1 98.19 366 ILE B O 1
ATOM 5912 N N . GLU B 1 367 ? -0.373 14.508 29.5 1 98.25 367 GLU B N 1
ATOM 5913 C CA . GLU B 1 367 ? 0.954 14.07 29.906 1 98.25 367 GLU B CA 1
ATOM 5914 C C . GLU B 1 367 ? 1.975 14.25 28.797 1 98.25 367 GLU B C 1
ATOM 5916 O O . GLU B 1 367 ? 3.096 14.703 29.031 1 98.25 367 GLU B O 1
ATOM 5921 N N . LYS B 1 368 ? 1.582 13.953 27.641 1 98.44 368 LYS B N 1
ATOM 5922 C CA . LYS B 1 368 ? 2.502 14.07 26.516 1 98.44 368 LYS B CA 1
ATOM 5923 C C . LYS B 1 368 ? 2.734 15.539 26.141 1 98.44 368 LYS B C 1
ATOM 5925 O O . LYS B 1 368 ? 3.826 15.906 25.703 1 98.44 368 LYS B O 1
ATOM 5930 N N . VAL B 1 369 ? 1.71 16.328 26.328 1 98.75 369 VAL B N 1
ATOM 5931 C CA . VAL B 1 369 ? 1.856 17.766 26.094 1 98.75 369 VAL B CA 1
ATOM 5932 C C . VAL B 1 369 ? 2.889 18.328 27.062 1 98.75 369 VAL B C 1
ATOM 5934 O O . VAL B 1 369 ? 3.797 19.062 26.656 1 98.75 369 VAL B O 1
ATOM 5937 N N . ASP B 1 370 ? 2.748 17.969 28.312 1 98.5 370 ASP B N 1
ATOM 5938 C CA . ASP B 1 370 ? 3.678 18.453 29.328 1 98.5 370 ASP B CA 1
ATOM 5939 C C . ASP B 1 370 ? 5.102 17.984 29.047 1 98.5 370 ASP B C 1
ATOM 5941 O O . ASP B 1 370 ? 6.059 18.734 29.219 1 98.5 370 ASP B O 1
ATOM 5945 N N . LEU B 1 371 ? 5.199 16.797 28.609 1 98.56 371 LEU B N 1
ATOM 5946 C CA . LEU B 1 371 ? 6.5 16.25 28.25 1 98.56 371 LEU B CA 1
ATOM 5947 C C . LEU B 1 371 ? 7.102 17 27.078 1 98.56 371 LEU B C 1
ATOM 5949 O O . LEU B 1 371 ? 8.297 17.297 27.062 1 98.56 371 LEU B O 1
ATOM 5953 N N . ALA B 1 372 ? 6.309 17.281 26.078 1 98.75 372 ALA B N 1
ATOM 5954 C CA . ALA B 1 372 ? 6.762 18.016 24.891 1 98.75 372 ALA B CA 1
ATOM 5955 C C . ALA B 1 372 ? 7.285 19.391 25.281 1 98.75 372 ALA B C 1
ATOM 5957 O O . ALA B 1 372 ? 8.336 19.828 24.781 1 98.75 372 ALA B O 1
ATOM 5958 N N . LEU B 1 373 ? 6.531 20.047 26.125 1 98.56 373 LEU B N 1
ATOM 5959 C CA . LEU B 1 373 ? 6.922 21.391 26.547 1 98.56 373 LEU B CA 1
ATOM 5960 C C . LEU B 1 373 ? 8.234 21.344 27.328 1 98.56 373 LEU B C 1
ATOM 5962 O O . LEU B 1 373 ? 9.117 22.188 27.109 1 98.56 373 LEU B O 1
ATOM 5966 N N . LYS B 1 374 ? 8.352 20.375 28.188 1 98.38 374 LYS B N 1
ATOM 5967 C CA . LYS B 1 374 ? 9.57 20.219 28.969 1 98.38 374 LYS B CA 1
ATOM 5968 C C . LYS B 1 374 ? 10.773 19.953 28.062 1 98.38 374 LYS B C 1
ATOM 5970 O O . LYS B 1 374 ? 11.82 20.594 28.203 1 98.38 374 LYS B O 1
ATOM 5975 N N . ILE B 1 375 ? 10.625 19.047 27.156 1 98.56 375 ILE B N 1
ATOM 5976 C CA . ILE B 1 375 ? 11.719 18.609 26.281 1 98.56 375 ILE B CA 1
ATOM 5977 C C . ILE B 1 375 ? 12.094 19.734 25.328 1 98.56 375 ILE B C 1
ATOM 5979 O O . ILE B 1 375 ? 13.273 19.984 25.078 1 98.56 375 ILE B O 1
ATOM 5983 N N . LEU B 1 376 ? 11.078 20.438 24.766 1 98.44 376 LEU B N 1
ATOM 5984 C CA . LEU B 1 376 ? 11.352 21.547 23.859 1 98.44 376 LEU B CA 1
ATOM 5985 C C . LEU B 1 376 ? 12.156 22.625 24.562 1 98.44 376 LEU B C 1
ATOM 5987 O O . LEU B 1 376 ? 13.148 23.125 24 1 98.44 376 LEU B O 1
ATOM 5991 N N . ARG B 1 377 ? 11.766 22.953 25.75 1 97.81 377 ARG B N 1
ATOM 5992 C CA . ARG B 1 377 ? 12.477 23.953 26.531 1 97.81 377 ARG B CA 1
ATOM 5993 C C . ARG B 1 377 ? 13.922 23.531 26.781 1 97.81 377 ARG B C 1
ATOM 5995 O O . ARG B 1 377 ? 14.852 24.312 26.516 1 97.81 377 ARG B O 1
ATOM 6002 N N . GLU B 1 378 ? 14.078 22.328 27.25 1 97.81 378 GLU B N 1
ATOM 6003 C CA . GLU B 1 378 ? 15.406 21.828 27.578 1 97.81 378 GLU B CA 1
ATOM 6004 C C . GLU B 1 378 ? 16.297 21.781 26.328 1 97.81 378 GLU B C 1
ATOM 6006 O O . GLU B 1 378 ? 17.469 22.156 26.375 1 97.81 378 GLU B O 1
ATOM 6011 N N . ALA B 1 379 ? 15.742 21.297 25.266 1 98.25 379 ALA B N 1
ATOM 6012 C CA . ALA B 1 379 ? 16.5 21.172 24.031 1 98.25 379 ALA B CA 1
ATOM 6013 C C . ALA B 1 379 ? 16.969 22.531 23.516 1 98.25 379 ALA B C 1
ATOM 6015 O O . ALA B 1 379 ? 18.109 22.688 23.109 1 98.25 379 ALA B O 1
ATOM 6016 N N . ILE B 1 380 ? 16.062 23.5 23.516 1 97.69 380 ILE B N 1
ATOM 6017 C CA . ILE B 1 380 ? 16.391 24.828 23.047 1 97.69 380 ILE B CA 1
ATOM 6018 C C . ILE B 1 380 ? 17.484 25.438 23.922 1 97.69 380 ILE B C 1
ATOM 6020 O O . ILE B 1 380 ? 18.469 25.969 23.438 1 97.69 380 ILE B O 1
ATOM 6024 N N . LEU B 1 381 ? 17.375 25.266 25.203 1 96.81 381 LEU B N 1
ATOM 6025 C CA . LEU B 1 381 ? 18.312 25.875 26.156 1 96.81 381 LEU B CA 1
ATOM 6026 C C . LEU B 1 381 ? 19.688 25.203 26.062 1 96.81 381 LEU B C 1
ATOM 6028 O O . LEU B 1 381 ? 20.703 25.859 26.266 1 96.81 381 LEU B O 1
ATOM 6032 N N . ASN B 1 382 ? 19.719 24 25.719 1 96.81 382 ASN B N 1
ATOM 6033 C CA . ASN B 1 382 ? 20.984 23.266 25.688 1 96.81 382 ASN B CA 1
ATOM 6034 C C . ASN B 1 382 ? 21.641 23.359 24.312 1 96.81 382 ASN B C 1
ATOM 6036 O O . ASN B 1 382 ? 22.797 22.969 24.141 1 96.81 382 ASN B O 1
ATOM 6040 N N . THR B 1 383 ? 20.938 23.891 23.375 1 97 383 THR B N 1
ATOM 6041 C CA . THR B 1 383 ? 21.5 23.906 22.031 1 97 383 THR B CA 1
ATOM 6042 C C . THR B 1 383 ? 21.594 25.328 21.5 1 97 383 THR B C 1
ATOM 6044 O O . THR B 1 383 ? 21.969 25.547 20.344 1 97 383 THR B O 1
ATOM 6047 N N . SER B 1 384 ? 21.203 26.219 22.203 1 94.5 384 SER B N 1
ATOM 6048 C CA . SER B 1 384 ? 21.25 27.625 21.797 1 94.5 384 SER B CA 1
ATOM 6049 C C . SER B 1 384 ? 21.453 28.547 22.984 1 94.5 384 SER B C 1
ATOM 6051 O O . SER B 1 384 ? 21.438 28.094 24.141 1 94.5 384 SER B O 1
ATOM 6053 N N . ASN B 1 385 ? 21.609 29.875 22.703 1 92.56 385 ASN B N 1
ATOM 6054 C CA . ASN B 1 385 ? 21.844 30.844 23.766 1 92.56 385 ASN B CA 1
ATOM 6055 C C . ASN B 1 385 ? 20.625 31.734 23.984 1 92.56 385 ASN B C 1
ATOM 6057 O O . ASN B 1 385 ? 20.703 32.75 24.688 1 92.56 385 ASN B O 1
ATOM 6061 N N . ILE B 1 386 ? 19.578 31.281 23.5 1 90.44 386 ILE B N 1
ATOM 6062 C CA . ILE B 1 386 ? 18.422 32.156 23.609 1 90.44 386 ILE B CA 1
ATOM 6063 C C . ILE B 1 386 ? 17.844 32.062 25.016 1 90.44 386 ILE B C 1
ATOM 6065 O O . ILE B 1 386 ? 18.062 31.078 25.734 1 90.44 386 ILE B O 1
ATOM 6069 N N . LYS B 1 387 ? 17.188 33.125 25.422 1 90.12 387 LYS B N 1
ATOM 6070 C CA . LYS B 1 387 ? 16.5 33.156 26.703 1 90.12 387 LYS B CA 1
ATOM 6071 C C . LYS B 1 387 ? 15.008 32.875 26.547 1 90.12 387 LYS B C 1
ATOM 6073 O O . LYS B 1 387 ? 14.359 33.406 25.641 1 90.12 387 LYS B O 1
ATOM 6078 N N . LEU B 1 388 ? 14.531 31.938 27.297 1 92.12 388 LEU B N 1
ATOM 6079 C CA . LEU B 1 388 ? 13.102 31.625 27.359 1 92.12 388 LEU B CA 1
ATOM 6080 C C . LEU B 1 388 ? 12.477 32.188 28.625 1 92.12 388 LEU B C 1
ATOM 6082 O O . LEU B 1 388 ? 13.172 32.438 29.609 1 92.12 388 LEU B O 1
ATOM 6086 N N . ASN B 1 389 ? 11.195 32.438 28.5 1 90.69 389 ASN B N 1
ATOM 6087 C CA . ASN B 1 389 ? 10.508 32.875 29.703 1 90.69 389 ASN B CA 1
ATOM 6088 C C . ASN B 1 389 ? 10.57 31.844 30.812 1 90.69 389 ASN B C 1
ATOM 6090 O O . ASN B 1 389 ? 10.609 30.641 30.531 1 90.69 389 ASN B O 1
ATOM 6094 N N . GLU B 1 390 ? 10.727 32.375 32.031 1 79.56 390 GLU B N 1
ATOM 6095 C CA . GLU B 1 390 ? 10.766 31.438 33.156 1 79.56 390 GLU B CA 1
ATOM 6096 C C . GLU B 1 390 ? 9.438 30.703 33.312 1 79.56 390 GLU B C 1
ATOM 6098 O O . GLU B 1 390 ? 8.375 31.25 33 1 79.56 390 GLU B O 1
ATOM 6103 N N . ARG B 1 391 ? 9.477 29.344 33.531 1 67.56 391 ARG B N 1
ATOM 6104 C CA . ARG B 1 391 ? 8.281 28.531 33.75 1 67.56 391 ARG B CA 1
ATOM 6105 C C . ARG B 1 391 ? 7.387 29.125 34.812 1 67.56 391 ARG B C 1
ATOM 6107 O O . ARG B 1 3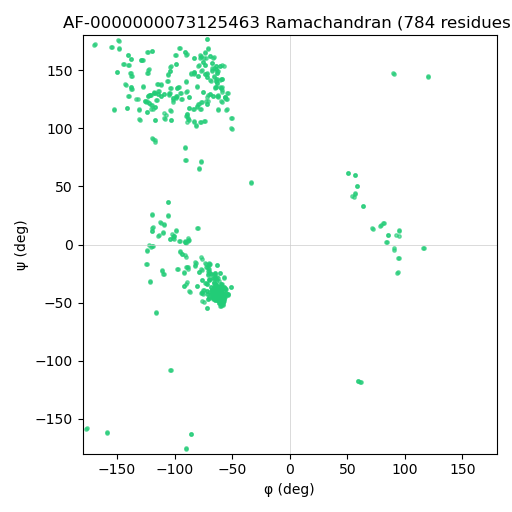91 ? 7.867 29.516 35.875 1 67.56 391 ARG B O 1
ATOM 6114 N N . SER B 1 392 ? 6.238 29.672 34.469 1 49.56 392 SER B N 1
ATOM 6115 C CA . SER B 1 392 ? 5.363 30.156 35.531 1 49.56 392 SER B CA 1
ATOM 6116 C C . SER B 1 392 ? 5.141 29.078 36.594 1 49.56 392 SER B C 1
ATOM 6118 O O . SER B 1 392 ? 5.012 27.891 36.25 1 49.56 392 SER B O 1
ATOM 6120 N N . LYS B 1 393 ? 5.812 29.109 37.719 1 43.59 393 LYS B N 1
ATOM 6121 C CA . LYS B 1 393 ? 5.512 28.328 38.906 1 43.59 393 LYS B CA 1
ATOM 6122 C C . LYS B 1 393 ? 4.008 28.109 39.062 1 43.59 393 LYS B C 1
ATOM 6124 O O . LYS B 1 393 ? 3.301 28.984 39.562 1 43.59 393 LYS B O 1
ATOM 6129 N N . ILE B 1 394 ? 3.189 27.547 38 1 34.09 394 ILE B N 1
ATOM 6130 C CA . ILE B 1 394 ? 1.921 27.172 38.625 1 34.09 394 ILE B CA 1
ATOM 6131 C C . ILE B 1 394 ? 2.072 25.844 39.344 1 34.09 394 ILE B C 1
ATOM 6133 O O . ILE B 1 394 ? 2.635 24.891 38.781 1 34.09 394 ILE B O 1
#

pLDDT: mean 96.75, std 6.02, range [33.91, 99.0]

Sequence (788 aa):
MEVPPPATLRKPLMVPSKTLMGPGPSNCSQRVLDALSNPLLGHMHPECLEIMDEIKEGIKYMFQTKNPATFCISASGQGGMEAALCNLLEDGDVAAFGVTGLWGYRAAEMAKRYGADVRITEARFGKTLTLDDIKESFEVHRPKVFFLVQGDSSTGLLQGNIREVGELCRKYNCIFVVDTVASLGGVEFLMDEWKVDVAFTGSQKVLGAPPGITPISFSPRAMHVINNRNSRVKVYYWDAILLADLWKCFGRPQVYHHTVSATLLYGLREALASACEQGLKSLIRRHTECAFRLQKGIIDMGLELFVDNPRDRLPTVTTIKIPKGVDWQQVSRYAMKKYFFEISGGLGPSVDLVFRIGLMGENATIEKVDLALKILREAILNTSNIKLNERSKIMEVPPPATLRKPLMVPSKTLMGPGPSNCSQRVLDALSNPLLGHMHPECLEIMDEIKEGIKYMFQTKNPATFCISASGQGGMEAALCNLLEDGDVAAFGVTGLWGYRAAEMAKRYGADVRITEARFGKTLTLDDIKESFEVHRPKVFFLVQGDSSTGLLQGNIREVGELCRKYNCIFVVDTVASLGGVEFLMDEWKVDVAFTGSQKVLGAPPGITPISFSPRAMHVINNRNSRVKVYYWDAILLADLWKCFGRPQVYHHTVSATLLYGLREALASACEQGLKSLIRRHTECAFRLQKGIIDMGLELFVDNPRDRLPTVTTIKIPKGVDWQQVSRYAMKKYFFEISGGLGPSVDLVFRIGLMGENATIEKVDLALKILREAILNTSNIKLNERSKI